Protein AF-0000000078520079 (afdb_homodimer)

Secondary structure (DSSP, 8-state):
----------EEEEEE--TTS-TTTTSHHHHHHHHHHHHHHHSGGGGGGGG-TTTS-TT--SPPPHHHHHHHHHHHHHT-TT--EEEEEE-GGGS-HHHHHHHHHHHHHHHHHHHHTT--EEEEEE-SS-TT---SSS----GGGSHHHHHHHHHHHHHH-----HHHHHHHHHHHHHHHTT-HHHHHHHHHHHHHHHHTT-S-HHHHHHHS-SSHHHHHHHHHHS--SSHHHHHHHHHHHHH-SSPPPHHHHHHHHHHHHHHTT-S-SSPP-HHHHT-SSS--HHHHHHHHHTTTSEEE-SSSS--EEESSHHHHHHHHTT-HHHHH-GGG-S-HHHHHHHHHHHHHHHHHT-HHHHHHHHTS-TT--HHHHHHHHHH-THHHHHHHHHHHHHHHHHTTS--HHHHHHS----/----------EEEEEE--TTS-TTTTSHHHHHHHHHHHHHHHSGGGGGGGG-TTTS-TT--SPPPHHHHHHHHHHHHHT-TT--EEEEEE-GGGS-HHHHHHHHHHHHHHHHHHHHTT--EEEEE--SS-TT---SSS----GGGSHHHHHHHHHHHHHH-----HHHHHHHHHHHHHHHTT-HHHHHHHHHHHHHHHHTT-S-HHHHHHHS-SSHHHHHHHHHHS--SSHHHHHHHHHHHHH-SSPPPHHHHHHHHHHHHHHTT-S-SSPP-HHHHT-SSS--HHHHHHHHHTTTSEEE-SSSS--EEESSHHHHHHHHTT-HHHHH-GGG-S-HHHHHHHHHHHHHHHHHT-HHHHHHHHTS-TT--HHHHHHHHHH-THHHHHHHHHHHHHHHHHTTS--HHHHHHS----

Sequence (828 aa):
MKGKARHKHAITASFFFNARGDGLEKSISGIYRSLLVQLLKGYTDLQVVLDDSDLLPRSQNDCPCLNVLKQLFANAVCSLGQRSFTYFIDALDECNKQQVVDMVQYFEDLAEQSTAKGVPFRTYFSSRHYPYIVIQRGIRLTLEDQSGHAEDLTTYVTSRLIIKEPTLIEELQPLILSKAAGVFMWVVLVVDILNKEYRRGRMALRMRLAEIPSDLSELFKDILRRDNKNTEALLLCILWILYAKDPLRPQEFYHTLWSGLSLKGLVDDRIPDVTVLGTGTGVNRFSTYIISSSKGLAETTKSSQPRVQFIHKSVRDFLIKDKGLYKLWPELGFDCESLGHKKLKQCCSLYMNNTLICTSVSRLPLESNSKCRKEISNEYPFLQYVSQNILYHTNAAAKAIPQEAFLSSFPIPNMKGKARHKHAITASFFFNARGDGLEKSISGIYRSLLVQLLKGYTDLQVVLDDSDLLPRSQNDCPCLNVLKQLFANAVCSLGQRSFTYFIDALDECNKQQVVDMVQYFEDLAEQSTAKGVPFRTYFSSRHYPYIVIQRGIRLTLEDQSGHAEDLTTYVTSRLIIKEPTLIEELQPLILSKAAGVFMWVVLVVDILNKEYRRGRMALRMRLAEIPSDLSELFKDILRRDNKNTEALLLCILWILYAKDPLRPQEFYHTLWSGLSLKGLVDDRIPDVTVLGTGTGVNRFSTYIISSSKGLAETTKSSQPRVQFIHKSVRDFLIKDKGLYKLWPELGFDCESLGHKKLKQCCSLYMNNTLICTSVSRLPLESNSKCRKEISNEYPFLQYVSQNILYHTNAAAKAIPQEAFLSSFPIPN

Organism: Penicillium expansum (NCBI:txid27334)

Solvent-accessible surface area (backbone atoms only — not comparable to full-atom values): 46332 Å² total; per-residue (Å²): 131,80,71,79,68,78,77,70,72,60,47,76,42,75,45,64,44,28,62,82,50,56,73,47,35,40,32,71,57,29,48,46,50,52,47,44,51,48,49,33,66,69,39,58,81,47,48,60,56,69,69,38,54,89,72,42,50,87,82,60,85,62,81,75,53,60,70,46,42,50,48,46,42,50,52,36,54,65,63,46,45,81,33,34,40,36,38,38,41,35,35,53,69,44,34,57,65,67,56,41,43,52,46,53,51,49,51,46,50,47,39,52,54,22,48,76,71,58,21,52,59,46,78,45,76,39,58,61,99,55,86,83,60,78,71,89,86,66,84,87,79,66,53,70,77,31,71,66,47,55,48,49,51,50,49,47,51,66,71,68,45,71,78,75,54,63,71,56,46,68,54,46,50,61,50,51,54,60,45,26,70,63,40,63,68,47,44,54,54,49,44,50,52,51,42,53,43,49,64,43,38,56,65,26,64,67,51,49,59,68,67,51,55,59,48,59,60,57,33,53,50,48,62,71,59,67,55,92,61,63,56,66,53,25,50,51,49,51,44,49,61,72,63,43,92,59,74,39,35,50,66,24,45,53,47,49,50,49,34,46,35,42,77,70,64,69,36,37,87,66,80,75,65,56,70,65,57,65,67,56,98,56,78,51,33,52,53,37,24,42,23,60,36,43,72,60,49,28,42,62,48,95,54,97,72,40,30,43,36,60,72,45,71,66,56,57,43,28,36,61,77,65,39,37,47,37,72,75,37,58,88,44,39,93,54,42,65,25,50,44,24,42,52,52,30,50,20,36,52,50,53,68,64,29,65,68,56,44,53,58,58,65,67,48,54,94,81,51,49,76,62,59,56,48,52,48,43,54,61,38,47,42,51,64,55,36,75,73,40,41,62,59,25,46,55,50,16,27,77,74,44,86,54,62,68,62,63,67,66,50,81,67,83,128,132,78,70,80,69,79,76,69,71,62,46,77,42,74,46,65,43,28,61,82,49,56,73,48,35,40,30,72,57,29,48,46,50,52,49,44,51,49,50,33,68,69,39,59,80,46,48,61,55,69,68,39,54,90,72,43,49,87,82,60,85,62,81,74,54,62,69,45,42,50,50,45,41,51,52,36,55,63,64,44,46,79,34,33,40,38,36,38,40,36,35,53,68,45,35,57,65,68,58,42,44,53,46,54,50,49,51,46,52,46,39,51,54,21,49,75,70,58,21,51,58,45,77,46,79,40,57,59,99,56,88,82,59,76,70,87,84,65,85,86,78,66,54,70,77,32,70,66,46,54,48,49,51,50,51,48,52,65,70,65,47,72,76,76,55,63,72,56,46,68,53,47,50,59,52,50,54,59,47,28,69,64,39,63,68,47,44,55,52,48,44,50,52,51,40,53,43,50,64,44,38,56,66,26,63,66,52,49,58,68,68,54,55,61,48,58,61,55,34,52,50,49,62,70,59,68,56,92,61,64,57,66,54,25,51,50,50,53,43,49,62,74,65,45,92,59,75,39,36,51,64,24,44,52,48,48,51,49,33,45,35,43,77,72,65,68,35,38,88,68,80,75,65,55,70,65,56,66,67,55,99,56,79,52,32,54,54,38,25,43,24,60,37,42,72,61,50,28,38,62,49,96,54,96,72,39,29,43,36,60,72,44,71,66,56,56,44,28,35,60,78,65,40,38,49,36,73,76,36,56,88,44,39,92,54,42,65,25,48,43,24,42,52,52,32,49,21,36,50,49,53,66,65,29,65,69,55,46,52,58,59,65,67,46,53,95,80,51,48,75,62,59,55,46,51,49,43,55,61,39,49,42,52,64,56,34,76,71,40,41,62,59,26,46,54,52,15,27,76,74,44,87,52,63,68,62,61,69,68,49,81,69,83,127

pLDDT: mean 82.63, std 15.24, range [24.11, 98.19]

Nearest PDB structures (foldseek):
  4ag5-assembly1_A  TM=3.571E-01  e=2.937E+00  Thermoanaerobacter pseudethanolicus
  4ag6-assembly1_A  TM=3.607E-01  e=4.711E+00  Thermoanaerobacter pseudethanolicus
  4ag5-assembly2_B  TM=3.288E-01  e=5.967E+00  Thermoanaerobacter pseudethanolicus
  4ag6-assembly2_B  TM=3.141E-01  e=5.691E+00  Thermoanaerobacter pseudethanolicus
  4ag5-assembly1_A  TM=3.732E-01  e=3.771E+00  Thermoanaerobacter pseudethanolicus

Structure (mmCIF, N/CA/C/O backbone):
data_AF-0000000078520079-model_v1
#
loop_
_entity.id
_entity.type
_entity.pdbx_description
1 polymer 'Nephrocystin 3-like N-terminal domain-containing protein'
#
loop_
_atom_site.group_PDB
_atom_site.id
_atom_site.type_symbol
_atom_site.label_atom_id
_atom_site.label_alt_id
_atom_site.label_comp_id
_atom_site.label_asym_id
_atom_site.label_entity_id
_atom_site.label_seq_id
_atom_site.pdbx_PDB_ins_code
_atom_site.Cartn_x
_atom_site.Cartn_y
_atom_site.Cartn_z
_atom_site.occupancy
_atom_site.B_iso_or_equiv
_atom_site.auth_seq_id
_atom_site.auth_comp_id
_atom_site.auth_asym_id
_atom_site.auth_atom_id
_atom_site.pdbx_PDB_model_num
ATOM 1 N N . MET A 1 1 ? 28.734 19.578 56.656 1 24.83 1 MET A N 1
ATOM 2 C CA . MET A 1 1 ? 27.672 20.516 56.969 1 24.83 1 MET A CA 1
ATOM 3 C C . MET A 1 1 ? 27.047 21.078 55.688 1 24.83 1 MET A C 1
ATOM 5 O O . MET A 1 1 ? 27.516 22.078 55.156 1 24.83 1 MET A O 1
ATOM 9 N N . LYS A 1 2 ? 26.953 20.312 54.719 1 27.86 2 LYS A N 1
ATOM 10 C CA . LYS A 1 2 ? 26.453 20.562 53.344 1 27.86 2 LYS A CA 1
ATOM 11 C C . LYS A 1 2 ? 25.047 21.141 53.375 1 27.86 2 LYS A C 1
ATOM 13 O O . LYS A 1 2 ? 24.125 20.484 53.875 1 27.86 2 LYS A O 1
ATOM 18 N N . GLY A 1 3 ? 24.953 22.453 53.781 1 26.02 3 GLY A N 1
ATOM 19 C CA . GLY A 1 3 ? 23.734 23.219 53.938 1 26.02 3 GLY A CA 1
ATOM 20 C C . GLY A 1 3 ? 22.688 22.922 52.875 1 26.02 3 GLY A C 1
ATOM 21 O O . GLY A 1 3 ? 23.016 22.719 51.719 1 26.02 3 GLY A O 1
ATOM 22 N N . LYS A 1 4 ? 21.672 22.188 53.219 1 35.78 4 LYS A N 1
ATOM 23 C CA . LYS A 1 4 ? 20.406 21.922 52.531 1 35.78 4 LYS A CA 1
ATOM 24 C C . LYS A 1 4 ? 19.859 23.156 51.844 1 35.78 4 LYS A C 1
ATOM 26 O O . LYS A 1 4 ? 19.297 24.047 52.5 1 35.78 4 LYS A O 1
ATOM 31 N N . ALA A 1 5 ? 20.781 23.797 51.031 1 35.09 5 ALA A N 1
ATOM 32 C CA . ALA A 1 5 ? 20.422 25 50.281 1 35.09 5 ALA A CA 1
ATOM 33 C C . ALA A 1 5 ? 18.953 24.938 49.844 1 35.09 5 ALA A C 1
ATOM 35 O O . ALA A 1 5 ? 18.516 23.953 49.25 1 35.09 5 ALA A O 1
ATOM 36 N N . ARG A 1 6 ? 18.047 25.516 50.531 1 36.94 6 ARG A N 1
ATOM 37 C CA . ARG A 1 6 ? 16.625 25.781 50.312 1 36.94 6 ARG A CA 1
ATOM 38 C C . ARG A 1 6 ? 16.328 26 48.844 1 36.94 6 ARG A C 1
ATOM 40 O O . ARG A 1 6 ? 16.75 27.016 48.281 1 36.94 6 ARG A O 1
ATOM 47 N N . HIS A 1 7 ? 16.547 25.141 47.906 1 42.06 7 HIS A N 1
ATOM 48 C CA . HIS A 1 7 ? 16.391 25 46.469 1 42.06 7 HIS A CA 1
ATOM 49 C C . HIS A 1 7 ? 15.18 25.781 45.969 1 42.06 7 HIS A C 1
ATOM 51 O O . HIS A 1 7 ? 14.039 25.438 46.281 1 42.06 7 HIS A O 1
ATOM 57 N N . LYS A 1 8 ? 15.125 27.188 46 1 48.69 8 LYS A N 1
ATOM 58 C CA . LYS A 1 8 ? 14.18 28.203 45.562 1 48.69 8 LYS A CA 1
ATOM 59 C C . LYS A 1 8 ? 13.383 27.734 44.344 1 48.69 8 LYS A C 1
ATOM 61 O O . LYS A 1 8 ? 13.945 27.172 43.438 1 48.69 8 LYS A O 1
ATOM 66 N N . HIS A 1 9 ? 12.008 27.359 44.438 1 63.72 9 HIS A N 1
ATOM 67 C CA . HIS A 1 9 ? 10.914 26.781 43.688 1 63.72 9 HIS A CA 1
ATOM 68 C C . HIS A 1 9 ? 10.859 27.391 42.281 1 63.72 9 HIS A C 1
ATOM 70 O O . HIS A 1 9 ? 10.391 28.516 42.094 1 63.72 9 HIS A O 1
ATOM 76 N N . ALA A 1 10 ? 11.633 27 41.438 1 80.12 10 ALA A N 1
ATOM 77 C CA . ALA A 1 10 ? 11.617 27.406 40.031 1 80.12 10 ALA A CA 1
ATOM 78 C C . ALA A 1 10 ? 10.484 26.719 39.281 1 80.12 10 ALA A C 1
ATOM 80 O O . ALA A 1 10 ? 10.258 25.516 39.438 1 80.12 10 ALA A O 1
ATOM 81 N N . ILE A 1 11 ? 9.594 27.516 38.719 1 87.12 11 ILE A N 1
ATOM 82 C CA . ILE A 1 11 ? 8.492 26.984 37.938 1 87.12 11 ILE A CA 1
ATOM 83 C C . ILE A 1 11 ? 8.805 27.172 36.438 1 87.12 11 ILE A C 1
ATOM 85 O O . ILE A 1 11 ? 9.352 28.203 36.062 1 87.12 11 ILE A O 1
ATOM 89 N N . THR A 1 12 ? 8.633 26.078 35.656 1 88.19 12 THR A N 1
ATOM 90 C CA . THR A 1 12 ? 8.75 26.141 34.219 1 88.19 12 THR A CA 1
ATOM 91 C C . THR A 1 12 ? 7.383 26 33.531 1 88.19 12 THR A C 1
ATOM 93 O O . THR A 1 12 ? 6.586 25.141 33.906 1 88.19 12 THR A O 1
ATOM 96 N N . ALA A 1 13 ? 7.047 27 32.781 1 88.19 13 ALA A N 1
ATOM 97 C CA . ALA A 1 13 ? 5.816 26.969 32 1 88.19 13 ALA A CA 1
ATOM 98 C C . ALA A 1 13 ? 6.117 26.859 30.5 1 88.19 13 ALA A C 1
ATOM 100 O O . ALA A 1 13 ? 7.227 27.188 30.062 1 88.19 13 ALA A O 1
ATOM 101 N N . SER A 1 14 ? 5.227 26.219 29.766 1 88 14 SER A N 1
ATOM 102 C CA . SER A 1 14 ? 5.449 26.078 28.328 1 88 14 SER A CA 1
ATOM 103 C C . SER A 1 14 ? 4.148 26.266 27.547 1 88 14 SER A C 1
ATOM 105 O O . SER A 1 14 ? 3.061 26.078 28.094 1 88 14 SER A O 1
ATOM 107 N N . PHE A 1 15 ? 4.285 26.906 26.406 1 85.5 15 PHE A N 1
ATOM 108 C CA . PHE A 1 15 ? 3.191 27.047 25.453 1 85.5 15 PHE A CA 1
ATOM 109 C C . PHE A 1 15 ? 3.65 26.672 24.047 1 85.5 15 PHE A C 1
ATOM 111 O O . PHE A 1 15 ? 4.773 27 23.656 1 85.5 15 PHE A O 1
ATOM 118 N N . PHE A 1 16 ? 2.867 25.953 23.359 1 77.62 16 PHE A N 1
ATOM 119 C CA . PHE A 1 16 ? 3.146 25.578 21.984 1 77.62 16 PHE A CA 1
ATOM 120 C C . PHE A 1 16 ? 2.09 26.141 21.047 1 77.62 16 PHE A C 1
ATOM 122 O O . PHE A 1 16 ? 0.901 25.844 21.188 1 77.62 16 PHE A O 1
ATOM 129 N N . PHE A 1 17 ? 2.625 27.156 20.188 1 75.44 17 PHE A N 1
ATOM 130 C CA . PHE A 1 17 ? 1.723 27.625 19.141 1 75.44 17 PHE A CA 1
ATOM 131 C C . PHE A 1 17 ? 1.352 26.484 18.188 1 75.44 17 PHE A C 1
ATOM 133 O O . PHE A 1 17 ? 2.219 25.734 17.75 1 75.44 17 PHE A O 1
ATOM 140 N N . ASN A 1 18 ? 0.157 26.328 18.094 1 64.75 18 ASN A N 1
ATOM 141 C CA . ASN A 1 18 ? -0.339 25.328 17.156 1 64.75 18 ASN A CA 1
ATOM 142 C C . ASN A 1 18 ? -1.229 25.953 16.094 1 64.75 18 ASN A C 1
ATOM 144 O O . ASN A 1 18 ? -2.396 26.25 16.344 1 64.75 18 ASN A O 1
ATOM 148 N N . ALA A 1 19 ? -0.58 26.234 14.953 1 60.62 19 ALA A N 1
ATOM 149 C CA . ALA A 1 19 ? -1.34 26.844 13.867 1 60.62 19 ALA A CA 1
ATOM 150 C C . ALA A 1 19 ? -2.568 26 13.516 1 60.62 19 ALA A C 1
ATOM 152 O O . ALA A 1 19 ? -3.549 26.531 12.984 1 60.62 19 ALA A O 1
ATOM 153 N N . ARG A 1 20 ? -2.5 24.828 13.836 1 56.5 20 ARG A N 1
ATOM 154 C CA . ARG A 1 20 ? -3.561 23.891 13.461 1 56.5 20 ARG A CA 1
ATOM 155 C C . ARG A 1 20 ? -4.59 23.766 14.578 1 56.5 20 ARG A C 1
ATOM 157 O O . ARG A 1 20 ? -5.582 23.047 14.438 1 56.5 20 ARG A O 1
ATOM 164 N N . GLY A 1 21 ? -4.395 24.469 15.727 1 59.22 21 GLY A N 1
ATOM 165 C CA . GLY A 1 21 ? -5.234 24.312 16.906 1 59.22 21 GLY A CA 1
ATOM 166 C C . GLY A 1 21 ? -6.375 25.312 16.969 1 59.22 21 GLY A C 1
ATOM 167 O O . GLY A 1 21 ? -6.695 25.953 15.969 1 59.22 21 GLY A O 1
ATOM 168 N N . ASP A 1 22 ? -7.062 25.281 18.094 1 62.19 22 ASP A N 1
ATOM 169 C CA . ASP A 1 22 ? -8.18 26.188 18.375 1 62.19 22 ASP A CA 1
ATOM 170 C C . ASP A 1 22 ? -7.715 27.641 18.422 1 62.19 22 ASP A C 1
ATOM 172 O O . ASP A 1 22 ? -6.516 27.906 18.484 1 62.19 22 ASP A O 1
ATOM 176 N N . GLY A 1 23 ? -8.641 28.5 18.266 1 65.69 23 GLY A N 1
ATOM 177 C CA . GLY A 1 23 ? -8.359 29.922 18.234 1 65.69 23 GLY A CA 1
ATOM 178 C C . GLY A 1 23 ? -7.391 30.359 19.312 1 65.69 23 GLY A C 1
ATOM 179 O O . GLY A 1 23 ? -6.516 31.203 19.078 1 65.69 23 GLY A O 1
ATOM 180 N N . LEU A 1 24 ? -7.43 29.734 20.422 1 68.62 24 LEU A N 1
ATOM 181 C CA . LEU A 1 24 ? -6.574 30.172 21.516 1 68.62 24 LEU A CA 1
ATOM 182 C C . LEU A 1 24 ? -5.16 29.625 21.344 1 68.62 24 LEU A C 1
ATOM 184 O O . LEU A 1 24 ? -4.188 30.25 21.766 1 68.62 24 LEU A O 1
ATOM 188 N N . GLU A 1 25 ? -5.066 28.562 20.562 1 69 25 GLU A N 1
ATOM 189 C CA . GLU A 1 25 ? -3.766 27.922 20.391 1 69 25 GLU A CA 1
ATOM 190 C C . GLU A 1 25 ? -2.93 28.641 19.344 1 69 25 GLU A C 1
ATOM 192 O O . GLU A 1 25 ? -1.707 28.484 19.297 1 69 25 GLU A O 1
ATOM 197 N N . LYS A 1 26 ? -3.713 29.453 18.656 1 71.38 26 LYS A N 1
ATOM 198 C CA . LYS A 1 26 ? -3.004 30.156 17.578 1 71.38 26 LYS A CA 1
ATOM 199 C C . LYS A 1 26 ? -2.893 31.641 17.891 1 71.38 26 LYS A C 1
ATOM 201 O O . LYS A 1 26 ? -2.33 32.406 17.094 1 71.38 26 LYS A O 1
ATOM 206 N N . SER A 1 27 ? -3.479 31.969 19.062 1 76.5 27 SER A N 1
ATOM 207 C CA . SER A 1 27 ? -3.561 33.406 19.312 1 76.5 27 SER A CA 1
ATOM 208 C C . SER A 1 27 ? -2.594 33.812 20.422 1 76.5 27 SER A C 1
ATOM 210 O O . SER A 1 27 ? -2.246 33 21.281 1 76.5 27 SER A O 1
ATOM 212 N N . ILE A 1 28 ? -2.217 35.031 20.328 1 83.56 28 ILE A N 1
ATOM 213 C CA . ILE A 1 28 ? -1.341 35.625 21.344 1 83.56 28 ILE A CA 1
ATOM 214 C C . ILE A 1 28 ? -2.064 35.688 22.688 1 83.56 28 ILE A C 1
ATOM 216 O O . ILE A 1 28 ? -1.459 35.438 23.734 1 83.56 28 ILE A O 1
ATOM 220 N N . SER A 1 29 ? -3.391 35.875 22.531 1 83 29 SER A N 1
ATOM 221 C CA . SER A 1 29 ? -4.172 35.906 23.766 1 83 29 SER A CA 1
ATOM 222 C C . SER A 1 29 ? -4.133 34.562 24.484 1 83 29 SER A C 1
ATOM 224 O O . SER A 1 29 ? -4.078 34.5 25.703 1 83 29 SER A O 1
ATOM 226 N N . GLY A 1 30 ? -4.066 33.562 23.672 1 84.19 30 GLY A N 1
ATOM 227 C CA . GLY A 1 30 ? -3.996 32.219 24.25 1 84.19 30 GLY A CA 1
ATOM 228 C C . GLY A 1 30 ? -2.711 31.984 25 1 84.19 30 GLY A C 1
ATOM 229 O O . GLY A 1 30 ? -2.723 31.328 26.047 1 84.19 30 GLY A O 1
ATOM 230 N N . ILE A 1 31 ? -1.681 32.5 24.547 1 85.38 31 ILE A N 1
ATOM 231 C CA . ILE A 1 31 ? -0.385 32.344 25.203 1 85.38 31 ILE A CA 1
ATOM 232 C C . ILE A 1 31 ? -0.435 33 26.578 1 85.38 31 ILE A C 1
ATOM 234 O O . ILE A 1 31 ? -0.084 32.375 27.578 1 85.38 31 ILE A O 1
ATOM 238 N N . TYR A 1 32 ? -0.907 34.219 26.641 1 88.19 32 TYR A N 1
ATOM 239 C CA . TYR A 1 32 ? -0.886 34.969 27.891 1 88.19 32 TYR A CA 1
ATOM 240 C C . TYR A 1 32 ? -1.844 34.344 28.906 1 88.19 32 TYR A C 1
ATOM 242 O O . TYR A 1 32 ? -1.552 34.312 30.094 1 88.19 32 TYR A O 1
ATOM 250 N N . ARG A 1 33 ? -2.883 33.812 28.375 1 86.94 33 ARG A N 1
ATOM 251 C CA . ARG A 1 33 ? -3.812 33.125 29.266 1 86.94 33 ARG A CA 1
ATOM 252 C C . ARG A 1 33 ? -3.182 31.875 29.875 1 86.94 33 ARG A C 1
ATOM 254 O O . ARG A 1 33 ? -3.244 31.656 31.078 1 86.94 33 ARG A O 1
ATOM 261 N N . SER A 1 34 ? -2.633 31.141 28.953 1 87.56 34 SER A N 1
ATOM 262 C CA . SER A 1 34 ? -1.969 29.922 29.391 1 87.56 34 SER A CA 1
ATOM 263 C C . SER A 1 34 ? -0.831 30.234 30.359 1 87.56 34 SER A C 1
ATOM 265 O O . SER A 1 34 ? -0.68 29.562 31.391 1 87.56 34 SER A O 1
ATOM 267 N N . LEU A 1 35 ? -0.109 31.266 30.047 1 88.06 35 LEU A N 1
ATOM 268 C CA . LEU A 1 35 ? 1.021 31.672 30.859 1 88.06 35 LEU A CA 1
ATOM 269 C C . LEU A 1 35 ? 0.559 32.094 32.25 1 88.06 35 LEU A C 1
ATOM 271 O O . LEU A 1 35 ? 1.153 31.688 33.25 1 88.06 35 LEU A O 1
ATOM 275 N N . LEU A 1 36 ? -0.453 32.812 32.281 1 89.25 36 LEU A N 1
ATOM 276 C CA . LEU A 1 36 ? -0.964 33.344 33.531 1 89.25 36 LEU A CA 1
ATOM 277 C C . LEU A 1 36 ? -1.475 32.219 34.438 1 89.25 36 LEU A C 1
ATOM 279 O O . LEU A 1 36 ? -1.187 32.156 35.625 1 89.25 36 LEU A O 1
ATOM 283 N N . VAL A 1 37 ? -2.117 31.297 33.812 1 90.12 37 VAL A N 1
ATOM 284 C CA . VAL A 1 37 ? -2.662 30.172 34.562 1 90.12 37 VAL A CA 1
ATOM 285 C C . VAL A 1 37 ? -1.521 29.344 35.125 1 90.12 37 VAL A C 1
ATOM 287 O O . VAL A 1 37 ? -1.543 28.984 36.312 1 90.12 37 VAL A O 1
ATOM 290 N N . GLN A 1 38 ? -0.513 29.109 34.312 1 90.62 38 GLN A N 1
ATOM 291 C CA . GLN A 1 38 ? 0.6 28.266 34.75 1 90.62 38 GLN A CA 1
ATOM 292 C C . GLN A 1 38 ? 1.411 28.953 35.844 1 90.62 38 GLN A C 1
ATOM 294 O O . GLN A 1 38 ? 1.821 28.312 36.812 1 90.62 38 GLN A O 1
ATOM 299 N N . LEU A 1 39 ? 1.584 30.219 35.719 1 91.31 39 LEU A N 1
ATOM 300 C CA . LEU A 1 39 ? 2.352 30.984 36.688 1 91.31 39 LEU A CA 1
ATOM 301 C C . LEU A 1 39 ? 1.615 31.062 38.031 1 91.31 39 LEU A C 1
ATOM 303 O O . LEU A 1 39 ? 2.199 30.797 39.062 1 91.31 39 LEU A O 1
ATOM 307 N N . LEU A 1 40 ? 0.321 31.281 37.969 1 90.88 40 LEU A N 1
ATOM 308 C CA . LEU A 1 40 ? -0.459 31.516 39.156 1 90.88 40 LEU A CA 1
ATOM 309 C C . LEU A 1 40 ? -0.783 30.203 39.875 1 90.88 40 LEU A C 1
ATOM 311 O O . LEU A 1 40 ? -0.989 30.172 41.094 1 90.88 40 LEU A O 1
ATOM 315 N N . LYS A 1 41 ? -0.84 29.219 39.125 1 90.62 41 LYS A N 1
ATOM 316 C CA . LYS A 1 41 ? -1.002 27.906 39.719 1 90.62 41 LYS A CA 1
ATOM 317 C C . LYS A 1 41 ? 0.289 27.453 40.406 1 90.62 41 LYS A C 1
ATOM 319 O O . LYS A 1 41 ? 0.253 26.75 41.406 1 90.62 41 LYS A O 1
ATOM 324 N N . GLY A 1 42 ? 1.316 27.797 39.781 1 87.06 42 GLY A N 1
ATOM 325 C CA . GLY A 1 42 ? 2.611 27.438 40.344 1 87.06 42 GLY A CA 1
ATOM 326 C C . GLY A 1 42 ? 2.957 28.234 41.594 1 87.06 42 GLY A C 1
ATOM 327 O O . GLY A 1 42 ? 3.465 27.688 42.562 1 87.06 42 GLY A O 1
ATOM 328 N N . TYR A 1 43 ? 2.723 29.5 41.469 1 91 43 TYR A N 1
ATOM 329 C CA . TYR A 1 43 ? 2.941 30.391 42.594 1 91 43 TYR A CA 1
ATOM 330 C C . TYR A 1 43 ? 1.625 31 43.062 1 91 43 TYR A C 1
ATOM 332 O O . TYR A 1 43 ? 1.239 32.094 42.625 1 91 43 TYR A O 1
ATOM 340 N N . THR A 1 44 ? 0.966 30.391 43.969 1 90.06 44 THR A N 1
ATOM 341 C CA . THR A 1 44 ? -0.407 30.703 44.375 1 90.06 44 THR A CA 1
ATOM 342 C C . THR A 1 44 ? -0.481 32.062 45.062 1 90.06 44 THR A C 1
ATOM 344 O O . THR A 1 44 ? -1.526 32.719 45.031 1 90.06 44 THR A O 1
ATOM 347 N N . ASP A 1 45 ? 0.608 32.406 45.656 1 90.75 45 ASP A N 1
ATOM 348 C CA . ASP A 1 45 ? 0.621 33.719 46.344 1 90.75 45 ASP A CA 1
ATOM 349 C C . ASP A 1 45 ? 0.507 34.844 45.344 1 90.75 45 ASP A C 1
ATOM 351 O O . ASP A 1 45 ? 0.095 35.969 45.719 1 90.75 45 ASP A O 1
ATOM 355 N N . LEU A 1 46 ? 0.844 34.594 44.062 1 90.44 46 LEU A N 1
ATOM 356 C CA . LEU A 1 46 ? 0.812 35.625 43.031 1 90.44 46 LEU A CA 1
ATOM 357 C C . LEU A 1 46 ? -0.615 35.844 42.562 1 90.44 46 LEU A C 1
ATOM 359 O O . LEU A 1 46 ? -0.868 36.812 41.812 1 90.44 46 LEU A O 1
ATOM 363 N N . GLN A 1 47 ? -1.581 35.094 42.969 1 91 47 GLN A N 1
ATOM 364 C CA . GLN A 1 47 ? -2.967 35.25 42.562 1 91 47 GLN A CA 1
ATOM 365 C C . GLN A 1 47 ? -3.537 36.594 43.031 1 91 47 GLN A C 1
ATOM 367 O O . GLN A 1 47 ? -4.574 37.031 42.531 1 91 47 GLN A O 1
ATOM 372 N N . VAL A 1 48 ? -2.854 37.188 43.844 1 88.56 48 VAL A N 1
ATOM 373 C CA . VAL A 1 48 ? -3.252 38.5 44.375 1 88.56 48 VAL A CA 1
ATOM 374 C C . VAL A 1 48 ? -3.311 39.5 43.219 1 88.56 48 VAL A C 1
ATOM 376 O O . VAL A 1 48 ? -4.07 40.469 43.281 1 88.56 48 VAL A O 1
ATOM 379 N N . VAL A 1 49 ? -2.572 39.25 42.094 1 87.56 49 VAL A N 1
ATOM 380 C CA . VAL A 1 49 ? -2.533 40.156 40.969 1 87.56 49 VAL A CA 1
ATOM 381 C C . VAL A 1 49 ? -3.914 40.25 40.312 1 87.56 49 VAL A C 1
ATOM 383 O O . VAL A 1 49 ? -4.246 41.25 39.688 1 87.56 49 VAL A O 1
ATOM 386 N N . LEU A 1 50 ? -4.793 39.25 40.531 1 87.12 50 LEU A N 1
ATOM 387 C CA . LEU A 1 50 ? -6.129 39.219 39.938 1 87.12 50 LEU A CA 1
ATOM 388 C C . LEU A 1 50 ? -7.09 40.094 40.719 1 87.12 50 LEU A C 1
ATOM 390 O O . LEU A 1 50 ? -8.188 40.406 40.25 1 87.12 50 LEU A O 1
ATOM 394 N N . ASP A 1 51 ? -6.695 40.562 41.844 1 84.06 51 ASP A N 1
ATOM 395 C CA . ASP A 1 51 ? -7.535 41.375 42.719 1 84.06 51 ASP A CA 1
ATOM 396 C C . ASP A 1 51 ? -7.41 42.875 42.312 1 84.06 51 ASP A C 1
ATOM 398 O O . ASP A 1 51 ? -8.086 43.719 42.906 1 84.06 51 ASP A O 1
ATOM 402 N N . ASP A 1 52 ? -6.586 43.062 41.344 1 80.81 52 ASP A N 1
ATOM 403 C CA . ASP A 1 52 ? -6.422 44.438 40.906 1 80.81 52 ASP A CA 1
ATOM 404 C C . ASP A 1 52 ? -7.68 44.938 40.188 1 80.81 52 ASP A C 1
ATOM 406 O O . ASP A 1 52 ? -7.922 44.594 39.031 1 80.81 52 ASP A O 1
ATOM 410 N N . SER A 1 53 ? -8.562 45.781 40.781 1 79.81 53 SER A N 1
ATOM 411 C CA . SER A 1 53 ? -9.844 46.25 40.281 1 79.81 53 SER A CA 1
ATOM 412 C C . SER A 1 53 ? -9.656 47.25 39.125 1 79.81 53 SER A C 1
ATOM 414 O O . SER A 1 53 ? -10.578 47.469 38.344 1 79.81 53 SER A O 1
ATOM 416 N N . ASP A 1 54 ? -8.461 47.812 39 1 78.19 54 ASP A N 1
ATOM 417 C CA . ASP A 1 54 ? -8.195 48.719 37.906 1 78.19 54 ASP A CA 1
ATOM 418 C C . ASP A 1 54 ? -8.062 47.969 36.594 1 78.19 54 ASP A C 1
ATOM 420 O O . ASP A 1 54 ? -8.469 48.469 35.531 1 78.19 54 ASP A O 1
ATOM 424 N N . LEU A 1 55 ? -7.469 46.781 36.75 1 79.94 55 LEU A N 1
ATOM 425 C CA . LEU A 1 55 ? -7.25 46 35.531 1 79.94 55 LEU A CA 1
ATOM 426 C C . LEU A 1 55 ? -8.438 45.062 35.281 1 79.94 55 LEU A C 1
ATOM 428 O O . LEU A 1 55 ? -8.812 44.844 34.125 1 79.94 55 LEU A O 1
ATOM 432 N N . LEU A 1 56 ? -8.961 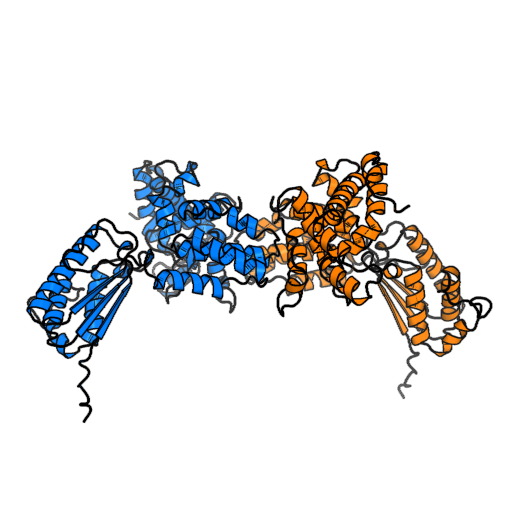44.531 36.312 1 80.81 56 LEU A N 1
ATOM 433 C CA . LEU A 1 56 ? -10.078 43.594 36.219 1 80.81 56 LEU A CA 1
ATOM 434 C C . LEU A 1 56 ? -11.305 44.125 36.938 1 80.81 56 LEU A C 1
ATOM 436 O O . LEU A 1 56 ? -11.484 43.875 38.125 1 80.81 56 LEU A O 1
ATOM 440 N N . PRO A 1 57 ? -12.078 44.875 36.188 1 72.94 57 PRO A N 1
ATOM 441 C CA . PRO A 1 57 ? -13.281 45.375 36.875 1 72.94 57 PRO A CA 1
ATOM 442 C C . PRO A 1 57 ? -14.18 44.219 37.344 1 72.94 57 PRO A C 1
ATOM 444 O O . PRO A 1 57 ? -14.234 43.156 36.719 1 72.94 57 PRO A O 1
ATOM 447 N N . ARG A 1 58 ? -14.617 44.156 38.5 1 64.88 58 ARG A N 1
ATOM 448 C CA . ARG A 1 58 ? -15.445 43.156 39.156 1 64.88 58 ARG A CA 1
ATOM 449 C C . ARG A 1 58 ? -16.625 42.75 38.281 1 64.88 58 ARG A C 1
ATOM 451 O O . ARG A 1 58 ? -17.125 41.625 38.375 1 64.88 58 ARG A O 1
ATOM 458 N N . SER A 1 59 ? -17.109 43.562 37.438 1 62.31 59 SER A N 1
ATOM 459 C CA . SER A 1 59 ? -18.281 43.25 36.625 1 62.31 59 SER A CA 1
ATOM 460 C C . SER A 1 59 ? -17.875 42.531 35.344 1 62.31 59 SER A C 1
ATOM 462 O O . SER A 1 59 ? -18.734 42.094 34.562 1 62.31 59 SER A O 1
ATOM 464 N N . GLN A 1 60 ? -16.625 42.375 35.094 1 57.62 60 GLN A N 1
ATOM 465 C CA . GLN A 1 60 ? -16.219 41.844 33.812 1 57.62 60 GLN A CA 1
ATOM 466 C C . GLN A 1 60 ? -16.297 40.344 33.75 1 57.62 60 GLN A C 1
ATOM 468 O O . GLN A 1 60 ? -15.617 39.656 34.531 1 57.62 60 GLN A O 1
ATOM 473 N N . ASN A 1 61 ? -17.281 39.844 33.188 1 61.69 61 ASN A N 1
ATOM 474 C CA . ASN A 1 61 ? -17.531 38.406 33.031 1 61.69 61 ASN A CA 1
ATOM 475 C C . ASN A 1 61 ? -16.797 37.844 31.828 1 61.69 61 ASN A C 1
ATOM 477 O O . ASN A 1 61 ? -16.766 36.625 31.625 1 61.69 61 ASN A O 1
ATOM 481 N N . ASP A 1 62 ? -16.219 38.781 31.062 1 64.75 62 ASP A N 1
ATOM 482 C CA . ASP A 1 62 ? -15.602 38.281 29.828 1 64.75 62 ASP A CA 1
ATOM 483 C C . ASP A 1 62 ? -14.094 38.094 30 1 64.75 62 ASP A C 1
ATOM 485 O O . ASP A 1 62 ? -13.508 38.625 30.938 1 64.75 62 ASP A O 1
ATOM 489 N N . CYS A 1 63 ? -13.484 37.375 29.188 1 72 63 CYS A N 1
ATOM 490 C CA . CYS A 1 63 ? -12.039 37.156 29.203 1 72 63 CYS A CA 1
ATOM 491 C C . CYS A 1 63 ? -11.297 38.5 29.016 1 72 63 CYS A C 1
ATOM 493 O O . CYS A 1 63 ? -11.672 39.281 28.156 1 72 63 CYS A O 1
ATOM 495 N N . PRO A 1 64 ? -10.438 38.812 29.953 1 80.19 64 PRO A N 1
ATOM 496 C CA . PRO A 1 64 ? -9.68 40.094 29.844 1 80.19 64 PRO A CA 1
ATOM 497 C C . PRO A 1 64 ? -9.031 40.25 28.469 1 80.19 64 PRO A C 1
ATOM 499 O O . PRO A 1 64 ? -8.727 39.281 27.781 1 80.19 64 PRO A O 1
ATOM 502 N N . CYS A 1 65 ? -9.062 41.5 27.984 1 81.88 65 CYS A N 1
ATOM 503 C CA . CYS A 1 65 ? -8.43 41.812 26.703 1 81.88 65 CYS A CA 1
ATOM 504 C C . CYS A 1 65 ? -6.93 41.562 26.766 1 81.88 65 CYS A C 1
ATOM 506 O O . CYS A 1 65 ? -6.367 41.438 27.859 1 81.88 65 CYS A O 1
ATOM 508 N N . LEU A 1 66 ? -6.25 41.594 25.688 1 87.94 66 LEU A N 1
ATOM 509 C CA . LEU A 1 66 ? -4.84 41.25 25.562 1 87.94 66 LEU A CA 1
ATOM 510 C C . LEU A 1 66 ? -3.977 42.188 26.406 1 87.94 66 LEU A C 1
ATOM 512 O O . LEU A 1 66 ? -3.053 41.75 27.094 1 87.94 66 LEU A O 1
ATOM 516 N N . ASN A 1 67 ? -4.305 43.469 26.469 1 86.94 67 ASN A N 1
ATOM 517 C CA . ASN A 1 67 ? -3.502 44.438 27.203 1 86.94 67 ASN A CA 1
ATOM 518 C C . ASN A 1 67 ? -3.561 44.188 28.703 1 86.94 67 ASN A C 1
ATOM 520 O O . ASN A 1 67 ? -2.553 44.344 29.391 1 86.94 67 ASN A O 1
ATOM 524 N N . VAL A 1 68 ? -4.742 43.781 29.109 1 88.94 68 VAL A N 1
ATOM 525 C CA . VAL A 1 68 ? -4.918 43.5 30.531 1 88.94 68 VAL A CA 1
ATOM 526 C C . VAL A 1 68 ? -4.145 42.219 30.891 1 88.94 68 VAL A C 1
ATOM 528 O O . VAL A 1 68 ? -3.486 42.188 31.938 1 88.94 68 VAL A O 1
ATOM 531 N N . LEU A 1 69 ? -4.219 41.25 30.016 1 90.06 69 LEU A N 1
ATOM 532 C CA . LEU A 1 69 ? -3.498 40.031 30.25 1 90.06 69 LEU A CA 1
ATOM 533 C C . LEU A 1 69 ? -1.996 40.25 30.344 1 90.06 69 LEU A C 1
ATOM 535 O O . LEU A 1 69 ? -1.328 39.719 31.234 1 90.06 69 LEU A O 1
ATOM 539 N N . LYS A 1 70 ? -1.519 41.094 29.516 1 91.25 70 LYS A N 1
ATOM 540 C CA . LYS A 1 70 ? -0.102 41.438 29.516 1 91.25 70 LYS A CA 1
ATOM 541 C C . LYS A 1 70 ? 0.304 42.125 30.828 1 91.25 70 LYS A C 1
ATOM 543 O O . LYS A 1 70 ? 1.322 41.75 31.422 1 91.25 70 LYS A O 1
ATOM 548 N N . GLN A 1 71 ? -0.519 43 31.25 1 90.44 71 GLN A N 1
ATOM 549 C CA . GLN A 1 71 ? -0.209 43.719 32.469 1 90.44 71 GLN A CA 1
ATOM 550 C C . GLN A 1 71 ? -0.273 42.844 33.688 1 90.44 71 GLN A C 1
ATOM 552 O O . GLN A 1 71 ? 0.571 42.938 34.594 1 90.44 71 GLN A O 1
ATOM 557 N N . LEU A 1 72 ? -1.285 42.031 33.656 1 90.62 72 LEU A N 1
ATOM 558 C CA . LEU A 1 72 ? -1.399 41.062 34.781 1 90.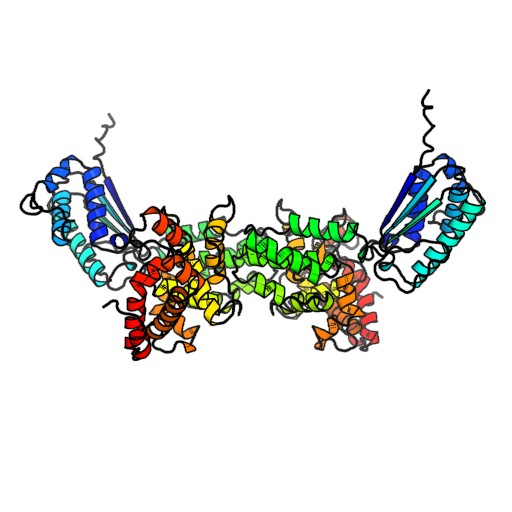62 72 LEU A CA 1
ATOM 559 C C . LEU A 1 72 ? -0.17 40.156 34.844 1 90.62 72 LEU A C 1
ATOM 561 O O . LEU A 1 72 ? 0.349 39.906 35.938 1 90.62 72 LEU A O 1
ATOM 565 N N . PHE A 1 73 ? 0.219 39.781 33.75 1 93.25 73 PHE A N 1
ATOM 566 C CA . PHE A 1 73 ? 1.384 38.906 33.688 1 93.25 73 PHE A CA 1
ATOM 567 C C . PHE A 1 73 ? 2.637 39.625 34.156 1 93.25 73 PHE A C 1
ATOM 569 O O . PHE A 1 73 ? 3.412 39.094 34.938 1 93.25 73 PHE A O 1
ATOM 576 N N . ALA A 1 74 ? 2.811 40.781 33.625 1 92.31 74 ALA A N 1
ATOM 577 C CA . ALA A 1 74 ? 3.973 41.562 34 1 92.31 74 ALA A CA 1
ATOM 578 C C . ALA A 1 74 ? 3.998 41.812 35.5 1 92.31 74 ALA A C 1
ATOM 580 O O . ALA A 1 74 ? 5.043 41.656 36.156 1 92.31 74 ALA A O 1
ATOM 581 N N . ASN A 1 75 ? 2.854 42.062 36.031 1 91.31 75 ASN A N 1
ATOM 582 C CA . ASN A 1 75 ? 2.75 42.281 37.469 1 91.31 75 ASN A CA 1
ATOM 583 C C . ASN A 1 75 ? 3.111 41.031 38.25 1 91.31 75 ASN A C 1
ATOM 585 O O . ASN A 1 75 ? 3.805 41.094 39.25 1 91.31 75 ASN A O 1
ATOM 589 N N . ALA A 1 76 ? 2.66 40 37.75 1 92.81 76 ALA A N 1
ATOM 590 C CA . ALA A 1 76 ? 2.941 38.719 38.406 1 92.81 76 ALA A CA 1
ATOM 591 C C . ALA A 1 76 ? 4.434 38.406 38.375 1 92.81 76 ALA A C 1
ATOM 593 O O . ALA A 1 76 ? 5.016 38 39.406 1 92.81 76 ALA A O 1
ATOM 594 N N . VAL A 1 77 ? 5.016 38.625 37.25 1 93.25 77 VAL A N 1
ATOM 595 C CA . VAL A 1 77 ? 6.434 38.312 37.094 1 93.25 77 VAL A CA 1
ATOM 596 C C . VAL A 1 77 ? 7.266 39.219 38 1 93.25 77 VAL A C 1
ATOM 598 O O . VAL A 1 77 ? 8.203 38.75 38.656 1 93.25 77 VAL A O 1
ATOM 601 N N . CYS A 1 78 ? 6.871 40.438 38.031 1 89.06 78 CYS A N 1
ATOM 602 C CA . CYS A 1 78 ? 7.629 41.406 38.844 1 89.06 78 CYS A CA 1
ATOM 603 C C . CYS A 1 78 ? 7.473 41.125 40.312 1 89.06 78 CYS A C 1
ATOM 605 O O . CYS A 1 78 ? 8.281 41.594 41.125 1 89.06 78 CYS A O 1
ATOM 607 N N . SER A 1 79 ? 6.484 40.312 40.656 1 89.31 79 SER A N 1
ATOM 608 C CA . SER A 1 79 ? 6.219 40 42.062 1 89.31 79 SER A CA 1
ATOM 609 C C . SER A 1 79 ? 6.812 38.656 42.469 1 89.31 79 SER A C 1
ATOM 611 O O . SER A 1 79 ? 6.551 38.156 43.562 1 89.31 79 SER A O 1
ATOM 613 N N . LEU A 1 80 ? 7.531 38.062 41.688 1 91 80 LEU A N 1
ATOM 614 C CA . LEU A 1 80 ? 8.094 36.719 41.906 1 91 80 LEU A CA 1
ATOM 615 C C . LEU A 1 80 ? 9.172 36.781 43 1 91 80 LEU A C 1
ATOM 617 O O . LEU A 1 80 ? 9.414 35.781 43.688 1 91 80 LEU A O 1
ATOM 621 N N . GLY A 1 81 ? 9.797 37.938 43.156 1 86.5 81 GLY A N 1
ATOM 622 C CA . GLY A 1 81 ? 10.898 38.062 44.094 1 86.5 81 GLY A CA 1
ATOM 623 C C . GLY A 1 81 ? 12.141 37.312 43.625 1 86.5 81 GLY A C 1
ATOM 624 O O . GLY A 1 81 ? 12.633 37.531 42.531 1 86.5 81 GLY A O 1
ATOM 625 N N . GLN A 1 82 ? 12.633 36.438 44.438 1 86.25 82 GLN A N 1
ATOM 626 C CA . GLN A 1 82 ? 13.844 35.688 44.125 1 86.25 82 GLN A CA 1
ATOM 627 C C . GLN A 1 82 ? 13.523 34.344 43.5 1 86.25 82 GLN A C 1
ATOM 629 O O . GLN A 1 82 ? 14.422 33.562 43.219 1 86.25 82 GLN A O 1
ATOM 634 N N . ARG A 1 83 ? 12.289 34.125 43.219 1 89.69 83 ARG A N 1
ATOM 635 C CA . ARG A 1 83 ? 11.867 32.875 42.625 1 89.69 83 ARG A CA 1
ATOM 636 C C . ARG A 1 83 ? 12.062 32.906 41.125 1 89.69 83 ARG A C 1
ATOM 638 O O . ARG A 1 83 ? 11.836 33.906 40.469 1 89.69 83 ARG A O 1
ATOM 645 N N . SER A 1 84 ? 12.492 31.766 40.656 1 89.25 84 SER A N 1
ATOM 646 C CA . SER A 1 84 ? 12.789 31.672 39.219 1 89.25 84 SER A CA 1
ATOM 647 C C . SER A 1 84 ? 11.586 31.172 38.438 1 89.25 84 SER A C 1
ATOM 649 O O . SER A 1 84 ? 10.859 30.281 38.906 1 89.25 84 SER A O 1
ATOM 651 N N . PHE A 1 85 ? 11.305 31.859 37.344 1 91.06 85 PHE A N 1
ATOM 652 C CA . PHE A 1 85 ? 10.258 31.438 36.406 1 91.06 85 PHE A CA 1
ATOM 653 C C . PHE A 1 85 ? 10.789 31.391 34.969 1 91.06 85 PHE A C 1
ATOM 655 O O . PHE A 1 85 ? 11.391 32.375 34.5 1 91.06 85 PHE A O 1
ATOM 662 N N . THR A 1 86 ? 10.695 30.188 34.375 1 91.06 86 THR A N 1
ATOM 663 C CA . THR A 1 86 ? 11.141 30 33 1 91.06 86 THR A CA 1
ATOM 664 C C . THR A 1 86 ? 9.969 29.641 32.094 1 91.06 86 THR A C 1
ATOM 666 O O . THR A 1 86 ? 9.125 28.828 32.438 1 91.06 86 THR A O 1
ATOM 669 N N . TYR A 1 87 ? 9.898 30.406 31.016 1 90 87 TYR A N 1
ATOM 670 C CA . TYR A 1 87 ? 8.805 30.156 30.094 1 90 87 TYR A CA 1
ATOM 671 C C . TYR A 1 87 ? 9.328 29.75 28.719 1 90 87 TYR A C 1
ATOM 673 O O . TYR A 1 87 ? 10.219 30.406 28.172 1 90 87 TYR A O 1
ATOM 681 N N . PHE A 1 88 ? 8.766 28.594 28.188 1 88.69 88 PHE A N 1
ATOM 682 C CA . PHE A 1 88 ? 9.102 28.125 26.859 1 88.69 88 PHE A CA 1
ATOM 683 C C . PHE A 1 88 ? 7.941 28.344 25.891 1 88.69 88 PHE A C 1
ATOM 685 O O . PHE A 1 88 ? 6.824 27.875 26.156 1 88.69 88 PHE A O 1
ATOM 692 N N . ILE A 1 89 ? 8.156 29.188 24.891 1 85.44 89 ILE A N 1
ATOM 693 C CA . ILE A 1 89 ? 7.168 29.375 23.828 1 85.44 89 ILE A CA 1
ATOM 694 C C . ILE A 1 89 ? 7.684 28.734 22.547 1 85.44 89 ILE A C 1
ATOM 696 O O . ILE A 1 89 ? 8.672 29.203 21.969 1 85.44 89 ILE A O 1
ATOM 700 N N . ASP A 1 90 ? 6.977 27.688 22.141 1 81.06 90 ASP A N 1
ATOM 701 C CA . ASP A 1 90 ? 7.426 26.938 20.969 1 81.06 90 ASP A CA 1
ATOM 702 C C . ASP A 1 90 ? 6.621 27.312 19.719 1 81.06 90 ASP A C 1
ATOM 704 O O . ASP A 1 90 ? 5.461 27.719 19.828 1 81.06 90 ASP A O 1
ATOM 708 N N . ALA A 1 91 ? 7.305 27.391 18.594 1 77 91 ALA A N 1
ATOM 709 C CA . ALA A 1 91 ? 6.691 27.484 17.266 1 77 91 ALA A CA 1
ATOM 710 C C . ALA A 1 91 ? 6.176 28.906 17 1 77 91 ALA A C 1
ATOM 712 O O . ALA A 1 91 ? 5.023 29.078 16.609 1 77 91 ALA A O 1
ATOM 713 N N . LEU A 1 92 ? 7.102 29.906 17.188 1 77.12 92 LEU A N 1
ATOM 714 C CA . LEU A 1 92 ? 6.727 31.297 16.938 1 77.12 92 LEU A CA 1
ATOM 715 C C . LEU A 1 92 ? 6.293 31.484 15.484 1 77.12 92 LEU A C 1
ATOM 717 O O . LEU A 1 92 ? 5.492 32.375 15.18 1 77.12 92 LEU A O 1
ATOM 721 N N . ASP A 1 93 ? 6.773 30.562 14.68 1 71.31 93 ASP A N 1
ATOM 722 C CA . ASP A 1 93 ? 6.52 30.688 13.25 1 71.31 93 ASP A CA 1
ATOM 723 C C . ASP A 1 93 ? 5.09 30.281 12.906 1 71.31 93 ASP A C 1
ATOM 725 O O . ASP A 1 93 ? 4.629 30.5 11.781 1 71.31 93 ASP A O 1
ATOM 729 N N . GLU A 1 94 ? 4.383 29.75 13.859 1 69.62 94 GLU A N 1
ATOM 730 C CA . GLU A 1 94 ? 3.01 29.312 13.641 1 69.62 94 GLU A CA 1
ATOM 731 C C . GLU A 1 94 ? 2.016 30.438 13.906 1 69.62 94 GLU A C 1
ATOM 733 O O . GLU A 1 94 ? 0.815 30.281 13.672 1 69.62 94 GLU A O 1
ATOM 738 N N . CYS A 1 95 ? 2.477 31.625 14.367 1 72.06 95 CYS A N 1
ATOM 739 C CA . CYS A 1 95 ? 1.64 32.781 14.719 1 72.06 95 CYS A CA 1
ATOM 740 C C . CYS A 1 95 ? 1.903 33.938 13.789 1 72.06 95 CYS A C 1
ATOM 742 O O . CYS A 1 95 ? 2.85 33.906 13 1 72.06 95 CYS A O 1
ATOM 744 N N . ASN A 1 96 ? 0.908 34.812 13.812 1 72.81 96 ASN A N 1
ATOM 745 C CA . ASN A 1 96 ? 1.066 36.031 13.016 1 72.81 96 ASN A CA 1
ATOM 746 C C . ASN A 1 96 ? 2.387 36.75 13.312 1 72.81 96 ASN A C 1
ATOM 748 O O . ASN A 1 96 ? 2.732 36.938 14.484 1 72.81 96 ASN A O 1
ATOM 752 N N . LYS A 1 97 ? 3.08 37.156 12.188 1 71.31 97 LYS A N 1
ATOM 753 C CA . LYS A 1 97 ? 4.43 37.688 12.289 1 71.31 97 LYS A CA 1
ATOM 754 C C . LYS A 1 97 ? 4.453 38.938 13.18 1 71.31 97 LYS A C 1
ATOM 756 O O . LYS A 1 97 ? 5.301 39.062 14.062 1 71.31 97 LYS A O 1
ATOM 761 N N . GLN A 1 98 ? 3.516 39.812 12.922 1 75.31 98 GLN A N 1
ATOM 762 C CA . GLN A 1 98 ? 3.533 41.062 13.656 1 75.31 98 GLN A CA 1
ATOM 763 C C . GLN A 1 98 ? 3.23 40.844 15.141 1 75.31 98 GLN A C 1
ATOM 765 O O . GLN A 1 98 ? 3.852 41.469 16 1 75.31 98 GLN A O 1
ATOM 770 N N . GLN A 1 99 ? 2.381 39.844 15.312 1 80.19 99 GLN A N 1
ATOM 771 C CA . GLN A 1 99 ? 2.02 39.562 16.703 1 80.19 99 GLN A CA 1
ATOM 772 C C . GLN A 1 99 ? 3.188 38.938 17.453 1 80.19 99 GLN A C 1
ATOM 774 O O . GLN A 1 99 ? 3.41 39.25 18.625 1 80.19 99 GLN A O 1
ATOM 779 N N . VAL A 1 100 ? 3.887 38.188 16.719 1 80.94 100 VAL A N 1
ATOM 780 C CA . VAL A 1 100 ? 5.035 37.531 17.328 1 80.94 100 VAL A CA 1
ATOM 781 C C . VAL A 1 100 ? 6.113 38.562 17.641 1 80.94 100 VAL A C 1
ATOM 783 O O . VAL A 1 100 ? 6.723 38.531 18.719 1 80.94 100 VAL A O 1
ATOM 786 N N . VAL A 1 101 ? 6.367 39.5 16.703 1 79.5 101 VAL A N 1
ATOM 787 C CA . VAL A 1 101 ? 7.379 40.531 16.906 1 79.5 101 VAL A CA 1
ATOM 788 C C . VAL A 1 101 ? 7.023 41.344 18.141 1 79.5 101 VAL A C 1
ATOM 790 O O . VAL A 1 101 ? 7.875 41.594 19 1 79.5 101 VAL A O 1
ATOM 793 N N . ASP A 1 102 ? 5.711 41.719 18.234 1 84.12 102 ASP A N 1
ATOM 794 C CA . ASP A 1 102 ? 5.242 42.531 19.359 1 84.12 102 ASP A CA 1
ATOM 795 C C . ASP A 1 102 ? 5.402 41.75 20.672 1 84.12 102 ASP A C 1
ATOM 797 O O . ASP A 1 102 ? 5.785 42.312 21.688 1 84.12 102 ASP A O 1
ATOM 801 N N . MET A 1 103 ? 5.121 40.469 20.547 1 87.38 103 MET A N 1
ATOM 802 C CA . MET A 1 103 ? 5.207 39.656 21.734 1 87.38 103 MET A CA 1
ATOM 803 C C . MET A 1 103 ? 6.652 39.5 22.203 1 87.38 103 MET A C 1
ATOM 805 O O . MET A 1 103 ? 6.949 39.656 23.375 1 87.38 103 MET A O 1
ATOM 809 N N . VAL A 1 104 ? 7.492 39.219 21.25 1 85.31 104 VAL A N 1
ATOM 810 C CA . VAL A 1 104 ? 8.906 39.031 21.578 1 85.31 104 VAL A CA 1
ATOM 811 C C . VAL A 1 104 ? 9.453 40.344 22.188 1 85.31 104 VAL A C 1
ATOM 813 O O . VAL A 1 104 ? 10.18 40.281 23.188 1 85.31 104 VAL A O 1
ATOM 816 N N . GLN A 1 105 ? 9.047 41.5 21.625 1 83.38 105 GLN A N 1
ATOM 817 C CA . GLN A 1 105 ? 9.469 42.781 22.172 1 83.38 105 GLN A CA 1
ATOM 818 C C . GLN A 1 105 ? 8.945 42.969 23.594 1 83.38 105 GLN A C 1
ATOM 820 O O . GLN A 1 105 ? 9.664 43.469 24.469 1 83.38 105 GLN A O 1
ATOM 825 N N . TYR A 1 106 ? 7.766 42.594 23.766 1 88.25 106 TYR A N 1
ATOM 826 C CA . TYR A 1 106 ? 7.164 42.719 25.078 1 88.25 106 TYR A CA 1
ATOM 827 C C . TYR A 1 106 ? 7.926 41.875 26.109 1 88.25 106 TYR A C 1
ATOM 829 O O . TYR A 1 106 ? 8.203 42.344 27.219 1 88.25 106 TYR A O 1
ATOM 837 N N . PHE A 1 107 ? 8.258 40.688 25.75 1 90.81 107 PHE A N 1
ATOM 838 C CA . PHE A 1 107 ? 8.969 39.781 26.672 1 90.81 107 PHE A CA 1
ATOM 839 C C . PHE A 1 107 ? 10.383 40.312 26.938 1 90.81 107 PHE A C 1
ATOM 841 O O . PHE A 1 107 ? 10.914 40.125 28.031 1 90.81 107 PHE A O 1
ATOM 848 N N . GLU A 1 108 ? 10.914 40.844 25.875 1 86 108 GLU A N 1
ATOM 849 C CA . GLU A 1 108 ? 12.234 41.469 26.078 1 86 108 GLU A CA 1
ATOM 850 C C . GLU A 1 108 ? 12.172 42.594 27.094 1 86 108 GLU A C 1
ATOM 852 O O . GLU A 1 108 ? 13.023 42.688 27.984 1 86 108 GLU A O 1
ATOM 857 N N . ASP A 1 109 ? 11.172 43.406 26.953 1 87.06 109 ASP A N 1
ATOM 858 C CA . ASP A 1 109 ? 10.961 44.5 27.891 1 87.06 109 ASP A CA 1
ATOM 859 C C . ASP A 1 109 ? 10.711 44 29.297 1 87.06 109 ASP A C 1
ATOM 861 O O . ASP A 1 109 ? 11.242 44.531 30.266 1 87.06 109 ASP A O 1
ATOM 865 N N . LEU A 1 110 ? 9.961 43 29.312 1 90.12 110 LEU A N 1
ATOM 866 C CA . LEU A 1 110 ? 9.641 42.375 30.609 1 90.12 110 LEU A CA 1
ATOM 867 C C . LEU A 1 110 ? 10.891 41.781 31.25 1 90.12 110 LEU A C 1
ATOM 869 O O . LEU A 1 110 ? 11.086 41.906 32.469 1 90.12 110 LEU A O 1
ATOM 873 N N . ALA A 1 111 ? 11.672 41.125 30.484 1 88 111 ALA A N 1
ATOM 874 C CA . ALA A 1 111 ? 12.914 40.562 30.969 1 88 111 ALA A CA 1
ATOM 875 C C . ALA A 1 111 ? 13.836 41.625 31.516 1 88 111 ALA A C 1
ATOM 877 O O . ALA A 1 111 ? 14.492 41.438 32.562 1 88 111 ALA A O 1
ATOM 878 N N . GLU A 1 112 ? 13.867 42.719 30.812 1 84.69 112 GLU A N 1
ATOM 879 C CA . GLU A 1 112 ? 14.664 43.844 31.281 1 84.69 112 GLU A CA 1
ATOM 880 C C . GLU A 1 112 ? 14.148 44.406 32.594 1 84.69 112 GLU A C 1
ATOM 882 O O . GLU A 1 112 ? 14.922 44.656 33.531 1 84.69 112 GLU A O 1
ATOM 887 N N . GLN A 1 113 ? 12.875 44.562 32.656 1 87.25 113 GLN A N 1
ATOM 888 C CA . GLN A 1 113 ? 12.242 45.062 33.844 1 87.25 113 GLN A CA 1
ATOM 889 C C . GLN A 1 113 ? 12.453 44.094 35.031 1 87.25 113 GLN A C 1
ATOM 891 O O . GLN A 1 113 ? 12.742 44.531 36.156 1 87.25 113 GLN A O 1
ATOM 896 N N . SER A 1 114 ? 12.344 42.844 34.75 1 89.75 114 SER A N 1
ATOM 897 C CA . SER A 1 114 ? 12.5 41.844 35.781 1 89.75 114 SER A CA 1
ATOM 898 C C . SER A 1 114 ? 13.945 41.781 36.25 1 89.75 114 SER A C 1
ATOM 900 O O . SER A 1 114 ? 14.195 41.594 37.469 1 89.75 114 SER A O 1
ATOM 902 N N . THR A 1 115 ? 14.789 41.844 35.312 1 86.81 115 THR A N 1
ATOM 903 C CA . THR A 1 115 ? 16.203 41.844 35.688 1 86.81 115 THR A CA 1
ATOM 904 C C . THR A 1 115 ? 16.547 43.031 36.562 1 86.81 115 THR A C 1
ATOM 906 O O . THR A 1 115 ? 17.312 42.875 37.531 1 86.81 115 THR A O 1
ATOM 909 N N . ALA A 1 116 ? 16.016 44.156 36.25 1 87.19 116 ALA A N 1
ATOM 910 C CA . ALA A 1 116 ? 16.234 45.375 37.031 1 87.19 116 ALA A CA 1
ATOM 911 C C . ALA A 1 116 ? 15.727 45.219 38.469 1 87.19 116 ALA A C 1
ATOM 913 O O . ALA A 1 116 ? 16.281 45.781 39.406 1 87.19 116 ALA A O 1
ATOM 914 N N . LYS A 1 117 ? 14.711 44.375 38.594 1 88.81 117 LYS A N 1
ATOM 915 C CA . LYS A 1 117 ? 14.117 44.125 39.906 1 88.81 117 LYS A CA 1
ATOM 916 C C . LYS A 1 117 ? 14.75 42.906 40.594 1 88.81 117 LYS A C 1
ATOM 918 O O . LYS A 1 117 ? 14.336 42.5 41.688 1 88.81 117 LYS A O 1
ATOM 923 N N . GLY A 1 118 ? 15.719 42.281 39.844 1 87.88 118 GLY A N 1
ATOM 924 C CA . GLY A 1 118 ? 16.422 41.125 40.406 1 87.88 118 GLY A CA 1
ATOM 925 C C . GLY A 1 118 ? 15.617 39.844 40.312 1 87.88 118 GLY A C 1
ATOM 926 O O . GLY A 1 118 ? 15.867 38.906 41.094 1 87.88 118 GLY A O 1
ATOM 927 N N . VAL A 1 119 ? 14.578 39.812 39.531 1 89.44 119 VAL A N 1
ATOM 928 C CA . VAL A 1 119 ? 13.75 38.625 39.375 1 89.44 119 VAL A CA 1
ATOM 929 C C . VAL A 1 119 ? 14.344 37.719 38.312 1 89.44 119 VAL A C 1
ATOM 931 O O . VAL A 1 119 ? 14.586 38.156 37.188 1 89.44 119 VAL A O 1
ATOM 934 N N . PRO A 1 120 ? 14.633 36.469 38.625 1 90.31 120 PRO A N 1
ATOM 935 C CA . PRO A 1 120 ? 15.164 35.531 37.594 1 90.31 120 PRO A CA 1
ATOM 936 C C . PRO A 1 120 ? 14.086 35.031 36.656 1 90.31 120 PRO A C 1
ATOM 938 O O . PRO A 1 120 ? 13.578 33.906 36.812 1 90.31 120 PRO A O 1
ATOM 941 N N . PHE A 1 121 ? 13.781 35.812 35.656 1 91.12 121 PHE A N 1
ATOM 942 C CA . PHE A 1 121 ? 12.797 35.5 34.625 1 91.12 121 PHE A CA 1
ATOM 943 C C . PHE A 1 121 ? 13.484 35.25 33.281 1 91.12 121 PHE A C 1
ATOM 945 O O . PHE A 1 121 ? 14.281 36.062 32.812 1 91.12 121 PHE A O 1
ATOM 952 N N . ARG A 1 122 ? 13.234 34 32.75 1 89.31 122 ARG A N 1
ATOM 953 C CA . ARG A 1 122 ? 13.82 33.594 31.469 1 89.31 122 ARG A CA 1
ATOM 954 C C . ARG A 1 122 ? 12.75 33.125 30.5 1 89.31 122 ARG A C 1
ATOM 956 O O . ARG A 1 122 ? 11.789 32.469 30.906 1 89.31 122 ARG A O 1
ATOM 963 N N . THR A 1 123 ? 12.891 33.625 29.312 1 89.81 123 THR A N 1
ATOM 964 C CA . THR A 1 123 ? 11.984 33.156 28.266 1 89.81 123 THR A CA 1
ATOM 965 C C . THR A 1 123 ? 12.773 32.531 27.109 1 89.81 123 THR A C 1
ATOM 967 O O . THR A 1 123 ? 13.812 33.062 26.703 1 89.81 123 THR A O 1
ATOM 970 N N . TYR A 1 124 ? 12.297 31.359 26.656 1 86.81 124 TYR A N 1
ATOM 971 C CA . TYR A 1 124 ? 12.891 30.672 25.516 1 86.81 124 TYR A CA 1
ATOM 972 C C . TYR A 1 124 ? 11.891 30.547 24.359 1 86.81 124 TYR A C 1
ATOM 974 O O . TYR A 1 124 ? 10.758 30.094 24.562 1 86.81 124 TYR A O 1
ATOM 982 N N . PHE A 1 125 ? 12.289 31.172 23.266 1 84.19 125 PHE A N 1
ATOM 983 C CA . PHE A 1 125 ? 11.469 31.062 22.062 1 84.19 125 PHE A CA 1
ATOM 984 C C . PHE A 1 125 ? 12.086 30.078 21.062 1 84.19 125 PHE A C 1
ATOM 986 O O . PHE A 1 125 ? 13.312 30.031 20.922 1 84.19 125 PHE A O 1
ATOM 993 N N . SER A 1 126 ? 11.281 29.203 20.562 1 80.31 126 SER A N 1
ATOM 994 C CA . SER A 1 126 ? 11.742 28.328 19.484 1 80.31 126 SER A CA 1
ATOM 995 C C . SER A 1 126 ? 10.938 28.578 18.203 1 80.31 126 SER A C 1
ATOM 997 O O . SER A 1 126 ? 9.734 28.812 18.266 1 80.31 126 SER A O 1
ATOM 999 N N . SER A 1 127 ? 11.617 28.859 17.156 1 73.06 127 SER A N 1
ATOM 1000 C CA . SER A 1 127 ? 10.984 29.078 15.867 1 73.06 127 SER A CA 1
ATOM 1001 C C . SER A 1 127 ? 11.805 28.453 14.742 1 73.06 127 SER A C 1
ATOM 1003 O O . SER A 1 127 ? 13.008 28.234 14.891 1 73.06 127 SER A O 1
ATOM 1005 N N . ARG A 1 128 ? 11.125 28.141 13.703 1 63.22 128 ARG A N 1
ATOM 1006 C CA . ARG A 1 128 ? 11.875 27.875 12.477 1 63.22 128 ARG A CA 1
ATOM 1007 C C . ARG A 1 128 ? 12.469 29.172 11.914 1 63.22 128 ARG A C 1
ATOM 1009 O O . ARG A 1 128 ? 12.281 30.234 12.492 1 63.22 128 ARG A O 1
ATOM 1016 N N . HIS A 1 129 ? 13.258 29.203 10.836 1 53.47 129 HIS A N 1
ATOM 1017 C CA . HIS A 1 129 ? 13.938 30.391 10.344 1 53.47 129 HIS A CA 1
ATOM 1018 C C . HIS A 1 129 ? 12.969 31.562 10.234 1 53.47 129 HIS A C 1
ATOM 1020 O O . HIS A 1 129 ? 11.977 31.5 9.508 1 53.47 129 HIS A O 1
ATOM 1026 N N . TYR A 1 130 ? 12.961 32.469 11.281 1 50.75 130 TYR A N 1
ATOM 1027 C CA . TYR A 1 130 ? 12.133 33.688 11.359 1 50.75 130 TYR A CA 1
ATOM 1028 C C . TYR A 1 130 ? 12.992 34.938 11.25 1 50.75 130 TYR A C 1
ATOM 1030 O O . TYR A 1 130 ? 13.406 35.5 12.266 1 50.75 130 TYR A O 1
ATOM 1038 N N . PRO A 1 131 ? 13.328 35.312 10.102 1 49.91 131 PRO A N 1
ATOM 1039 C CA . PRO A 1 131 ? 14.297 36.406 9.93 1 49.91 131 PRO A CA 1
ATOM 1040 C C . PRO A 1 131 ? 13.805 37.719 10.516 1 49.91 131 PRO A C 1
ATOM 1042 O O . PRO A 1 131 ? 14.617 38.625 10.805 1 49.91 131 PRO A O 1
ATOM 1045 N N . TYR A 1 132 ? 12.539 37.875 10.797 1 55.31 132 TYR A N 1
ATOM 1046 C CA . TYR A 1 132 ? 11.984 39.188 11.156 1 55.31 132 TYR A CA 1
ATOM 1047 C C . TYR A 1 132 ? 12.039 39.406 12.664 1 55.31 132 TYR A C 1
ATOM 1049 O O . TYR A 1 132 ? 11.68 40.469 13.156 1 55.31 132 TYR A O 1
ATOM 1057 N N . ILE A 1 133 ? 12.508 38.344 13.352 1 61.75 133 ILE A N 1
ATOM 1058 C CA . ILE A 1 133 ? 12.547 38.531 14.797 1 61.75 133 ILE A CA 1
ATOM 1059 C C . ILE A 1 133 ? 13.953 38.938 15.227 1 61.75 133 ILE A C 1
ATOM 1061 O O . ILE A 1 133 ? 14.922 38.219 14.977 1 61.75 133 ILE A O 1
ATOM 1065 N N . VAL A 1 134 ? 14.055 40.125 15.539 1 64.25 134 VAL A N 1
ATOM 1066 C CA . VAL A 1 134 ? 15.32 40.656 16.078 1 64.25 134 VAL A CA 1
ATOM 1067 C C . VAL A 1 134 ? 15.25 40.688 17.594 1 64.25 134 VAL A C 1
ATOM 1069 O O . VAL A 1 134 ? 14.328 41.281 18.172 1 64.25 134 VAL A O 1
ATOM 1072 N N . ILE A 1 135 ? 16.047 39.812 18.156 1 67.56 135 ILE A N 1
ATOM 1073 C CA . ILE A 1 135 ? 16.141 39.844 19.609 1 67.56 135 ILE A CA 1
ATOM 1074 C C . ILE A 1 135 ? 17.25 40.781 20.047 1 67.56 135 ILE A C 1
ATOM 1076 O O . ILE A 1 135 ? 18.391 40.688 19.562 1 67.56 135 ILE A O 1
ATOM 1080 N N . GLN A 1 136 ? 16.891 41.812 20.812 1 66.81 136 GLN A N 1
ATOM 1081 C CA . GLN A 1 136 ? 17.859 42.812 21.234 1 66.81 136 GLN A CA 1
ATOM 1082 C C . GLN A 1 136 ? 18.594 42.375 22.484 1 66.81 136 GLN A C 1
ATOM 1084 O O . GLN A 1 136 ? 19.812 42.594 22.625 1 66.81 136 GLN A O 1
ATOM 1089 N N . ARG A 1 137 ? 17.906 41.75 23.375 1 66.81 137 ARG A N 1
ATOM 1090 C CA . ARG A 1 137 ? 18.453 41.375 24.672 1 66.81 137 ARG A CA 1
ATOM 1091 C C . ARG A 1 137 ? 18.312 39.875 24.891 1 66.81 137 ARG A C 1
ATOM 1093 O O . ARG A 1 137 ? 17.656 39.438 25.844 1 66.81 137 ARG A O 1
ATOM 1100 N N . GLY A 1 138 ? 18.828 39.062 23.938 1 73.12 138 GLY A N 1
ATOM 1101 C CA . GLY A 1 138 ? 18.734 37.625 24.062 1 73.12 138 GLY A CA 1
ATOM 1102 C C . GLY A 1 138 ? 19.766 36.875 23.219 1 73.12 138 GLY A C 1
ATOM 1103 O O . GLY A 1 138 ? 20.609 37.5 22.562 1 73.12 138 GLY A O 1
ATOM 1104 N N . ILE A 1 139 ? 19.797 35.594 23.5 1 72.75 139 ILE A N 1
ATOM 1105 C CA . ILE A 1 139 ? 20.719 34.719 22.781 1 72.75 139 ILE A CA 1
ATOM 1106 C C . ILE A 1 139 ? 19.953 33.969 21.672 1 72.75 139 ILE A C 1
ATOM 1108 O O . ILE A 1 139 ? 18.844 33.5 21.891 1 72.75 139 ILE A O 1
ATOM 1112 N N . ARG A 1 140 ? 20.375 34.188 20.484 1 69.12 140 ARG A N 1
ATOM 1113 C CA . ARG A 1 140 ? 19.812 33.438 19.375 1 69.12 140 ARG A CA 1
ATOM 1114 C C . ARG A 1 140 ? 20.641 32.188 19.078 1 69.12 140 ARG A C 1
ATOM 1116 O O . ARG A 1 140 ? 21.859 32.281 18.906 1 69.12 140 ARG A O 1
ATOM 1123 N N . LEU A 1 141 ? 19.984 31 19.312 1 65.44 141 LEU A N 1
ATOM 1124 C CA . LEU A 1 141 ? 20.656 29.734 19.031 1 65.44 141 LEU A CA 1
ATOM 1125 C C . LEU A 1 141 ? 20.031 29.047 17.828 1 65.44 141 LEU A C 1
ATOM 1127 O O . LEU A 1 141 ? 18.812 28.969 17.703 1 65.44 141 LEU A O 1
ATOM 1131 N N . THR A 1 142 ? 20.734 28.859 16.812 1 59.16 142 THR A N 1
ATOM 1132 C CA . THR A 1 142 ? 20.281 28.047 15.68 1 59.16 142 THR A CA 1
ATOM 1133 C C . THR A 1 142 ? 20.641 26.578 15.898 1 59.16 142 THR A C 1
ATOM 1135 O O . THR A 1 142 ? 21.812 26.234 16.016 1 59.16 142 THR A O 1
ATOM 1138 N N . LEU A 1 143 ? 19.5 25.781 16.234 1 57.59 143 LEU A N 1
ATOM 1139 C CA . LEU A 1 143 ? 19.688 24.391 16.609 1 57.59 143 LEU A CA 1
ATOM 1140 C C . LEU A 1 143 ? 20.328 23.609 15.453 1 57.59 143 LEU A C 1
ATOM 1142 O O . LEU A 1 143 ? 21 22.609 15.68 1 57.59 143 LEU A O 1
ATOM 1146 N N . GLU A 1 144 ? 20 23.969 14.188 1 56.81 144 GLU A N 1
ATOM 1147 C CA . GLU A 1 144 ? 20.531 23.219 13.062 1 56.81 144 GLU A CA 1
ATOM 1148 C C . GLU A 1 144 ? 22.047 23 13.219 1 56.81 144 GLU A C 1
ATOM 1150 O O . GLU A 1 144 ? 22.562 21.969 12.812 1 56.81 144 GLU A O 1
ATOM 1155 N N . ASP A 1 145 ? 22.656 23.938 13.828 1 50.53 145 ASP A N 1
ATOM 1156 C CA . ASP A 1 145 ? 24.109 23.922 13.953 1 50.53 145 ASP A CA 1
ATOM 1157 C C . ASP A 1 145 ? 24.531 23.312 15.281 1 50.53 145 ASP A C 1
ATOM 1159 O O . ASP A 1 145 ? 25.734 23.188 15.555 1 50.53 145 ASP A O 1
ATOM 1163 N N . GLN A 1 146 ? 23.5 22.938 16.078 1 55.34 146 GLN A N 1
ATOM 1164 C CA . GLN A 1 146 ? 23.906 22.469 17.391 1 55.34 146 GLN A CA 1
ATOM 1165 C C . GLN A 1 146 ? 24.172 20.969 17.391 1 55.34 146 GLN A C 1
ATOM 1167 O O . GLN A 1 146 ? 23.469 20.203 16.719 1 55.34 146 GLN A O 1
ATOM 1172 N N . SER A 1 147 ? 25.25 20.453 17.875 1 61.22 147 SER A N 1
ATOM 1173 C CA . SER A 1 147 ? 25.672 19.062 18 1 61.22 147 SER A CA 1
ATOM 1174 C C . SER A 1 147 ? 24.531 18.188 18.469 1 61.22 147 SER A C 1
ATOM 1176 O O . SER A 1 147 ? 24.359 17.062 17.969 1 61.22 147 SER A O 1
ATOM 1178 N N . GLY A 1 148 ? 23.641 18.734 19.312 1 66.75 148 GLY A N 1
ATOM 1179 C CA . GLY A 1 148 ? 22.5 17.984 19.812 1 66.75 148 GLY A CA 1
ATOM 1180 C C . GLY A 1 148 ? 21.469 17.656 18.75 1 66.75 148 GLY A C 1
ATOM 1181 O O . GLY A 1 148 ? 20.922 16.562 18.719 1 66.75 148 GLY A O 1
ATOM 1182 N N . HIS A 1 149 ? 21.344 18.578 17.812 1 74.94 149 HIS A N 1
ATOM 1183 C CA . HIS A 1 149 ? 20.391 18.375 16.734 1 74.94 149 HIS A CA 1
ATOM 1184 C C . HIS A 1 149 ? 20.844 17.266 15.789 1 74.94 149 HIS A C 1
ATOM 1186 O O . HIS A 1 149 ? 20.062 16.391 15.414 1 74.94 149 HIS A O 1
ATOM 1192 N N . ALA A 1 150 ? 22.141 17.344 15.438 1 77.12 150 ALA A N 1
ATOM 1193 C CA . ALA A 1 150 ? 22.688 16.281 14.594 1 77.12 150 ALA A CA 1
ATOM 1194 C C . ALA A 1 150 ? 22.594 14.922 15.266 1 77.12 150 ALA A C 1
ATOM 1196 O O . ALA A 1 150 ? 22.328 13.914 14.609 1 77.12 150 ALA A O 1
ATOM 1197 N N . GLU A 1 151 ? 22.781 14.93 16.516 1 82.62 151 GLU A N 1
ATOM 1198 C CA . GLU A 1 151 ? 22.688 13.68 17.266 1 82.62 151 GLU A CA 1
ATOM 1199 C C . GLU A 1 151 ? 21.25 13.156 17.281 1 82.62 151 GLU A C 1
ATOM 1201 O O . GLU A 1 151 ? 21.031 11.945 17.219 1 82.62 151 GLU A O 1
ATOM 1206 N N . ASP A 1 152 ? 20.375 14.117 17.422 1 80.38 152 ASP A N 1
ATOM 1207 C CA . ASP A 1 152 ? 18.969 13.727 17.406 1 80.38 152 ASP A CA 1
ATOM 1208 C C . ASP A 1 152 ? 18.594 13.102 16.062 1 80.38 152 ASP A C 1
ATOM 1210 O O . ASP A 1 152 ? 17.859 12.102 16.016 1 80.38 152 ASP A O 1
ATOM 1214 N N . LEU A 1 153 ? 19.078 13.75 15 1 88.38 153 LEU A N 1
ATOM 1215 C CA . LEU A 1 153 ? 18.797 13.211 13.672 1 88.38 153 LEU A CA 1
ATOM 1216 C C . LEU A 1 153 ? 19.391 11.812 13.523 1 88.38 153 LEU A C 1
ATOM 1218 O O . LEU A 1 153 ? 18.719 10.898 13.031 1 88.38 153 LEU A O 1
ATOM 1222 N N . THR A 1 154 ? 20.594 11.672 13.977 1 89.56 154 THR A N 1
ATOM 1223 C CA . THR A 1 154 ? 21.266 10.383 13.898 1 89.56 154 THR A CA 1
ATOM 1224 C C . THR A 1 154 ? 20.516 9.328 14.703 1 89.56 154 THR A C 1
ATOM 1226 O O . THR A 1 154 ? 20.328 8.203 14.234 1 89.56 154 THR A O 1
ATOM 1229 N N . THR A 1 155 ? 20.141 9.688 15.852 1 82.19 155 THR A N 1
ATOM 1230 C CA . THR A 1 155 ? 19.406 8.766 16.719 1 82.19 155 THR A CA 1
ATOM 1231 C C . THR A 1 155 ? 18.078 8.352 16.062 1 82.19 155 THR A C 1
ATOM 1233 O O . THR A 1 155 ? 17.688 7.188 16.141 1 82.19 155 THR A O 1
ATOM 1236 N N . TYR A 1 156 ? 17.484 9.375 15.508 1 84.44 156 TYR A N 1
ATOM 1237 C CA . TYR A 1 156 ? 16.219 9.062 14.859 1 84.44 156 TYR A CA 1
ATOM 1238 C C . TYR A 1 156 ? 16.422 8.07 13.719 1 84.44 156 TYR A C 1
ATOM 1240 O O . TYR A 1 156 ? 15.703 7.066 13.633 1 84.44 156 TYR A O 1
ATOM 1248 N N . VAL A 1 157 ? 17.312 8.289 12.836 1 91.69 157 VAL A N 1
ATOM 1249 C CA . VAL A 1 157 ? 17.562 7.426 11.688 1 91.69 157 VAL A CA 1
ATOM 1250 C C . VAL A 1 157 ? 17.938 6.023 12.156 1 91.69 157 VAL A C 1
ATOM 1252 O O . VAL A 1 157 ? 17.391 5.031 11.656 1 91.69 157 VAL A O 1
ATOM 1255 N N . THR A 1 158 ? 18.734 5.934 13.164 1 85.56 158 THR A N 1
ATOM 1256 C CA . THR A 1 158 ? 19.203 4.648 13.664 1 85.56 158 THR A CA 1
ATOM 1257 C C . THR A 1 158 ? 18.047 3.869 14.312 1 85.56 158 THR A C 1
ATOM 1259 O O . THR A 1 158 ? 17.969 2.648 14.156 1 85.56 158 THR A O 1
ATOM 1262 N N . SER A 1 159 ? 17.188 4.527 14.922 1 79.31 159 SER A N 1
ATOM 1263 C CA . SER A 1 159 ? 16.109 3.865 15.672 1 79.31 159 SER A CA 1
ATOM 1264 C C . SER A 1 159 ? 14.938 3.527 14.758 1 79.31 159 SER A C 1
ATOM 1266 O O . SER A 1 159 ? 14.219 2.551 15 1 79.31 159 SER A O 1
ATOM 1268 N N . ARG A 1 160 ? 14.773 4.32 13.711 1 82.06 160 ARG A N 1
ATOM 1269 C CA . ARG A 1 160 ? 13.523 4.188 12.961 1 82.06 160 ARG A CA 1
ATOM 1270 C C . ARG A 1 160 ? 13.75 3.441 11.648 1 82.06 160 ARG A C 1
ATOM 1272 O O . ARG A 1 160 ? 12.805 2.893 11.07 1 82.06 160 ARG A O 1
ATOM 1279 N N . LEU A 1 161 ? 14.945 3.408 11.156 1 86.69 161 LEU A N 1
ATOM 1280 C CA . LEU A 1 161 ? 15.234 2.656 9.945 1 86.69 161 LEU A CA 1
ATOM 1281 C C . LEU A 1 161 ? 15.148 1.156 10.195 1 86.69 161 LEU A C 1
ATOM 1283 O O . LEU A 1 161 ? 15.797 0.636 11.109 1 86.69 161 LEU A O 1
ATOM 1287 N N . ILE A 1 162 ? 14.375 0.482 9.453 1 79.19 162 ILE A N 1
ATOM 1288 C CA . ILE A 1 162 ? 14.102 -0.923 9.742 1 79.19 162 ILE A CA 1
ATOM 1289 C C . ILE A 1 162 ? 15.023 -1.808 8.906 1 79.19 162 ILE A C 1
ATOM 1291 O O . ILE A 1 162 ? 14.969 -3.035 9 1 79.19 162 ILE A O 1
ATOM 1295 N N . ILE A 1 163 ? 15.852 -1.265 8.07 1 84 163 ILE A N 1
ATOM 1296 C CA . ILE A 1 163 ? 16.766 -2.012 7.223 1 84 163 ILE A CA 1
ATOM 1297 C C . ILE A 1 163 ? 17.703 -2.861 8.086 1 84 163 ILE A C 1
ATOM 1299 O O . ILE A 1 163 ? 18.25 -2.379 9.078 1 84 163 ILE A O 1
ATOM 1303 N N . LYS A 1 164 ? 17.922 -4.086 7.773 1 74.19 164 LYS A N 1
ATOM 1304 C CA . LYS A 1 164 ? 18.641 -5.027 8.625 1 74.19 164 LYS A CA 1
ATOM 1305 C C . LYS A 1 164 ? 20.047 -5.297 8.078 1 74.19 164 LYS A C 1
ATOM 1307 O O . LYS A 1 164 ? 20.922 -5.754 8.805 1 74.19 164 LYS A O 1
ATOM 1312 N N . GLU A 1 165 ? 20.281 -5.105 6.844 1 83.5 165 GLU A N 1
ATOM 1313 C CA . GLU A 1 165 ? 21.609 -5.332 6.25 1 83.5 165 GLU A CA 1
ATOM 1314 C C . GLU A 1 165 ? 22.625 -4.316 6.766 1 83.5 165 GLU A C 1
ATOM 1316 O O . GLU A 1 165 ? 22.516 -3.125 6.477 1 83.5 165 GLU A O 1
ATOM 1321 N N . PRO A 1 166 ? 23.562 -4.773 7.492 1 83.44 166 PRO A N 1
ATOM 1322 C CA . PRO A 1 166 ? 24.516 -3.848 8.125 1 83.44 166 PRO A CA 1
ATOM 1323 C C . PRO A 1 166 ? 25.281 -3.008 7.109 1 83.44 166 PRO A C 1
ATOM 1325 O O . PRO A 1 166 ? 25.5 -1.814 7.332 1 83.44 166 PRO A O 1
ATOM 1328 N N . THR A 1 167 ? 25.719 -3.604 6.039 1 86.62 167 THR A N 1
ATOM 1329 C CA . THR A 1 167 ? 26.469 -2.873 5.027 1 86.62 167 THR A CA 1
ATOM 1330 C C . THR A 1 167 ? 25.641 -1.754 4.426 1 86.62 167 THR A C 1
ATOM 1332 O O . THR A 1 167 ? 26.141 -0.664 4.152 1 86.62 167 THR A O 1
ATOM 1335 N N . LEU A 1 168 ? 24.422 -2.061 4.199 1 88.81 168 LEU A N 1
ATOM 1336 C CA . LEU A 1 168 ? 23.531 -1.071 3.623 1 88.81 168 LEU A CA 1
ATOM 1337 C C . LEU A 1 168 ? 23.266 0.071 4.602 1 88.81 168 LEU A C 1
ATOM 1339 O O . LEU A 1 168 ? 23.25 1.238 4.207 1 88.81 168 LEU A O 1
ATOM 1343 N N . ILE A 1 169 ? 23.125 -0.234 5.852 1 89.19 169 ILE A N 1
ATOM 1344 C CA . ILE A 1 169 ? 22.891 0.77 6.879 1 89.19 169 ILE A CA 1
ATOM 1345 C C . ILE A 1 169 ? 24.078 1.708 6.988 1 89.19 169 ILE A C 1
ATOM 1347 O O . ILE A 1 169 ? 23.922 2.926 7.09 1 89.19 169 ILE A O 1
ATOM 1351 N N . GLU A 1 170 ? 25.219 1.107 7 1 92.12 170 GLU A N 1
ATOM 1352 C CA . GLU A 1 170 ? 26.453 1.874 7.121 1 92.12 170 GLU A CA 1
ATOM 1353 C C . GLU A 1 170 ? 26.609 2.857 5.965 1 92.12 170 GLU A C 1
ATOM 1355 O O . GLU A 1 170 ? 27.203 3.93 6.129 1 92.12 170 GLU A O 1
ATOM 1360 N N . GLU A 1 171 ? 26.062 2.443 4.906 1 93.5 171 GLU A N 1
ATOM 1361 C CA . GLU A 1 171 ? 26.172 3.297 3.727 1 93.5 171 GLU A CA 1
ATOM 1362 C C . GLU A 1 171 ? 25.062 4.336 3.695 1 93.5 171 GLU A C 1
ATOM 1364 O O . GLU A 1 171 ? 25.297 5.512 3.416 1 93.5 171 GLU A O 1
ATOM 1369 N N . LEU A 1 172 ? 23.844 3.986 3.975 1 94.94 172 LEU A N 1
ATOM 1370 C CA . LEU A 1 172 ? 22.672 4.828 3.768 1 94.94 172 LEU A CA 1
ATOM 1371 C C . LEU A 1 172 ? 22.547 5.863 4.875 1 94.94 172 LEU A C 1
ATOM 1373 O O . LEU A 1 172 ? 22.125 7 4.625 1 94.94 172 LEU A O 1
ATOM 1377 N N . GLN A 1 173 ? 22.922 5.547 6.074 1 94.5 173 GLN A N 1
ATOM 1378 C CA . GLN A 1 173 ? 22.672 6.422 7.215 1 94.5 173 GLN A CA 1
ATOM 1379 C C . GLN A 1 173 ? 23.422 7.742 7.055 1 94.5 173 GLN A C 1
ATOM 1381 O O . GLN A 1 173 ? 22.828 8.82 7.156 1 94.5 173 GLN A O 1
ATOM 1386 N N . PRO A 1 174 ? 24.734 7.688 6.789 1 94.94 174 PRO A N 1
ATOM 1387 C CA . PRO A 1 174 ? 25.438 8.961 6.586 1 94.94 174 PRO A CA 1
ATOM 1388 C C . PRO A 1 174 ? 24.891 9.75 5.402 1 94.94 174 PRO A C 1
ATOM 1390 O O . PRO A 1 174 ? 24.875 10.984 5.43 1 94.94 174 PRO A O 1
ATOM 1393 N N . LEU A 1 175 ? 24.484 9.031 4.387 1 95.94 175 LEU A N 1
ATOM 1394 C CA . LEU A 1 175 ? 23.953 9.695 3.203 1 95.94 175 LEU A CA 1
ATOM 1395 C C . LEU A 1 175 ? 22.641 10.398 3.523 1 95.94 175 LEU A C 1
ATOM 1397 O O . LEU A 1 175 ? 22.375 11.5 3.039 1 95.94 175 LEU A O 1
ATOM 1401 N N . ILE A 1 176 ? 21.781 9.781 4.297 1 96.69 176 ILE A N 1
ATOM 1402 C CA . ILE A 1 176 ? 20.516 10.375 4.719 1 96.69 176 ILE A CA 1
ATOM 1403 C C . ILE A 1 176 ? 20.766 11.648 5.508 1 96.69 176 ILE A C 1
ATOM 1405 O O . ILE A 1 176 ? 20.156 12.688 5.25 1 96.69 176 ILE A O 1
ATOM 1409 N N . LEU A 1 177 ? 21.734 11.602 6.414 1 94.25 177 LEU A N 1
ATOM 1410 C CA . LEU A 1 177 ? 22.031 12.734 7.281 1 94.25 177 LEU A CA 1
ATOM 1411 C C . LEU A 1 177 ? 22.625 13.883 6.488 1 94.25 177 LEU A C 1
ATOM 1413 O O . LEU A 1 177 ? 22.297 15.047 6.73 1 94.25 177 LEU A O 1
ATOM 1417 N N . SER A 1 178 ? 23.438 13.508 5.551 1 94.75 178 SER A N 1
ATOM 1418 C CA . SER A 1 178 ? 24.078 14.523 4.719 1 94.75 178 SER A CA 1
ATOM 1419 C C . SER A 1 178 ? 23.047 15.227 3.83 1 94.75 178 SER A C 1
ATOM 1421 O O . SER A 1 178 ? 23.031 16.453 3.729 1 94.75 178 SER A O 1
ATOM 1423 N N . LYS A 1 179 ? 22.156 14.477 3.238 1 94.75 179 LYS A N 1
ATOM 1424 C CA . LYS A 1 179 ? 21.141 15.023 2.344 1 94.75 179 LYS A CA 1
ATOM 1425 C C . LYS A 1 179 ? 20.125 15.859 3.117 1 94.75 179 LYS A C 1
ATOM 1427 O O . LYS A 1 179 ? 19.578 16.828 2.588 1 94.75 179 LYS A O 1
ATOM 1432 N N . ALA A 1 180 ? 19.859 15.484 4.289 1 92.62 180 ALA A N 1
ATOM 1433 C CA . ALA A 1 180 ? 18.875 16.172 5.117 1 92.62 180 ALA A CA 1
ATOM 1434 C C . ALA A 1 180 ? 19.328 17.594 5.445 1 92.62 180 ALA A C 1
ATOM 1436 O O . ALA A 1 180 ? 18.516 18.484 5.676 1 92.62 180 ALA A O 1
ATOM 1437 N N . ALA A 1 181 ? 20.672 17.781 5.523 1 90.44 181 ALA A N 1
ATOM 1438 C CA . ALA A 1 181 ? 21.25 19.078 5.836 1 90.44 181 ALA A CA 1
ATOM 1439 C C . ALA A 1 181 ? 20.578 19.703 7.059 1 90.44 181 ALA A C 1
ATOM 1441 O O . ALA A 1 181 ? 20.219 20.891 7.043 1 90.44 181 ALA A O 1
ATOM 1442 N N . GLY A 1 182 ? 20.297 18.875 7.961 1 87.25 182 GLY A N 1
ATOM 1443 C CA . GLY A 1 182 ? 19.797 19.359 9.234 1 87.25 182 GLY A CA 1
ATOM 1444 C C . GLY A 1 182 ? 18.281 19.484 9.273 1 87.25 182 GLY A C 1
ATOM 1445 O O . GLY A 1 182 ? 17.703 19.844 10.297 1 87.25 182 GLY A O 1
ATOM 1446 N N . VAL A 1 183 ? 17.562 19.25 8.25 1 87.25 183 VAL A N 1
ATOM 1447 C CA . VAL A 1 183 ? 16.109 19.359 8.203 1 87.25 183 VAL A CA 1
ATOM 1448 C C . VAL A 1 183 ? 15.484 18.078 8.719 1 87.25 183 VAL A C 1
ATOM 1450 O O . VAL A 1 183 ? 15.516 17.047 8.039 1 87.25 183 VAL A O 1
ATOM 1453 N N . PHE A 1 184 ? 14.859 18.078 9.898 1 85.12 184 PHE A N 1
ATOM 1454 C CA . PHE A 1 184 ? 14.336 16.891 10.57 1 85.12 184 PHE A CA 1
ATOM 1455 C C . PHE A 1 184 ? 13.172 16.297 9.781 1 85.12 184 PHE A C 1
ATOM 1457 O O . PHE A 1 184 ? 13.078 15.07 9.633 1 85.12 184 PHE A O 1
ATOM 1464 N N . MET A 1 185 ? 12.258 17.141 9.273 1 89.06 185 MET A N 1
ATOM 1465 C CA . MET A 1 185 ? 11.109 16.641 8.516 1 89.06 185 MET A CA 1
ATOM 1466 C C . MET A 1 185 ? 11.555 15.867 7.285 1 89.06 185 MET A C 1
ATOM 1468 O O . MET A 1 185 ? 10.922 14.883 6.906 1 89.06 185 MET A O 1
ATOM 1472 N N . TRP A 1 186 ? 12.57 16.297 6.691 1 94.38 186 TRP A N 1
ATOM 1473 C CA . TRP A 1 186 ? 13.117 15.586 5.547 1 94.38 186 TRP A CA 1
ATOM 1474 C C . TRP A 1 186 ? 13.523 14.164 5.938 1 94.38 186 TRP A C 1
ATOM 1476 O O . TRP A 1 186 ? 13.18 13.203 5.25 1 94.38 186 TRP A O 1
ATOM 1486 N N . VAL A 1 187 ? 14.195 14.039 7.078 1 92.5 187 VAL A N 1
ATOM 1487 C CA . VAL A 1 187 ? 14.664 12.75 7.566 1 92.5 187 VAL A CA 1
ATOM 1488 C C . VAL A 1 187 ? 13.477 11.836 7.852 1 92.5 187 VAL A C 1
ATOM 1490 O O . VAL A 1 187 ? 13.484 10.656 7.484 1 92.5 187 VAL A O 1
ATOM 1493 N N . VAL A 1 188 ? 12.477 12.398 8.453 1 87 188 VAL A N 1
ATOM 1494 C CA . VAL A 1 188 ? 11.297 11.625 8.812 1 87 188 VAL A CA 1
ATOM 1495 C C . VAL A 1 188 ? 10.641 11.055 7.559 1 87 188 VAL A C 1
ATOM 1497 O O . VAL A 1 188 ? 10.328 9.867 7.496 1 87 188 VAL A O 1
ATOM 1500 N N . LEU A 1 189 ? 10.445 11.891 6.566 1 92.69 189 LEU A N 1
ATOM 1501 C CA . LEU A 1 189 ? 9.789 11.477 5.332 1 92.69 189 LEU A CA 1
ATOM 1502 C C . LEU A 1 189 ? 10.641 10.461 4.574 1 92.69 189 LEU A C 1
ATOM 1504 O O . LEU A 1 189 ? 10.117 9.453 4.082 1 92.69 189 LEU A O 1
ATOM 1508 N N . VAL A 1 190 ? 11.914 10.664 4.52 1 96 190 VAL A N 1
ATOM 1509 C CA . VAL A 1 190 ? 12.797 9.805 3.738 1 96 190 VAL A CA 1
ATOM 1510 C C . VAL A 1 190 ? 12.93 8.445 4.414 1 96 190 VAL A C 1
ATOM 1512 O O . VAL A 1 190 ? 12.93 7.41 3.742 1 96 190 VAL A O 1
ATOM 1515 N N . VAL A 1 191 ? 13.062 8.43 5.73 1 91.12 191 VAL A N 1
ATOM 1516 C CA . VAL A 1 191 ? 13.109 7.16 6.453 1 91.12 191 VAL A CA 1
ATOM 1517 C C . VAL A 1 191 ? 11.836 6.367 6.191 1 91.12 191 VAL A C 1
ATOM 1519 O O . VAL A 1 191 ? 11.891 5.156 5.961 1 91.12 191 VAL A O 1
ATOM 1522 N N . ASP A 1 192 ? 10.727 7.043 6.199 1 87.31 192 ASP A N 1
ATOM 1523 C CA . ASP A 1 192 ? 9.453 6.387 5.926 1 87.31 192 ASP A CA 1
ATOM 1524 C C . ASP A 1 192 ? 9.422 5.82 4.508 1 87.31 192 ASP A C 1
ATOM 1526 O O . ASP A 1 192 ? 8.945 4.707 4.285 1 87.31 192 ASP A O 1
ATOM 1530 N N . ILE A 1 193 ? 9.867 6.586 3.555 1 92.38 193 ILE A N 1
ATOM 1531 C CA . ILE A 1 193 ? 9.898 6.168 2.158 1 92.38 193 ILE A CA 1
ATOM 1532 C C . ILE A 1 193 ? 10.766 4.922 2.012 1 92.38 193 ILE A C 1
ATOM 1534 O O . ILE A 1 193 ? 10.352 3.934 1.399 1 92.38 193 ILE A O 1
ATOM 1538 N N . LEU A 1 194 ? 11.953 4.984 2.602 1 92.62 194 LEU A N 1
ATOM 1539 C CA . LEU A 1 194 ? 12.875 3.863 2.488 1 92.62 194 LEU A CA 1
ATOM 1540 C C . LEU A 1 194 ? 12.336 2.635 3.209 1 92.62 194 LEU A C 1
ATOM 1542 O O . LEU A 1 194 ? 12.461 1.512 2.715 1 92.62 194 LEU A O 1
ATOM 1546 N N . ASN A 1 195 ? 11.734 2.863 4.363 1 83.94 195 ASN A N 1
ATOM 1547 C CA . ASN A 1 195 ? 11.133 1.753 5.098 1 83.94 195 ASN A CA 1
ATOM 1548 C C . ASN A 1 195 ? 10.031 1.077 4.285 1 83.94 195 ASN A C 1
ATOM 1550 O O . ASN A 1 195 ? 9.922 -0.151 4.281 1 83.94 195 ASN A O 1
ATOM 1554 N N . LYS A 1 196 ? 9.219 1.879 3.637 1 82.69 196 LYS A N 1
ATOM 1555 C CA . LYS A 1 196 ? 8.148 1.333 2.803 1 82.69 196 LYS A CA 1
ATOM 1556 C C . LYS A 1 196 ? 8.719 0.506 1.654 1 82.69 196 LYS A C 1
ATOM 1558 O O . LYS A 1 196 ? 8.234 -0.593 1.375 1 82.69 196 LYS A O 1
ATOM 1563 N N . GLU A 1 197 ? 9.727 1.066 1.013 1 86.81 197 GLU A N 1
ATOM 1564 C CA . GLU A 1 197 ? 10.375 0.338 -0.074 1 86.81 197 GLU A CA 1
ATOM 1565 C C . GLU A 1 197 ? 11 -0.961 0.427 1 86.81 197 GLU A C 1
ATOM 1567 O O . GLU A 1 197 ? 10.922 -1.991 -0.246 1 86.81 197 GLU A O 1
ATOM 1572 N N . TYR A 1 198 ? 11.594 -0.875 1.587 1 86 198 TYR A N 1
ATOM 1573 C CA . TYR A 1 198 ? 12.242 -2.039 2.178 1 86 198 TYR A CA 1
ATOM 1574 C C . TYR A 1 198 ? 11.219 -3.117 2.52 1 86 198 TYR A C 1
ATOM 1576 O O . TYR A 1 198 ? 11.469 -4.305 2.305 1 86 198 TYR A O 1
ATOM 1584 N N . ARG A 1 199 ? 10.094 -2.703 3.039 1 74.25 199 ARG A N 1
ATOM 1585 C CA . ARG A 1 199 ? 9.031 -3.639 3.404 1 74.25 199 ARG A CA 1
ATOM 1586 C C . ARG A 1 199 ? 8.5 -4.371 2.178 1 74.25 199 ARG A C 1
ATOM 1588 O O . ARG A 1 199 ? 8.086 -5.527 2.27 1 74.25 199 ARG A O 1
ATOM 1595 N N . ARG A 1 200 ? 8.609 -3.738 1.06 1 78.25 200 ARG A N 1
ATOM 1596 C CA . ARG A 1 200 ? 8.094 -4.328 -0.173 1 78.25 200 ARG A CA 1
ATOM 1597 C C . ARG A 1 200 ? 9.148 -5.211 -0.834 1 78.25 200 ARG A C 1
ATOM 1599 O O . ARG A 1 200 ? 8.906 -5.781 -1.901 1 78.25 200 ARG A O 1
ATOM 1606 N N . GLY A 1 201 ? 10.336 -5.234 -0.248 1 80.5 201 GLY A N 1
ATOM 1607 C CA . GLY A 1 201 ? 11.398 -6.109 -0.723 1 80.5 201 GLY A CA 1
ATOM 1608 C C . GLY A 1 201 ? 12.164 -5.535 -1.9 1 80.5 201 GLY A C 1
ATOM 1609 O O . GLY A 1 201 ? 12.859 -6.262 -2.613 1 80.5 201 GLY A O 1
ATOM 1610 N N . ARG A 1 202 ? 12.062 -4.289 -2.102 1 83.25 202 ARG A N 1
ATOM 1611 C CA . ARG A 1 202 ? 12.703 -3.668 -3.258 1 83.25 202 ARG A CA 1
ATOM 1612 C C . ARG A 1 202 ? 14.219 -3.701 -3.131 1 83.25 202 ARG A C 1
ATOM 1614 O O . ARG A 1 202 ? 14.758 -3.672 -2.021 1 83.25 202 ARG A O 1
ATOM 1621 N N . MET A 1 203 ? 14.859 -3.758 -4.242 1 91.06 203 MET A N 1
ATOM 1622 C CA . MET A 1 203 ? 16.312 -3.918 -4.297 1 91.06 203 MET A CA 1
ATOM 1623 C C . MET A 1 203 ? 16.984 -2.656 -4.828 1 91.06 203 MET A C 1
ATOM 1625 O O . MET A 1 203 ? 18.016 -2.729 -5.477 1 91.06 203 MET A O 1
ATOM 1629 N N . ALA A 1 204 ? 16.344 -1.581 -4.613 1 92.38 204 ALA A N 1
ATOM 1630 C CA . ALA A 1 204 ? 16.859 -0.342 -5.195 1 92.38 204 ALA A CA 1
ATOM 1631 C C . ALA A 1 204 ? 16.906 0.773 -4.156 1 92.38 204 ALA A C 1
ATOM 1633 O O . ALA A 1 204 ? 16.625 1.934 -4.465 1 92.38 204 ALA A O 1
ATOM 1634 N N . LEU A 1 205 ? 17.281 0.468 -2.939 1 93 205 LEU A N 1
ATOM 1635 C CA . LEU A 1 205 ? 17.219 1.457 -1.868 1 93 205 LEU A CA 1
ATOM 1636 C C . LEU A 1 205 ? 18.266 2.547 -2.088 1 93 205 LEU A C 1
ATOM 1638 O O . LEU A 1 205 ? 18 3.729 -1.853 1 93 205 LEU A O 1
ATOM 1642 N N . ARG A 1 206 ? 19.484 2.154 -2.5 1 95.12 206 ARG A N 1
ATOM 1643 C CA . ARG A 1 206 ? 20.531 3.127 -2.785 1 95.12 206 ARG A CA 1
ATOM 1644 C C . ARG A 1 206 ? 20.125 4.07 -3.908 1 95.12 206 ARG A C 1
ATOM 1646 O O . ARG A 1 206 ? 20.281 5.289 -3.793 1 95.12 206 ARG A O 1
ATOM 1653 N N . MET A 1 207 ? 19.625 3.484 -4.891 1 94.69 207 MET A N 1
ATOM 1654 C CA . MET A 1 207 ? 19.172 4.266 -6.035 1 94.69 207 MET A CA 1
ATOM 1655 C C . MET A 1 207 ? 18.016 5.191 -5.633 1 94.69 207 MET A C 1
ATOM 1657 O O . MET A 1 207 ? 17.984 6.352 -6.047 1 94.69 207 MET A O 1
ATOM 1661 N N . ARG A 1 208 ? 17.094 4.664 -4.895 1 93.88 208 ARG A N 1
ATOM 1662 C CA . ARG A 1 208 ? 15.953 5.453 -4.453 1 93.88 208 ARG A CA 1
ATOM 1663 C C . ARG A 1 208 ? 16.406 6.664 -3.641 1 93.88 208 ARG A C 1
ATOM 1665 O O . ARG A 1 208 ? 15.906 7.773 -3.846 1 93.88 208 ARG A O 1
ATOM 1672 N N . LEU A 1 209 ? 17.312 6.43 -2.713 1 96.12 209 LEU A N 1
ATOM 1673 C CA . LEU A 1 209 ? 17.812 7.531 -1.899 1 96.12 209 LEU A CA 1
ATOM 1674 C C . LEU A 1 209 ? 18.5 8.578 -2.77 1 96.12 209 LEU A C 1
ATOM 1676 O O . LEU A 1 209 ? 18.359 9.781 -2.525 1 96.12 209 LEU A O 1
ATOM 1680 N N . ALA A 1 210 ? 19.203 8.102 -3.754 1 94.75 210 ALA A N 1
ATOM 1681 C CA . ALA A 1 210 ? 19.906 9.008 -4.656 1 94.75 210 ALA A CA 1
ATOM 1682 C C . ALA A 1 210 ? 18.922 9.867 -5.445 1 94.75 210 ALA A C 1
ATOM 1684 O O . ALA A 1 210 ? 19.203 11.031 -5.734 1 94.75 210 ALA A O 1
ATOM 1685 N N . GLU A 1 211 ? 17.797 9.336 -5.766 1 94.25 211 GLU A N 1
ATOM 1686 C CA . GLU A 1 211 ? 16.797 10.016 -6.582 1 94.25 211 GLU A CA 1
ATOM 1687 C C . GLU A 1 211 ? 16 11.031 -5.754 1 94.25 211 GLU A C 1
ATOM 1689 O O . GLU A 1 211 ? 15.438 11.977 -6.301 1 94.25 211 GLU A O 1
ATOM 1694 N N . ILE A 1 212 ? 15.898 10.82 -4.492 1 95.94 212 ILE A N 1
ATOM 1695 C CA . ILE A 1 212 ? 15.125 11.695 -3.619 1 95.94 212 ILE A CA 1
ATOM 1696 C C . ILE A 1 212 ? 15.781 13.07 -3.553 1 95.94 212 ILE A C 1
ATOM 1698 O O . ILE A 1 212 ? 16.984 13.172 -3.279 1 95.94 212 ILE A O 1
ATOM 1702 N N . PRO A 1 213 ? 15.078 14.117 -3.801 1 95.75 213 PRO A N 1
ATOM 1703 C CA . PRO A 1 213 ? 15.656 15.461 -3.719 1 95.75 213 PRO A CA 1
ATOM 1704 C C . PRO A 1 213 ? 16.031 15.859 -2.293 1 95.75 213 PRO A C 1
ATOM 1706 O O . PRO A 1 213 ? 15.344 15.484 -1.343 1 95.75 213 PRO A O 1
ATOM 1709 N N . SER A 1 214 ? 17.047 16.656 -2.17 1 94.62 214 SER A N 1
ATOM 1710 C CA . SER A 1 214 ? 17.516 17.094 -0.856 1 94.62 214 SER A CA 1
ATOM 1711 C C . SER A 1 214 ? 16.672 18.25 -0.323 1 94.62 214 SER A C 1
ATOM 1713 O O . SER A 1 214 ? 16.547 18.422 0.891 1 94.62 214 SER A O 1
ATOM 1715 N N . ASP A 1 215 ? 16.109 18.969 -1.26 1 95.75 215 ASP A N 1
ATOM 1716 C CA . ASP A 1 215 ? 15.258 20.094 -0.879 1 95.75 215 ASP A CA 1
ATOM 1717 C C . ASP A 1 215 ? 13.883 19.594 -0.426 1 95.75 215 ASP A C 1
ATOM 1719 O O . ASP A 1 215 ? 13.258 18.781 -1.101 1 95.75 215 ASP A O 1
ATOM 1723 N N . LEU A 1 216 ? 13.453 20.094 0.682 1 93.56 216 LEU A N 1
ATOM 1724 C CA . LEU A 1 216 ? 12.211 19.609 1.274 1 93.56 216 LEU A CA 1
ATOM 1725 C C . LEU A 1 216 ? 11.023 19.906 0.362 1 93.56 216 LEU A C 1
ATOM 1727 O O . LEU A 1 216 ? 10.141 19.062 0.192 1 93.56 216 LEU A O 1
ATOM 1731 N N . SER A 1 217 ? 10.961 21.078 -0.21 1 95.06 217 SER A N 1
ATOM 1732 C CA . SER A 1 217 ? 9.867 21.422 -1.11 1 95.06 217 SER A CA 1
ATOM 1733 C C . SER A 1 217 ? 9.828 20.5 -2.32 1 95.06 217 SER A C 1
ATOM 1735 O O . SER A 1 217 ? 8.758 20.047 -2.732 1 95.06 217 SER A O 1
ATOM 1737 N N . GLU A 1 218 ? 10.992 20.25 -2.826 1 96.38 218 GLU A N 1
ATOM 1738 C CA . GLU A 1 218 ? 11.07 19.328 -3.957 1 96.38 218 GLU A CA 1
ATOM 1739 C C . GLU A 1 218 ? 10.672 17.922 -3.551 1 96.38 218 GLU A C 1
ATOM 1741 O O . GLU A 1 218 ? 10.086 17.188 -4.348 1 96.38 218 GLU A O 1
ATOM 1746 N N . LEU A 1 219 ? 11.039 17.578 -2.352 1 96.75 219 LEU A N 1
ATOM 1747 C CA . LEU A 1 219 ? 10.633 16.266 -1.844 1 96.75 219 LEU A CA 1
ATOM 1748 C C . LEU A 1 219 ? 9.117 16.172 -1.736 1 96.75 219 LEU A C 1
ATOM 1750 O O . LEU A 1 219 ? 8.523 15.164 -2.121 1 96.75 219 LEU A O 1
ATOM 1754 N N . PHE A 1 220 ? 8.484 17.25 -1.185 1 96.69 220 PHE A N 1
ATOM 1755 C CA . PHE A 1 220 ? 7.027 17.281 -1.126 1 96.69 220 PHE A CA 1
ATOM 1756 C C . PHE A 1 220 ? 6.426 17.094 -2.514 1 96.69 220 PHE A C 1
ATOM 1758 O O . PHE A 1 220 ? 5.496 16.297 -2.691 1 96.69 220 PHE A O 1
ATOM 1765 N N . LYS A 1 221 ? 6.957 17.781 -3.432 1 95.62 221 LYS A N 1
ATOM 1766 C CA . LYS A 1 221 ? 6.484 17.672 -4.809 1 95.62 221 LYS A CA 1
ATOM 1767 C C . LYS A 1 221 ? 6.637 16.25 -5.336 1 95.62 221 LYS A C 1
ATOM 1769 O O . LYS A 1 221 ? 5.73 15.719 -5.98 1 95.62 221 LYS A O 1
ATOM 1774 N N . ASP A 1 222 ? 7.762 15.703 -5.066 1 94.12 222 ASP A N 1
ATOM 1775 C CA . ASP A 1 222 ? 8.039 14.336 -5.484 1 94.12 222 ASP A CA 1
ATOM 1776 C C . ASP A 1 222 ? 7.031 13.359 -4.883 1 94.12 222 ASP A C 1
ATOM 1778 O O . ASP A 1 222 ? 6.543 12.461 -5.566 1 94.12 222 ASP A O 1
ATOM 1782 N N . ILE A 1 223 ? 6.703 13.508 -3.631 1 93.56 223 ILE A N 1
ATOM 1783 C CA . ILE A 1 223 ? 5.77 12.641 -2.924 1 93.56 223 ILE A CA 1
ATOM 1784 C C . ILE A 1 223 ? 4.371 12.781 -3.523 1 93.56 223 ILE A C 1
ATOM 1786 O O . ILE A 1 223 ? 3.697 11.789 -3.789 1 93.56 223 ILE A O 1
ATOM 1790 N N . LEU A 1 224 ? 3.979 13.969 -3.824 1 94.56 224 LEU A N 1
ATOM 1791 C CA . LEU A 1 224 ? 2.611 14.234 -4.254 1 94.56 224 LEU A CA 1
ATOM 1792 C C . LEU A 1 224 ? 2.422 13.875 -5.723 1 94.56 224 LEU A C 1
ATOM 1794 O O . LEU A 1 224 ? 1.311 13.555 -6.148 1 94.56 224 LEU A O 1
ATOM 1798 N N . ARG A 1 225 ? 3.521 13.766 -6.5 1 91 225 ARG A N 1
ATOM 1799 C CA . ARG A 1 225 ? 3.436 13.477 -7.93 1 91 225 ARG A CA 1
ATOM 1800 C C . ARG A 1 225 ? 3.709 12 -8.203 1 91 225 ARG A C 1
ATOM 1802 O O . ARG A 1 225 ? 3.562 11.539 -9.336 1 91 225 ARG A O 1
ATOM 1809 N N . ARG A 1 226 ? 4.203 11.289 -7.285 1 80.31 226 ARG A N 1
ATOM 1810 C CA . ARG A 1 226 ? 4.723 9.938 -7.449 1 80.31 226 ARG A CA 1
ATOM 1811 C C . ARG A 1 226 ? 3.734 9.055 -8.211 1 80.31 226 ARG A C 1
ATOM 1813 O O . ARG A 1 226 ? 4.117 8.344 -9.141 1 80.31 226 ARG A O 1
ATOM 1820 N N . ASP A 1 227 ? 2.48 9.008 -7.75 1 76.38 227 ASP A N 1
ATOM 1821 C CA . ASP A 1 227 ? 1.536 8.156 -8.469 1 76.38 227 ASP A CA 1
ATOM 1822 C C . ASP A 1 227 ? 0.313 8.953 -8.922 1 76.38 227 ASP A C 1
ATOM 1824 O O . ASP A 1 227 ? -0.002 9.992 -8.344 1 76.38 227 ASP A O 1
ATOM 1828 N N . ASN A 1 228 ? 0.006 8.828 -10.109 1 76.31 228 ASN A N 1
ATOM 1829 C CA . ASN A 1 228 ? -1.171 9.516 -10.641 1 76.31 228 ASN A CA 1
ATOM 1830 C C . ASN A 1 228 ? -2.461 8.82 -10.203 1 76.31 228 ASN A C 1
ATOM 1832 O O . ASN A 1 228 ? -3.4 8.695 -10.984 1 76.31 228 ASN A O 1
ATOM 1836 N N . LYS A 1 229 ? -2.346 8.391 -8.906 1 78.81 229 LYS A N 1
ATOM 1837 C CA . LYS A 1 229 ? -3.545 7.734 -8.391 1 78.81 229 LYS A CA 1
ATOM 1838 C C . LYS A 1 229 ? -4.332 8.672 -7.477 1 78.81 229 LYS A C 1
ATOM 1840 O O . LYS A 1 229 ? -3.746 9.445 -6.715 1 78.81 229 LYS A O 1
ATOM 1845 N N . ASN A 1 230 ? -5.621 8.719 -7.535 1 85.88 230 ASN A N 1
ATOM 1846 C CA . ASN A 1 230 ? -6.527 9.438 -6.648 1 85.88 230 ASN A CA 1
ATOM 1847 C C . ASN A 1 230 ? -6.168 10.922 -6.566 1 85.88 230 ASN A C 1
ATOM 1849 O O . ASN A 1 230 ? -6.094 11.484 -5.477 1 85.88 230 ASN A O 1
ATOM 1853 N N . THR A 1 231 ? -5.855 11.516 -7.676 1 92.06 231 THR A N 1
ATOM 1854 C CA . THR A 1 231 ? -5.387 12.898 -7.746 1 92.06 231 THR A CA 1
ATOM 1855 C C . THR A 1 231 ? -6.473 13.867 -7.285 1 92.06 231 THR A C 1
ATOM 1857 O O . THR A 1 231 ? -6.18 14.875 -6.645 1 92.06 231 THR A O 1
ATOM 1860 N N . GLU A 1 232 ? -7.734 13.508 -7.637 1 95.06 232 GLU A N 1
ATOM 1861 C CA . GLU A 1 232 ? -8.828 14.391 -7.234 1 95.06 232 GLU A CA 1
ATOM 1862 C C . GLU A 1 232 ? -9.016 14.375 -5.719 1 95.06 232 GLU A C 1
ATOM 1864 O O . GLU A 1 232 ? -9.242 15.422 -5.109 1 95.06 232 GLU A O 1
ATOM 1869 N N . ALA A 1 233 ? -8.969 13.219 -5.145 1 96.06 233 ALA A N 1
ATOM 1870 C CA . ALA A 1 233 ? -9.07 13.109 -3.691 1 96.06 233 ALA A CA 1
ATOM 1871 C C . ALA A 1 233 ? -7.938 13.859 -3.002 1 96.06 233 ALA A C 1
ATOM 1873 O O . ALA A 1 233 ? -8.141 14.508 -1.973 1 96.06 233 ALA A O 1
ATOM 1874 N N . LEU A 1 234 ? -6.754 13.766 -3.557 1 96.69 234 LEU A N 1
ATOM 1875 C CA . LEU A 1 234 ? -5.59 14.461 -3.023 1 96.69 234 LEU A CA 1
ATOM 1876 C C . LEU A 1 234 ? -5.797 15.977 -3.047 1 96.69 234 LEU A C 1
ATOM 1878 O O . LEU A 1 234 ? -5.551 16.656 -2.049 1 96.69 234 LEU A O 1
ATOM 1882 N N . LEU A 1 235 ? -6.25 16.469 -4.164 1 97.44 235 LEU A N 1
ATOM 1883 C CA . LEU A 1 235 ? -6.48 17.906 -4.297 1 97.44 235 LEU A CA 1
ATOM 1884 C C . LEU A 1 235 ? -7.516 18.391 -3.285 1 97.44 235 LEU A C 1
ATOM 1886 O O . LEU A 1 235 ? -7.301 19.391 -2.607 1 97.44 235 LEU A O 1
ATOM 1890 N N . LEU A 1 236 ? -8.609 17.656 -3.221 1 97.88 236 LEU A N 1
ATOM 1891 C CA . LEU A 1 236 ? -9.664 18.031 -2.285 1 97.88 236 LEU A CA 1
ATOM 1892 C C . LEU A 1 236 ? -9.156 18 -0.849 1 97.88 236 LEU A C 1
ATOM 1894 O O . LEU A 1 236 ? -9.492 18.875 -0.046 1 97.88 236 LEU A O 1
ATOM 1898 N N . CYS A 1 237 ? -8.367 16.984 -0.548 1 97.62 237 CYS A N 1
ATOM 1899 C CA . CYS A 1 237 ? -7.758 16.875 0.773 1 97.62 237 CYS A CA 1
ATOM 1900 C C . CYS A 1 237 ? -6.934 18.109 1.108 1 97.62 237 CYS A C 1
ATOM 1902 O O . CYS A 1 237 ? -7.109 18.703 2.168 1 97.62 237 CYS A O 1
ATOM 1904 N N . ILE A 1 238 ? -6.164 18.516 0.203 1 98.06 238 ILE A N 1
ATOM 1905 C CA . ILE A 1 238 ? -5.27 19.656 0.396 1 98.06 238 ILE A CA 1
ATOM 1906 C C . ILE A 1 238 ? -6.09 20.938 0.524 1 98.06 238 ILE A C 1
ATOM 1908 O O . ILE A 1 238 ? -5.855 21.734 1.429 1 98.06 238 ILE A O 1
ATOM 1912 N N . LEU A 1 239 ? -7.066 21.125 -0.287 1 98.19 239 LEU A N 1
ATOM 1913 C CA . LEU A 1 239 ? -7.855 22.344 -0.308 1 98.19 239 LEU A CA 1
ATOM 1914 C C . LEU A 1 239 ? -8.656 22.5 0.983 1 98.19 239 LEU A C 1
ATOM 1916 O O . LEU A 1 239 ? -8.734 23.594 1.54 1 98.19 239 LEU A O 1
ATOM 1920 N N . TRP A 1 240 ? -9.18 21.438 1.434 1 98.19 240 TRP A N 1
ATOM 1921 C CA . TRP A 1 240 ? -9.984 21.516 2.648 1 98.19 240 TRP A CA 1
ATOM 1922 C C . TRP A 1 240 ? -9.117 21.828 3.859 1 98.19 240 TRP A C 1
ATOM 1924 O O . TRP A 1 240 ? -9.539 22.547 4.766 1 98.19 240 TRP A O 1
ATOM 1934 N N . ILE A 1 241 ? -7.953 21.281 3.914 1 97.31 241 ILE A N 1
ATOM 1935 C CA . ILE A 1 241 ? -7.07 21.562 5.039 1 97.31 241 ILE A CA 1
ATOM 1936 C C . ILE A 1 241 ? -6.586 23.016 4.957 1 97.31 241 ILE A C 1
ATOM 1938 O O . ILE A 1 241 ? -6.484 23.703 5.977 1 97.31 241 ILE A O 1
ATOM 1942 N N . LEU A 1 242 ? -6.363 23.547 3.801 1 96.81 242 LEU A N 1
ATOM 1943 C CA . LEU A 1 242 ? -5.812 24.875 3.604 1 96.81 242 LEU A CA 1
ATOM 1944 C C . LEU A 1 242 ? -6.863 25.938 3.865 1 96.81 242 LEU A C 1
ATOM 1946 O O . LEU A 1 242 ? -6.566 26.984 4.457 1 96.81 242 LEU A O 1
ATOM 1950 N N . TYR A 1 243 ? -8.133 25.625 3.381 1 96.69 243 TYR A N 1
ATOM 1951 C CA . TYR A 1 243 ? -9.016 26.781 3.223 1 96.69 243 TYR A CA 1
ATOM 1952 C C . TYR A 1 243 ? -10.273 26.609 4.062 1 96.69 243 TYR A C 1
ATOM 1954 O O . TYR A 1 243 ? -11.117 27.516 4.117 1 96.69 243 TYR A O 1
ATOM 1962 N N . ALA A 1 244 ? -10.453 25.484 4.715 1 96.5 244 ALA A N 1
ATOM 1963 C CA . ALA A 1 244 ? -11.602 25.391 5.609 1 96.5 244 ALA A CA 1
ATOM 1964 C C . ALA A 1 244 ? -11.578 26.484 6.664 1 96.5 244 ALA A C 1
ATOM 1966 O O . ALA A 1 244 ? -10.508 26.875 7.137 1 96.5 244 ALA A O 1
ATOM 1967 N N . LYS A 1 245 ? -12.75 27 7 1 92.94 245 LYS A N 1
ATOM 1968 C CA . LYS A 1 245 ? -12.812 28.047 8.008 1 92.94 245 LYS A CA 1
ATOM 1969 C C . LYS A 1 245 ? -12.273 27.562 9.352 1 92.94 245 LYS A C 1
ATOM 1971 O O . LYS A 1 245 ? -11.492 28.25 10 1 92.94 245 LYS A O 1
ATOM 1976 N N . ASP A 1 246 ? -12.734 26.406 9.734 1 90.31 246 ASP A N 1
ATOM 1977 C CA . ASP A 1 246 ? -12.25 25.703 10.922 1 90.31 246 ASP A CA 1
ATOM 1978 C C . ASP A 1 246 ? -11.75 24.297 10.57 1 90.31 246 ASP A C 1
ATOM 1980 O O . ASP A 1 246 ? -12.281 23.656 9.656 1 90.31 246 ASP A O 1
ATOM 1984 N N . PRO A 1 247 ? -10.711 23.906 11.297 1 90.38 247 PRO A N 1
ATOM 1985 C CA . PRO A 1 247 ? -10.273 22.547 11.039 1 90.38 247 PRO A CA 1
ATOM 1986 C C . PRO A 1 247 ? -11.406 21.516 11.195 1 90.38 247 PRO A C 1
ATOM 1988 O O . PRO A 1 247 ? -12.195 21.609 12.141 1 90.38 247 PRO A O 1
ATOM 1991 N N . LEU A 1 248 ? -11.438 20.625 10.32 1 96.06 248 LEU A N 1
ATOM 1992 C CA . LEU A 1 248 ? -12.555 19.688 10.273 1 96.06 248 LEU A CA 1
ATOM 1993 C C . LEU A 1 248 ? -12.266 18.453 11.133 1 96.06 248 LEU A C 1
ATOM 1995 O O . LEU A 1 248 ? -11.125 18.016 11.227 1 96.06 248 LEU A O 1
ATOM 1999 N N . ARG A 1 249 ? -13.312 17.938 11.766 1 93.12 249 ARG A N 1
ATOM 2000 C CA . ARG A 1 249 ? -13.227 16.625 12.398 1 93.12 249 ARG A CA 1
ATOM 2001 C C . ARG A 1 249 ? -13.109 15.523 11.352 1 93.12 249 ARG A C 1
ATOM 2003 O O . ARG A 1 249 ? -13.508 15.711 10.195 1 93.12 249 ARG A O 1
ATOM 2010 N N . PRO A 1 250 ? -12.531 14.359 11.734 1 91.75 250 PRO A N 1
ATOM 2011 C CA . PRO A 1 250 ? -12.328 13.281 10.758 1 91.75 250 PRO A CA 1
ATOM 2012 C C . PRO A 1 250 ? -13.617 12.867 10.055 1 91.75 250 PRO A C 1
ATOM 2014 O O . PRO A 1 250 ? -13.617 12.633 8.844 1 91.75 250 PRO A O 1
ATOM 2017 N N . GLN A 1 251 ? -14.742 12.836 10.758 1 92.56 251 GLN A N 1
ATOM 2018 C CA . GLN A 1 251 ? -16.016 12.438 10.156 1 92.56 251 GLN A CA 1
ATOM 2019 C C . GLN A 1 251 ? -16.516 13.484 9.18 1 92.56 251 GLN A C 1
ATOM 2021 O O . GLN A 1 251 ? -17.062 13.148 8.125 1 92.56 251 GLN A O 1
ATOM 2026 N N . GLU A 1 252 ? -16.359 14.766 9.555 1 95.56 252 GLU A N 1
ATOM 2027 C CA . GLU A 1 252 ? -16.703 15.852 8.648 1 95.56 252 GLU A CA 1
ATOM 2028 C C . GLU A 1 252 ? -15.867 15.781 7.367 1 95.56 252 GLU A C 1
ATOM 2030 O O . GLU A 1 252 ? -16.406 15.891 6.266 1 95.56 252 GLU A O 1
ATOM 2035 N N . PHE A 1 253 ? -14.578 15.562 7.656 1 96.75 253 PHE A N 1
ATOM 2036 C CA . PHE A 1 253 ? -13.625 15.523 6.559 1 96.75 253 PHE A CA 1
ATOM 2037 C C . PHE A 1 253 ? -13.977 14.414 5.57 1 96.75 253 PHE A C 1
ATOM 2039 O O . PHE A 1 253 ? -13.898 14.617 4.355 1 96.75 253 PHE A O 1
ATOM 2046 N N . TYR A 1 254 ? -14.336 13.312 6.066 1 95.81 254 TYR A N 1
ATOM 2047 C CA . TYR A 1 254 ? -14.734 12.172 5.254 1 95.81 254 TYR A CA 1
ATOM 2048 C C . TYR A 1 254 ? -15.898 12.523 4.34 1 95.81 254 TYR A C 1
ATOM 2050 O O . TYR A 1 254 ? -15.883 12.203 3.15 1 95.81 254 TYR A O 1
ATOM 2058 N N . HIS A 1 255 ? -16.875 13.203 4.809 1 96.81 255 HIS A N 1
ATOM 2059 C CA . HIS A 1 255 ? -18.047 13.578 4.027 1 96.81 255 HIS A CA 1
ATOM 2060 C C . HIS A 1 255 ? -17.719 14.703 3.047 1 96.81 255 HIS A C 1
ATOM 2062 O O . HIS A 1 255 ? -18.297 14.781 1.966 1 96.81 255 HIS A O 1
ATOM 2068 N N . THR A 1 256 ? -16.75 15.578 3.434 1 97.69 256 THR A N 1
ATOM 2069 C CA . THR A 1 256 ? -16.359 16.625 2.49 1 97.69 256 THR A CA 1
ATOM 2070 C C . THR A 1 256 ? -15.742 16 1.235 1 97.69 256 THR A C 1
ATOM 2072 O O . THR A 1 256 ? -16.031 16.438 0.118 1 97.69 256 THR A O 1
ATOM 2075 N N . LEU A 1 257 ? -14.906 15.008 1.463 1 97.5 257 LEU A N 1
ATOM 2076 C CA . LEU A 1 257 ? -14.258 14.352 0.335 1 97.5 257 LEU A CA 1
ATOM 2077 C C . LEU A 1 257 ? -15.281 13.602 -0.513 1 97.5 257 LEU A C 1
ATOM 2079 O O . LEU A 1 257 ? -15.211 13.633 -1.744 1 97.5 257 LEU A O 1
ATOM 2083 N N . TRP A 1 258 ? -16.219 12.969 0.226 1 97.31 258 TRP A N 1
ATOM 2084 C CA . TRP A 1 258 ? -17.266 12.289 -0.519 1 97.31 258 TRP A CA 1
ATOM 2085 C C . TRP A 1 258 ? -18.031 13.266 -1.409 1 97.31 258 TRP A C 1
ATOM 2087 O O . TRP A 1 258 ? -18.266 12.984 -2.586 1 97.31 258 TRP A O 1
ATOM 2097 N N . SER A 1 259 ? -18.359 14.367 -0.906 1 97.5 259 SER A N 1
ATOM 2098 C CA . SER A 1 259 ? -19.125 15.367 -1.633 1 97.5 259 SER A CA 1
ATOM 2099 C C . SER A 1 259 ? -18.375 15.867 -2.859 1 97.5 259 SER A C 1
ATOM 2101 O O . SER A 1 259 ? -18.953 15.977 -3.945 1 97.5 259 SER A O 1
ATOM 2103 N N . GLY A 1 260 ? -17.125 16.141 -2.662 1 97.44 260 GLY A N 1
ATOM 2104 C CA . GLY A 1 260 ? -16.312 16.609 -3.775 1 97.44 260 GLY A CA 1
ATOM 2105 C C . GLY A 1 260 ? -16.125 15.57 -4.863 1 97.44 260 GLY A C 1
ATOM 2106 O O . GLY A 1 260 ? -16.203 15.883 -6.051 1 97.44 260 GLY A O 1
ATOM 2107 N N . LEU A 1 261 ? -15.844 14.391 -4.465 1 97.44 261 LEU A N 1
ATOM 2108 C CA . LEU A 1 261 ? -15.594 13.32 -5.422 1 97.44 261 LEU A CA 1
ATOM 2109 C C . LEU A 1 261 ? -16.875 12.922 -6.141 1 97.44 261 LEU A C 1
ATOM 2111 O O . LEU A 1 261 ? -16.844 12.477 -7.289 1 97.44 261 LEU A O 1
ATOM 2115 N N . SER A 1 262 ? -18 13.102 -5.465 1 96.69 262 SER A N 1
ATOM 2116 C CA . SER A 1 262 ? -19.297 12.797 -6.062 1 96.69 262 SER A CA 1
ATOM 2117 C C . SER A 1 262 ? -19.594 13.727 -7.238 1 96.69 262 SER A C 1
ATOM 2119 O O . SER A 1 262 ? -20.266 13.328 -8.195 1 96.69 262 SER A O 1
ATOM 2121 N N . LEU A 1 263 ? -19.094 14.914 -7.152 1 95.5 263 LEU A N 1
ATOM 2122 C CA . LEU A 1 263 ? -19.281 15.883 -8.227 1 95.5 263 LEU A CA 1
ATOM 2123 C C . LEU A 1 263 ? -18.672 15.383 -9.531 1 95.5 263 LEU A C 1
ATOM 2125 O O . LEU A 1 263 ? -19.141 15.719 -10.617 1 95.5 263 LEU A O 1
ATOM 2129 N N . LYS A 1 264 ? -17.688 14.523 -9.414 1 95 264 LYS A N 1
ATOM 2130 C CA . LYS A 1 264 ? -16.984 14.016 -10.586 1 95 264 LYS A CA 1
ATOM 2131 C C . LYS A 1 264 ? -17.312 12.547 -10.844 1 95 264 LYS A C 1
ATOM 2133 O O . LYS A 1 264 ? -16.703 11.906 -11.703 1 95 264 LYS A O 1
ATOM 2138 N N . GLY A 1 265 ? -18.172 12.023 -10.047 1 94.19 265 GLY A N 1
ATOM 2139 C CA . GLY A 1 265 ? -18.578 10.641 -10.242 1 94.19 265 GLY A CA 1
ATOM 2140 C C . GLY A 1 265 ? -17.5 9.641 -9.875 1 94.19 265 GLY A C 1
ATOM 2141 O O . GLY A 1 265 ? -17.391 8.586 -10.508 1 94.19 265 GLY A O 1
ATOM 2142 N N . LEU A 1 266 ? -16.719 9.922 -8.867 1 95.19 266 LEU A N 1
ATOM 2143 C CA . LEU A 1 266 ? -15.57 9.086 -8.539 1 95.19 266 LEU A CA 1
ATOM 2144 C C . LEU A 1 266 ? -15.836 8.258 -7.285 1 95.19 266 LEU A C 1
ATOM 2146 O O . LEU A 1 266 ? -14.977 7.508 -6.832 1 95.19 266 LEU A O 1
ATOM 2150 N N . VAL A 1 267 ? -16.984 8.43 -6.668 1 95.44 267 VAL A N 1
ATOM 2151 C CA . VAL A 1 267 ? -17.375 7.672 -5.484 1 95.44 267 VAL A CA 1
ATOM 2152 C C . VAL A 1 267 ? -18.812 7.18 -5.645 1 95.44 267 VAL A C 1
ATOM 2154 O O . VAL A 1 267 ? -19.5 7.555 -6.598 1 95.44 267 VAL A O 1
ATOM 2157 N N . ASP A 1 268 ? -19.234 6.348 -4.719 1 93.88 268 ASP A N 1
ATOM 2158 C CA . ASP A 1 268 ? -20.609 5.867 -4.711 1 93.88 268 ASP A CA 1
ATOM 2159 C C . ASP A 1 268 ? -21.594 7.016 -4.48 1 93.88 268 ASP A C 1
ATOM 2161 O O . ASP A 1 268 ? -21.297 7.957 -3.74 1 93.88 268 ASP A O 1
ATOM 2165 N N . ASP A 1 269 ? -22.734 6.848 -5.012 1 90.94 269 ASP A N 1
ATOM 2166 C CA . ASP A 1 269 ? -23.75 7.891 -4.895 1 90.94 269 ASP A CA 1
ATOM 2167 C C . ASP A 1 269 ? -24.281 7.98 -3.467 1 90.94 269 ASP A C 1
ATOM 2169 O O . ASP A 1 269 ? -24.641 9.062 -2.998 1 90.94 269 ASP A O 1
ATOM 2173 N N . ARG A 1 270 ? -24.312 6.918 -2.84 1 89.62 270 ARG A N 1
ATOM 2174 C CA . ARG A 1 270 ? -24.828 6.898 -1.477 1 89.62 270 ARG A CA 1
ATOM 2175 C C . ARG A 1 270 ? -23.828 7.48 -0.496 1 89.62 270 ARG A C 1
ATOM 2177 O O . ARG A 1 270 ? -22.641 7.105 -0.51 1 89.62 270 ARG A O 1
ATOM 2184 N N . ILE A 1 271 ? -24.281 8.406 0.332 1 92 271 ILE A N 1
ATOM 2185 C CA . ILE A 1 271 ? -23.422 9.016 1.342 1 92 271 ILE A CA 1
ATOM 2186 C C . ILE A 1 271 ? -22.938 7.953 2.316 1 92 271 ILE A C 1
ATOM 2188 O O . ILE A 1 271 ? -23.719 7.133 2.799 1 92 271 ILE A O 1
ATOM 2192 N N . PRO A 1 272 ? -21.625 7.926 2.533 1 90.44 272 PRO A N 1
ATOM 2193 C CA . PRO A 1 272 ? -21.109 6.918 3.461 1 90.44 272 PRO A CA 1
ATOM 2194 C C . PRO A 1 272 ? -21.672 7.07 4.871 1 90.44 272 PRO A C 1
ATOM 2196 O O . PRO A 1 272 ? -21.859 8.195 5.352 1 90.44 272 PRO A O 1
ATOM 2199 N N . ASP A 1 273 ? -21.891 5.969 5.543 1 86.69 273 ASP A N 1
ATOM 2200 C CA . ASP A 1 273 ? -22.391 5.965 6.914 1 86.69 273 ASP A CA 1
ATOM 2201 C C . ASP A 1 273 ? -21.25 6.086 7.918 1 86.69 273 ASP A C 1
ATOM 2203 O O . ASP A 1 273 ? -20.578 5.098 8.227 1 86.69 273 ASP A O 1
ATOM 2207 N N . VAL A 1 274 ? -21.062 7.23 8.469 1 87.88 274 VAL A N 1
ATOM 2208 C CA . VAL A 1 274 ? -19.922 7.496 9.352 1 87.88 274 VAL A CA 1
ATOM 2209 C C . VAL A 1 274 ? -20.234 6.965 10.758 1 87.88 274 VAL A C 1
ATOM 2211 O O . VAL A 1 274 ? -19.328 6.848 11.586 1 87.88 274 VAL A O 1
ATOM 2214 N N . THR A 1 275 ? -21.422 6.641 11.062 1 81.31 275 THR A N 1
ATOM 2215 C CA . THR A 1 275 ? -21.812 6.16 12.383 1 81.31 275 THR A CA 1
ATOM 2216 C C . THR A 1 275 ? -21.328 4.73 12.602 1 81.31 275 THR A C 1
ATOM 2218 O O . THR A 1 275 ? -21.078 4.312 13.734 1 81.31 275 THR A O 1
ATOM 2221 N N . VAL A 1 276 ? -21.156 3.998 11.578 1 72.69 276 VAL A N 1
ATOM 2222 C CA . VAL A 1 276 ? -20.766 2.596 11.672 1 72.69 276 VAL A CA 1
ATOM 2223 C C . VAL A 1 276 ? -19.25 2.473 11.5 1 72.69 276 VAL A C 1
ATOM 2225 O O . VAL A 1 276 ? -18.625 1.562 12.047 1 72.69 276 VAL A O 1
ATOM 2228 N N . LEU A 1 277 ? -18.641 3.27 10.766 1 65.56 277 LEU A N 1
ATOM 2229 C CA . LEU A 1 277 ? -17.234 3.191 10.383 1 65.56 277 LEU A CA 1
ATOM 2230 C C . LEU A 1 277 ? -16.328 3.529 11.562 1 65.56 277 LEU A C 1
ATOM 2232 O O . LEU A 1 277 ? -15.195 3.057 11.633 1 65.56 277 LEU A O 1
ATOM 2236 N N . GLY A 1 278 ? -16.688 4.312 12.578 1 58.47 278 GLY A N 1
ATOM 2237 C CA . GLY A 1 278 ? -15.875 4.77 13.688 1 58.47 278 GLY A CA 1
ATOM 2238 C C . GLY A 1 278 ? -15.891 3.818 14.867 1 58.47 278 GLY A C 1
ATOM 2239 O O . GLY A 1 278 ? -15.117 3.98 15.812 1 58.47 278 GLY A O 1
ATOM 2240 N N . THR A 1 279 ? -16.781 2.953 15.062 1 49.66 279 THR A N 1
ATOM 2241 C CA . THR A 1 279 ? -17.031 2.223 16.297 1 49.66 279 THR A CA 1
ATOM 2242 C C . THR A 1 279 ? -16.156 0.983 16.391 1 49.66 279 THR A C 1
ATOM 2244 O O . THR A 1 279 ? -15.93 0.444 17.469 1 49.66 279 THR A O 1
ATOM 2247 N N . GLY A 1 280 ? -15.555 0.572 15.453 1 46.84 280 GLY A N 1
ATOM 2248 C CA . GLY A 1 280 ? -14.945 -0.736 15.656 1 46.84 280 GLY A CA 1
ATOM 2249 C C . GLY A 1 280 ? -13.516 -0.663 16.156 1 46.84 280 GLY A C 1
ATOM 2250 O O . GLY A 1 280 ? -12.898 0.403 16.125 1 46.84 280 GLY A O 1
ATOM 2251 N N . THR A 1 281 ? -13.148 -1.503 17.266 1 44.56 281 THR A N 1
ATOM 2252 C CA . THR A 1 281 ? -11.836 -1.726 17.875 1 44.56 281 THR A CA 1
ATOM 2253 C C . THR A 1 281 ? -10.734 -1.601 16.828 1 44.56 281 THR A C 1
ATOM 2255 O O . THR A 1 281 ? -9.547 -1.625 17.156 1 44.56 281 THR A O 1
ATOM 2258 N N . GLY A 1 282 ? -11.047 -1.422 15.625 1 46.53 282 GLY A N 1
ATOM 2259 C CA . GLY A 1 282 ? -10 -1.521 14.617 1 46.53 282 GLY A CA 1
ATOM 2260 C C . GLY A 1 282 ? -9.516 -0.171 14.125 1 46.53 282 GLY A C 1
ATOM 2261 O O . GLY A 1 282 ? -9.727 0.849 14.789 1 46.53 282 GLY A O 1
ATOM 2262 N N . VAL A 1 283 ? -8.812 -0.233 13.133 1 51.25 283 VAL A N 1
ATOM 2263 C CA . VAL A 1 283 ? -8.18 0.888 12.445 1 51.25 283 VAL A CA 1
ATOM 2264 C C . VAL A 1 283 ? -9.227 1.931 12.078 1 51.25 283 VAL A C 1
ATOM 2266 O O . VAL A 1 283 ? -10.25 1.602 11.469 1 51.25 283 VAL A O 1
ATOM 2269 N N . ASN A 1 284 ? -9.172 3.131 12.719 1 68 284 ASN A N 1
ATOM 2270 C CA . ASN A 1 284 ? -10.016 4.266 12.367 1 68 284 ASN A CA 1
ATOM 2271 C C . ASN A 1 284 ? -9.969 4.559 10.867 1 68 284 ASN A C 1
ATOM 2273 O O . ASN A 1 284 ? -8.945 5.004 10.352 1 68 284 ASN A O 1
ATOM 2277 N N . ARG A 1 285 ? -10.914 4.133 10.148 1 76.5 285 ARG A N 1
ATOM 2278 C CA . ARG A 1 285 ? -11.016 4.238 8.695 1 76.5 285 ARG A CA 1
ATOM 2279 C C . ARG A 1 285 ? -10.867 5.684 8.242 1 76.5 285 ARG A C 1
ATOM 2281 O O . ARG A 1 285 ? -10.336 5.949 7.156 1 76.5 285 ARG A O 1
ATOM 2288 N N . PHE A 1 286 ? -11.266 6.562 9.078 1 86.56 286 PHE A N 1
ATOM 2289 C CA . PHE A 1 286 ? -11.148 7.973 8.727 1 86.56 286 PHE A CA 1
ATOM 2290 C C . PHE A 1 286 ? -9.688 8.398 8.656 1 86.56 286 PHE A C 1
ATOM 2292 O O . PHE A 1 286 ? -9.273 9.047 7.699 1 86.56 286 PHE A O 1
ATOM 2299 N N . SER A 1 287 ? -9.023 7.918 9.68 1 81.75 287 SER A N 1
ATOM 2300 C CA . SER A 1 287 ? -7.609 8.273 9.734 1 81.75 287 SER A CA 1
ATOM 2301 C C . SER A 1 287 ? -6.84 7.66 8.57 1 81.75 287 SER A C 1
ATOM 2303 O O . SER A 1 287 ? -5.973 8.305 7.98 1 81.75 287 SER A O 1
ATOM 2305 N N . THR A 1 288 ? -7.191 6.473 8.211 1 81.12 288 THR A N 1
ATOM 2306 C CA . THR A 1 288 ? -6.512 5.785 7.117 1 81.12 288 THR A CA 1
ATOM 2307 C C . THR A 1 288 ? -6.805 6.469 5.785 1 81.12 288 THR A C 1
ATOM 2309 O O . THR A 1 288 ? -5.922 6.574 4.93 1 81.12 288 THR A O 1
ATOM 2312 N N . TYR A 1 289 ? -7.992 6.867 5.648 1 91.25 289 TYR A N 1
ATOM 2313 C CA . TYR A 1 289 ? -8.344 7.523 4.395 1 91.25 289 TYR A CA 1
ATOM 2314 C C . TYR A 1 289 ? -7.637 8.867 4.262 1 91.25 289 TYR A C 1
ATOM 2316 O O . TYR A 1 289 ? -7.238 9.258 3.162 1 91.25 289 TYR A O 1
ATOM 2324 N N . ILE A 1 290 ? -7.527 9.555 5.379 1 91.06 290 ILE A N 1
ATOM 2325 C CA . ILE A 1 290 ? -6.828 10.836 5.391 1 91.06 290 ILE A CA 1
ATOM 2326 C C . ILE A 1 290 ? -5.367 10.625 4.996 1 91.06 290 ILE A C 1
ATOM 2328 O O . ILE A 1 290 ? -4.832 11.359 4.156 1 91.06 290 ILE A O 1
ATOM 2332 N N . ILE A 1 291 ? -4.805 9.617 5.516 1 87 291 ILE A N 1
ATOM 2333 C CA . ILE A 1 291 ? -3.406 9.312 5.227 1 87 291 ILE A CA 1
ATOM 2334 C C . ILE A 1 291 ? -3.258 8.898 3.766 1 87 291 ILE A C 1
ATOM 2336 O O . ILE A 1 291 ? -2.387 9.406 3.055 1 87 291 ILE A O 1
ATOM 2340 N N . SER A 1 292 ? -4.164 8.086 3.285 1 85.81 292 SER A N 1
ATOM 2341 C CA . SER A 1 292 ? -4.078 7.578 1.92 1 85.81 292 SER A CA 1
ATOM 2342 C C . SER A 1 292 ? -4.355 8.68 0.9 1 85.81 292 SER A C 1
ATOM 2344 O O . SER A 1 292 ? -3.68 8.766 -0.128 1 85.81 292 SER A O 1
ATOM 2346 N N . SER A 1 293 ? -5.285 9.555 1.199 1 92.31 293 SER A N 1
ATOM 2347 C CA . SER A 1 293 ? -5.68 10.602 0.259 1 92.31 293 SER A CA 1
ATOM 2348 C C . SER A 1 293 ? -4.645 11.719 0.212 1 92.31 293 SER A C 1
ATOM 2350 O O . SER A 1 293 ? -4.531 12.43 -0.791 1 92.31 293 SER A O 1
ATOM 2352 N N . SER A 1 294 ? -3.863 11.844 1.285 1 93.81 294 SER A N 1
ATOM 2353 C CA . SER A 1 294 ? -2.873 12.914 1.35 1 93.81 294 SER A CA 1
ATOM 2354 C C . SER A 1 294 ? -1.477 12.398 1.021 1 93.81 294 SER A C 1
ATOM 2356 O O . SER A 1 294 ? -0.498 13.141 1.098 1 93.81 294 SER A O 1
ATOM 2358 N N . LYS A 1 295 ? -1.439 11.086 0.725 1 90.81 295 LYS A N 1
ATOM 2359 C CA . LYS A 1 295 ? -0.166 10.422 0.466 1 90.81 295 LYS A CA 1
ATOM 2360 C C . LYS A 1 295 ? 0.782 10.57 1.652 1 90.81 295 LYS A C 1
ATOM 2362 O O . LYS A 1 295 ? 1.982 10.781 1.473 1 90.81 295 LYS A O 1
ATOM 2367 N N . GLY A 1 296 ? 0.131 10.711 2.82 1 87.94 296 GLY A N 1
ATOM 2368 C CA . GLY A 1 296 ? 0.894 10.672 4.059 1 87.94 296 GLY A CA 1
ATOM 2369 C C . GLY A 1 296 ? 1.207 12.055 4.609 1 87.94 296 GLY A C 1
ATOM 2370 O O . GLY A 1 296 ? 1.867 12.18 5.641 1 87.94 296 GLY A O 1
ATOM 2371 N N . LEU A 1 297 ? 0.715 13.102 3.992 1 93.31 297 LEU A N 1
ATOM 2372 C CA . LEU A 1 297 ? 1.115 14.438 4.414 1 93.31 297 LEU A CA 1
ATOM 2373 C C . LEU A 1 297 ? 0.046 15.07 5.301 1 93.31 297 LEU A C 1
ATOM 2375 O O . LEU A 1 297 ? 0.156 16.234 5.676 1 93.31 297 LEU A O 1
ATOM 2379 N N . ALA A 1 298 ? -1.001 14.344 5.578 1 93 298 ALA A N 1
ATOM 2380 C CA . ALA A 1 298 ? -2.023 14.797 6.52 1 93 298 ALA A CA 1
ATOM 2381 C C . ALA A 1 298 ? -2.312 13.727 7.57 1 93 298 ALA A C 1
ATOM 2383 O O . ALA A 1 298 ? -2.031 12.547 7.359 1 93 298 ALA A O 1
ATOM 2384 N N . GLU A 1 299 ? -2.77 14.18 8.68 1 87.06 299 GLU A N 1
ATOM 2385 C CA . GLU A 1 299 ? -3.07 13.281 9.789 1 87.06 299 GLU A CA 1
ATOM 2386 C C . GLU A 1 299 ? -4.176 13.852 10.672 1 87.06 299 GLU A C 1
ATOM 2388 O O . GLU A 1 299 ? -4.613 14.992 10.477 1 87.06 299 GLU A O 1
ATOM 2393 N N . THR A 1 300 ? -4.664 13.016 11.562 1 84.5 300 THR A N 1
ATOM 2394 C CA . THR A 1 300 ? -5.617 13.445 12.578 1 84.5 300 THR A CA 1
ATOM 2395 C C . THR A 1 300 ? -4.906 13.742 13.898 1 84.5 300 THR A C 1
ATOM 2397 O O . THR A 1 300 ? -4.039 12.977 14.328 1 84.5 300 THR A O 1
ATOM 2400 N N . THR A 1 301 ? -5.195 14.859 14.477 1 78.38 301 THR A N 1
ATOM 2401 C CA . THR A 1 301 ? -4.574 15.234 15.742 1 78.38 301 THR A CA 1
ATOM 2402 C C . THR A 1 301 ? -4.945 14.25 16.844 1 78.38 301 THR A C 1
ATOM 2404 O O . THR A 1 301 ? -6.027 13.664 16.812 1 78.38 301 THR A O 1
ATOM 2407 N N . LYS A 1 302 ? -4.012 14 17.828 1 65.44 302 LYS A N 1
ATOM 2408 C CA . LYS A 1 302 ? -4.23 13.086 18.953 1 65.44 302 LYS A CA 1
ATOM 2409 C C . LYS A 1 302 ? -4.879 13.812 20.125 1 65.44 302 LYS A C 1
ATOM 2411 O O . LYS A 1 302 ? -4.207 14.156 21.094 1 65.44 302 LYS A O 1
ATOM 2416 N N . SER A 1 303 ? -5.848 14.562 19.953 1 62.91 303 SER A N 1
ATOM 2417 C CA . SER A 1 303 ? -6.531 15.297 21 1 62.91 303 SER A CA 1
ATOM 2418 C C . SER A 1 303 ? -7.918 14.727 21.281 1 62.91 303 SER A C 1
ATOM 2420 O O . SER A 1 303 ? -8.336 13.766 20.625 1 62.91 303 SER A O 1
ATOM 2422 N N . SER A 1 304 ? -8.578 15.164 22.266 1 69.44 304 SER A N 1
ATOM 2423 C CA . SER A 1 304 ? -9.938 14.758 22.594 1 69.44 304 SER A CA 1
ATOM 2424 C C . SER A 1 304 ? -10.914 15.102 21.484 1 69.44 304 SER A C 1
ATOM 2426 O O . SER A 1 304 ? -11.93 14.43 21.312 1 69.44 304 SER A O 1
ATOM 2428 N N . GLN A 1 305 ? -10.547 16.141 20.781 1 80.12 305 GLN A N 1
ATOM 2429 C CA . GLN A 1 305 ? -11.312 16.516 19.609 1 80.12 305 GLN A CA 1
ATOM 2430 C C . GLN A 1 305 ? -10.438 16.5 18.359 1 80.12 305 GLN A C 1
ATOM 2432 O O . GLN A 1 305 ? -9.969 17.547 17.906 1 80.12 305 GLN A O 1
ATOM 2437 N N . PRO A 1 306 ? -10.289 15.359 17.797 1 82.06 306 PRO A N 1
ATOM 2438 C CA . PRO A 1 306 ? -9.375 15.203 16.656 1 82.06 306 PRO A CA 1
ATOM 2439 C C . PRO A 1 306 ? -9.766 16.078 15.469 1 82.06 306 PRO A C 1
ATOM 2441 O O . PRO A 1 306 ? -10.953 16.25 15.188 1 82.06 306 PRO A O 1
ATOM 2444 N N . ARG A 1 307 ? -8.805 16.719 14.906 1 89.06 307 ARG A N 1
ATOM 2445 C CA . ARG A 1 307 ? -8.953 17.531 13.703 1 89.06 307 ARG A CA 1
ATOM 2446 C C . ARG A 1 307 ? -7.973 17.094 12.617 1 89.06 307 ARG A C 1
ATOM 2448 O O . ARG A 1 307 ? -6.918 16.531 12.922 1 89.06 307 ARG A O 1
ATOM 2455 N N . VAL A 1 308 ? -8.367 17.266 11.43 1 92.88 308 VAL A N 1
ATOM 2456 C CA . VAL A 1 308 ? -7.504 16.906 10.305 1 92.88 308 VAL A CA 1
ATOM 2457 C C . VAL A 1 308 ? -6.547 18.062 10 1 92.88 308 VAL A C 1
ATOM 2459 O O . VAL A 1 308 ? -6.961 19.219 9.922 1 92.88 308 VAL A O 1
ATOM 2462 N N . GLN A 1 309 ? -5.266 17.781 9.93 1 91 309 GLN A N 1
ATOM 2463 C CA . GLN A 1 309 ? -4.246 18.781 9.672 1 91 309 GLN A CA 1
ATOM 2464 C C . GLN A 1 309 ? -3.061 18.188 8.914 1 91 309 GLN A C 1
ATOM 2466 O O . GLN A 1 309 ? -2.951 16.969 8.781 1 91 309 GLN A O 1
ATOM 2471 N N . PHE A 1 310 ? -2.258 19.062 8.344 1 92.81 310 PHE A N 1
ATOM 2472 C CA . PHE A 1 310 ? -1.011 18.594 7.754 1 92.81 310 PHE A CA 1
ATOM 2473 C C . PHE A 1 310 ? -0.089 18.016 8.828 1 92.81 310 PHE A C 1
ATOM 2475 O O . PHE A 1 310 ? -0.167 18.422 9.992 1 92.81 310 PHE A O 1
ATOM 2482 N N . ILE A 1 311 ? 0.784 17.156 8.484 1 85.31 311 ILE A N 1
ATOM 2483 C CA . ILE A 1 311 ? 1.672 16.484 9.43 1 85.31 311 ILE A CA 1
ATOM 2484 C C . ILE A 1 311 ? 2.672 17.484 10 1 85.31 311 ILE A C 1
ATOM 2486 O O . ILE A 1 311 ? 3.256 17.25 11.062 1 85.31 311 ILE A O 1
ATOM 2490 N N . HIS A 1 312 ? 2.918 18.562 9.234 1 85.62 312 HIS A N 1
ATOM 2491 C CA . HIS A 1 312 ? 3.879 19.594 9.609 1 85.62 312 HIS A CA 1
ATOM 2492 C C . HIS A 1 312 ? 3.578 20.906 8.906 1 85.62 312 HIS A C 1
ATOM 2494 O O . HIS A 1 312 ? 3.061 20.906 7.789 1 85.62 312 HIS A O 1
ATOM 2500 N N . LYS A 1 313 ? 3.949 21.969 9.484 1 82.81 313 LYS A N 1
ATOM 2501 C CA . LYS A 1 313 ? 3.691 23.312 8.953 1 82.81 313 LYS A CA 1
ATOM 2502 C C . LYS A 1 313 ? 4.383 23.5 7.602 1 82.81 313 LYS A C 1
ATOM 2504 O O . LYS A 1 313 ? 3.885 24.234 6.746 1 82.81 313 LYS A O 1
ATOM 2509 N N . SER A 1 314 ? 5.516 22.766 7.402 1 86.88 314 SER A N 1
ATOM 2510 C CA . SER A 1 314 ? 6.297 22.922 6.18 1 86.88 314 SER A CA 1
ATOM 2511 C C . SER A 1 314 ? 5.496 22.484 4.957 1 86.88 314 SER A C 1
ATOM 2513 O O . SER A 1 314 ? 5.785 22.906 3.836 1 86.88 314 SER A O 1
ATOM 2515 N N . VAL A 1 315 ? 4.484 21.703 5.18 1 93.19 315 VAL A N 1
ATOM 2516 C CA . VAL A 1 315 ? 3.645 21.297 4.059 1 93.19 315 VAL A CA 1
ATOM 2517 C C . VAL A 1 315 ? 2.818 22.469 3.564 1 93.19 315 VAL A C 1
ATOM 2519 O O . VAL A 1 315 ? 2.76 22.734 2.361 1 93.19 315 VAL A O 1
ATOM 2522 N N . ARG A 1 316 ? 2.271 23.172 4.488 1 92.06 316 ARG A N 1
ATOM 2523 C CA . ARG A 1 316 ? 1.502 24.359 4.145 1 92.06 316 ARG A CA 1
ATOM 2524 C C . ARG A 1 316 ? 2.385 25.406 3.465 1 92.06 316 ARG A C 1
ATOM 2526 O O . ARG A 1 316 ? 1.983 26.016 2.473 1 92.06 316 ARG A O 1
ATOM 2533 N N . ASP A 1 317 ? 3.57 25.594 4.02 1 89.88 317 ASP A N 1
ATOM 2534 C CA . ASP A 1 317 ? 4.512 26.562 3.457 1 89.88 317 ASP A CA 1
ATOM 2535 C C . ASP A 1 317 ? 4.871 26.203 2.016 1 89.88 317 ASP A C 1
ATOM 2537 O O . ASP A 1 317 ? 4.922 27.078 1.147 1 89.88 317 ASP A O 1
ATOM 2541 N N . PHE A 1 318 ? 5.07 24.984 1.8 1 95.31 318 PHE A N 1
ATOM 2542 C CA . PHE A 1 318 ? 5.379 24.531 0.452 1 95.31 318 PHE A CA 1
ATOM 2543 C C . PHE A 1 318 ? 4.219 24.812 -0.495 1 95.31 318 PHE A C 1
ATOM 2545 O O . PHE A 1 318 ? 4.422 25.297 -1.606 1 95.31 318 PHE A O 1
ATOM 2552 N N . LEU A 1 319 ? 3.018 24.578 -0.061 1 96.88 319 LEU A N 1
ATOM 2553 C CA . LEU A 1 319 ? 1.846 24.672 -0.924 1 96.88 319 LEU A CA 1
ATOM 2554 C C . LEU A 1 319 ? 1.511 26.125 -1.23 1 96.88 319 LEU A C 1
ATOM 2556 O O . LEU A 1 319 ? 1.119 26.453 -2.354 1 96.88 319 LEU A O 1
ATOM 2560 N N . ILE A 1 320 ? 1.707 26.984 -0.254 1 94.31 320 ILE A N 1
ATOM 2561 C CA . ILE A 1 320 ? 1.246 28.359 -0.403 1 94.31 320 ILE A CA 1
ATOM 2562 C C . ILE A 1 320 ? 2.43 29.266 -0.726 1 94.31 320 ILE A C 1
ATOM 2564 O O . ILE A 1 320 ? 2.477 29.891 -1.794 1 94.31 320 ILE A O 1
ATOM 2568 N N . LYS A 1 321 ? 3.461 29.234 0.125 1 90.75 321 LYS A N 1
ATOM 2569 C CA . LYS A 1 321 ? 4.582 30.156 -0.016 1 90.75 321 LYS A CA 1
ATOM 2570 C C . LYS A 1 321 ? 5.445 29.797 -1.22 1 90.75 321 LYS A C 1
ATOM 2572 O O . LYS A 1 321 ? 5.863 30.672 -1.979 1 90.75 321 LYS A O 1
ATOM 2577 N N . ASP A 1 322 ? 5.695 28.484 -1.36 1 93.75 322 ASP A N 1
ATOM 2578 C CA . ASP A 1 322 ? 6.543 28.031 -2.463 1 93.75 322 ASP A CA 1
ATOM 2579 C C . ASP A 1 322 ? 5.719 27.781 -3.723 1 93.75 322 ASP A C 1
ATOM 2581 O O . ASP A 1 322 ? 6.23 27.25 -4.707 1 93.75 322 ASP A O 1
ATOM 2585 N N . LYS A 1 323 ? 4.441 28.094 -3.678 1 94.81 323 LYS A N 1
ATOM 2586 C CA . LYS A 1 323 ? 3.525 27.969 -4.805 1 94.81 323 LYS A CA 1
ATOM 2587 C C . LYS A 1 323 ? 3.432 26.531 -5.277 1 94.81 323 LYS A C 1
ATOM 2589 O O . LYS A 1 323 ? 3.348 26.266 -6.48 1 94.81 323 LYS A O 1
ATOM 2594 N N . GLY A 1 324 ? 3.598 25.672 -4.324 1 96 324 GLY A N 1
ATOM 2595 C CA . GLY A 1 324 ? 3.512 24.266 -4.645 1 96 324 GLY A CA 1
ATOM 2596 C C . GLY A 1 324 ? 2.158 23.859 -5.195 1 96 324 GLY A C 1
ATOM 2597 O O . GLY A 1 324 ? 2.072 22.984 -6.07 1 96 324 GLY A O 1
ATOM 2598 N N . LEU A 1 325 ? 1.104 24.5 -4.652 1 96.06 325 LEU A N 1
ATOM 2599 C CA . LEU A 1 325 ? -0.247 24.188 -5.105 1 96.06 325 LEU A CA 1
ATOM 2600 C C . LEU A 1 325 ? -0.41 24.484 -6.59 1 96.06 325 LEU A C 1
ATOM 2602 O O . LEU A 1 325 ? -0.956 23.672 -7.34 1 96.06 325 LEU A O 1
ATOM 2606 N N . TYR A 1 326 ? 0.119 25.562 -7.004 1 95.12 326 TYR A N 1
ATOM 2607 C CA . TYR A 1 326 ? 0.052 25.969 -8.406 1 95.12 326 TYR A CA 1
ATOM 2608 C C . TYR A 1 326 ? 0.905 25.062 -9.281 1 95.12 326 TYR A C 1
ATOM 2610 O O . TYR A 1 326 ? 0.51 24.703 -10.398 1 95.12 326 TYR A O 1
ATOM 2618 N N . LYS A 1 327 ? 2.057 24.703 -8.805 1 94.44 327 LYS A N 1
ATOM 2619 C CA . LYS A 1 327 ? 2.965 23.844 -9.562 1 94.44 327 LYS A CA 1
ATOM 2620 C C . LYS A 1 327 ? 2.359 22.453 -9.773 1 94.44 327 LYS A C 1
ATOM 2622 O O . LYS A 1 327 ? 2.531 21.859 -10.836 1 94.44 327 LYS A O 1
ATOM 2627 N N . LEU A 1 328 ? 1.639 21.969 -8.781 1 94.62 328 LEU A N 1
ATOM 2628 C CA . LEU A 1 328 ? 1.066 20.641 -8.844 1 94.62 328 LEU A CA 1
ATOM 2629 C C . LEU A 1 328 ? -0.233 20.641 -9.641 1 94.62 328 LEU A C 1
ATOM 2631 O O . LEU A 1 328 ? -0.525 19.672 -10.359 1 94.62 328 LEU A O 1
ATOM 2635 N N . TRP A 1 329 ? -1.002 21.703 -9.516 1 94.94 329 TRP A N 1
ATOM 2636 C CA . TRP A 1 329 ? -2.268 21.875 -10.219 1 94.94 329 TRP A CA 1
ATOM 2637 C C . TRP A 1 329 ? -2.328 23.219 -10.93 1 94.94 329 TRP A C 1
ATOM 2639 O O . TRP A 1 329 ? -3.041 24.125 -10.484 1 94.94 329 TRP A O 1
ATOM 2649 N N . PRO A 1 330 ? -1.796 23.25 -12.07 1 92.81 330 PRO A N 1
ATOM 2650 C CA . PRO A 1 330 ? -1.764 24.516 -12.789 1 92.81 330 PRO A CA 1
ATOM 2651 C C . PRO A 1 330 ? -3.152 25 -13.203 1 92.81 330 PRO A C 1
ATOM 2653 O O . PRO A 1 330 ? -3.357 26.203 -13.414 1 92.81 330 PRO A O 1
ATOM 2656 N N . GLU A 1 331 ? -4.082 24.078 -13.242 1 90.62 331 GLU A N 1
ATOM 2657 C CA . GLU A 1 331 ? -5.445 24.422 -13.648 1 90.62 331 GLU A CA 1
ATOM 2658 C C . GLU A 1 331 ? -6.105 25.344 -12.625 1 90.62 331 GLU A C 1
ATOM 2660 O O . GLU A 1 331 ? -7.102 26 -12.922 1 90.62 331 GLU A O 1
ATOM 2665 N N . LEU A 1 332 ? -5.578 25.344 -11.406 1 90.44 332 LEU A N 1
ATOM 2666 C CA . LEU A 1 332 ? -6.105 26.234 -10.383 1 90.44 332 LEU A CA 1
ATOM 2667 C C . LEU A 1 332 ? -5.684 27.672 -10.656 1 90.44 332 LEU A C 1
ATOM 2669 O O . LEU A 1 332 ? -6.246 28.609 -10.086 1 90.44 332 LEU A O 1
ATOM 2673 N N . GLY A 1 333 ? -4.719 27.859 -11.555 1 85.75 333 GLY A N 1
ATOM 2674 C CA . GLY A 1 333 ? -4.301 29.203 -11.93 1 85.75 333 GLY A CA 1
ATOM 2675 C C . GLY A 1 333 ? -3.461 29.875 -10.859 1 85.75 333 GLY A C 1
ATOM 2676 O O . GLY A 1 333 ? -3.104 29.266 -9.859 1 85.75 333 GLY A O 1
ATOM 2677 N N . PHE A 1 334 ? -3.246 31.234 -11.047 1 83.69 334 PHE A N 1
ATOM 2678 C CA . PHE A 1 334 ? -2.395 32 -10.156 1 83.69 334 PHE A CA 1
ATOM 2679 C C . PHE A 1 334 ? -3.119 32.312 -8.852 1 83.69 334 PHE A C 1
ATOM 2681 O O . PHE A 1 334 ? -2.492 32.406 -7.793 1 83.69 334 PHE A O 1
ATOM 2688 N N . ASP A 1 335 ? -4.438 32.375 -9 1 89.19 335 ASP A N 1
ATOM 2689 C CA . ASP A 1 335 ? -5.23 32.594 -7.797 1 89.19 335 ASP A CA 1
ATOM 2690 C C . ASP A 1 335 ? -5.809 31.281 -7.285 1 89.19 335 ASP A C 1
ATOM 2692 O O . ASP A 1 335 ? -7.023 31.078 -7.309 1 89.19 335 ASP A O 1
ATOM 2696 N N . CYS A 1 336 ? -5 30.484 -6.699 1 91 336 CYS A N 1
ATOM 2697 C CA . CYS A 1 336 ? -5.363 29.156 -6.215 1 91 336 CYS A CA 1
ATOM 2698 C C . CYS A 1 336 ? -6.41 29.25 -5.113 1 91 336 CYS A C 1
ATOM 2700 O O . CYS A 1 336 ? -7.27 28.375 -4.992 1 91 336 CYS A O 1
ATOM 2702 N N . GLU A 1 337 ? -6.359 30.359 -4.391 1 94.19 337 GLU A N 1
ATOM 2703 C CA . GLU A 1 337 ? -7.262 30.5 -3.254 1 94.19 337 GLU A CA 1
ATOM 2704 C C . GLU A 1 337 ? -8.711 30.641 -3.713 1 94.19 337 GLU A C 1
ATOM 2706 O O . GLU A 1 337 ? -9.602 29.953 -3.199 1 94.19 337 GLU A O 1
ATOM 2711 N N . SER A 1 338 ? -8.984 31.516 -4.711 1 93.56 338 SER A N 1
ATOM 2712 C CA . SER A 1 338 ? -10.336 31.75 -5.199 1 93.56 338 SER A CA 1
ATOM 2713 C C . SER A 1 338 ? -10.922 30.484 -5.832 1 93.56 338 SER A C 1
ATOM 2715 O O . SER A 1 338 ? -12.062 30.109 -5.547 1 93.56 338 SER A O 1
ATOM 2717 N N . LEU A 1 339 ? -10.141 29.859 -6.625 1 93.94 339 LEU A N 1
ATOM 2718 C CA . LEU A 1 339 ? -10.617 28.656 -7.297 1 93.94 339 LEU A CA 1
ATOM 2719 C C . LEU A 1 339 ? -10.75 27.5 -6.312 1 93.94 339 LEU A C 1
ATOM 2721 O O . LEU A 1 339 ? -11.609 26.641 -6.473 1 93.94 339 LEU A O 1
ATOM 2725 N N . GLY A 1 340 ? -9.867 27.469 -5.352 1 96.06 340 GLY A N 1
ATOM 2726 C CA . GLY A 1 340 ? -10.016 26.5 -4.281 1 96.06 340 GLY A CA 1
ATOM 2727 C C . GLY A 1 340 ? -11.32 26.641 -3.523 1 96.06 340 GLY A C 1
ATOM 2728 O O . GLY A 1 340 ? -12.031 25.656 -3.314 1 96.06 340 GLY A O 1
ATOM 2729 N N . HIS A 1 341 ? -11.625 27.906 -3.176 1 96.06 341 HIS A N 1
ATOM 2730 C CA . HIS A 1 341 ? -12.875 28.172 -2.471 1 96.06 341 HIS A CA 1
ATOM 2731 C C . HIS A 1 341 ? -14.086 27.859 -3.354 1 96.06 341 HIS A C 1
ATOM 2733 O O . HIS A 1 341 ? -15.125 27.438 -2.857 1 96.06 341 HIS A O 1
ATOM 2739 N N . LYS A 1 342 ? -13.914 28.062 -4.641 1 95.31 342 LYS A N 1
ATOM 2740 C CA . LYS A 1 342 ? -14.992 27.703 -5.559 1 95.31 342 LYS A CA 1
ATOM 2741 C C . LYS A 1 342 ? -15.289 26.203 -5.496 1 95.31 342 LYS A C 1
ATOM 2743 O O . LYS A 1 342 ? -16.453 25.797 -5.453 1 95.31 342 LYS A O 1
ATOM 2748 N N . LYS A 1 343 ? -14.266 25.422 -5.5 1 96.38 343 LYS A N 1
ATOM 2749 C CA . LYS A 1 343 ? -14.43 23.969 -5.402 1 96.38 343 LYS A CA 1
ATOM 2750 C C . LYS A 1 343 ? -15.062 23.578 -4.07 1 96.38 343 LYS A C 1
ATOM 2752 O O . LYS A 1 343 ? -15.93 22.703 -4.023 1 96.38 343 LYS A O 1
ATOM 2757 N N . LEU A 1 344 ? -14.617 24.188 -3 1 97.69 344 LEU A N 1
ATOM 2758 C CA . LEU A 1 344 ? -15.164 23.891 -1.68 1 97.69 344 LEU A CA 1
ATOM 2759 C C . LEU A 1 344 ? -16.625 24.297 -1.589 1 97.69 344 LEU A C 1
ATOM 2761 O O . LEU A 1 344 ? -17.438 23.609 -0.967 1 97.69 344 LEU A O 1
ATOM 2765 N N . LYS A 1 345 ? -16.938 25.453 -2.217 1 96.31 345 LYS A N 1
ATOM 2766 C CA . LYS A 1 345 ? -18.328 25.891 -2.291 1 96.31 345 LYS A CA 1
ATOM 2767 C C . LYS A 1 345 ? -19.203 24.859 -2.994 1 96.31 345 LYS A C 1
ATOM 2769 O O . LYS A 1 345 ? -20.312 24.578 -2.559 1 96.31 345 LYS A O 1
ATOM 2774 N N . GLN A 1 346 ? -18.656 24.344 -4.043 1 97 346 GLN A N 1
ATOM 2775 C CA . GLN A 1 346 ? -19.391 23.328 -4.789 1 97 346 GLN A CA 1
ATOM 2776 C C . GLN A 1 346 ? -19.625 22.078 -3.939 1 97 346 GLN A C 1
ATOM 2778 O O . GLN A 1 346 ? -20.688 21.469 -4.012 1 97 346 GLN A O 1
ATOM 2783 N N . CYS A 1 347 ? -18.656 21.688 -3.191 1 97.38 347 CYS A N 1
ATOM 2784 C CA . CYS A 1 347 ? -18.797 20.562 -2.279 1 97.38 347 CYS A CA 1
ATOM 2785 C C . CYS A 1 347 ? -19.922 20.812 -1.276 1 97.38 347 CYS A C 1
ATOM 2787 O O . CYS A 1 347 ? -20.75 19.938 -1.04 1 97.38 347 CYS A O 1
ATOM 2789 N N . CYS A 1 348 ? -19.906 22.016 -0.722 1 96.56 348 CYS A N 1
ATOM 2790 C CA . CYS A 1 348 ? -20.922 22.375 0.252 1 96.56 348 CYS A CA 1
ATOM 2791 C C . CYS A 1 348 ? -22.297 22.375 -0.383 1 96.56 348 CYS A C 1
ATOM 2793 O O . CYS A 1 348 ? -23.266 21.875 0.208 1 96.56 348 CYS A O 1
ATOM 2795 N N . SER A 1 349 ? -22.391 22.922 -1.592 1 95.31 349 SER A N 1
ATOM 2796 C CA . SER A 1 349 ? -23.656 23.016 -2.295 1 95.31 349 SER A CA 1
ATOM 2797 C C . SER A 1 349 ? -24.234 21.625 -2.578 1 95.31 349 SER A C 1
ATOM 2799 O O . SER A 1 349 ? -25.438 21.406 -2.42 1 95.31 349 SER A O 1
ATOM 2801 N N . LEU A 1 350 ? -23.375 20.766 -3.006 1 96.31 350 LEU A N 1
ATOM 2802 C CA . LEU A 1 350 ? -23.828 19.406 -3.277 1 96.31 350 LEU A CA 1
ATOM 2803 C C . LEU A 1 350 ? -24.359 18.75 -2.006 1 96.31 350 LEU A C 1
ATOM 2805 O O . LEU A 1 350 ? -25.406 18.094 -2.027 1 96.31 350 LEU A O 1
ATOM 2809 N N . TYR A 1 351 ? -23.656 18.906 -0.944 1 95.31 351 TYR A N 1
ATOM 2810 C CA . TYR A 1 351 ? -24.031 18.312 0.329 1 95.31 351 TYR A CA 1
ATOM 2811 C C . TYR A 1 351 ? -25.359 18.859 0.818 1 95.31 351 TYR A C 1
ATOM 2813 O O . TYR A 1 351 ? -26.219 18.094 1.266 1 95.31 351 TYR A O 1
ATOM 2821 N N . MET A 1 352 ? -25.562 20.109 0.715 1 92.25 352 MET A N 1
ATOM 2822 C CA . MET A 1 352 ? -26.766 20.797 1.192 1 92.25 352 MET A CA 1
ATOM 2823 C C . MET A 1 352 ? -27.969 20.422 0.354 1 92.25 352 MET A C 1
ATOM 2825 O O . MET A 1 352 ? -29.094 20.359 0.866 1 92.25 352 MET A O 1
ATOM 2829 N N . ASN A 1 353 ? -27.75 20.062 -0.883 1 91.75 353 ASN A N 1
ATOM 2830 C CA . ASN A 1 353 ? -28.859 19.797 -1.801 1 91.75 353 ASN A CA 1
ATOM 2831 C C . ASN A 1 353 ? -29.078 18.297 -1.986 1 91.75 353 ASN A C 1
ATOM 2833 O O . ASN A 1 353 ? -29.859 17.875 -2.842 1 91.75 353 ASN A O 1
ATOM 2837 N N . ASN A 1 354 ? -28.328 17.578 -1.288 1 92.69 354 ASN A N 1
ATOM 2838 C CA . ASN A 1 354 ? -28.531 16.141 -1.364 1 92.69 354 ASN A CA 1
ATOM 2839 C C . ASN A 1 354 ? -29.922 15.742 -0.893 1 92.69 354 ASN A C 1
ATOM 2841 O O . ASN A 1 354 ? -30.391 16.188 0.163 1 92.69 354 ASN A O 1
ATOM 2845 N N . THR A 1 355 ? -30.594 14.938 -1.597 1 90.94 355 THR A N 1
ATOM 2846 C CA . THR A 1 355 ? -32 14.602 -1.372 1 90.94 355 THR A CA 1
ATOM 2847 C C . THR A 1 355 ? -32.188 13.883 -0.037 1 90.94 355 THR A C 1
ATOM 2849 O O . THR A 1 355 ? -33.125 14.141 0.69 1 90.94 355 THR A O 1
ATOM 2852 N N . LEU A 1 356 ? -31.328 12.992 0.296 1 88.88 356 LEU A N 1
ATOM 2853 C CA . LEU A 1 356 ? -31.438 12.234 1.538 1 88.88 356 LEU A CA 1
ATOM 2854 C C . LEU A 1 356 ? -31.266 13.148 2.748 1 88.88 356 LEU A C 1
ATOM 2856 O O . LEU A 1 356 ? -31.969 13.008 3.746 1 88.88 356 LEU A O 1
ATOM 2860 N N . ILE A 1 357 ? -30.328 14.047 2.633 1 89.81 357 ILE A N 1
ATOM 2861 C CA . ILE A 1 357 ? -30.062 14.977 3.727 1 89.81 357 ILE A CA 1
ATOM 2862 C C . ILE A 1 357 ? -31.234 15.922 3.896 1 89.81 357 ILE A C 1
ATOM 2864 O O . ILE A 1 357 ? -31.719 16.141 5.012 1 89.81 357 ILE A O 1
ATOM 2868 N N . CYS A 1 358 ? -31.734 16.375 2.795 1 89.06 358 CYS A N 1
ATOM 2869 C CA . CYS A 1 358 ? -32.875 17.281 2.824 1 89.06 358 CYS A CA 1
ATOM 2870 C C . CYS A 1 358 ? -34.094 16.609 3.434 1 89.06 358 CYS A C 1
ATOM 2872 O O . CYS A 1 358 ? -34.812 17.219 4.23 1 89.06 358 CYS A O 1
ATOM 2874 N N . THR A 1 359 ? -34.281 15.383 3.061 1 87.5 359 THR A N 1
ATOM 2875 C CA . THR A 1 359 ? -35.406 14.625 3.59 1 87.5 359 THR A CA 1
ATOM 2876 C C . THR A 1 359 ? -35.25 14.406 5.094 1 87.5 359 THR A C 1
ATOM 2878 O O . THR A 1 359 ? -36.25 14.492 5.84 1 87.5 359 THR A O 1
ATOM 2881 N N . SER A 1 360 ? -34.125 14.148 5.543 1 85.81 360 SER A N 1
ATOM 2882 C CA . SER A 1 360 ? -33.875 13.922 6.961 1 85.81 360 SER A CA 1
ATOM 2883 C C . SER A 1 360 ? -34.062 15.203 7.766 1 85.81 360 SER A C 1
ATOM 2885 O O . SER A 1 360 ? -34.594 15.164 8.883 1 85.81 360 SER A O 1
ATOM 2887 N N . VAL A 1 361 ? -33.656 16.328 7.223 1 83.88 361 VAL A N 1
ATOM 2888 C CA . VAL A 1 361 ? -33.781 17.609 7.898 1 83.88 361 VAL A CA 1
ATOM 2889 C C . VAL A 1 361 ? -35.25 18.062 7.926 1 83.88 361 VAL A C 1
ATOM 2891 O O . VAL A 1 361 ? -35.688 18.641 8.914 1 83.88 361 VAL A O 1
ATOM 2894 N N . SER A 1 362 ? -35.969 17.734 6.855 1 82.06 362 SER A N 1
ATOM 2895 C CA . SER A 1 362 ? -37.344 18.141 6.762 1 82.06 362 SER A CA 1
ATOM 2896 C C . SER A 1 362 ? -38.219 17.375 7.75 1 82.06 362 SER A C 1
ATOM 2898 O O . SER A 1 362 ? -39.281 17.844 8.156 1 82.06 362 SER A O 1
ATOM 2900 N N . ARG A 1 363 ? -37.812 16.188 8.047 1 78.81 363 ARG A N 1
ATOM 2901 C CA . ARG A 1 363 ? -38.594 15.367 8.977 1 78.81 363 ARG A CA 1
ATOM 2902 C C . ARG A 1 363 ? -38.406 15.852 10.406 1 78.81 363 ARG A C 1
ATOM 2904 O O . ARG A 1 363 ? -39.156 15.414 11.305 1 78.81 363 ARG A O 1
ATOM 2911 N N . LEU A 1 364 ? -37.469 16.719 10.586 1 75.44 364 LEU A N 1
ATOM 2912 C CA . LEU A 1 364 ? -37.25 17.25 11.93 1 75.44 364 LEU A CA 1
ATOM 2913 C C . LEU A 1 364 ? -38.406 18.172 12.328 1 75.44 364 LEU A C 1
ATOM 2915 O O . LEU A 1 364 ? -38.75 19.078 11.57 1 75.44 364 LEU A O 1
ATOM 2919 N N . PRO A 1 365 ? -39.156 17.766 13.398 1 66.12 365 PRO A N 1
ATOM 2920 C CA . PRO A 1 365 ? -40.219 18.672 13.852 1 66.12 365 PRO A CA 1
ATOM 2921 C C . PRO A 1 365 ? -39.688 20.047 14.258 1 66.12 365 PRO A C 1
ATOM 2923 O O . PRO A 1 365 ? -38.5 20.188 14.609 1 66.12 365 PRO A O 1
ATOM 2926 N N . LEU A 1 366 ? -40.406 21.156 13.852 1 58.56 366 LEU A N 1
ATOM 2927 C CA . LEU A 1 366 ? -40.094 22.531 14.195 1 58.56 366 LEU A CA 1
ATOM 2928 C C . LEU A 1 366 ? -39.594 22.641 15.641 1 58.56 366 LEU A C 1
ATOM 2930 O O . LEU A 1 366 ? -38.719 23.406 15.953 1 58.56 366 LEU A O 1
ATOM 2934 N N . GLU A 1 367 ? -40.312 22 16.562 1 58.28 367 GLU A N 1
ATOM 2935 C CA . GLU A 1 367 ? -39.906 21.953 17.969 1 58.28 367 GLU A CA 1
ATOM 2936 C C . GLU A 1 367 ? -38.938 20.812 18.234 1 58.28 367 GLU A C 1
ATOM 2938 O O . GLU A 1 367 ? -38.938 20.219 19.312 1 58.28 367 GLU A O 1
ATOM 2943 N N . SER A 1 368 ? -38.281 20.469 17.266 1 60.16 368 SER A N 1
ATOM 2944 C CA . SER A 1 368 ? -37.469 19.25 17.344 1 60.16 368 SER A CA 1
ATOM 2945 C C . SER A 1 368 ? -36.469 19.328 18.5 1 60.16 368 SER A C 1
ATOM 2947 O O . SER A 1 368 ? -35.906 20.391 18.75 1 60.16 368 SER A O 1
ATOM 2949 N N . ASN A 1 369 ? -36.625 18.469 19.438 1 65.62 369 ASN A N 1
ATOM 2950 C CA . ASN A 1 369 ? -35.781 18.25 20.625 1 65.62 369 ASN A CA 1
ATOM 2951 C C . ASN A 1 369 ? -34.312 18.109 20.266 1 65.62 369 ASN A C 1
ATOM 2953 O O . ASN A 1 369 ? -34 17.781 19.109 1 65.62 369 ASN A O 1
ATOM 2957 N N . SER A 1 370 ? -33.5 18.703 21.062 1 72 370 SER A N 1
ATOM 2958 C CA . SER A 1 370 ? -32.031 18.672 21.047 1 72 370 SER A CA 1
ATOM 2959 C C . SER A 1 370 ? -31.516 17.297 20.656 1 72 370 SER A C 1
ATOM 2961 O O . SER A 1 370 ? -30.5 17.172 19.969 1 72 370 SER A O 1
ATOM 2963 N N . LYS A 1 371 ? -32.406 16.281 20.844 1 77.44 371 LYS A N 1
ATOM 2964 C CA . LYS A 1 371 ? -31.969 14.922 20.594 1 77.44 371 LYS A CA 1
ATOM 2965 C C . LYS A 1 371 ? -32 14.594 19.109 1 77.44 371 LYS A C 1
ATOM 2967 O O . LYS A 1 371 ? -31.062 13.984 18.578 1 77.44 371 LYS A O 1
ATOM 2972 N N . CYS A 1 372 ? -33.031 14.992 18.422 1 76.56 372 CYS A N 1
ATOM 2973 C CA . CYS A 1 372 ? -33.188 14.703 17 1 76.56 372 CYS A CA 1
ATOM 2974 C C . CYS A 1 372 ? -32.125 15.438 16.188 1 76.56 372 CYS A C 1
ATOM 2976 O O . CYS A 1 372 ? -31.578 14.875 15.234 1 76.56 372 CYS A O 1
ATOM 2978 N N . ARG A 1 373 ? -31.891 16.609 16.594 1 79.25 373 ARG A N 1
ATOM 2979 C CA . ARG A 1 373 ? -30.859 17.391 15.914 1 79.25 373 ARG A CA 1
ATOM 2980 C C . ARG A 1 373 ? -29.484 16.75 16.062 1 79.25 373 ARG A C 1
ATOM 2982 O O . ARG A 1 373 ? -28.703 16.734 15.117 1 79.25 373 ARG A O 1
ATOM 2989 N N . LYS A 1 374 ? -29.344 16.234 17.203 1 82.5 374 LYS A N 1
ATOM 2990 C CA . LYS A 1 374 ? -28.062 15.562 17.453 1 82.5 374 LYS A CA 1
ATOM 2991 C C . LYS A 1 374 ? -27.922 14.305 16.609 1 82.5 374 LYS A C 1
ATOM 2993 O O . LYS A 1 374 ? -26.828 14 16.125 1 82.5 374 LYS A O 1
ATOM 2998 N N . GLU A 1 375 ? -28.969 13.648 16.438 1 84.69 375 GLU A N 1
ATOM 2999 C CA . GLU A 1 375 ? -28.938 12.43 15.625 1 84.69 375 GLU A CA 1
ATOM 3000 C C . GLU A 1 375 ? -28.625 12.734 14.164 1 84.69 375 GLU A C 1
ATOM 3002 O O . GLU A 1 375 ? -27.844 12.023 13.531 1 84.69 375 GLU A O 1
ATOM 3007 N N . ILE A 1 376 ? -29.188 13.758 13.672 1 86.25 376 ILE A N 1
ATOM 3008 C CA . ILE A 1 376 ? -28.938 14.148 12.289 1 86.25 376 ILE A CA 1
ATOM 3009 C C . ILE A 1 376 ? -27.5 14.625 12.141 1 86.25 376 ILE A C 1
ATOM 3011 O O . ILE A 1 376 ? -26.844 14.328 11.141 1 86.25 376 ILE A O 1
ATOM 3015 N N . SER A 1 377 ? -27.047 15.352 13.141 1 87.62 377 SER A N 1
ATOM 3016 C CA . SER A 1 377 ? -25.672 15.844 13.117 1 87.62 377 SER A CA 1
ATOM 3017 C C . SER A 1 377 ? -24.672 14.695 13.164 1 87.62 377 SER A C 1
ATOM 3019 O O . SER A 1 377 ? -23.578 14.797 12.602 1 87.62 377 SER A O 1
ATOM 3021 N N . ASN A 1 378 ? -25.078 13.641 13.773 1 87.5 378 ASN A N 1
ATOM 3022 C CA . ASN A 1 378 ? -24.219 12.469 13.836 1 87.5 378 ASN A CA 1
ATOM 3023 C C . ASN A 1 378 ? -24.219 11.711 12.508 1 87.5 378 ASN A C 1
ATOM 3025 O O . ASN A 1 378 ? -23.188 11.164 12.102 1 87.5 378 ASN A O 1
ATOM 3029 N N . GLU A 1 379 ? -25.344 11.688 11.922 1 90 379 GLU A N 1
ATOM 3030 C CA . GLU A 1 379 ? -25.484 10.992 10.648 1 90 379 GLU A CA 1
ATOM 3031 C C . GLU A 1 379 ? -24.859 11.789 9.516 1 90 379 GLU A C 1
ATOM 3033 O O . GLU A 1 379 ? -24.312 11.211 8.57 1 90 379 GLU A O 1
ATOM 3038 N N . TYR A 1 380 ? -24.969 13.094 9.617 1 93.94 380 TYR A N 1
ATOM 3039 C CA . TYR A 1 380 ? -24.438 14 8.602 1 93.94 380 TYR A CA 1
ATOM 3040 C C . TYR A 1 380 ? -23.547 15.062 9.234 1 93.94 380 TYR A C 1
ATOM 3042 O O . TYR A 1 380 ? -23.906 16.234 9.266 1 93.94 380 TYR A O 1
ATOM 3050 N N . PRO A 1 381 ? -22.328 14.641 9.508 1 93.81 381 PRO A N 1
ATOM 3051 C CA . PRO A 1 381 ? -21.453 15.508 10.305 1 93.81 381 PRO A CA 1
ATOM 3052 C C . PRO A 1 381 ? -21.031 16.75 9.547 1 93.81 381 PRO A C 1
ATOM 3054 O O . PRO A 1 381 ? -20.672 17.766 10.164 1 93.81 381 PRO A O 1
ATOM 3057 N N . PHE A 1 382 ? -21.078 16.766 8.242 1 96.19 382 PHE A N 1
ATOM 3058 C CA . PHE A 1 382 ? -20.625 17.875 7.43 1 96.19 382 PHE A CA 1
ATOM 3059 C C . PHE A 1 382 ? -21.703 18.953 7.344 1 96.19 382 PHE A C 1
ATOM 3061 O O . PHE A 1 382 ? -21.422 20.094 6.926 1 96.19 382 PHE A O 1
ATOM 3068 N N . LEU A 1 383 ? -22.953 18.672 7.816 1 94.06 383 LEU A N 1
ATOM 3069 C CA . LEU A 1 383 ? -24.094 19.562 7.633 1 94.06 383 LEU A CA 1
ATOM 3070 C C . LEU A 1 383 ? -23.938 20.844 8.438 1 94.06 383 LEU A C 1
ATOM 3072 O O . LEU A 1 383 ? -24.25 21.922 7.953 1 94.06 383 LEU A O 1
ATOM 3076 N N . GLN A 1 384 ? -23.469 20.719 9.641 1 91.31 384 GLN A N 1
ATOM 3077 C CA . GLN A 1 384 ? -23.281 21.906 10.477 1 91.31 384 GLN A CA 1
ATOM 3078 C C . GLN A 1 384 ? -22.25 22.859 9.859 1 91.31 384 GLN A C 1
ATOM 3080 O O . GLN A 1 384 ? -22.469 24.062 9.828 1 91.31 384 GLN A O 1
ATOM 3085 N N . TYR A 1 385 ? -21.172 22.312 9.406 1 94.31 385 TYR A N 1
ATOM 3086 C CA . TYR A 1 385 ? -20.156 23.141 8.766 1 94.31 385 TYR A CA 1
ATOM 3087 C C . TYR A 1 385 ? -20.719 23.859 7.547 1 94.31 385 TYR A C 1
ATOM 3089 O O . TYR A 1 385 ? -20.453 25.047 7.348 1 94.31 385 TYR A O 1
ATOM 3097 N N . VAL A 1 386 ? -21.453 23.141 6.73 1 95.06 386 VAL A N 1
ATOM 3098 C CA . VAL A 1 386 ? -22 23.688 5.5 1 95.06 386 VAL A CA 1
ATOM 3099 C C . VAL A 1 386 ? -22.953 24.828 5.828 1 95.06 386 VAL A C 1
ATOM 3101 O O . VAL A 1 386 ? -22.891 25.906 5.215 1 95.06 386 VAL A O 1
ATOM 3104 N N . SER A 1 387 ? -23.812 24.594 6.766 1 90.06 387 SER A N 1
ATOM 3105 C CA . SER A 1 387 ? -24.812 25.594 7.133 1 90.06 387 SER A CA 1
ATOM 3106 C C . SER A 1 387 ? -24.156 26.875 7.656 1 90.06 387 SER A C 1
ATOM 3108 O O . SER A 1 387 ? -24.656 27.969 7.402 1 90.06 387 SER A O 1
ATOM 3110 N N . GLN A 1 388 ? -23.016 26.75 8.25 1 91.94 388 GLN A N 1
ATOM 3111 C CA . GLN A 1 388 ? -22.391 27.891 8.906 1 91.94 388 GLN A CA 1
ATOM 3112 C C . GLN A 1 388 ? -21.406 28.594 7.973 1 91.94 388 GLN A C 1
ATOM 3114 O O . GLN A 1 388 ? -21.172 29.797 8.109 1 91.94 388 GLN A O 1
ATOM 3119 N N . ASN A 1 389 ? -20.859 27.781 7.02 1 93.56 389 ASN A N 1
ATOM 3120 C CA . ASN A 1 389 ? -19.672 28.344 6.379 1 93.56 389 ASN A CA 1
ATOM 3121 C C . ASN A 1 389 ? -19.812 28.359 4.859 1 93.56 389 ASN A C 1
ATOM 3123 O O . ASN A 1 389 ? -18.875 28.703 4.148 1 93.56 389 ASN A O 1
ATOM 3127 N N . ILE A 1 390 ? -20.984 28.062 4.285 1 92.62 390 ILE A N 1
ATOM 3128 C CA . ILE A 1 390 ? -21.125 28.062 2.832 1 92.62 390 ILE A CA 1
ATOM 3129 C C . ILE A 1 390 ? -20.938 29.469 2.293 1 92.62 390 ILE A C 1
ATOM 3131 O O . ILE A 1 390 ? -20.344 29.672 1.224 1 92.62 390 ILE A O 1
ATOM 3135 N N . LEU A 1 391 ? -21.391 30.484 3.041 1 91.75 391 LEU A N 1
ATOM 3136 C CA . LEU A 1 391 ? -21.25 31.859 2.6 1 91.75 391 LEU A CA 1
ATOM 3137 C C . LEU A 1 391 ? -19.797 32.312 2.674 1 91.75 391 LEU A C 1
ATOM 3139 O O . LEU A 1 391 ? -19.359 33.125 1.856 1 91.75 391 LEU A O 1
ATOM 3143 N N . TYR A 1 392 ? -19.141 31.812 3.656 1 93.5 392 TYR A N 1
ATOM 3144 C CA . TYR A 1 392 ? -17.703 32.094 3.762 1 93.5 392 TYR A CA 1
ATOM 3145 C C . TYR A 1 392 ? -16.984 31.672 2.486 1 93.5 392 TYR A C 1
ATOM 3147 O O . TYR A 1 392 ? -16.188 32.469 1.941 1 93.5 392 TYR A O 1
ATOM 3155 N N . HIS A 1 393 ? -17.219 30.531 1.948 1 95.69 393 HIS A N 1
ATOM 3156 C CA . HIS A 1 393 ? -16.578 30.031 0.734 1 95.69 393 HIS A CA 1
ATOM 3157 C C . HIS A 1 393 ? -17.078 30.781 -0.497 1 95.69 393 HIS A C 1
ATOM 3159 O O . HIS A 1 393 ? -16.297 31.047 -1.418 1 95.69 393 HIS A O 1
ATOM 3165 N N . THR A 1 394 ? -18.344 31.141 -0.503 1 93.12 394 THR A N 1
ATOM 3166 C CA . THR A 1 394 ? -18.922 31.875 -1.622 1 93.12 394 THR A CA 1
ATOM 3167 C C . THR A 1 394 ? -18.266 33.25 -1.758 1 93.12 394 THR A C 1
ATOM 3169 O O . THR A 1 394 ? -17.906 33.656 -2.861 1 93.12 394 THR A O 1
ATOM 3172 N N . ASN A 1 395 ? -18.109 33.875 -0.628 1 92.75 395 ASN A N 1
ATOM 3173 C CA . ASN A 1 395 ? -17.5 35.219 -0.625 1 92.75 395 ASN A CA 1
ATOM 3174 C C . ASN A 1 395 ? -16.031 35.156 -1.036 1 92.75 395 ASN A C 1
ATOM 3176 O O . ASN A 1 395 ? -15.57 36.031 -1.785 1 92.75 395 ASN A O 1
ATOM 3180 N N . ALA A 1 396 ? -15.375 34.188 -0.597 1 92.88 396 ALA A N 1
ATOM 3181 C CA . ALA A 1 396 ? -13.953 34.062 -0.905 1 92.88 396 ALA A CA 1
ATOM 3182 C C . ALA A 1 396 ? -13.734 33.688 -2.373 1 92.88 396 ALA A C 1
ATOM 3184 O O . ALA A 1 396 ? -12.742 34.094 -2.979 1 92.88 396 ALA A O 1
ATOM 3185 N N . ALA A 1 397 ? -14.648 33 -2.961 1 91.06 397 ALA A N 1
ATOM 3186 C CA . ALA A 1 397 ? -14.562 32.594 -4.367 1 91.06 397 ALA A CA 1
ATOM 3187 C C . ALA A 1 397 ? -14.844 33.812 -5.281 1 91.06 397 ALA A C 1
ATOM 3189 O O . ALA A 1 397 ? -14.336 33.844 -6.406 1 91.06 397 ALA A O 1
ATOM 3190 N N . ALA A 1 398 ? -15.828 34.656 -4.879 1 82.62 398 ALA A N 1
ATOM 3191 C CA . ALA A 1 398 ? -16.266 35.812 -5.672 1 82.62 398 ALA A CA 1
ATOM 3192 C C . ALA A 1 398 ? -15.164 36.844 -5.789 1 82.62 398 ALA A C 1
ATOM 3194 O O . ALA A 1 398 ? -15.156 37.656 -6.727 1 82.62 398 ALA A O 1
ATOM 3195 N N . LYS A 1 399 ? -14.469 36.906 -4.789 1 66.5 399 LYS A N 1
ATOM 3196 C CA . LYS A 1 399 ? -13.398 37.875 -4.949 1 66.5 399 LYS A CA 1
ATOM 3197 C C . LYS A 1 399 ? -12.734 37.75 -6.32 1 66.5 399 LYS A C 1
ATOM 3199 O O . LYS A 1 399 ? -12.336 38.75 -6.918 1 66.5 399 LYS A O 1
ATOM 3204 N N . ALA A 1 400 ? -12.805 36.5 -6.844 1 54.09 400 ALA A N 1
ATOM 3205 C CA . ALA A 1 400 ? -12.195 36.344 -8.164 1 54.09 400 ALA A CA 1
ATOM 3206 C C . ALA A 1 400 ? -13.258 36.219 -9.25 1 54.09 400 ALA A C 1
ATOM 3208 O O . ALA A 1 400 ? -13.055 36.656 -10.383 1 54.09 400 ALA A O 1
ATOM 3209 N N . ILE A 1 401 ? -14.531 35.438 -8.945 1 52.94 401 ILE A N 1
ATOM 3210 C CA . ILE A 1 401 ? -15.57 35.188 -9.93 1 52.94 401 ILE A CA 1
ATOM 3211 C C . ILE A 1 401 ? -16.922 35.688 -9.391 1 52.94 401 ILE A C 1
ATOM 3213 O O . ILE A 1 401 ? -17.344 35.25 -8.32 1 52.94 401 ILE A O 1
ATOM 3217 N N . PRO A 1 402 ? -17.516 36.75 -10.008 1 47.81 402 PRO A N 1
ATOM 3218 C CA . PRO A 1 402 ? -18.828 37.219 -9.547 1 47.81 402 PRO A CA 1
ATOM 3219 C C . PRO A 1 402 ? -19.828 36.094 -9.344 1 47.81 402 PRO A C 1
ATOM 3221 O O . PRO A 1 402 ? -19.953 35.219 -10.219 1 47.81 402 PRO A O 1
ATOM 3224 N N . GLN A 1 403 ? -20.078 35.625 -8.125 1 48.41 403 GLN A N 1
ATOM 3225 C CA . GLN A 1 403 ? -20.938 34.5 -7.793 1 48.41 403 GLN A CA 1
ATOM 3226 C C . GLN A 1 403 ? -22.406 34.906 -7.758 1 48.41 403 GLN A C 1
ATOM 3228 O O . GLN A 1 403 ? -23.156 34.469 -6.879 1 48.41 403 GLN A O 1
ATOM 3233 N N . GLU A 1 404 ? -22.953 35.656 -8.555 1 45.38 404 GLU A N 1
ATOM 3234 C CA . GLU A 1 404 ? -24.344 36.125 -8.547 1 45.38 404 GLU A CA 1
ATOM 3235 C C . GLU A 1 404 ? -25.312 34.969 -8.609 1 45.38 404 GLU A C 1
ATOM 3237 O O . GLU A 1 404 ? -26.344 34.969 -7.926 1 45.38 404 GLU A O 1
ATOM 3242 N N . ALA A 1 405 ? -25 34.094 -9.305 1 44.97 405 ALA A N 1
ATOM 3243 C CA . ALA A 1 405 ? -26 33.062 -9.586 1 44.97 405 ALA A CA 1
ATOM 3244 C C . ALA A 1 405 ? -26.234 32.188 -8.359 1 44.97 405 ALA A C 1
ATOM 3246 O O . ALA A 1 405 ? -27.375 31.797 -8.078 1 44.97 405 ALA A O 1
ATOM 3247 N N . PHE A 1 406 ? -25.25 31.859 -7.641 1 44.47 406 PHE A N 1
ATOM 3248 C CA . PHE A 1 406 ? -25.406 30.953 -6.508 1 44.47 406 PHE A CA 1
ATOM 3249 C C . PHE A 1 406 ? -26.188 31.625 -5.383 1 44.47 406 PHE A C 1
ATOM 3251 O O . PHE A 1 406 ? -27.062 31.016 -4.773 1 44.47 406 PHE A O 1
ATOM 3258 N N . LEU A 1 407 ? -25.906 32.844 -5.129 1 47.31 407 LEU A N 1
ATOM 3259 C CA . LEU A 1 407 ? -26.562 33.562 -4.059 1 47.31 407 LEU A CA 1
ATOM 3260 C C . LEU A 1 407 ? -28.062 33.719 -4.344 1 47.31 407 LEU A C 1
ATOM 3262 O O . LEU A 1 407 ? -28.875 33.75 -3.414 1 47.31 407 LEU A O 1
ATOM 3266 N N . SER A 1 408 ? -28.344 33.75 -5.578 1 44.94 408 SER A N 1
ATOM 3267 C CA . SER A 1 408 ? -29.75 33.969 -5.902 1 44.94 408 SER A CA 1
ATOM 3268 C C . SER A 1 408 ? -30.562 32.688 -5.613 1 44.94 408 SER A C 1
ATOM 3270 O O . SER A 1 408 ? -31.781 32.781 -5.422 1 44.94 408 SER A O 1
ATOM 3272 N N . SER A 1 409 ? -29.906 31.625 -5.645 1 41.5 409 SER A N 1
ATOM 3273 C CA . SER A 1 409 ? -30.672 30.406 -5.469 1 41.5 409 SER A CA 1
ATOM 3274 C C . SER A 1 409 ? -30.766 30.016 -3.996 1 41.5 409 SER A C 1
ATOM 3276 O O . SER A 1 409 ? -31.422 29.031 -3.646 1 41.5 409 SER A O 1
ATOM 3278 N N . PHE A 1 410 ? -29.984 30.609 -3.158 1 43.22 410 PHE A N 1
ATOM 3279 C CA . PHE A 1 410 ? -30.031 30.297 -1.735 1 43.22 410 PHE A CA 1
ATOM 3280 C C . PHE A 1 410 ? -31.312 30.828 -1.111 1 43.22 410 PHE A C 1
ATOM 3282 O O . PHE A 1 410 ? -31.625 32 -1.213 1 43.22 410 PHE A O 1
ATOM 3289 N N . PRO A 1 411 ? -32.281 30.062 -0.795 1 40.72 411 PRO A N 1
ATOM 3290 C CA . PRO A 1 411 ? -33.469 30.609 -0.139 1 40.72 411 PRO A CA 1
ATOM 3291 C C . PRO A 1 411 ? -33.156 31.375 1.139 1 40.72 411 PRO A C 1
ATOM 3293 O O . PRO A 1 411 ? -32.531 30.828 2.049 1 40.72 411 PRO A O 1
ATOM 3296 N N . ILE A 1 412 ? -32.844 32.688 1.037 1 36.34 412 ILE A N 1
ATOM 3297 C CA . ILE A 1 412 ? -32.781 33.531 2.24 1 36.34 412 ILE A CA 1
ATOM 3298 C C . ILE A 1 412 ? -34.125 33.438 2.965 1 36.34 412 ILE A C 1
ATOM 3300 O O . ILE A 1 412 ? -35.188 33.688 2.359 1 36.34 412 ILE A O 1
ATOM 3304 N N . PRO A 1 413 ? -34.188 32.719 4.055 1 34.25 413 PRO A N 1
ATOM 3305 C CA . PRO A 1 413 ? -35.469 32.906 4.734 1 34.25 413 PRO A CA 1
ATOM 3306 C C . PRO A 1 413 ? -35.844 34.375 4.852 1 34.25 413 PRO A C 1
ATOM 3308 O O . PRO A 1 413 ? -35 35.219 5.098 1 34.25 413 PRO A O 1
ATOM 3311 N N . ASN A 1 414 ? -37 34.812 4.125 1 30.3 414 ASN A N 1
ATOM 3312 C CA . ASN A 1 414 ? -37.656 36.031 4.578 1 30.3 414 ASN A CA 1
ATOM 3313 C C . ASN A 1 414 ? -37.969 35.969 6.074 1 30.3 414 ASN A C 1
ATOM 3315 O O . ASN A 1 414 ? -38.469 34.969 6.574 1 30.3 414 ASN A O 1
ATOM 3319 N N . MET B 1 1 ? -29.984 -56.5 19.781 1 24.11 1 MET B N 1
ATOM 3320 C CA . MET B 1 1 ? -28.938 -57.375 19.234 1 24.11 1 MET B CA 1
ATOM 3321 C C . MET B 1 1 ? -28.297 -56.719 18 1 24.11 1 MET B C 1
ATOM 3323 O O . MET B 1 1 ? -28.734 -56.969 16.875 1 24.11 1 MET B O 1
ATOM 3327 N N . LYS B 1 2 ? -28.266 -55.469 17.922 1 27.66 2 LYS B N 1
ATOM 3328 C CA . LYS B 1 2 ? -27.703 -54.656 16.844 1 27.66 2 LYS B CA 1
ATOM 3329 C C . LYS B 1 2 ? -26.266 -55.062 16.531 1 27.66 2 LYS B C 1
ATOM 3331 O O . LYS B 1 2 ? -25.406 -55 17.406 1 27.66 2 LYS B O 1
ATOM 3336 N N . GLY B 1 3 ? -26.156 -56.219 15.836 1 25.92 3 GLY B N 1
ATOM 3337 C CA . GLY B 1 3 ? -24.891 -56.812 15.43 1 25.92 3 GLY B CA 1
ATOM 3338 C C . GLY B 1 3 ? -23.859 -55.781 15.016 1 25.92 3 GLY B C 1
ATOM 3339 O O . GLY B 1 3 ? -24.203 -54.75 14.453 1 25.92 3 GLY B O 1
ATOM 3340 N N . LYS B 1 4 ? -22.859 -55.562 15.828 1 36.28 4 LYS B N 1
ATOM 3341 C CA . LYS B 1 4 ? -21.594 -54.875 15.602 1 36.28 4 LYS B CA 1
ATOM 3342 C C . LYS B 1 4 ? -21.047 -55.156 14.203 1 36.28 4 LYS B C 1
ATOM 3344 O O . LYS B 1 4 ? -20.484 -56.219 13.961 1 36.28 4 LYS B O 1
ATOM 3349 N N . ALA B 1 5 ? -21.969 -54.938 13.164 1 35.41 5 ALA B N 1
ATOM 3350 C CA . ALA B 1 5 ? -21.562 -55.156 11.773 1 35.41 5 ALA B CA 1
ATOM 3351 C C . ALA B 1 5 ? -20.094 -54.781 11.578 1 35.41 5 ALA B C 1
ATOM 3353 O O . ALA B 1 5 ? -19.656 -53.688 11.961 1 35.41 5 ALA B O 1
ATOM 3354 N N . ARG B 1 6 ? -19.203 -55.656 11.625 1 37.75 6 ARG B N 1
ATOM 3355 C CA . ARG B 1 6 ? -17.766 -55.656 11.336 1 37.75 6 ARG B CA 1
ATOM 3356 C C . ARG B 1 6 ? -17.453 -54.688 10.211 1 37.75 6 ARG B C 1
ATOM 3358 O O . ARG B 1 6 ? -17.812 -54.906 9.055 1 37.75 6 ARG B O 1
ATOM 3365 N N . HIS B 1 7 ? -17.672 -53.406 10.234 1 42.31 7 HIS B N 1
ATOM 3366 C CA . HIS B 1 7 ? -17.469 -52.219 9.398 1 42.31 7 HIS B CA 1
ATOM 3367 C C . HIS B 1 7 ? -16.203 -52.375 8.562 1 42.31 7 HIS B C 1
ATOM 3369 O O . HIS B 1 7 ? -15.094 -52.438 9.109 1 42.31 7 HIS B O 1
ATOM 3375 N N . LYS B 1 8 ? -16.109 -53.312 7.516 1 49.12 8 LYS B N 1
ATOM 3376 C CA . LYS B 1 8 ? -15.102 -53.625 6.508 1 49.12 8 LYS B CA 1
ATOM 3377 C C . LYS B 1 8 ? -14.281 -52.406 6.133 1 49.12 8 LYS B C 1
ATOM 3379 O O . LYS B 1 8 ? -14.836 -51.312 5.953 1 49.12 8 LYS B O 1
ATOM 3384 N N . HIS B 1 9 ? -12.938 -52.219 6.559 1 64.69 9 HIS B N 1
ATOM 3385 C CA . HIS B 1 9 ? -11.844 -51.25 6.559 1 64.69 9 HIS B CA 1
ATOM 3386 C C . HIS B 1 9 ? -11.711 -50.594 5.203 1 64.69 9 HIS B C 1
ATOM 3388 O O . HIS B 1 9 ? -11.211 -51.188 4.246 1 64.69 9 HIS B O 1
ATOM 3394 N N . ALA B 1 10 ? -12.477 -49.656 4.918 1 80.19 10 ALA B N 1
ATOM 3395 C CA . ALA B 1 10 ? -12.398 -48.844 3.717 1 80.19 10 ALA B CA 1
ATOM 3396 C C . ALA B 1 10 ? -11.25 -47.844 3.811 1 80.19 10 ALA B C 1
ATOM 3398 O O . ALA B 1 10 ? -11.055 -47.188 4.848 1 80.19 10 ALA B O 1
ATOM 3399 N N . ILE B 1 11 ? -10.312 -47.938 2.898 1 87.06 11 ILE B N 1
ATOM 3400 C CA . ILE B 1 11 ? -9.188 -47 2.832 1 87.06 11 ILE B CA 1
ATOM 3401 C C . ILE B 1 11 ? -9.422 -46 1.723 1 87.06 11 ILE B C 1
ATOM 3403 O O . ILE B 1 11 ? -9.938 -46.344 0.654 1 87.06 11 ILE B O 1
ATOM 3407 N N . THR B 1 12 ? -9.234 -44.688 2.07 1 87.94 12 THR B N 1
ATOM 3408 C CA . THR B 1 12 ? -9.289 -43.594 1.09 1 87.94 12 THR B CA 1
ATOM 3409 C C . THR B 1 12 ? -7.898 -43.031 0.829 1 87.94 12 THR B C 1
ATOM 3411 O O . THR B 1 12 ? -7.141 -42.781 1.768 1 87.94 12 THR B O 1
ATOM 3414 N N . ALA B 1 13 ? -7.512 -43.094 -0.408 1 88.12 13 ALA B N 1
ATOM 3415 C CA . ALA B 1 13 ? -6.246 -42.5 -0.831 1 88.12 13 ALA B CA 1
ATOM 3416 C C . ALA B 1 13 ? -6.488 -41.281 -1.716 1 88.12 13 ALA B C 1
ATOM 3418 O O . ALA B 1 13 ? -7.57 -41.125 -2.285 1 88.12 13 ALA B O 1
ATOM 3419 N N . SER B 1 14 ? -5.582 -40.312 -1.649 1 87.94 14 SER B N 1
ATOM 3420 C CA . SER B 1 14 ? -5.746 -39.125 -2.469 1 87.94 14 SER B CA 1
ATOM 3421 C C . SER B 1 14 ? -4.414 -38.656 -3.057 1 87.94 14 SER B C 1
ATOM 3423 O O . SER B 1 14 ? -3.35 -39 -2.523 1 87.94 14 SER B O 1
ATOM 3425 N N . PHE B 1 15 ? -4.492 -38.188 -4.281 1 85.69 15 PHE B N 1
ATOM 3426 C CA . PHE B 1 15 ? -3.359 -37.562 -4.957 1 85.69 15 PHE B CA 1
ATOM 3427 C C . PHE B 1 15 ? -3.766 -36.219 -5.59 1 85.69 15 PHE B C 1
ATOM 3429 O O . PHE B 1 15 ? -4.871 -36.094 -6.125 1 85.69 15 PHE B O 1
ATOM 3436 N N . PHE B 1 16 ? -2.967 -35.25 -5.441 1 77.81 16 PHE B N 1
ATOM 3437 C CA . PHE B 1 16 ? -3.193 -33.969 -6.051 1 77.81 16 PHE B CA 1
ATOM 3438 C C . PHE B 1 16 ? -2.084 -33.625 -7.039 1 77.81 16 PHE B C 1
ATOM 3440 O O . PHE B 1 16 ? -0.909 -33.562 -6.668 1 77.81 16 PHE B O 1
ATOM 3447 N N . PHE B 1 17 ? -2.574 -33.594 -8.398 1 75.38 17 PHE B N 1
ATOM 3448 C CA . PHE B 1 17 ? -1.619 -33.094 -9.383 1 75.38 17 PHE B CA 1
ATOM 3449 C C . PHE B 1 17 ? -1.226 -31.656 -9.094 1 75.38 17 PHE B C 1
ATOM 3451 O O . PHE B 1 17 ? -2.088 -30.812 -8.844 1 75.38 17 PHE B O 1
ATOM 3458 N N . ASN B 1 18 ? -0.035 -31.531 -8.961 1 64.62 18 ASN B N 1
ATOM 3459 C CA . ASN B 1 18 ? 0.488 -30.172 -8.758 1 64.62 18 ASN B CA 1
ATOM 3460 C C . ASN B 1 18 ? 1.437 -29.781 -9.891 1 64.62 18 ASN B C 1
ATOM 3462 O O . ASN B 1 18 ? 2.596 -30.188 -9.906 1 64.62 18 ASN B O 1
ATOM 3466 N N . ALA B 1 19 ? 0.834 -29.078 -10.867 1 60.56 19 ALA B N 1
ATOM 3467 C CA . ALA B 1 19 ? 1.65 -28.641 -11.992 1 60.56 19 ALA B CA 1
ATOM 3468 C C . ALA B 1 19 ? 2.881 -27.875 -11.523 1 60.56 19 ALA B C 1
ATOM 3470 O O . ALA B 1 19 ? 3.896 -27.812 -12.219 1 60.56 19 ALA B O 1
ATOM 3471 N N . ARG B 1 20 ? 2.775 -27.344 -10.414 1 56.09 20 ARG B N 1
ATOM 3472 C CA . ARG B 1 20 ? 3.838 -26.5 -9.891 1 56.09 20 ARG B CA 1
ATOM 3473 C C . ARG B 1 20 ? 4.816 -27.297 -9.039 1 56.09 20 ARG B C 1
ATOM 3475 O O . ARG B 1 20 ? 5.797 -26.75 -8.531 1 56.09 20 ARG B O 1
ATOM 3482 N N . GLY B 1 21 ? 4.586 -28.625 -8.859 1 59.09 21 GLY B N 1
ATOM 3483 C CA . GLY B 1 21 ? 5.371 -29.453 -7.953 1 59.09 21 GLY B CA 1
ATOM 3484 C C . GLY B 1 21 ? 6.527 -30.156 -8.641 1 59.09 21 GLY B C 1
ATOM 3485 O O . GLY B 1 21 ? 6.898 -29.812 -9.758 1 59.09 21 GLY B O 1
ATOM 3486 N N . ASP B 1 22 ? 7.164 -31.031 -7.863 1 62.03 22 ASP B N 1
ATOM 3487 C CA . ASP B 1 22 ? 8.289 -31.844 -8.344 1 62.03 22 ASP B CA 1
ATOM 3488 C C . ASP B 1 22 ? 7.844 -32.781 -9.453 1 62.03 22 ASP B C 1
ATOM 3490 O O . ASP B 1 22 ? 6.648 -33 -9.664 1 62.03 22 ASP B O 1
ATOM 3494 N N . GLY B 1 23 ? 8.789 -33.219 -10.18 1 65.75 23 GLY B N 1
ATOM 3495 C CA . GLY B 1 23 ? 8.531 -34.094 -11.312 1 65.75 23 GLY B CA 1
ATOM 3496 C C . GLY B 1 23 ? 7.527 -35.188 -10.992 1 65.75 23 GLY B C 1
ATOM 3497 O O . GLY B 1 23 ? 6.676 -35.531 -11.828 1 65.75 23 GLY B O 1
ATOM 3498 N N . LEU B 1 24 ? 7.504 -35.656 -9.805 1 69 24 LEU B N 1
ATOM 3499 C CA . LEU B 1 24 ? 6.609 -36.75 -9.469 1 69 24 LEU B CA 1
ATOM 3500 C C . LEU B 1 24 ? 5.195 -36.25 -9.211 1 69 24 LEU B C 1
ATOM 3502 O O . LEU B 1 24 ? 4.219 -36.938 -9.469 1 69 24 LEU B O 1
ATOM 3506 N N . GLU B 1 25 ? 5.117 -34.969 -8.891 1 69.06 25 GLU B N 1
ATOM 3507 C CA . GLU B 1 25 ? 3.812 -34.406 -8.555 1 69.06 25 GLU B CA 1
ATOM 3508 C C . GLU B 1 25 ? 3.029 -34.031 -9.805 1 69.06 25 GLU B C 1
ATOM 3510 O O . GLU B 1 25 ? 1.808 -33.875 -9.758 1 69.06 25 GLU B O 1
ATOM 3515 N N . LYS B 1 26 ? 3.852 -34.031 -10.844 1 71.44 26 LYS B N 1
ATOM 3516 C CA . LYS B 1 26 ? 3.197 -33.656 -12.086 1 71.44 26 LYS B CA 1
ATOM 3517 C C . LYS B 1 26 ? 3.1 -34.812 -13.055 1 71.44 26 LYS B C 1
ATOM 3519 O O . LYS B 1 26 ? 2.592 -34.688 -14.164 1 71.44 26 LYS B O 1
ATOM 3524 N N . SER B 1 27 ? 3.639 -35.938 -12.531 1 76.44 27 SER B N 1
ATOM 3525 C CA . SER B 1 27 ? 3.738 -37.031 -13.477 1 76.44 27 SER B CA 1
ATOM 3526 C C . SER B 1 27 ? 2.74 -38.156 -13.133 1 76.44 27 SER B C 1
ATOM 3528 O O . SER B 1 27 ? 2.346 -38.281 -11.977 1 76.44 27 SER B O 1
ATOM 3530 N N . ILE B 1 28 ? 2.396 -38.844 -14.148 1 83.56 28 ILE B N 1
ATOM 3531 C CA . ILE B 1 28 ? 1.496 -40 -14 1 83.56 28 ILE B CA 1
ATOM 3532 C C . ILE B 1 28 ? 2.164 -41.062 -13.156 1 83.56 28 ILE B C 1
ATOM 3534 O O . ILE B 1 28 ? 1.512 -41.719 -12.336 1 83.56 28 ILE B O 1
ATOM 3538 N N . SER B 1 29 ? 3.496 -41.094 -13.328 1 83.06 29 SER B N 1
ATOM 3539 C CA . SER B 1 29 ? 4.23 -42.062 -12.539 1 83.06 29 SER B CA 1
ATOM 3540 C C . SER B 1 29 ? 4.137 -41.75 -11.047 1 83.06 29 SER B C 1
ATOM 3542 O O . SER B 1 29 ? 4.031 -42.688 -10.227 1 83.06 29 SER B O 1
ATOM 3544 N N . GLY B 1 30 ? 4.078 -40.531 -10.812 1 84.31 30 GLY B N 1
ATOM 3545 C CA . GLY B 1 30 ? 3.959 -40.094 -9.422 1 84.31 30 GLY B CA 1
ATOM 3546 C C . GLY B 1 30 ? 2.639 -40.5 -8.797 1 84.31 30 GLY B C 1
ATOM 3547 O O . GLY B 1 30 ? 2.596 -40.906 -7.625 1 84.31 30 GLY B O 1
ATOM 3548 N N . ILE B 1 31 ? 1.637 -40.438 -9.523 1 85.56 31 ILE B N 1
ATOM 3549 C CA . ILE B 1 31 ? 0.313 -40.844 -9.055 1 85.56 31 ILE B CA 1
ATOM 3550 C C . ILE B 1 31 ? 0.316 -42.312 -8.664 1 85.56 31 ILE B C 1
ATOM 3552 O O . ILE B 1 31 ? -0.088 -42.656 -7.555 1 85.56 31 ILE B O 1
ATOM 3556 N N . TYR B 1 32 ? 0.815 -43.156 -9.57 1 88.19 32 TYR B N 1
ATOM 3557 C CA . TYR B 1 32 ? 0.754 -44.594 -9.336 1 88.19 32 TYR B CA 1
ATOM 3558 C C . TYR B 1 32 ? 1.656 -45 -8.172 1 88.19 32 TYR B C 1
ATOM 3560 O O . TYR B 1 32 ? 1.314 -45.875 -7.391 1 88.19 32 TYR B O 1
ATOM 3568 N N . ARG B 1 33 ? 2.707 -44.25 -8.039 1 87 33 ARG B N 1
ATOM 3569 C CA . ARG B 1 33 ? 3.586 -44.531 -6.91 1 87 33 ARG B CA 1
ATOM 3570 C C . ARG B 1 33 ? 2.91 -44.188 -5.59 1 87 33 ARG B C 1
ATOM 3572 O O . ARG B 1 33 ? 2.92 -44.969 -4.652 1 87 33 ARG B O 1
ATOM 3579 N N . SER B 1 34 ? 2.391 -43 -5.645 1 87.56 34 SER B N 1
ATOM 3580 C CA . SER B 1 34 ? 1.688 -42.531 -4.445 1 87.56 34 SER B CA 1
ATOM 3581 C C . SER B 1 34 ? 0.516 -43.469 -4.117 1 87.56 34 SER B C 1
ATOM 3583 O O . SER B 1 34 ? 0.312 -43.812 -2.955 1 87.56 34 SER B O 1
ATOM 3585 N N . LEU B 1 35 ? -0.167 -43.844 -5.137 1 88 35 LEU B N 1
ATOM 3586 C CA . LEU B 1 35 ? -1.326 -44.719 -4.98 1 88 35 LEU B CA 1
ATOM 3587 C C . LEU B 1 35 ? -0.917 -46.062 -4.398 1 88 35 LEU B C 1
ATOM 3589 O O . LEU B 1 35 ? -1.562 -46.562 -3.473 1 88 35 LEU B O 1
ATOM 3593 N N . LEU B 1 36 ? 0.107 -46.594 -4.906 1 89.25 36 LEU B N 1
ATOM 3594 C CA . LEU B 1 36 ? 0.572 -47.906 -4.477 1 89.25 36 LEU B CA 1
ATOM 3595 C C . LEU B 1 36 ? 1.023 -47.875 -3.021 1 89.25 36 LEU B C 1
ATOM 3597 O O . LEU B 1 36 ? 0.686 -48.75 -2.24 1 89.25 36 LEU B O 1
ATOM 3601 N N . VAL B 1 37 ? 1.677 -46.812 -2.691 1 90.06 37 VAL B N 1
ATOM 3602 C CA . VAL B 1 37 ? 2.168 -46.688 -1.322 1 90.06 37 VAL B CA 1
ATOM 3603 C C . VAL B 1 37 ? 0.988 -46.562 -0.359 1 90.06 37 VAL B C 1
ATOM 3605 O O . VAL B 1 37 ? 0.952 -47.25 0.67 1 90.06 37 VAL B O 1
ATOM 3608 N N . GLN B 1 38 ? 0.016 -45.781 -0.757 1 90.69 38 GLN B N 1
ATOM 3609 C CA . GLN B 1 38 ? -1.131 -45.531 0.117 1 90.69 38 GLN B CA 1
ATOM 3610 C C . GLN B 1 38 ? -1.976 -46.812 0.249 1 90.69 38 GLN B C 1
ATOM 3612 O O . GLN B 1 38 ? -2.439 -47.156 1.343 1 90.69 38 GLN B O 1
ATOM 3617 N N . LEU B 1 39 ? -2.117 -47.531 -0.791 1 91.25 39 LEU B N 1
ATOM 3618 C CA . LEU B 1 39 ? -2.91 -48.75 -0.795 1 91.25 39 LEU B CA 1
ATOM 3619 C C . LEU B 1 39 ? -2.232 -49.844 0.026 1 91.25 39 LEU B C 1
ATOM 3621 O O . LEU B 1 39 ? -2.865 -50.469 0.879 1 91.25 39 LEU B O 1
ATOM 3625 N N . LEU B 1 40 ? -0.927 -49.969 -0.14 1 90.81 40 LEU B N 1
ATOM 3626 C CA . LEU B 1 40 ? -0.195 -51.062 0.483 1 90.81 40 LEU B CA 1
ATOM 3627 C C . LEU B 1 40 ? 0.074 -50.781 1.955 1 90.81 40 LEU B C 1
ATOM 3629 O O . LEU B 1 40 ? 0.227 -51.688 2.758 1 90.81 40 LEU B O 1
ATOM 3633 N N . LYS B 1 41 ? 0.141 -49.562 2.246 1 90.38 41 LYS B N 1
ATOM 3634 C CA . LYS B 1 41 ? 0.253 -49.188 3.656 1 90.38 41 LYS B CA 1
ATOM 3635 C C . LYS B 1 41 ? -1.073 -49.406 4.383 1 90.38 41 LYS B C 1
ATOM 3637 O O . LYS B 1 41 ? -1.092 -49.719 5.57 1 90.38 41 LYS B O 1
ATOM 3642 N N . GLY B 1 42 ? -2.07 -49.125 3.678 1 87 42 GLY B N 1
ATOM 3643 C CA . GLY B 1 42 ? -3.395 -49.312 4.25 1 87 42 GLY B CA 1
ATOM 3644 C C . GLY B 1 42 ? -3.777 -50.75 4.414 1 87 42 GLY B C 1
ATOM 3645 O O . GLY B 1 42 ? -4.336 -51.156 5.441 1 87 42 GLY B O 1
ATOM 3646 N N . TYR B 1 43 ? -3.506 -51.469 3.379 1 90.81 43 TYR B N 1
ATOM 3647 C CA . TYR B 1 43 ? -3.754 -52.906 3.391 1 90.81 43 TYR B CA 1
ATOM 3648 C C . TYR B 1 43 ? -2.449 -53.688 3.281 1 90.81 43 TYR B C 1
ATOM 3650 O O . TYR B 1 43 ? -2.021 -54.062 2.182 1 90.81 43 TYR B O 1
ATOM 3658 N N . THR B 1 44 ? -1.834 -54 4.355 1 89.94 44 THR B N 1
ATOM 3659 C CA . THR B 1 44 ? -0.474 -54.531 4.422 1 89.94 44 THR B CA 1
ATOM 3660 C C . THR B 1 44 ? -0.405 -55.938 3.816 1 89.94 44 THR B C 1
ATOM 3662 O O . THR B 1 44 ? 0.651 -56.375 3.344 1 89.94 44 THR B O 1
ATOM 3665 N N . ASP B 1 45 ? -1.513 -56.625 3.889 1 90.75 45 ASP B N 1
ATOM 3666 C CA . ASP B 1 45 ? -1.531 -57.969 3.326 1 90.75 45 ASP B CA 1
ATOM 3667 C C . ASP B 1 45 ? -1.353 -57.938 1.811 1 90.75 45 ASP B C 1
ATOM 3669 O O . ASP B 1 45 ? -0.929 -58.906 1.207 1 90.75 45 ASP B O 1
ATOM 3673 N N . LEU B 1 46 ? -1.653 -56.781 1.189 1 90.25 46 LEU B N 1
ATOM 3674 C CA . LEU B 1 46 ? -1.559 -56.625 -0.26 1 90.25 46 LEU B CA 1
ATOM 3675 C C . LEU B 1 46 ? -0.109 -56.438 -0.695 1 90.25 46 LEU B C 1
ATOM 3677 O O . LEU B 1 46 ? 0.193 -56.469 -1.89 1 90.25 46 LEU B O 1
ATOM 3681 N N . GLN B 1 47 ? 0.83 -56.312 0.194 1 90.88 47 GLN B N 1
ATOM 3682 C CA . GLN B 1 47 ? 2.236 -56.094 -0.141 1 90.88 47 GLN B CA 1
ATOM 3683 C C . GLN B 1 47 ? 2.811 -57.312 -0.854 1 90.88 47 GLN B C 1
ATOM 3685 O O . GLN B 1 47 ? 3.873 -57.25 -1.474 1 90.88 47 GLN B O 1
ATOM 3690 N N . VAL B 1 48 ? 2.09 -58.344 -0.816 1 88.44 48 VAL B N 1
ATOM 3691 C CA . VAL B 1 48 ? 2.49 -59.594 -1.481 1 88.44 48 VAL B CA 1
ATOM 3692 C C . VAL B 1 48 ? 2.617 -59.344 -2.984 1 88.44 48 VAL B C 1
ATOM 3694 O O . VAL B 1 48 ? 3.393 -60.031 -3.664 1 88.44 48 VAL B O 1
ATOM 3697 N N . VAL B 1 49 ? 1.922 -58.281 -3.523 1 87.19 49 VAL B N 1
ATOM 3698 C CA . VAL B 1 49 ? 1.949 -58 -4.953 1 87.19 49 VAL B CA 1
ATOM 3699 C C . VAL B 1 49 ? 3.359 -57.594 -5.371 1 87.19 49 VAL B C 1
ATOM 3701 O O . VAL B 1 49 ? 3.736 -57.75 -6.535 1 87.19 49 VAL B O 1
ATOM 3704 N N . LEU B 1 50 ? 4.215 -57.125 -4.441 1 86.94 50 LEU B N 1
ATOM 3705 C CA . LEU B 1 50 ? 5.574 -56.688 -4.715 1 86.94 50 LEU B CA 1
ATOM 3706 C C . LEU B 1 50 ? 6.52 -57.875 -4.871 1 86.94 50 LEU B C 1
ATOM 3708 O O . LEU B 1 50 ? 7.641 -57.719 -5.355 1 86.94 50 LEU B O 1
ATOM 3712 N N . ASP B 1 51 ? 6.086 -59.031 -4.508 1 83.94 51 ASP B N 1
ATOM 3713 C CA . ASP B 1 51 ? 6.902 -60.25 -4.574 1 83.94 51 ASP B CA 1
ATOM 3714 C C . ASP B 1 51 ? 6.82 -60.875 -5.957 1 83.94 51 ASP B C 1
ATOM 3716 O O . ASP B 1 51 ? 7.48 -61.906 -6.223 1 83.94 51 ASP B O 1
ATOM 3720 N N . ASP B 1 52 ? 6.031 -60.25 -6.762 1 80.62 52 ASP B N 1
ATOM 3721 C CA . ASP B 1 52 ? 5.906 -60.781 -8.117 1 80.62 52 ASP B CA 1
ATOM 3722 C C . ASP B 1 52 ? 7.199 -60.562 -8.906 1 80.62 52 ASP B C 1
ATOM 3724 O O . ASP B 1 52 ? 7.48 -59.469 -9.375 1 80.62 52 ASP B O 1
ATOM 3728 N N . SER B 1 53 ? 8.07 -61.562 -9.148 1 79.44 53 SER B N 1
ATOM 3729 C CA . SER B 1 53 ? 9.383 -61.5 -9.781 1 79.44 53 SER B CA 1
ATOM 3730 C C . SER B 1 53 ? 9.258 -61.25 -11.281 1 79.44 53 SER B C 1
ATOM 3732 O O . SER B 1 53 ? 10.211 -60.812 -11.922 1 79.44 53 SER B O 1
ATOM 3734 N N . ASP B 1 54 ? 8.078 -61.5 -11.836 1 77.94 54 ASP B N 1
ATOM 3735 C CA . ASP B 1 54 ? 7.875 -61.219 -13.258 1 77.94 54 ASP B CA 1
ATOM 3736 C C . ASP B 1 54 ? 7.785 -59.719 -13.523 1 77.94 54 ASP B C 1
ATOM 3738 O O . ASP B 1 54 ? 8.242 -59.25 -14.562 1 77.94 54 ASP B O 1
ATOM 3742 N N . LEU B 1 55 ? 7.16 -59.094 -12.539 1 79.62 55 LEU B N 1
ATOM 3743 C CA . LEU B 1 55 ? 6.977 -57.656 -12.695 1 79.62 55 LEU B CA 1
ATOM 3744 C C . LEU B 1 55 ? 8.156 -56.875 -12.117 1 79.62 55 LEU B C 1
ATOM 3746 O O . LEU B 1 55 ? 8.578 -55.875 -12.664 1 79.62 55 LEU B O 1
ATOM 3750 N N . LEU B 1 56 ? 8.633 -57.375 -11.008 1 80.75 56 LEU B N 1
ATOM 3751 C CA . LEU B 1 56 ? 9.742 -56.688 -10.328 1 80.75 56 LEU B CA 1
ATOM 3752 C C . LEU B 1 56 ? 10.945 -57.625 -10.211 1 80.75 56 LEU B C 1
ATOM 3754 O O . LEU B 1 56 ? 11.055 -58.375 -9.242 1 80.75 56 LEU B O 1
ATOM 3758 N N . PRO B 1 57 ? 11.766 -57.531 -11.234 1 72.56 57 PRO B N 1
ATOM 3759 C CA . PRO B 1 57 ? 12.945 -58.406 -11.125 1 72.56 57 PRO B CA 1
ATOM 3760 C C . PRO B 1 57 ? 13.805 -58.062 -9.898 1 72.56 57 PRO B C 1
ATOM 3762 O O . PRO B 1 57 ? 13.867 -56.906 -9.477 1 72.56 57 PRO B O 1
ATOM 3765 N N . ARG B 1 58 ? 14.195 -58.906 -9.102 1 65.12 58 ARG B N 1
ATOM 3766 C CA . ARG B 1 58 ? 14.977 -58.812 -7.871 1 65.12 58 ARG B CA 1
ATOM 3767 C C . ARG B 1 58 ? 16.188 -57.906 -8.07 1 65.12 58 ARG B C 1
ATOM 3769 O O . ARG B 1 58 ? 16.656 -57.25 -7.117 1 65.12 58 ARG B O 1
ATOM 3776 N N . SER B 1 59 ? 16.719 -57.781 -9.188 1 62.31 59 SER B N 1
ATOM 3777 C CA . SER B 1 59 ? 17.922 -56.969 -9.43 1 62.31 59 SER B CA 1
ATOM 3778 C C . SER B 1 59 ? 17.562 -55.531 -9.719 1 62.31 59 SER B C 1
ATOM 3780 O O . SER B 1 59 ? 18.438 -54.656 -9.828 1 62.31 59 SER B O 1
ATOM 3782 N N . GLN B 1 60 ? 16.312 -55.188 -9.797 1 57.81 60 GLN B N 1
ATOM 3783 C CA . GLN B 1 60 ? 15.953 -53.844 -10.25 1 57.81 60 GLN B CA 1
ATOM 3784 C C . GLN B 1 60 ? 15.992 -52.875 -9.094 1 57.81 60 GLN B C 1
ATOM 3786 O O . GLN B 1 60 ? 15.266 -53 -8.109 1 57.81 60 GLN B O 1
ATOM 3791 N N . ASN B 1 61 ? 16.984 -52.156 -9.023 1 61.81 61 ASN B N 1
ATOM 3792 C CA . ASN B 1 61 ? 17.203 -51.125 -8 1 61.81 61 ASN B CA 1
ATOM 3793 C C . ASN B 1 61 ? 16.5 -49.812 -8.367 1 61.81 61 ASN B C 1
ATOM 3795 O O . ASN B 1 61 ? 16.453 -48.875 -7.559 1 61.81 61 ASN B O 1
ATOM 3799 N N . ASP B 1 62 ? 15.992 -49.812 -9.609 1 65.12 62 ASP B N 1
ATOM 3800 C CA . ASP B 1 62 ? 15.43 -48.531 -10.023 1 65.12 62 ASP B CA 1
ATOM 3801 C C . ASP B 1 62 ? 13.914 -48.5 -9.852 1 65.12 62 ASP B C 1
ATOM 3803 O O . ASP B 1 62 ? 13.289 -49.562 -9.688 1 65.12 62 ASP B O 1
ATOM 3807 N N . CYS B 1 63 ? 13.305 -47.406 -9.828 1 72.56 63 CYS B N 1
ATOM 3808 C CA . CYS B 1 63 ? 11.859 -47.25 -9.727 1 72.56 63 CYS B CA 1
ATOM 3809 C C . CYS B 1 63 ? 11.156 -47.938 -10.898 1 72.56 63 CYS B C 1
ATOM 3811 O O . CYS B 1 63 ? 11.586 -47.812 -12.047 1 72.56 63 CYS B O 1
ATOM 3813 N N . PRO B 1 64 ? 10.258 -48.844 -10.602 1 80.44 64 PRO B N 1
ATOM 3814 C CA . PRO B 1 64 ? 9.531 -49.531 -11.672 1 80.44 64 PRO B CA 1
ATOM 3815 C C . PRO B 1 64 ? 8.953 -48.594 -12.711 1 80.44 64 PRO B C 1
ATOM 3817 O O . PRO B 1 64 ? 8.664 -47.438 -12.398 1 80.44 64 PRO B O 1
ATOM 3820 N N . CYS B 1 65 ? 9.039 -49.031 -13.984 1 81.88 65 CYS B N 1
ATOM 3821 C CA . CYS B 1 65 ? 8.469 -48.219 -15.055 1 81.88 65 CYS B CA 1
ATOM 3822 C C . CYS B 1 65 ? 6.957 -48.062 -14.891 1 81.88 65 CYS B C 1
ATOM 3824 O O . CYS B 1 65 ? 6.344 -48.812 -14.117 1 81.88 65 CYS B O 1
ATOM 3826 N N . LEU B 1 66 ? 6.328 -47.25 -15.633 1 87.94 66 LEU B N 1
ATOM 3827 C CA . LEU B 1 66 ? 4.914 -46.906 -15.516 1 87.94 66 LEU B CA 1
ATOM 3828 C C . LEU B 1 66 ? 4.031 -48.125 -15.727 1 87.94 66 LEU B C 1
ATOM 3830 O O . LEU B 1 66 ? 3.072 -48.344 -14.977 1 87.94 66 LEU B O 1
ATOM 3834 N N . ASN B 1 67 ? 4.387 -49 -16.656 1 86.81 67 ASN B N 1
ATOM 3835 C CA . ASN B 1 67 ? 3.568 -50.156 -16.969 1 86.81 67 ASN B CA 1
ATOM 3836 C C . ASN B 1 67 ? 3.557 -51.156 -15.812 1 86.81 67 ASN B C 1
ATOM 3838 O O . ASN B 1 67 ? 2.523 -51.781 -15.523 1 86.81 67 ASN B O 1
ATOM 3842 N N . VAL B 1 68 ? 4.715 -51.219 -15.188 1 88.81 68 VAL B N 1
ATOM 3843 C CA . VAL B 1 68 ? 4.824 -52.156 -14.047 1 88.81 68 VAL B CA 1
ATOM 3844 C C . VAL B 1 68 ? 4.016 -51.594 -12.875 1 88.81 68 VAL B C 1
ATOM 3846 O O . VAL B 1 68 ? 3.307 -52.375 -12.203 1 88.81 68 VAL B O 1
ATOM 3849 N N . LEU B 1 69 ? 4.105 -50.312 -12.695 1 89.94 69 LEU B N 1
ATOM 3850 C CA . LEU B 1 69 ? 3.354 -49.688 -11.609 1 89.94 69 LEU B CA 1
ATOM 3851 C C . LEU B 1 69 ? 1.854 -49.906 -11.805 1 89.94 69 LEU B C 1
ATOM 3853 O O . LEU B 1 69 ? 1.139 -50.219 -10.852 1 89.94 69 LEU B O 1
ATOM 3857 N N . LYS B 1 70 ? 1.438 -49.75 -13 1 91 70 LYS B N 1
ATOM 3858 C CA . LYS B 1 70 ? 0.03 -49.969 -13.336 1 91 70 LYS B CA 1
ATOM 3859 C C . LYS B 1 70 ? -0.42 -51.375 -13.016 1 91 70 LYS B C 1
ATOM 3861 O O . LYS B 1 70 ? -1.469 -51.594 -12.398 1 91 70 LYS B O 1
ATOM 3866 N N . GLN B 1 71 ? 0.397 -52.281 -13.391 1 90.31 71 GLN B N 1
ATOM 3867 C CA . GLN B 1 71 ? 0.049 -53.688 -13.195 1 90.31 71 GLN B CA 1
ATOM 3868 C C . GLN B 1 71 ? 0.045 -54.062 -11.719 1 90.31 71 GLN B C 1
ATOM 3870 O O . GLN B 1 71 ? -0.835 -54.781 -11.258 1 90.31 71 GLN B O 1
ATOM 3875 N N . LEU B 1 72 ? 1.043 -53.531 -11.062 1 90.5 72 LEU B N 1
ATOM 3876 C CA . LEU B 1 72 ? 1.092 -53.781 -9.625 1 90.5 72 LEU B CA 1
ATOM 3877 C C . LEU B 1 72 ? -0.156 -53.25 -8.938 1 90.5 72 LEU B C 1
ATOM 3879 O O . LEU B 1 72 ? -0.725 -53.906 -8.062 1 90.5 72 LEU B O 1
ATOM 3883 N N . PHE B 1 73 ? -0.504 -52.156 -9.352 1 93.06 73 PHE B N 1
ATOM 3884 C CA . PHE B 1 73 ? -1.682 -51.531 -8.766 1 93.06 73 PHE B CA 1
ATOM 3885 C C . PHE B 1 73 ? -2.939 -52.312 -9.078 1 93.06 73 PHE B C 1
ATOM 3887 O O . PHE B 1 73 ? -3.758 -52.562 -8.195 1 93.06 73 PHE B O 1
ATOM 3894 N N . ALA B 1 74 ? -3.07 -52.625 -10.312 1 92.25 74 ALA B N 1
ATOM 3895 C CA . ALA B 1 74 ? -4.234 -53.406 -10.727 1 92.25 74 ALA B CA 1
ATOM 3896 C C . ALA B 1 74 ? -4.316 -54.719 -9.938 1 92.25 74 ALA B C 1
ATOM 3898 O O . ALA B 1 74 ? -5.391 -55.094 -9.469 1 92.25 74 ALA B O 1
ATOM 3899 N N . ASN B 1 75 ? -3.18 -55.281 -9.773 1 91.19 75 ASN B N 1
ATOM 3900 C CA . ASN B 1 75 ? -3.135 -56.531 -9.023 1 91.19 75 ASN B CA 1
ATOM 3901 C C . ASN B 1 75 ? -3.551 -56.344 -7.57 1 91.19 75 ASN B C 1
ATOM 3903 O O . ASN B 1 75 ? -4.285 -57.156 -7.012 1 91.19 75 ASN B O 1
ATOM 3907 N N . ALA B 1 76 ? -3.1 -55.312 -7.066 1 92.69 76 ALA B N 1
ATOM 3908 C CA . ALA B 1 76 ? -3.43 -55 -5.676 1 92.69 76 ALA B CA 1
ATOM 3909 C C . ALA B 1 76 ? -4.922 -54.75 -5.512 1 92.69 76 ALA B C 1
ATOM 3911 O O . ALA B 1 76 ? -5.555 -55.25 -4.586 1 92.69 76 ALA B O 1
ATOM 3912 N N . VAL B 1 77 ? -5.453 -54 -6.422 1 93.19 77 VAL B N 1
ATOM 3913 C CA . VAL B 1 77 ? -6.867 -53.625 -6.352 1 93.19 77 VAL B CA 1
ATOM 3914 C C . VAL B 1 77 ? -7.727 -54.906 -6.508 1 93.19 77 VAL B C 1
ATOM 3916 O O . VAL B 1 77 ? -8.695 -55.094 -5.77 1 93.19 77 VAL B O 1
ATOM 3919 N N . CYS B 1 78 ? -7.312 -55.719 -7.391 1 89.06 78 CYS B N 1
ATOM 3920 C CA . CYS B 1 78 ? -8.094 -56.938 -7.664 1 89.06 78 CYS B CA 1
ATOM 3921 C C . CYS B 1 78 ? -8 -57.906 -6.5 1 89.06 78 CYS B C 1
ATOM 3923 O O . CYS B 1 78 ? -8.836 -58.812 -6.371 1 89.06 78 CYS B O 1
ATOM 3925 N N . SER B 1 79 ? -7.043 -57.656 -5.633 1 89.38 79 SER B N 1
ATOM 3926 C CA . SER B 1 79 ? -6.84 -58.562 -4.5 1 89.38 79 SER B CA 1
ATOM 3927 C C . SER B 1 79 ? -7.473 -58 -3.23 1 89.38 79 SER B C 1
ATOM 3929 O O . SER B 1 79 ? -7.266 -58.531 -2.141 1 89.38 79 SER B O 1
ATOM 3931 N N . LEU B 1 80 ? -8.164 -57 -3.281 1 91 80 LEU B N 1
ATOM 3932 C CA . LEU B 1 80 ? -8.758 -56.344 -2.133 1 91 80 LEU B CA 1
ATOM 3933 C C . LEU B 1 80 ? -9.875 -57.156 -1.528 1 91 80 LEU B C 1
ATOM 3935 O O . LEU B 1 80 ? -10.164 -57.062 -0.333 1 91 80 LEU B O 1
ATOM 3939 N N . GLY B 1 81 ? -10.484 -58.031 -2.357 1 86.56 81 GLY B N 1
ATOM 3940 C CA . GLY B 1 81 ? -11.625 -58.781 -1.88 1 86.56 81 GLY B CA 1
ATOM 3941 C C . GLY B 1 81 ? -12.859 -57.938 -1.649 1 86.56 81 GLY B C 1
ATOM 3942 O O . GLY B 1 81 ? -13.305 -57.219 -2.551 1 86.56 81 GLY B O 1
ATOM 3943 N N . GLN B 1 82 ? -13.383 -58 -0.483 1 86.19 82 GLN B N 1
ATOM 3944 C CA . GLN B 1 82 ? -14.602 -57.25 -0.154 1 86.19 82 GLN B CA 1
ATOM 3945 C C . GLN B 1 82 ? -14.273 -55.938 0.501 1 86.19 82 GLN B C 1
ATOM 3947 O O . GLN B 1 82 ? -15.172 -55.188 0.886 1 86.19 82 GLN B O 1
ATOM 3952 N N . ARG B 1 83 ? -13.023 -55.594 0.536 1 89.62 83 ARG B N 1
ATOM 3953 C CA . ARG B 1 83 ? -12.602 -54.344 1.139 1 89.62 83 ARG B CA 1
ATOM 3954 C C . ARG B 1 83 ? -12.727 -53.188 0.149 1 89.62 83 ARG B C 1
ATOM 3956 O O . ARG B 1 83 ? -12.469 -53.344 -1.044 1 89.62 83 ARG B O 1
ATOM 3963 N N . SER B 1 84 ? -13.18 -52.094 0.707 1 89.25 84 SER B N 1
ATOM 3964 C CA . SER B 1 84 ? -13.422 -50.906 -0.141 1 89.25 84 SER B CA 1
ATOM 3965 C C . SER B 1 84 ? -12.188 -50.031 -0.207 1 89.25 84 SER B C 1
ATOM 3967 O O . SER B 1 84 ? -11.5 -49.812 0.798 1 89.25 84 SER B O 1
ATOM 3969 N N . PHE B 1 85 ? -11.844 -49.625 -1.42 1 91.06 85 PHE B N 1
ATOM 3970 C CA . PHE B 1 85 ? -10.773 -48.656 -1.649 1 91.06 85 PHE B CA 1
ATOM 3971 C C . PHE B 1 85 ? -11.25 -47.531 -2.543 1 91.06 85 PHE B C 1
ATOM 3973 O O . PHE B 1 85 ? -11.812 -47.781 -3.615 1 91.06 85 PHE B O 1
ATOM 3980 N N . THR B 1 86 ? -11.156 -46.281 -2.012 1 91.19 86 THR B N 1
ATOM 3981 C CA . THR B 1 86 ? -11.547 -45.094 -2.758 1 91.19 86 THR B CA 1
ATOM 3982 C C . THR B 1 86 ? -10.336 -44.188 -3.014 1 91.19 86 THR B C 1
ATOM 3984 O O . THR B 1 86 ? -9.523 -43.969 -2.115 1 91.19 86 THR B O 1
ATOM 3987 N N . TYR B 1 87 ? -10.211 -43.844 -4.27 1 90 87 TYR B N 1
ATOM 3988 C CA . TYR B 1 87 ? -9.078 -43 -4.629 1 90 87 TYR B CA 1
ATOM 3989 C C . TYR B 1 87 ? -9.555 -41.688 -5.211 1 90 87 TYR B C 1
ATOM 3991 O O . TYR B 1 87 ? -10.406 -41.656 -6.102 1 90 87 TYR B O 1
ATOM 3999 N N . PHE B 1 88 ? -9.016 -40.531 -4.629 1 88.75 88 PHE B N 1
ATOM 4000 C CA . PHE B 1 88 ? -9.305 -39.219 -5.129 1 88.75 88 PHE B CA 1
ATOM 4001 C C . PHE B 1 88 ? -8.094 -38.625 -5.859 1 88.75 88 PHE B C 1
ATOM 4003 O O . PHE B 1 88 ? -7 -38.562 -5.293 1 88.75 88 PHE B O 1
ATOM 4010 N N . ILE B 1 89 ? -8.25 -38.406 -7.164 1 85.5 89 ILE B N 1
ATOM 4011 C CA . ILE B 1 89 ? -7.219 -37.719 -7.934 1 85.5 89 ILE B CA 1
ATOM 4012 C C . ILE B 1 89 ? -7.695 -36.312 -8.297 1 85.5 89 ILE B C 1
ATOM 4014 O O . ILE B 1 89 ? -8.648 -36.156 -9.055 1 85.5 89 ILE B O 1
ATOM 4018 N N . ASP B 1 90 ? -6.984 -35.344 -7.707 1 81 90 ASP B N 1
ATOM 4019 C CA . ASP B 1 90 ? -7.398 -33.938 -7.891 1 81 90 ASP B CA 1
ATOM 4020 C C . ASP B 1 90 ? -6.539 -33.25 -8.938 1 81 90 ASP B C 1
ATOM 4022 O O . ASP B 1 90 ? -5.375 -33.625 -9.133 1 81 90 ASP B O 1
ATOM 4026 N N . ALA B 1 91 ? -7.184 -32.438 -9.75 1 76.81 91 ALA B N 1
ATOM 4027 C CA . ALA B 1 91 ? -6.516 -31.484 -10.648 1 76.81 91 ALA B CA 1
ATOM 4028 C C . ALA B 1 91 ? -5.961 -32.188 -11.883 1 76.81 91 ALA B C 1
ATOM 4030 O O . ALA B 1 91 ? -4.789 -32.031 -12.227 1 76.81 91 ALA B O 1
ATOM 4031 N N . LEU B 1 92 ? -6.871 -32.969 -12.586 1 77.25 92 LEU B N 1
ATOM 4032 C CA . LEU B 1 92 ? -6.461 -33.656 -13.805 1 77.25 92 LEU B CA 1
ATOM 4033 C C . LEU B 1 92 ? -5.961 -32.656 -14.844 1 77.25 92 LEU B C 1
ATOM 4035 O O . LEU B 1 92 ? -5.133 -33 -15.695 1 77.25 92 LEU B O 1
ATOM 4039 N N . ASP B 1 93 ? -6.422 -31.453 -14.672 1 71.44 93 ASP B N 1
ATOM 4040 C CA . ASP B 1 93 ? -6.109 -30.422 -15.664 1 71.44 93 ASP B CA 1
ATOM 4041 C C . ASP B 1 93 ? -4.668 -29.938 -15.516 1 71.44 93 ASP B C 1
ATOM 4043 O O . ASP B 1 93 ? -4.16 -29.219 -16.375 1 71.44 93 ASP B O 1
ATOM 4047 N N . GLU B 1 94 ? -4.008 -30.359 -14.469 1 69.62 94 GLU B N 1
ATOM 4048 C CA . GLU B 1 94 ? -2.635 -29.938 -14.211 1 69.62 94 GLU B CA 1
ATOM 4049 C C . GLU B 1 94 ? -1.634 -30.891 -14.859 1 69.62 94 GLU B C 1
ATOM 4051 O O . GLU B 1 94 ? -0.426 -30.641 -14.828 1 69.62 94 GLU B O 1
ATOM 4056 N N . CYS B 1 95 ? -2.104 -31.984 -15.5 1 72.06 95 CYS B N 1
ATOM 4057 C CA . CYS B 1 95 ? -1.264 -33 -16.125 1 72.06 95 CYS B CA 1
ATOM 4058 C C . CYS B 1 95 ? -1.467 -33.031 -17.641 1 72.06 95 CYS B C 1
ATOM 4060 O O . CYS B 1 95 ? -2.383 -32.406 -18.156 1 72.06 95 CYS B O 1
ATOM 4062 N N . ASN B 1 96 ? -0.443 -33.625 -18.266 1 72.44 96 ASN B N 1
ATOM 4063 C CA . ASN B 1 96 ? -0.542 -33.781 -19.703 1 72.44 96 ASN B CA 1
ATOM 4064 C C . ASN B 1 96 ? -1.859 -34.438 -20.109 1 72.44 96 ASN B C 1
ATOM 4066 O O . ASN B 1 96 ? -2.25 -35.469 -19.547 1 72.44 96 ASN B O 1
ATOM 4070 N N . LYS B 1 97 ? -2.51 -33.812 -21.172 1 71.12 97 LYS B N 1
ATOM 4071 C CA . LYS B 1 97 ? -3.85 -34.219 -21.578 1 71.12 97 LYS B CA 1
ATOM 4072 C C . LYS B 1 97 ? -3.889 -35.688 -21.969 1 71.12 97 LYS B C 1
ATOM 4074 O O . LYS B 1 97 ? -4.77 -36.438 -21.531 1 71.12 97 LYS B O 1
ATOM 4079 N N . GLN B 1 98 ? -2.922 -36.062 -22.781 1 75.06 98 GLN B N 1
ATOM 4080 C CA . GLN B 1 98 ? -2.945 -37.438 -23.281 1 75.06 98 GLN B CA 1
ATOM 4081 C C . GLN B 1 98 ? -2.709 -38.438 -22.141 1 75.06 98 GLN B C 1
ATOM 4083 O O . GLN B 1 98 ? -3.355 -39.469 -22.094 1 75.06 98 GLN B O 1
ATOM 4088 N N . GLN B 1 99 ? -1.892 -37.938 -21.219 1 80.12 99 GLN B N 1
ATOM 4089 C CA . GLN B 1 99 ? -1.592 -38.844 -20.109 1 80.12 99 GLN B CA 1
ATOM 4090 C C . GLN B 1 99 ? -2.799 -39 -19.188 1 80.12 99 GLN B C 1
ATOM 4092 O O . GLN B 1 99 ? -3.066 -40.094 -18.703 1 80.12 99 GLN B O 1
ATOM 4097 N N . VAL B 1 100 ? -3.473 -37.938 -19.125 1 80.56 100 VAL B N 1
ATOM 4098 C CA . VAL B 1 100 ? -4.656 -37.969 -18.281 1 80.56 100 VAL B CA 1
ATOM 4099 C C . VAL B 1 100 ? -5.73 -38.844 -18.922 1 80.56 100 VAL B C 1
ATOM 4101 O O . VAL B 1 100 ? -6.383 -39.625 -18.234 1 80.56 100 VAL B O 1
ATOM 4104 N N . VAL B 1 101 ? -5.926 -38.719 -20.234 1 79.25 101 VAL B N 1
ATOM 4105 C CA . VAL B 1 101 ? -6.926 -39.5 -20.938 1 79.25 101 VAL B CA 1
ATOM 4106 C C . VAL B 1 101 ? -6.605 -41 -20.797 1 79.25 101 VAL B C 1
ATOM 4108 O O . VAL B 1 101 ? -7.484 -41.812 -20.469 1 79.25 101 VAL B O 1
ATOM 4111 N N . ASP B 1 102 ? -5.297 -41.312 -20.969 1 84 102 ASP B N 1
ATOM 4112 C CA . ASP B 1 102 ? -4.863 -42.719 -20.828 1 84 102 ASP B CA 1
ATOM 4113 C C . ASP B 1 102 ? -5.086 -43.219 -19.406 1 84 102 ASP B C 1
ATOM 4115 O O . ASP B 1 102 ? -5.504 -44.375 -19.219 1 84 102 ASP B O 1
ATOM 4119 N N . MET B 1 103 ? -4.828 -42.312 -18.5 1 87.31 103 MET B N 1
ATOM 4120 C CA . MET B 1 103 ? -4.98 -42.688 -17.109 1 87.31 103 MET B CA 1
ATOM 4121 C C . MET B 1 103 ? -6.449 -42.938 -16.766 1 87.31 103 MET B C 1
ATOM 4123 O O . MET B 1 103 ? -6.789 -43.938 -16.141 1 87.31 103 MET B O 1
ATOM 4127 N N . VAL B 1 104 ? -7.246 -42 -17.188 1 85.19 104 VAL B N 1
ATOM 4128 C CA . VAL B 1 104 ? -8.672 -42.125 -16.906 1 85.19 104 VAL B CA 1
ATOM 4129 C C . VAL B 1 104 ? -9.219 -43.406 -17.531 1 85.19 104 VAL B C 1
ATOM 4131 O O . VAL B 1 104 ? -9.984 -44.125 -16.891 1 85.19 104 VAL B O 1
ATOM 4134 N N . GLN B 1 105 ? -8.773 -43.75 -18.75 1 83.12 105 GLN B N 1
ATOM 4135 C CA . GLN B 1 105 ? -9.188 -44.969 -19.406 1 83.12 105 GLN B CA 1
ATOM 4136 C C . GLN B 1 105 ? -8.719 -46.188 -18.641 1 83.12 105 GLN B C 1
ATOM 4138 O O . GLN B 1 105 ? -9.461 -47.156 -18.5 1 83.12 105 GLN B O 1
ATOM 4143 N N . TYR B 1 106 ? -7.551 -46.094 -18.188 1 88.19 106 TYR B N 1
ATOM 4144 C CA . TYR B 1 106 ? -7.004 -47.219 -17.406 1 88.19 106 TYR B CA 1
ATOM 4145 C C . TYR B 1 106 ? -7.824 -47.438 -16.156 1 88.19 106 TYR B C 1
ATOM 4147 O O . TYR B 1 106 ? -8.141 -48.594 -15.82 1 88.19 106 TYR B O 1
ATOM 4155 N N . PHE B 1 107 ? -8.164 -46.406 -15.469 1 90.81 107 PHE B N 1
ATOM 4156 C CA . PHE B 1 107 ? -8.922 -46.531 -14.227 1 90.81 107 PHE B CA 1
ATOM 4157 C C . PHE B 1 107 ? -10.336 -47 -14.516 1 90.81 107 PHE B C 1
ATOM 4159 O O . PHE B 1 107 ? -10.914 -47.75 -13.711 1 90.81 107 PHE B O 1
ATOM 4166 N N . GLU B 1 108 ? -10.82 -46.562 -15.633 1 86 108 GLU B N 1
ATOM 4167 C CA . GLU B 1 108 ? -12.133 -47.062 -16.031 1 86 108 GLU B CA 1
ATOM 4168 C C . GLU B 1 108 ? -12.094 -48.562 -16.25 1 86 108 GLU B C 1
ATOM 4170 O O . GLU B 1 108 ? -12.977 -49.312 -15.805 1 86 108 GLU B O 1
ATOM 4175 N N . ASP B 1 109 ? -11.062 -49.031 -16.938 1 87.06 109 ASP B N 1
ATOM 4176 C CA . ASP B 1 109 ? -10.867 -50.438 -17.172 1 87.06 109 ASP B CA 1
ATOM 4177 C C . ASP B 1 109 ? -10.688 -51.188 -15.859 1 87.06 109 ASP B C 1
ATOM 4179 O O . ASP B 1 109 ? -11.25 -52.281 -15.688 1 87.06 109 ASP B O 1
ATOM 4183 N N . LEU B 1 110 ? -9.961 -50.562 -15.047 1 90.12 110 LEU B N 1
ATOM 4184 C CA . LEU B 1 110 ? -9.711 -51.188 -13.75 1 90.12 110 LEU B CA 1
ATOM 4185 C C . LEU B 1 110 ? -11 -51.281 -12.938 1 90.12 110 LEU B C 1
ATOM 4187 O O . LEU B 1 110 ? -11.242 -52.281 -12.258 1 90.12 110 LEU B O 1
ATOM 4191 N N . ALA B 1 111 ? -11.758 -50.25 -12.945 1 88 111 ALA B N 1
ATOM 4192 C CA . ALA B 1 111 ? -13.039 -50.25 -12.242 1 88 111 ALA B CA 1
ATOM 4193 C C . ALA B 1 111 ? -13.961 -51.344 -12.766 1 88 111 ALA B C 1
ATOM 4195 O O . ALA B 1 111 ? -14.664 -52 -11.992 1 88 111 ALA B O 1
ATOM 4196 N N . GLU B 1 112 ? -13.93 -51.5 -14.047 1 84.69 112 GLU B N 1
ATOM 4197 C CA . GLU B 1 112 ? -14.727 -52.562 -14.664 1 84.69 112 GLU B CA 1
ATOM 4198 C C . GLU B 1 112 ? -14.25 -53.938 -14.219 1 84.69 112 GLU B C 1
ATOM 4200 O O . GLU B 1 112 ? -15.062 -54.781 -13.852 1 84.69 112 GLU B O 1
ATOM 4205 N N . GLN B 1 113 ? -12.977 -54.094 -14.234 1 87.44 113 GLN B N 1
ATOM 4206 C CA . GLN B 1 113 ? -12.383 -55.344 -13.828 1 87.44 113 GLN B CA 1
ATOM 4207 C C . GLN B 1 113 ? -12.664 -55.656 -12.359 1 87.44 113 GLN B C 1
ATOM 4209 O O . GLN B 1 113 ? -12.992 -56.781 -12 1 87.44 113 GLN B O 1
ATOM 4214 N N . SER B 1 114 ? -12.562 -54.625 -11.578 1 89.69 114 SER B N 1
ATOM 4215 C CA . SER B 1 114 ? -12.781 -54.781 -10.148 1 89.69 114 SER B CA 1
ATOM 4216 C C . SER B 1 114 ? -14.25 -55.062 -9.844 1 89.69 114 SER B C 1
ATOM 4218 O O . SER B 1 114 ? -14.555 -55.875 -8.969 1 89.69 114 SER B O 1
ATOM 4220 N N . THR B 1 115 ? -15.062 -54.375 -10.539 1 87 115 THR B N 1
ATOM 4221 C CA . THR B 1 115 ? -16.5 -54.625 -10.359 1 87 115 THR B CA 1
ATOM 4222 C C . THR B 1 115 ? -16.844 -56.062 -10.734 1 87 115 THR B C 1
ATOM 4224 O O . THR B 1 115 ? -17.656 -56.688 -10.055 1 87 115 THR B O 1
ATOM 4227 N N . ALA B 1 116 ? -16.281 -56.562 -11.797 1 87.31 116 ALA B N 1
ATOM 4228 C CA . ALA B 1 116 ? -16.5 -57.938 -12.234 1 87.31 116 ALA B CA 1
ATOM 4229 C C . ALA B 1 116 ? -16.062 -58.938 -11.172 1 87.31 116 ALA B C 1
ATOM 4231 O O . ALA B 1 116 ? -16.641 -60 -11.031 1 87.31 116 ALA B O 1
ATOM 4232 N N . LYS B 1 117 ? -15.078 -58.5 -10.383 1 89 117 LYS B N 1
ATOM 4233 C CA . LYS B 1 117 ? -14.547 -59.375 -9.328 1 89 117 LYS B CA 1
ATOM 4234 C C . LYS B 1 117 ? -15.227 -59.094 -7.992 1 89 117 LYS B C 1
ATOM 4236 O O . LYS B 1 117 ? -14.867 -59.688 -6.973 1 89 117 LYS B O 1
ATOM 4241 N N . GLY B 1 118 ? -16.156 -58.094 -8.016 1 87.75 118 GLY B N 1
ATOM 4242 C CA . GLY B 1 118 ? -16.906 -57.781 -6.816 1 87.75 118 GLY B CA 1
ATOM 4243 C C . GLY B 1 118 ? -16.125 -56.906 -5.84 1 87.75 118 GLY B C 1
ATOM 4244 O O . GLY B 1 118 ? -16.422 -56.906 -4.645 1 87.75 118 GLY B O 1
ATOM 4245 N N . VAL B 1 119 ? -15.062 -56.312 -6.273 1 89.44 119 VAL B N 1
ATOM 4246 C CA . VAL B 1 119 ? -14.242 -55.469 -5.43 1 89.44 119 VAL B CA 1
ATOM 4247 C C . VAL B 1 119 ? -14.805 -54.031 -5.445 1 89.44 119 VAL B C 1
ATOM 4249 O O . VAL B 1 119 ? -14.992 -53.438 -6.516 1 89.44 119 VAL B O 1
ATOM 4252 N N . PRO B 1 120 ? -15.133 -53.469 -4.281 1 90.38 120 PRO B N 1
ATOM 4253 C CA . PRO B 1 120 ? -15.641 -52.094 -4.242 1 90.38 120 PRO B CA 1
ATOM 4254 C C . PRO B 1 120 ? -14.531 -51.062 -4.414 1 90.38 120 PRO B C 1
ATOM 4256 O O . PRO B 1 120 ? -14.047 -50.5 -3.426 1 90.38 120 PRO B O 1
ATOM 4259 N N . PHE B 1 121 ? -14.172 -50.812 -5.645 1 91.12 121 PHE B N 1
ATOM 4260 C CA . PHE B 1 121 ? -13.148 -49.844 -6.02 1 91.12 121 PHE B CA 1
ATOM 4261 C C . PHE B 1 121 ? -13.789 -48.625 -6.688 1 91.12 121 PHE B C 1
ATOM 4263 O O . PHE B 1 121 ? -14.547 -48.75 -7.645 1 91.12 121 PHE B O 1
ATOM 4270 N N . ARG B 1 122 ? -13.539 -47.406 -6.07 1 89.31 122 ARG B N 1
ATOM 4271 C CA . ARG B 1 122 ? -14.078 -46.156 -6.609 1 89.31 122 ARG B CA 1
ATOM 4272 C C . ARG B 1 122 ? -12.977 -45.125 -6.809 1 89.31 122 ARG B C 1
ATOM 4274 O O . ARG B 1 122 ? -12.039 -45.031 -6.008 1 89.31 122 ARG B O 1
ATOM 4281 N N . THR B 1 123 ? -13.055 -44.531 -7.945 1 89.88 123 THR B N 1
ATOM 4282 C CA . THR B 1 123 ? -12.125 -43.438 -8.219 1 89.88 123 THR B CA 1
ATOM 4283 C C . THR B 1 123 ? -12.867 -42.156 -8.508 1 89.88 123 THR B C 1
ATOM 4285 O O . THR B 1 123 ? -13.891 -42.156 -9.203 1 89.88 123 THR B O 1
ATOM 4288 N N . TYR B 1 124 ? -12.406 -41.062 -7.883 1 86.81 124 TYR B N 1
ATOM 4289 C CA . TYR B 1 124 ? -12.961 -39.719 -8.102 1 86.81 124 TYR B CA 1
ATOM 4290 C C . TYR B 1 124 ? -11.922 -38.781 -8.695 1 86.81 124 TYR B C 1
ATOM 4292 O O . TYR B 1 124 ? -10.812 -38.656 -8.172 1 86.81 124 TYR B O 1
ATOM 4300 N N . PHE B 1 125 ? -12.266 -38.312 -9.906 1 84.06 125 PHE B N 1
ATOM 4301 C CA . PHE B 1 125 ? -11.406 -37.344 -10.555 1 84.06 125 PHE B CA 1
ATOM 4302 C C . PHE B 1 125 ? -12 -35.938 -10.461 1 84.06 125 PHE B C 1
ATOM 4304 O O . PHE B 1 125 ? -13.219 -35.781 -10.57 1 84.06 125 PHE B O 1
ATOM 4311 N N . SER B 1 126 ? -11.18 -35 -10.055 1 80 126 SER B N 1
ATOM 4312 C CA . SER B 1 126 ? -11.609 -33.625 -10.102 1 80 126 SER B CA 1
ATOM 4313 C C . SER B 1 126 ? -10.758 -32.812 -11.062 1 80 126 SER B C 1
ATOM 4315 O O . SER B 1 126 ? -9.547 -33.031 -11.172 1 80 126 SER B O 1
ATOM 4317 N N . SER B 1 127 ? -11.383 -32.188 -11.984 1 72.69 127 SER B N 1
ATOM 4318 C CA . SER B 1 127 ? -10.695 -31.328 -12.953 1 72.69 127 SER B CA 1
ATOM 4319 C C . SER B 1 127 ? -11.477 -30.047 -13.219 1 72.69 127 SER B C 1
ATOM 4321 O O . SER B 1 127 ? -12.688 -30 -12.992 1 72.69 127 SER B O 1
ATOM 4323 N N . ARG B 1 128 ? -10.766 -29.062 -13.609 1 62.78 128 ARG B N 1
ATOM 4324 C CA . ARG B 1 128 ? -11.469 -27.938 -14.211 1 62.78 128 ARG B CA 1
ATOM 4325 C C . ARG B 1 128 ? -12.008 -28.297 -15.586 1 62.78 128 ARG B C 1
ATOM 4327 O O . ARG B 1 128 ? -11.828 -29.422 -16.062 1 62.78 128 ARG B O 1
ATOM 4334 N N . HIS B 1 129 ? -12.742 -27.453 -16.344 1 53.25 129 HIS B N 1
ATOM 4335 C CA . HIS B 1 129 ? -13.383 -27.812 -17.594 1 53.25 129 HIS B CA 1
ATOM 4336 C C . HIS B 1 129 ? -12.406 -28.531 -18.531 1 53.25 129 HIS B C 1
ATOM 4338 O O . HIS B 1 129 ? -11.383 -27.953 -18.906 1 53.25 129 HIS B O 1
ATOM 4344 N N . TYR B 1 130 ? -12.43 -29.922 -18.531 1 50.19 130 TYR B N 1
ATOM 4345 C CA . TYR B 1 130 ? -11.602 -30.781 -19.391 1 50.19 130 TYR B CA 1
ATOM 4346 C C . TYR B 1 130 ? -12.453 -31.484 -20.453 1 50.19 130 TYR B C 1
ATOM 4348 O O . TYR B 1 130 ? -12.898 -32.594 -20.25 1 50.19 130 TYR B O 1
ATOM 4356 N N . PRO B 1 131 ? -12.734 -30.828 -21.484 1 50 131 PRO B N 1
ATOM 4357 C CA . PRO B 1 131 ? -13.68 -31.375 -22.469 1 50 131 PRO B CA 1
ATOM 4358 C C . PRO B 1 131 ? -13.195 -32.688 -23.094 1 50 131 PRO B C 1
ATOM 4360 O O . PRO B 1 131 ? -14.008 -33.469 -23.609 1 50 131 PRO B O 1
ATOM 4363 N N . TYR B 1 132 ? -11.93 -33.031 -23 1 54.88 132 TYR B N 1
ATOM 4364 C CA . TYR B 1 132 ? -11.375 -34.125 -23.766 1 54.88 132 TYR B CA 1
ATOM 4365 C C . TYR B 1 132 ? -11.469 -35.438 -22.969 1 54.88 132 TYR B C 1
ATOM 4367 O O . TYR B 1 132 ? -11.094 -36.5 -23.469 1 54.88 132 TYR B O 1
ATOM 4375 N N . ILE B 1 133 ? -11.992 -35.281 -21.734 1 61.31 133 ILE B N 1
ATOM 4376 C CA . ILE B 1 133 ? -12.07 -36.531 -20.969 1 61.31 133 ILE B CA 1
ATOM 4377 C C . ILE B 1 133 ? -13.477 -37.094 -21.062 1 61.31 133 ILE B C 1
ATOM 4379 O O . ILE B 1 133 ? -14.453 -36.438 -20.703 1 61.31 133 ILE B O 1
ATOM 4383 N N . VAL B 1 134 ? -13.555 -38.125 -21.797 1 64 134 VAL B N 1
ATOM 4384 C CA . VAL B 1 134 ? -14.82 -38.844 -21.891 1 64 134 VAL B CA 1
ATOM 4385 C C . VAL B 1 134 ? -14.805 -40.031 -20.953 1 64 134 VAL B C 1
ATOM 4387 O O . VAL B 1 134 ? -13.883 -40.844 -20.984 1 64 134 VAL B O 1
ATOM 4390 N N . ILE B 1 135 ? -15.648 -39.875 -19.953 1 67.88 135 ILE B N 1
ATOM 4391 C CA . ILE B 1 135 ? -15.805 -41 -19.031 1 67.88 135 ILE B CA 1
ATOM 4392 C C . ILE B 1 135 ? -16.922 -41.938 -19.531 1 67.88 135 ILE B C 1
ATOM 4394 O O . ILE B 1 135 ? -18.047 -41.469 -19.781 1 67.88 135 ILE B O 1
ATOM 4398 N N . GLN B 1 136 ? -16.578 -43.188 -19.844 1 66.75 136 GLN B N 1
ATOM 4399 C CA . GLN B 1 136 ? -17.547 -44.125 -20.375 1 66.75 136 GLN B CA 1
ATOM 4400 C C . GLN B 1 136 ? -18.344 -44.781 -19.25 1 66.75 136 GLN B C 1
ATOM 4402 O O . GLN B 1 136 ? -19.562 -45 -19.391 1 66.75 136 GLN B O 1
ATOM 4407 N N . ARG B 1 137 ? -17.688 -45.094 -18.188 1 67.12 137 ARG B N 1
ATOM 4408 C CA . ARG B 1 137 ? -18.297 -45.844 -17.078 1 67.12 137 ARG B CA 1
ATOM 4409 C C . ARG B 1 137 ? -18.203 -45.062 -15.773 1 67.12 137 ARG B C 1
ATOM 4411 O O . ARG B 1 137 ? -17.609 -45.531 -14.812 1 67.12 137 ARG B O 1
ATOM 4418 N N . GLY B 1 138 ? -18.672 -43.781 -15.805 1 73.06 138 GLY B N 1
ATOM 4419 C CA . GLY B 1 138 ? -18.609 -42.969 -14.602 1 73.06 138 GLY B CA 1
ATOM 4420 C C . GLY B 1 138 ? -19.625 -41.812 -14.617 1 73.06 138 GLY B C 1
ATOM 4421 O O . GLY B 1 138 ? -20.406 -41.688 -15.555 1 73.06 138 GLY B O 1
ATOM 4422 N N . ILE B 1 139 ? -19.703 -41.219 -13.43 1 72.44 139 ILE B N 1
ATOM 4423 C CA . ILE B 1 139 ? -20.609 -40.094 -13.258 1 72.44 139 ILE B CA 1
ATOM 4424 C C . ILE B 1 139 ? -19.812 -38.781 -13.359 1 72.44 139 ILE B C 1
ATOM 4426 O O . ILE B 1 139 ? -18.719 -38.656 -12.805 1 72.44 139 ILE B O 1
ATOM 4430 N N . ARG B 1 140 ? -20.172 -38 -14.305 1 68.81 140 ARG B N 1
ATOM 4431 C CA . ARG B 1 140 ? -19.594 -36.656 -14.414 1 68.81 140 ARG B CA 1
ATOM 4432 C C . ARG B 1 140 ? -20.438 -35.625 -13.672 1 68.81 140 ARG B C 1
ATOM 4434 O O . ARG B 1 140 ? -21.641 -35.531 -13.898 1 68.81 140 ARG B O 1
ATOM 4441 N N . LEU B 1 141 ? -19.781 -35.062 -12.578 1 64.94 141 LEU B N 1
ATOM 4442 C CA . LEU B 1 141 ? -20.469 -34.031 -11.805 1 64.94 141 LEU B CA 1
ATOM 4443 C C . LEU B 1 141 ? -19.828 -32.688 -12.016 1 64.94 141 LEU B C 1
ATOM 4445 O O . LEU B 1 141 ? -18.594 -32.562 -11.977 1 64.94 141 LEU B O 1
ATOM 4449 N N . THR B 1 142 ? -20.469 -31.766 -12.562 1 58.88 142 THR B N 1
ATOM 4450 C CA . THR B 1 142 ? -20 -30.391 -12.633 1 58.88 142 THR B CA 1
ATOM 4451 C C . THR B 1 142 ? -20.391 -29.625 -11.375 1 58.88 142 THR B C 1
ATOM 4453 O O . THR B 1 142 ? -21.578 -29.484 -11.078 1 58.88 142 THR B O 1
ATOM 4456 N N . LEU B 1 143 ? -19.281 -29.375 -10.508 1 57.22 143 LEU B N 1
ATOM 4457 C CA . LEU B 1 143 ? -19.516 -28.766 -9.203 1 57.22 143 LEU B CA 1
ATOM 4458 C C . LEU B 1 143 ? -20.109 -27.375 -9.359 1 57.22 143 LEU B C 1
ATOM 4460 O O . LEU B 1 143 ? -20.812 -26.891 -8.469 1 57.22 143 LEU B O 1
ATOM 4464 N N . GLU B 1 144 ? -19.75 -26.656 -10.43 1 56.41 144 GLU B N 1
ATOM 4465 C CA . GLU B 1 144 ? -20.266 -25.297 -10.586 1 56.41 144 GLU B CA 1
ATOM 4466 C C . GLU B 1 144 ? -21.766 -25.25 -10.367 1 56.41 144 GLU B C 1
ATOM 4468 O O . GLU B 1 144 ? -22.297 -24.266 -9.836 1 56.41 144 GLU B O 1
ATOM 4473 N N . ASP B 1 145 ? -22.406 -26.297 -10.727 1 50.44 145 ASP B N 1
ATOM 4474 C CA . ASP B 1 145 ? -23.859 -26.344 -10.672 1 50.44 145 ASP B CA 1
ATOM 4475 C C . ASP B 1 145 ? -24.344 -26.969 -9.367 1 50.44 145 ASP B C 1
ATOM 4477 O O . ASP B 1 145 ? -25.547 -27.109 -9.141 1 50.44 145 ASP B O 1
ATOM 4481 N N . GLN B 1 146 ? -23.328 -27.375 -8.531 1 55.06 146 GLN B N 1
ATOM 4482 C CA . GLN B 1 146 ? -23.781 -28.094 -7.348 1 55.06 146 GLN B CA 1
ATOM 4483 C C . GLN B 1 146 ? -24.078 -27.125 -6.199 1 55.06 146 GLN B C 1
ATOM 4485 O O . GLN B 1 146 ? -23.359 -26.125 -6.023 1 55.06 146 GLN B O 1
ATOM 4490 N N . SER B 1 147 ? -25.188 -27.156 -5.531 1 60.81 147 SER B N 1
ATOM 4491 C CA . SER B 1 147 ? -25.641 -26.359 -4.395 1 60.81 147 SER B CA 1
ATOM 4492 C C . SER B 1 147 ? -24.516 -26.156 -3.377 1 60.81 147 SER B C 1
ATOM 4494 O O . SER B 1 147 ? -24.375 -25.062 -2.82 1 60.81 147 SER B O 1
ATOM 4496 N N . GLY B 1 148 ? -23.641 -27.172 -3.244 1 66.5 148 GLY B N 1
ATOM 4497 C CA . GLY B 1 148 ? -22.531 -27.094 -2.301 1 66.5 148 GLY B CA 1
ATOM 4498 C C . GLY B 1 148 ? -21.484 -26.062 -2.699 1 66.5 148 GLY B C 1
ATOM 4499 O O . GLY B 1 148 ? -20.953 -25.344 -1.849 1 66.5 148 GLY B O 1
ATOM 4500 N N . HIS B 1 149 ? -21.297 -25.953 -3.986 1 74.75 149 HIS B N 1
ATOM 4501 C CA . HIS B 1 149 ? -20.312 -25 -4.492 1 74.75 149 HIS B CA 1
ATOM 4502 C C . HIS B 1 149 ? -20.766 -23.562 -4.254 1 74.75 149 HIS B C 1
ATOM 4504 O O . HIS B 1 149 ? -19.969 -22.734 -3.797 1 74.75 149 HIS B O 1
ATOM 4510 N N . ALA B 1 150 ? -22.031 -23.312 -4.594 1 77.06 150 ALA B N 1
ATOM 4511 C CA . ALA B 1 150 ? -22.578 -21.984 -4.352 1 77.06 150 ALA B CA 1
ATOM 4512 C C . ALA B 1 150 ? -22.531 -21.641 -2.865 1 77.06 150 ALA B C 1
ATOM 4514 O O . ALA B 1 150 ? -22.266 -20.484 -2.498 1 77.06 150 ALA B O 1
ATOM 4515 N N . GLU B 1 151 ? -22.75 -22.609 -2.084 1 82.5 151 GLU B N 1
ATOM 4516 C CA . GLU B 1 151 ? -22.703 -22.391 -0.642 1 82.5 151 GLU B CA 1
ATOM 4517 C C . GLU B 1 151 ? -21.281 -22.078 -0.179 1 82.5 151 GLU B C 1
ATOM 4519 O O . GLU B 1 151 ? -21.078 -21.25 0.719 1 82.5 151 GLU B O 1
ATOM 4524 N N . ASP B 1 152 ? -20.406 -22.812 -0.781 1 80.12 152 ASP B N 1
ATOM 4525 C CA . ASP B 1 152 ? -19 -22.578 -0.441 1 80.12 152 ASP B CA 1
ATOM 4526 C C . ASP B 1 152 ? -18.594 -21.156 -0.803 1 80.12 152 ASP B C 1
ATOM 4528 O O . ASP B 1 152 ? -17.875 -20.5 -0.039 1 80.12 152 ASP B O 1
ATOM 4532 N N . LEU B 1 153 ? -19.016 -20.75 -2.008 1 88.25 153 LEU B N 1
ATOM 4533 C CA . LEU B 1 153 ? -18.719 -19.391 -2.434 1 88.25 153 LEU B CA 1
ATOM 4534 C C . LEU B 1 153 ? -19.328 -18.359 -1.479 1 88.25 153 LEU B C 1
ATOM 4536 O O . LEU B 1 153 ? -18.656 -17.406 -1.067 1 88.25 153 LEU B O 1
ATOM 4540 N N . THR B 1 154 ? -20.547 -18.594 -1.124 1 89.44 154 THR B N 1
ATOM 4541 C CA . THR B 1 154 ? -21.234 -17.703 -0.211 1 89.44 154 THR B CA 1
ATOM 4542 C C . THR B 1 154 ? -20.547 -17.656 1.144 1 89.44 154 THR B C 1
ATOM 4544 O O . THR B 1 154 ? -20.359 -16.578 1.716 1 89.44 154 THR B O 1
ATOM 4547 N N . THR B 1 155 ? -20.188 -18.766 1.612 1 82.12 155 THR B N 1
ATOM 4548 C CA . THR B 1 155 ? -19.516 -18.859 2.896 1 82.12 155 THR B CA 1
ATOM 4549 C C . THR B 1 155 ? -18.172 -18.125 2.848 1 82.12 155 THR B C 1
ATOM 4551 O O . THR B 1 155 ? -17.797 -17.438 3.805 1 82.12 155 THR B O 1
ATOM 4554 N N . TYR B 1 156 ? -17.516 -18.359 1.738 1 84.12 156 TYR B N 1
ATOM 4555 C CA . TYR B 1 156 ? -16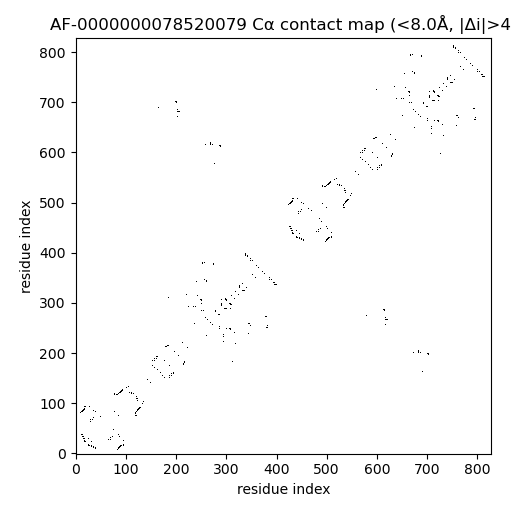.234 -17.672 1.6 1 84.12 156 TYR B CA 1
ATOM 4556 C C . TYR B 1 156 ? -16.422 -16.156 1.63 1 84.12 156 TYR B C 1
ATOM 4558 O O . TYR B 1 156 ? -15.719 -15.461 2.369 1 84.12 156 TYR B O 1
ATOM 4566 N N . VAL B 1 157 ? -17.281 -15.609 0.853 1 91.69 157 VAL B N 1
ATOM 4567 C CA . VAL B 1 157 ? -17.516 -14.172 0.77 1 91.69 157 VAL B CA 1
ATOM 4568 C C . VAL B 1 157 ? -17.922 -13.633 2.139 1 91.69 157 VAL B C 1
ATOM 4570 O O . VAL B 1 157 ? -17.375 -12.625 2.6 1 91.69 157 VAL B O 1
ATOM 4573 N N . THR B 1 158 ? -18.75 -14.336 2.824 1 85.69 158 THR B N 1
ATOM 4574 C CA . THR B 1 158 ? -19.25 -13.891 4.121 1 85.69 158 THR B CA 1
ATOM 4575 C C . THR B 1 158 ? -18.141 -13.906 5.168 1 85.69 158 THR B C 1
ATOM 4577 O O . THR B 1 158 ? -18.062 -13.008 6.012 1 85.69 158 THR B O 1
ATOM 4580 N N . SER B 1 159 ? -17.281 -14.82 5.086 1 79.19 159 SER B N 1
ATOM 4581 C CA . SER B 1 159 ? -16.25 -14.984 6.109 1 79.19 159 SER B CA 1
ATOM 4582 C C . SER B 1 159 ? -15.047 -14.094 5.828 1 79.19 159 SER B C 1
ATOM 4584 O O . SER B 1 159 ? -14.352 -13.672 6.758 1 79.19 159 SER B O 1
ATOM 4586 N N . ARG B 1 160 ? -14.836 -13.781 4.555 1 81.94 160 ARG B N 1
ATOM 4587 C CA . ARG B 1 160 ? -13.57 -13.141 4.219 1 81.94 160 ARG B CA 1
ATOM 4588 C C . ARG B 1 160 ? -13.758 -11.656 3.943 1 81.94 160 ARG B C 1
ATOM 4590 O O . ARG B 1 160 ? -12.805 -10.875 4.031 1 81.94 160 ARG B O 1
ATOM 4597 N N . LEU B 1 161 ? -14.945 -11.234 3.619 1 86.69 161 LEU B N 1
ATOM 4598 C CA . LEU B 1 161 ? -15.203 -9.812 3.408 1 86.69 161 LEU B CA 1
ATOM 4599 C C . LEU B 1 161 ? -15.148 -9.047 4.727 1 86.69 161 LEU B C 1
ATOM 4601 O O . LEU B 1 161 ? -15.844 -9.406 5.684 1 86.69 161 LEU B O 1
ATOM 4605 N N . ILE B 1 162 ? -14.344 -8.062 4.809 1 79.06 162 ILE B N 1
ATOM 4606 C CA . ILE B 1 162 ? -14.109 -7.391 6.086 1 79.06 162 ILE B CA 1
ATOM 4607 C C . ILE B 1 162 ? -15.008 -6.16 6.195 1 79.06 162 ILE B C 1
ATOM 4609 O O . ILE B 1 162 ? -14.969 -5.441 7.195 1 79.06 162 ILE B O 1
ATOM 4613 N N . ILE B 1 163 ? -15.812 -5.863 5.211 1 84.06 163 ILE B N 1
ATOM 4614 C CA . ILE B 1 163 ? -16.719 -4.719 5.207 1 84.06 163 ILE B CA 1
ATOM 4615 C C . ILE B 1 163 ? -17.688 -4.82 6.387 1 84.06 163 ILE B C 1
ATOM 4617 O O . ILE B 1 163 ? -18.266 -5.879 6.633 1 84.06 163 ILE B O 1
ATOM 4621 N N . LYS B 1 164 ? -17.906 -3.791 7.129 1 74.12 164 LYS B N 1
ATOM 4622 C CA . LYS B 1 164 ? -18.672 -3.826 8.367 1 74.12 164 LYS B CA 1
ATOM 4623 C C . LYS B 1 164 ? -20.047 -3.211 8.172 1 74.12 164 LYS B C 1
ATOM 4625 O O . LYS B 1 164 ? -20.969 -3.459 8.969 1 74.12 164 LYS B O 1
ATOM 4630 N N . GLU B 1 165 ? -20.25 -2.383 7.219 1 83.56 165 GLU B N 1
ATOM 4631 C CA . GLU B 1 165 ? -21.547 -1.764 6.965 1 83.56 165 GLU B CA 1
ATOM 4632 C C . GLU B 1 165 ? -22.562 -2.793 6.473 1 83.56 165 GLU B C 1
ATOM 4634 O O . GLU B 1 165 ? -22.422 -3.334 5.375 1 83.56 165 GLU B O 1
ATOM 4639 N N . PRO B 1 166 ? -23.547 -3.053 7.262 1 83.38 166 PRO B N 1
ATOM 4640 C CA . PRO B 1 166 ? -24.484 -4.113 6.914 1 83.38 166 PRO B CA 1
ATOM 4641 C C . PRO B 1 166 ? -25.203 -3.859 5.594 1 83.38 166 PRO B C 1
ATOM 4643 O O . PRO B 1 166 ? -25.422 -4.789 4.809 1 83.38 166 PRO B O 1
ATOM 4646 N N . THR B 1 167 ? -25.625 -2.643 5.359 1 86.5 167 THR B N 1
ATOM 4647 C CA . THR B 1 167 ? -26.328 -2.32 4.125 1 86.5 167 THR B CA 1
ATOM 4648 C C . THR B 1 167 ? -25.453 -2.586 2.908 1 86.5 167 THR B C 1
ATOM 4650 O O . THR B 1 167 ? -25.922 -3.064 1.878 1 86.5 167 THR B O 1
ATOM 4653 N N . LEU B 1 168 ? -24.25 -2.238 3.035 1 88.81 168 LEU B N 1
ATOM 4654 C CA . LEU B 1 168 ? -23.297 -2.445 1.942 1 88.81 168 LEU B CA 1
ATOM 4655 C C . LEU B 1 168 ? -23.062 -3.932 1.699 1 88.81 168 LEU B C 1
ATOM 4657 O O . LEU B 1 168 ? -23 -4.375 0.55 1 88.81 168 LEU B O 1
ATOM 4661 N N . ILE B 1 169 ? -22.969 -4.691 2.734 1 89.19 169 ILE B N 1
ATOM 4662 C CA . ILE B 1 169 ? -22.75 -6.129 2.629 1 89.19 169 ILE B CA 1
ATOM 4663 C C . ILE B 1 169 ? -23.938 -6.789 1.935 1 89.19 169 ILE B C 1
ATOM 4665 O O . ILE B 1 169 ? -23.75 -7.652 1.068 1 89.19 169 ILE B O 1
ATOM 4669 N N . GLU B 1 170 ? -25.094 -6.402 2.363 1 92.12 170 GLU B N 1
ATOM 4670 C CA . GLU B 1 170 ? -26.312 -6.965 1.808 1 92.12 170 GLU B CA 1
ATOM 4671 C C . GLU B 1 170 ? -26.422 -6.703 0.308 1 92.12 170 GLU B C 1
ATOM 4673 O O . GLU B 1 170 ? -26.984 -7.504 -0.433 1 92.12 170 GLU B O 1
ATOM 4678 N N . GLU B 1 171 ? -25.844 -5.617 -0.026 1 93.44 171 GLU B N 1
ATOM 4679 C CA . GLU B 1 171 ? -25.891 -5.254 -1.439 1 93.44 171 GLU B CA 1
ATOM 4680 C C . GLU B 1 171 ? -24.766 -5.914 -2.223 1 93.44 171 GLU B C 1
ATOM 4682 O O . GLU B 1 171 ? -24.984 -6.445 -3.314 1 93.44 171 GLU B O 1
ATOM 4687 N N . LEU B 1 172 ? -23.562 -5.934 -1.732 1 95 172 LEU B N 1
ATOM 4688 C CA . LEU B 1 172 ? -22.359 -6.332 -2.471 1 95 172 LEU B CA 1
ATOM 4689 C C . LEU B 1 172 ? -22.266 -7.852 -2.559 1 95 172 LEU B C 1
ATOM 4691 O O . LEU B 1 172 ? -21.828 -8.391 -3.576 1 95 172 LEU B O 1
ATOM 4695 N N . GLN B 1 173 ? -22.688 -8.555 -1.563 1 94.44 173 GLN B N 1
ATOM 4696 C CA . GLN B 1 173 ? -22.469 -10 -1.499 1 94.44 173 GLN B CA 1
ATOM 4697 C C . GLN B 1 173 ? -23.188 -10.711 -2.641 1 94.44 173 GLN B C 1
ATOM 4699 O O . GLN B 1 173 ? -22.578 -11.492 -3.377 1 94.44 173 GLN B O 1
ATOM 4704 N N . PRO B 1 174 ? -24.5 -10.461 -2.803 1 94.94 174 PRO B N 1
ATOM 4705 C CA . PRO B 1 174 ? -25.156 -11.109 -3.934 1 94.94 174 PRO B CA 1
ATOM 4706 C C . PRO B 1 174 ? -24.562 -10.719 -5.277 1 94.94 174 PRO B C 1
ATOM 4708 O O . PRO B 1 174 ? -24.516 -11.523 -6.207 1 94.94 174 PRO B O 1
ATOM 4711 N N . LEU B 1 175 ? -24.141 -9.484 -5.371 1 96 175 LEU B N 1
ATOM 4712 C CA . LEU B 1 175 ? -23.547 -9.008 -6.617 1 96 175 LEU B CA 1
ATOM 4713 C C . LEU B 1 175 ? -22.234 -9.719 -6.902 1 96 175 LEU B C 1
ATOM 4715 O O . LEU B 1 175 ? -21.938 -10.062 -8.055 1 96 175 LEU B O 1
ATOM 4719 N N . ILE B 1 176 ? -21.422 -9.93 -5.906 1 96.69 176 ILE B N 1
ATOM 4720 C CA . ILE B 1 176 ? -20.156 -10.648 -6.047 1 96.69 176 ILE B CA 1
ATOM 4721 C C . ILE B 1 176 ? -20.422 -12.07 -6.535 1 96.69 176 ILE B C 1
ATOM 4723 O O . ILE B 1 176 ? -19.781 -12.539 -7.473 1 96.69 176 ILE B O 1
ATOM 4727 N N . LEU B 1 177 ? -21.406 -12.711 -5.945 1 94.25 177 LEU B N 1
ATOM 4728 C CA . LEU B 1 177 ? -21.719 -14.102 -6.27 1 94.25 177 LEU B CA 1
ATOM 4729 C C . LEU B 1 177 ? -22.266 -14.219 -7.684 1 94.25 177 LEU B C 1
ATOM 4731 O O . LEU B 1 177 ? -21.938 -15.156 -8.414 1 94.25 177 LEU B O 1
ATOM 4735 N N . SER B 1 178 ? -23.062 -13.25 -8.016 1 94.81 178 SER B N 1
ATOM 4736 C CA . SER B 1 178 ? -23.641 -13.258 -9.359 1 94.81 178 SER B CA 1
ATOM 4737 C C . SER B 1 178 ? -22.562 -13.039 -10.422 1 94.81 178 SER B C 1
ATOM 4739 O O . SER B 1 178 ? -22.531 -13.75 -11.43 1 94.81 178 SER B O 1
ATOM 4741 N N . LYS B 1 179 ? -21.688 -12.117 -10.195 1 94.88 179 LYS B N 1
ATOM 4742 C CA . LYS B 1 179 ? -20.641 -11.805 -11.156 1 94.88 179 LYS B CA 1
ATOM 4743 C C . LYS B 1 179 ? -19.625 -12.945 -11.266 1 94.88 179 LYS B C 1
ATOM 4745 O O . LYS B 1 179 ? -19.047 -13.172 -12.328 1 94.88 179 LYS B O 1
ATOM 4750 N N . ALA B 1 180 ? -19.391 -13.594 -10.211 1 92.56 180 ALA B N 1
ATOM 4751 C CA . ALA B 1 180 ? -18.422 -14.688 -10.18 1 92.56 180 ALA B CA 1
ATOM 4752 C C . ALA B 1 180 ? -18.875 -15.844 -11.078 1 92.56 180 ALA B C 1
ATOM 4754 O O . ALA B 1 180 ? -18.031 -16.609 -11.578 1 92.56 180 ALA B O 1
ATOM 4755 N N . ALA B 1 181 ? -20.203 -16.016 -11.219 1 90.56 181 ALA B N 1
ATOM 4756 C CA . ALA B 1 181 ? -20.766 -17.078 -12.039 1 90.56 181 ALA B CA 1
ATOM 4757 C C . ALA B 1 181 ? -20.141 -18.422 -11.711 1 90.56 181 ALA B C 1
ATOM 4759 O O . ALA B 1 181 ? -19.75 -19.172 -12.617 1 90.56 181 ALA B O 1
ATOM 4760 N N . GLY B 1 182 ? -19.906 -18.594 -10.5 1 87.31 182 GLY B N 1
ATOM 4761 C CA . GLY B 1 182 ? -19.438 -19.891 -10.031 1 87.31 182 GLY B CA 1
ATOM 4762 C C . GLY B 1 182 ? -17.922 -20.016 -10.047 1 87.31 182 GLY B C 1
ATOM 4763 O O . GLY B 1 182 ? -17.375 -21.047 -9.648 1 87.31 182 GLY B O 1
ATOM 4764 N N . VAL B 1 183 ? -17.188 -19.094 -10.5 1 87.25 183 VAL B N 1
ATOM 4765 C CA . VAL B 1 183 ? -15.727 -19.141 -10.555 1 87.25 183 VAL B CA 1
ATOM 4766 C C . VAL B 1 183 ? -15.133 -18.734 -9.211 1 87.25 183 VAL B C 1
ATOM 4768 O O . VAL B 1 183 ? -15.164 -17.547 -8.859 1 87.25 183 VAL B O 1
ATOM 4771 N N . PHE B 1 184 ? -14.555 -19.641 -8.438 1 84.94 184 PHE B N 1
ATOM 4772 C CA . PHE B 1 184 ? -14.07 -19.406 -7.082 1 84.94 184 PHE B CA 1
ATOM 4773 C C . PHE B 1 184 ? -12.891 -18.453 -7.082 1 84.94 184 PHE B C 1
ATOM 4775 O O . PHE B 1 184 ? -12.812 -17.547 -6.238 1 84.94 184 PHE B O 1
ATOM 4782 N N . MET B 1 185 ? -11.938 -18.609 -8.031 1 88.94 185 MET B N 1
ATOM 4783 C CA . MET B 1 185 ? -10.773 -17.734 -8.094 1 88.94 185 MET B CA 1
ATOM 4784 C C . MET B 1 185 ? -11.188 -16.281 -8.305 1 88.94 185 MET B C 1
ATOM 4786 O O . MET B 1 185 ? -10.555 -15.367 -7.77 1 88.94 185 MET B O 1
ATOM 4790 N N . TRP B 1 186 ? -12.172 -16.094 -9.047 1 94.38 186 TRP B N 1
ATOM 4791 C CA . TRP B 1 186 ? -12.688 -14.742 -9.25 1 94.38 186 TRP B CA 1
ATOM 4792 C C . TRP B 1 186 ? -13.141 -14.133 -7.926 1 94.38 186 TRP B C 1
ATOM 4794 O O . TRP B 1 186 ? -12.789 -12.992 -7.609 1 94.38 186 TRP B O 1
ATOM 4804 N N . VAL B 1 187 ? -13.852 -14.914 -7.117 1 92.44 187 VAL B N 1
ATOM 4805 C CA . VAL B 1 187 ? -14.359 -14.453 -5.828 1 92.44 187 VAL B CA 1
ATOM 4806 C C . VAL B 1 187 ? -13.195 -14.109 -4.906 1 92.44 187 VAL B C 1
ATOM 4808 O O . VAL B 1 187 ? -13.211 -13.07 -4.234 1 92.44 187 VAL B O 1
ATOM 4811 N N . VAL B 1 188 ? -12.211 -14.945 -4.918 1 86.88 188 VAL B N 1
ATOM 4812 C CA . VAL B 1 188 ? -11.055 -14.75 -4.051 1 86.88 188 VAL B CA 1
ATOM 4813 C C . VAL B 1 188 ? -10.367 -13.43 -4.395 1 86.88 188 VAL B C 1
ATOM 4815 O O . VAL B 1 188 ? -10.078 -12.633 -3.506 1 86.88 188 VAL B O 1
ATOM 4818 N N . LEU B 1 189 ? -10.133 -13.211 -5.668 1 92.5 189 LEU B N 1
ATOM 4819 C CA . LEU B 1 189 ? -9.438 -12.008 -6.113 1 92.5 189 LEU B CA 1
ATOM 4820 C C . LEU B 1 189 ? -10.273 -10.766 -5.844 1 92.5 189 LEU B C 1
ATOM 4822 O O . LEU B 1 189 ? -9.758 -9.75 -5.371 1 92.5 189 LEU B O 1
ATOM 4826 N N . VAL B 1 190 ? -11.547 -10.828 -6.078 1 95.94 190 VAL B N 1
ATOM 4827 C CA . VAL B 1 190 ? -12.414 -9.672 -5.953 1 95.94 190 VAL B CA 1
ATOM 4828 C C . VAL B 1 190 ? -12.594 -9.312 -4.48 1 95.94 190 VAL B C 1
ATOM 4830 O O . VAL B 1 190 ? -12.586 -8.133 -4.113 1 95.94 190 VAL B O 1
ATOM 4833 N N . VAL B 1 191 ? -12.766 -10.312 -3.631 1 90.94 191 VAL B N 1
ATOM 4834 C CA . VAL B 1 191 ? -12.867 -10.062 -2.195 1 90.94 191 VAL B CA 1
ATOM 4835 C C . VAL B 1 191 ? -11.594 -9.375 -1.705 1 90.94 191 VAL B C 1
ATOM 4837 O O . VAL B 1 191 ? -11.656 -8.422 -0.924 1 90.94 191 VAL B O 1
ATOM 4840 N N . ASP B 1 192 ? -10.469 -9.828 -2.184 1 87.12 192 ASP B N 1
ATOM 4841 C CA . ASP B 1 192 ? -9.195 -9.219 -1.808 1 87.12 192 ASP B CA 1
ATOM 4842 C C . ASP B 1 192 ? -9.125 -7.773 -2.279 1 87.12 192 ASP B C 1
ATOM 4844 O O . ASP B 1 192 ? -8.656 -6.898 -1.544 1 87.12 192 ASP B O 1
ATOM 4848 N N . ILE B 1 193 ? -9.531 -7.523 -3.496 1 92.25 193 ILE B N 1
ATOM 4849 C CA . ILE B 1 193 ? -9.516 -6.184 -4.066 1 92.25 193 ILE B CA 1
ATOM 4850 C C . ILE B 1 193 ? -10.398 -5.258 -3.234 1 92.25 193 ILE B C 1
ATOM 4852 O O . ILE B 1 193 ? -9.984 -4.164 -2.852 1 92.25 193 ILE B O 1
ATOM 4856 N N . LEU B 1 194 ? -11.602 -5.727 -2.947 1 92.56 194 LEU B N 1
ATOM 4857 C CA . LEU B 1 194 ? -12.539 -4.906 -2.191 1 92.56 194 LEU B CA 1
ATOM 4858 C C . LEU B 1 194 ? -12.047 -4.684 -0.768 1 92.56 194 LEU B C 1
ATOM 4860 O O . LEU B 1 194 ? -12.172 -3.582 -0.225 1 92.56 194 LEU B O 1
ATOM 4864 N N . ASN B 1 195 ? -11.484 -5.719 -0.185 1 83.81 195 ASN B N 1
ATOM 4865 C CA . ASN B 1 195 ? -10.93 -5.582 1.158 1 83.81 195 ASN B CA 1
ATOM 4866 C C . ASN B 1 195 ? -9.812 -4.547 1.199 1 83.81 195 ASN B C 1
ATOM 4868 O O . ASN B 1 195 ? -9.719 -3.762 2.145 1 83.81 195 ASN B O 1
ATOM 4872 N N . LYS B 1 196 ? -8.953 -4.582 0.199 1 82.69 196 LYS B N 1
ATOM 4873 C CA . LYS B 1 196 ? -7.867 -3.611 0.122 1 82.69 196 LYS B CA 1
ATOM 4874 C C . LYS B 1 196 ? -8.406 -2.189 0.002 1 82.69 196 LYS B C 1
ATOM 4876 O O . LYS B 1 196 ? -7.93 -1.28 0.685 1 82.69 196 LYS B O 1
ATOM 4881 N N . GLU B 1 197 ? -9.383 -2.029 -0.873 1 86.88 197 GLU B N 1
ATOM 4882 C CA . GLU B 1 197 ? -10.008 -0.72 -1.032 1 86.88 197 GLU B CA 1
ATOM 4883 C C . GLU B 1 197 ? -10.672 -0.263 0.263 1 86.88 197 GLU B C 1
ATOM 4885 O O . GLU B 1 197 ? -10.594 0.913 0.625 1 86.88 197 GLU B O 1
ATOM 4890 N N . TYR B 1 198 ? -11.297 -1.199 0.919 1 86.06 198 TYR B N 1
ATOM 4891 C CA . TYR B 1 198 ? -11.992 -0.898 2.168 1 86.06 198 TYR B CA 1
ATOM 4892 C C . TYR B 1 198 ? -11 -0.49 3.254 1 86.06 198 TYR B C 1
ATOM 4894 O O . TYR B 1 198 ? -11.258 0.443 4.02 1 86.06 198 TYR B O 1
ATOM 4902 N N . ARG B 1 199 ? -9.883 -1.177 3.307 1 74.25 199 ARG B N 1
ATOM 4903 C CA . ARG B 1 199 ? -8.852 -0.878 4.297 1 74.25 199 ARG B CA 1
ATOM 4904 C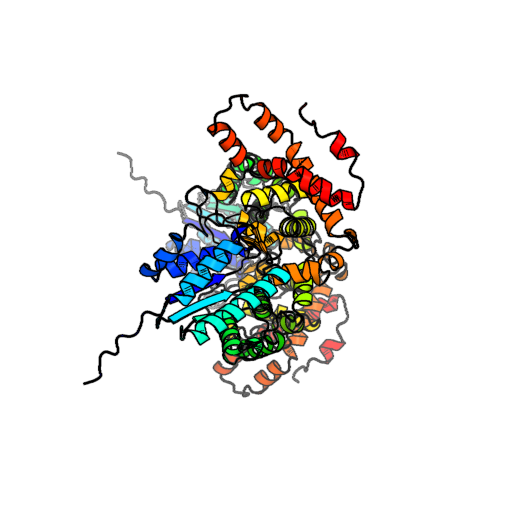 C . ARG B 1 199 ? -8.289 0.525 4.098 1 74.25 199 ARG B C 1
ATOM 4906 O O . ARG B 1 199 ? -7.891 1.185 5.059 1 74.25 199 ARG B O 1
ATOM 4913 N N . ARG B 1 200 ? -8.352 0.987 2.893 1 78.31 200 ARG B N 1
ATOM 4914 C CA . ARG B 1 200 ? -7.809 2.303 2.576 1 78.31 200 ARG B CA 1
ATOM 4915 C C . ARG B 1 200 ? -8.852 3.395 2.793 1 78.31 200 ARG B C 1
ATOM 4917 O O . ARG B 1 200 ? -8.586 4.574 2.555 1 78.31 200 ARG B O 1
ATOM 4924 N N . GLY B 1 201 ? -10.055 2.977 3.154 1 80.5 201 GLY B N 1
ATOM 4925 C CA . GLY B 1 201 ? -11.109 3.918 3.484 1 80.5 201 GLY B CA 1
ATOM 4926 C C . GLY B 1 201 ? -11.828 4.469 2.262 1 80.5 201 GLY B C 1
ATOM 4927 O O . GLY B 1 201 ? -12.508 5.488 2.344 1 80.5 201 GLY B O 1
ATOM 4928 N N . ARG B 1 202 ? -11.695 3.828 1.165 1 83.56 202 ARG B N 1
ATOM 4929 C CA . ARG B 1 202 ? -12.281 4.328 -0.076 1 83.56 202 ARG B CA 1
ATOM 4930 C C . ARG B 1 202 ? -13.805 4.281 -0.022 1 83.56 202 ARG B C 1
ATOM 4932 O O . ARG B 1 202 ? -14.383 3.418 0.645 1 83.56 202 ARG B O 1
ATOM 4939 N N . MET B 1 203 ? -14.398 5.184 -0.714 1 91.06 203 MET B N 1
ATOM 4940 C CA . MET B 1 203 ? -15.852 5.352 -0.676 1 91.06 203 MET B CA 1
ATOM 4941 C C . MET B 1 203 ? -16.484 4.961 -2.01 1 91.06 203 MET B C 1
ATOM 4943 O O . MET B 1 203 ? -17.5 5.531 -2.41 1 91.06 203 MET B O 1
ATOM 4947 N N . ALA B 1 204 ? -15.852 4.09 -2.672 1 92.5 204 ALA B N 1
ATOM 4948 C CA . ALA B 1 204 ? -16.328 3.752 -4.012 1 92.5 204 ALA B CA 1
ATOM 4949 C C . ALA B 1 204 ? -16.391 2.24 -4.211 1 92.5 204 ALA B C 1
ATOM 4951 O O . ALA B 1 204 ? -16.062 1.734 -5.289 1 92.5 204 ALA B O 1
ATOM 4952 N N . LEU B 1 205 ? -16.797 1.504 -3.207 1 93.12 205 LEU B N 1
ATOM 4953 C CA . LEU B 1 205 ? -16.766 0.047 -3.285 1 93.12 205 LEU B CA 1
ATOM 4954 C C . LEU B 1 205 ? -17.781 -0.464 -4.301 1 93.12 205 LEU B C 1
ATOM 4956 O O . LEU B 1 205 ? -17.5 -1.404 -5.047 1 93.12 205 LEU B O 1
ATOM 4960 N N . ARG B 1 206 ? -19.016 0.12 -4.305 1 95.19 206 ARG B N 1
ATOM 4961 C CA . ARG B 1 206 ? -20.031 -0.267 -5.273 1 95.19 206 ARG B CA 1
ATOM 4962 C C . ARG B 1 206 ? -19.562 -0.013 -6.699 1 95.19 206 ARG B C 1
ATOM 4964 O O . ARG B 1 206 ? -19.703 -0.875 -7.57 1 95.19 206 ARG B O 1
ATOM 4971 N N . MET B 1 207 ? -19.047 1.123 -6.855 1 94.75 207 MET B N 1
ATOM 4972 C CA . MET B 1 207 ? -18.516 1.495 -8.172 1 94.75 207 MET B CA 1
ATOM 4973 C C . MET B 1 207 ? -17.375 0.577 -8.586 1 94.75 207 MET B C 1
ATOM 4975 O O . MET B 1 207 ? -17.297 0.153 -9.734 1 94.75 207 MET B O 1
ATOM 4979 N N . ARG B 1 208 ? -16.484 0.317 -7.672 1 93.94 208 ARG B N 1
ATOM 4980 C CA . ARG B 1 208 ? -15.344 -0.547 -7.957 1 93.94 208 ARG B CA 1
ATOM 4981 C C . ARG B 1 208 ? -15.797 -1.937 -8.383 1 93.94 208 ARG B C 1
ATOM 4983 O O . ARG B 1 208 ? -15.273 -2.498 -9.352 1 93.94 208 ARG B O 1
ATOM 4990 N N . LEU B 1 209 ? -16.75 -2.479 -7.645 1 96.19 209 LEU B N 1
ATOM 4991 C CA . LEU B 1 209 ? -17.266 -3.799 -7.992 1 96.19 209 LEU B CA 1
ATOM 4992 C C . LEU B 1 209 ? -17.891 -3.789 -9.383 1 96.19 209 LEU B C 1
ATOM 4994 O O . LEU B 1 209 ? -17.734 -4.742 -10.148 1 96.19 209 LEU B O 1
ATOM 4998 N N . ALA B 1 210 ? -18.578 -2.719 -9.664 1 94.88 210 ALA B N 1
ATOM 4999 C CA . ALA B 1 210 ? -19.234 -2.594 -10.969 1 94.88 210 ALA B CA 1
ATOM 5000 C C . ALA B 1 210 ? -18.203 -2.549 -12.094 1 94.88 210 ALA B C 1
ATOM 5002 O O . ALA B 1 210 ? -18.438 -3.064 -13.188 1 94.88 210 ALA B O 1
ATOM 5003 N N . GLU B 1 211 ? -17.062 -1.983 -11.852 1 94.38 211 GLU B N 1
ATOM 5004 C CA . GLU B 1 211 ? -16.016 -1.805 -12.859 1 94.38 211 GLU B CA 1
ATOM 5005 C C . GLU B 1 211 ? -15.242 -3.1 -13.078 1 94.38 211 GLU B C 1
ATOM 5007 O O . GLU B 1 211 ? -14.648 -3.295 -14.141 1 94.38 211 GLU B O 1
ATOM 5012 N N . ILE B 1 212 ? -15.188 -3.939 -12.109 1 95.94 212 ILE B N 1
ATOM 5013 C CA . ILE B 1 212 ? -14.43 -5.184 -12.203 1 95.94 212 ILE B CA 1
ATOM 5014 C C . ILE B 1 212 ? -15.07 -6.102 -13.242 1 95.94 212 ILE B C 1
ATOM 5016 O O . ILE B 1 212 ? -16.281 -6.359 -13.195 1 95.94 212 ILE B O 1
ATOM 5020 N N . PRO B 1 213 ? -14.344 -6.582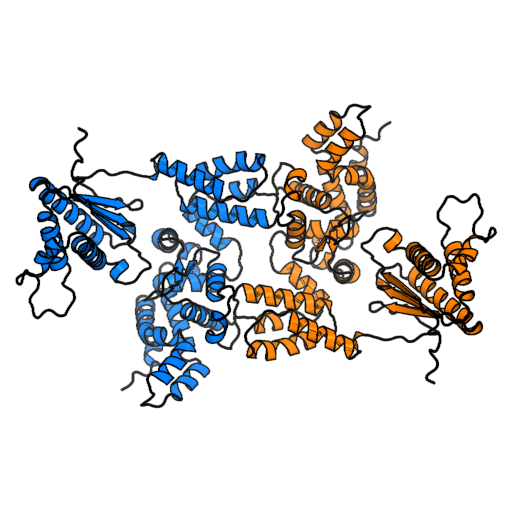 -14.18 1 95.75 213 PRO B N 1
ATOM 5021 C CA . PRO B 1 213 ? -14.898 -7.492 -15.18 1 95.75 213 PRO B CA 1
ATOM 5022 C C . PRO B 1 213 ? -15.32 -8.836 -14.586 1 95.75 213 PRO B C 1
ATOM 5024 O O . PRO B 1 213 ? -14.672 -9.336 -13.672 1 95.75 213 PRO B O 1
ATOM 5027 N N . SER B 1 214 ? -16.328 -9.438 -15.164 1 94.56 214 SER B N 1
ATOM 5028 C CA . SER B 1 214 ? -16.828 -10.719 -14.68 1 94.56 214 SER B CA 1
ATOM 5029 C C . SER B 1 214 ? -15.984 -11.883 -15.195 1 94.56 214 SER B C 1
ATOM 5031 O O . SER B 1 214 ? -15.891 -12.922 -14.547 1 94.56 214 SER B O 1
ATOM 5033 N N . ASP B 1 215 ? -15.375 -11.633 -16.328 1 95.75 215 ASP B N 1
ATOM 5034 C CA . ASP B 1 215 ? -14.508 -12.656 -16.906 1 95.75 215 ASP B CA 1
ATOM 5035 C C . ASP B 1 215 ? -13.164 -12.711 -16.188 1 95.75 215 ASP B C 1
ATOM 5037 O O . ASP B 1 215 ? -12.531 -11.68 -15.969 1 95.75 215 ASP B O 1
ATOM 5041 N N . LEU B 1 216 ? -12.773 -13.891 -15.844 1 93.56 216 LEU B N 1
ATOM 5042 C CA . LEU B 1 216 ? -11.562 -14.062 -15.047 1 93.56 216 LEU B CA 1
ATOM 5043 C C . LEU B 1 216 ? -10.336 -13.57 -15.812 1 93.56 216 LEU B C 1
ATOM 5045 O O . LEU B 1 216 ? -9.469 -12.914 -15.242 1 93.56 216 LEU B O 1
ATOM 5049 N N . SER B 1 217 ? -10.234 -13.883 -17.078 1 95 217 SER B N 1
ATOM 5050 C CA . SER B 1 217 ? -9.102 -13.438 -17.875 1 95 217 SER B CA 1
ATOM 5051 C C . SER B 1 217 ? -9.039 -11.914 -17.938 1 95 217 SER B C 1
ATOM 5053 O O . SER B 1 217 ? -7.957 -11.328 -17.828 1 95 217 SER B O 1
ATOM 5055 N N . GLU B 1 218 ? -10.188 -11.352 -18.125 1 96.31 218 GLU B N 1
ATOM 5056 C CA . GLU B 1 218 ? -10.242 -9.891 -18.141 1 96.31 218 GLU B CA 1
ATOM 5057 C C . GLU B 1 218 ? -9.883 -9.305 -16.781 1 96.31 218 GLU B C 1
ATOM 5059 O O . GLU B 1 218 ? -9.281 -8.227 -16.703 1 96.31 218 GLU B O 1
ATOM 5064 N N . LEU B 1 219 ? -10.289 -10 -15.758 1 96.69 219 LEU B N 1
ATOM 5065 C CA . LEU B 1 219 ? -9.93 -9.555 -14.422 1 96.69 219 LEU B CA 1
ATOM 5066 C C . LEU B 1 219 ? -8.422 -9.609 -14.219 1 96.69 219 LEU B C 1
ATOM 5068 O O . LEU B 1 219 ? -7.832 -8.672 -13.664 1 96.69 219 LEU B O 1
ATOM 5072 N N . PHE B 1 220 ? -7.785 -10.734 -14.672 1 96.69 220 PHE B N 1
ATOM 5073 C CA . PHE B 1 220 ? -6.332 -10.82 -14.602 1 96.69 220 PHE B CA 1
ATOM 5074 C C . PHE B 1 220 ? -5.68 -9.648 -15.32 1 96.69 220 PHE B C 1
ATOM 5076 O O . PHE B 1 220 ? -4.758 -9.016 -14.797 1 96.69 220 PHE B O 1
ATOM 5083 N N . LYS B 1 221 ? -6.164 -9.367 -16.453 1 95.62 221 LYS B N 1
ATOM 5084 C CA . LYS B 1 221 ? -5.645 -8.258 -17.25 1 95.62 221 LYS B CA 1
ATOM 5085 C C . LYS B 1 221 ? -5.797 -6.934 -16.5 1 95.62 221 LYS B C 1
ATOM 5087 O O . LYS B 1 221 ? -4.875 -6.117 -16.469 1 95.62 221 LYS B O 1
ATOM 5092 N N . ASP B 1 222 ? -6.945 -6.77 -15.945 1 94.12 222 ASP B N 1
ATOM 5093 C CA . ASP B 1 222 ? -7.23 -5.562 -15.172 1 94.12 222 ASP B CA 1
ATOM 5094 C C . ASP B 1 222 ? -6.262 -5.422 -14 1 94.12 222 ASP B C 1
ATOM 5096 O O . ASP B 1 222 ? -5.758 -4.328 -13.734 1 94.12 222 ASP B O 1
ATOM 5100 N N . ILE B 1 223 ? -5.977 -6.484 -13.305 1 93.5 223 ILE B N 1
ATOM 5101 C CA . ILE B 1 223 ? -5.086 -6.484 -12.148 1 93.5 223 ILE B CA 1
ATOM 5102 C C . ILE B 1 223 ? -3.664 -6.145 -12.586 1 93.5 223 ILE B C 1
ATOM 5104 O O . ILE B 1 223 ? -2.998 -5.312 -11.969 1 93.5 223 ILE B O 1
ATOM 5108 N N . LEU B 1 224 ? -3.238 -6.676 -13.672 1 94.44 224 LEU B N 1
ATOM 5109 C CA . LEU B 1 224 ? -1.851 -6.543 -14.102 1 94.44 224 LEU B CA 1
ATOM 5110 C C . LEU B 1 224 ? -1.609 -5.188 -14.758 1 94.44 224 LEU B C 1
ATOM 5112 O O . LEU B 1 224 ? -0.487 -4.676 -14.742 1 94.44 224 LEU B O 1
ATOM 5116 N N . ARG B 1 225 ? -2.689 -4.5 -15.211 1 90.94 225 ARG B N 1
ATOM 5117 C CA . ARG B 1 225 ? -2.555 -3.221 -15.891 1 90.94 225 ARG B CA 1
ATOM 5118 C C . ARG B 1 225 ? -2.836 -2.061 -14.945 1 90.94 225 ARG B C 1
ATOM 5120 O O . ARG B 1 225 ? -2.654 -0.896 -15.312 1 90.94 225 ARG B O 1
ATOM 5127 N N . ARG B 1 226 ? -3.375 -2.295 -13.828 1 80.25 226 ARG B N 1
ATOM 5128 C CA . ARG B 1 226 ? -3.912 -1.293 -12.906 1 80.25 226 ARG B CA 1
ATOM 5129 C C . ARG B 1 226 ? -2.912 -0.164 -12.688 1 80.25 226 ARG B C 1
ATOM 5131 O O . ARG B 1 226 ? -3.271 1.013 -12.75 1 80.25 226 ARG B O 1
ATOM 5138 N N . ASP B 1 227 ? -1.673 -0.51 -12.297 1 76.25 227 ASP B N 1
ATOM 5139 C CA . ASP B 1 227 ? -0.717 0.567 -12.062 1 76.25 227 ASP B CA 1
ATOM 5140 C C . ASP B 1 227 ? 0.536 0.387 -12.914 1 76.25 227 ASP B C 1
ATOM 5142 O O . ASP B 1 227 ? 0.86 -0.73 -13.32 1 76.25 227 ASP B O 1
ATOM 5146 N N . ASN B 1 228 ? 0.851 1.35 -13.609 1 76 228 ASN B N 1
ATOM 5147 C CA . ASN B 1 228 ? 2.059 1.302 -14.422 1 76 228 ASN B CA 1
ATOM 5148 C C . ASN B 1 228 ? 3.318 1.393 -13.57 1 76 228 ASN B C 1
ATOM 5150 O O . ASN B 1 228 ? 4.277 2.07 -13.938 1 76 228 ASN B O 1
ATOM 5154 N N . LYS B 1 229 ? 3.162 0.684 -12.398 1 78.75 229 LYS B N 1
ATOM 5155 C CA . LYS B 1 229 ? 4.328 0.688 -11.523 1 78.75 229 LYS B CA 1
ATOM 5156 C C . LYS B 1 229 ? 5.102 -0.625 -11.633 1 78.75 229 LYS B C 1
ATOM 5158 O O . LYS B 1 229 ? 4.5 -1.695 -11.75 1 78.75 229 LYS B O 1
ATOM 5163 N N . ASN B 1 230 ? 6.379 -0.63 -11.648 1 85.56 230 ASN B N 1
ATOM 5164 C CA . ASN B 1 230 ? 7.262 -1.789 -11.602 1 85.56 230 ASN B CA 1
ATOM 5165 C C . ASN B 1 230 ? 6.93 -2.795 -12.703 1 85.56 230 ASN B C 1
ATOM 5167 O O . ASN B 1 230 ? 6.828 -3.994 -12.445 1 85.56 230 ASN B O 1
ATOM 5171 N N . THR B 1 231 ? 6.68 -2.322 -13.883 1 91.94 231 THR B N 1
ATOM 5172 C CA . THR B 1 231 ? 6.238 -3.143 -15.008 1 91.94 231 THR B CA 1
ATOM 5173 C C . THR B 1 231 ? 7.328 -4.133 -15.406 1 91.94 231 THR B C 1
ATOM 5175 O O . THR B 1 231 ? 7.031 -5.27 -15.781 1 91.94 231 THR B O 1
ATOM 5178 N N . GLU B 1 232 ? 8.594 -3.66 -15.305 1 94.94 232 GLU B N 1
ATOM 5179 C CA . GLU B 1 232 ? 9.688 -4.555 -15.68 1 94.94 232 GLU B CA 1
ATOM 5180 C C . GLU B 1 232 ? 9.812 -5.711 -14.695 1 94.94 232 GLU B C 1
ATOM 5182 O O . GLU B 1 232 ? 10.031 -6.855 -15.102 1 94.94 232 GLU B O 1
ATOM 5187 N N . ALA B 1 233 ? 9.727 -5.422 -13.445 1 96.06 233 ALA B N 1
ATOM 5188 C CA . ALA B 1 233 ? 9.766 -6.469 -12.43 1 96.06 233 ALA B CA 1
ATOM 5189 C C . ALA B 1 233 ? 8.617 -7.457 -12.609 1 96.06 233 ALA B C 1
ATOM 5191 O O . ALA B 1 233 ? 8.797 -8.664 -12.445 1 96.06 233 ALA B O 1
ATOM 5192 N N . LEU B 1 234 ? 7.461 -6.949 -12.938 1 96.69 234 LEU B N 1
ATOM 5193 C CA . LEU B 1 234 ? 6.289 -7.781 -13.172 1 96.69 234 LEU B CA 1
ATOM 5194 C C . LEU B 1 234 ? 6.527 -8.734 -14.344 1 96.69 234 LEU B C 1
ATOM 5196 O O . LEU B 1 234 ? 6.258 -9.93 -14.234 1 96.69 234 LEU B O 1
ATOM 5200 N N . LEU B 1 235 ? 7.027 -8.203 -15.414 1 97.44 235 LEU B N 1
ATOM 5201 C CA . LEU B 1 235 ? 7.289 -9.023 -16.594 1 97.44 235 LEU B CA 1
ATOM 5202 C C . LEU B 1 235 ? 8.289 -10.125 -16.281 1 97.44 235 LEU B C 1
ATOM 5204 O O . LEU B 1 235 ? 8.07 -11.289 -16.625 1 97.44 235 LEU B O 1
ATOM 5208 N N . LEU B 1 236 ? 9.375 -9.727 -15.633 1 97.81 236 LEU B N 1
ATOM 5209 C CA . LEU B 1 236 ? 10.398 -10.703 -15.289 1 97.81 236 LEU B CA 1
ATOM 5210 C C . LEU B 1 236 ? 9.836 -11.773 -14.367 1 97.81 236 LEU B C 1
ATOM 5212 O O . LEU B 1 236 ? 10.156 -12.961 -14.516 1 97.81 236 LEU B O 1
ATOM 5216 N N . CYS B 1 237 ? 9.016 -11.352 -13.422 1 97.62 237 CYS B N 1
ATOM 5217 C CA . CYS B 1 237 ? 8.359 -12.281 -12.508 1 97.62 237 CYS B CA 1
ATOM 5218 C C . CYS B 1 237 ? 7.547 -13.312 -13.273 1 97.62 237 CYS B C 1
ATOM 5220 O O . CYS B 1 237 ? 7.695 -14.516 -13.055 1 97.62 237 CYS B O 1
ATOM 5222 N N . ILE B 1 238 ? 6.812 -12.867 -14.195 1 98.06 238 ILE B N 1
ATOM 5223 C CA . ILE B 1 238 ? 5.934 -13.727 -14.984 1 98.06 238 ILE B CA 1
ATOM 5224 C C . ILE B 1 238 ? 6.77 -14.664 -15.852 1 98.06 238 ILE B C 1
ATOM 5226 O O . ILE B 1 238 ? 6.52 -15.867 -15.898 1 98.06 238 ILE B O 1
ATOM 5230 N N . LEU B 1 239 ? 7.781 -14.172 -16.484 1 98.19 239 LEU B N 1
ATOM 5231 C CA . LEU B 1 239 ? 8.594 -14.953 -17.406 1 98.19 239 LEU B CA 1
ATOM 5232 C C . LEU B 1 239 ? 9.344 -16.062 -16.672 1 98.19 239 LEU B C 1
ATOM 5234 O O . LEU B 1 239 ? 9.422 -17.188 -17.156 1 98.19 239 LEU B O 1
ATOM 5238 N N . TRP B 1 240 ? 9.836 -15.734 -15.555 1 98.19 240 TRP B N 1
ATOM 5239 C CA . TRP B 1 240 ? 10.594 -16.734 -14.805 1 98.19 240 TRP B CA 1
ATOM 5240 C C . TRP B 1 240 ? 9.68 -17.844 -14.297 1 98.19 240 TRP B C 1
ATOM 5242 O O . TRP B 1 240 ? 10.078 -19.016 -14.258 1 98.19 240 TRP B O 1
ATOM 5252 N N . ILE B 1 241 ? 8.516 -17.516 -13.891 1 97.25 241 ILE B N 1
ATOM 5253 C CA . ILE B 1 241 ? 7.59 -18.547 -13.422 1 97.25 241 ILE B CA 1
ATOM 5254 C C . ILE B 1 241 ? 7.133 -19.406 -14.602 1 97.25 241 ILE B C 1
ATOM 5256 O O . ILE B 1 241 ? 7.008 -20.625 -14.477 1 97.25 241 ILE B O 1
ATOM 5260 N N . LEU B 1 242 ? 6.973 -18.844 -15.758 1 96.81 242 LEU B N 1
ATOM 5261 C CA . LEU B 1 242 ? 6.449 -19.547 -16.922 1 96.81 242 LEU B CA 1
ATOM 5262 C C . LEU B 1 242 ? 7.516 -20.453 -17.547 1 96.81 242 LEU B C 1
ATOM 5264 O O . LEU B 1 242 ? 7.211 -21.562 -17.969 1 96.81 242 LEU B O 1
ATOM 5268 N N . TYR B 1 243 ? 8.797 -19.906 -17.562 1 96.62 243 TYR B N 1
ATOM 5269 C CA . TYR B 1 243 ? 9.703 -20.531 -18.516 1 96.62 243 TYR B CA 1
ATOM 5270 C C . TYR B 1 243 ? 10.93 -21.094 -17.797 1 96.62 243 TYR B C 1
ATOM 5272 O O . TYR B 1 243 ? 11.789 -21.719 -18.422 1 96.62 243 TYR B O 1
ATOM 5280 N N . ALA B 1 244 ? 11.062 -20.891 -16.516 1 96.44 244 ALA B N 1
ATOM 5281 C CA . ALA B 1 244 ? 12.18 -21.531 -15.82 1 96.44 244 ALA B CA 1
ATOM 5282 C C . ALA B 1 244 ? 12.133 -23.047 -16 1 96.44 244 ALA B C 1
ATOM 5284 O O . ALA B 1 244 ? 11.047 -23.641 -16.031 1 96.44 244 ALA B O 1
ATOM 5285 N N . LYS B 1 245 ? 13.289 -23.641 -16.125 1 92.94 245 LYS B N 1
ATOM 5286 C CA . LYS B 1 245 ? 13.344 -25.094 -16.281 1 92.94 245 LYS B CA 1
ATOM 5287 C C . LYS B 1 245 ? 12.75 -25.797 -15.07 1 92.94 245 LYS B C 1
ATOM 5289 O O . LYS B 1 245 ? 11.969 -26.734 -15.219 1 92.94 245 LYS B O 1
ATOM 5294 N N . ASP B 1 246 ? 13.172 -25.328 -13.922 1 90.19 246 ASP B N 1
ATOM 5295 C CA . ASP B 1 246 ? 12.633 -25.797 -12.641 1 90.19 246 ASP B CA 1
ATOM 5296 C C . ASP B 1 246 ? 12.125 -24.625 -11.805 1 90.19 246 ASP B C 1
ATOM 5298 O O . ASP B 1 246 ? 12.672 -23.516 -11.875 1 90.19 246 ASP B O 1
ATOM 5302 N N . PRO B 1 247 ? 11.047 -24.922 -11.086 1 90.31 247 PRO B N 1
ATOM 5303 C CA . PRO B 1 247 ? 10.594 -23.844 -10.211 1 90.31 247 PRO B CA 1
ATOM 5304 C C . PRO B 1 247 ? 11.703 -23.328 -9.289 1 90.31 247 PRO B C 1
ATOM 5306 O O . PRO B 1 247 ? 12.453 -24.125 -8.727 1 90.31 247 PRO B O 1
ATOM 5309 N N . LEU B 1 248 ? 11.758 -22.078 -9.156 1 96.06 248 LEU B N 1
ATOM 5310 C CA . LEU B 1 248 ? 12.852 -21.453 -8.422 1 96.06 248 LEU B CA 1
ATOM 5311 C C . LEU B 1 248 ? 12.516 -21.328 -6.941 1 96.06 248 LEU B C 1
ATOM 5313 O O . LEU B 1 248 ? 11.359 -21.109 -6.582 1 96.06 248 LEU B O 1
ATOM 5317 N N . ARG B 1 249 ? 13.523 -21.5 -6.098 1 93.06 249 ARG B N 1
ATOM 5318 C CA . ARG B 1 249 ? 13.391 -21.141 -4.691 1 93.06 249 ARG B CA 1
ATOM 5319 C C . ARG B 1 249 ? 13.281 -19.625 -4.52 1 93.06 249 ARG B C 1
ATOM 5321 O O . ARG B 1 249 ? 13.734 -18.875 -5.383 1 93.06 249 ARG B O 1
ATOM 5328 N N . PRO B 1 250 ? 12.672 -19.172 -3.408 1 91.69 250 PRO B N 1
ATOM 5329 C CA . PRO B 1 250 ? 12.484 -17.734 -3.213 1 91.69 250 PRO B CA 1
ATOM 5330 C C . PRO B 1 250 ? 13.789 -16.938 -3.295 1 91.69 250 PRO B C 1
ATOM 5332 O O . PRO B 1 250 ? 13.828 -15.859 -3.891 1 91.69 250 PRO B O 1
ATOM 5335 N N . GLN B 1 251 ? 14.898 -17.469 -2.779 1 92.56 251 GLN B N 1
ATOM 5336 C CA . GLN B 1 251 ? 16.172 -16.781 -2.801 1 92.56 251 GLN B CA 1
ATOM 5337 C C . GLN B 1 251 ? 16.734 -16.703 -4.219 1 92.56 251 GLN B C 1
ATOM 5339 O O . GLN B 1 251 ? 17.312 -15.695 -4.613 1 92.56 251 GLN B O 1
ATOM 5344 N N . GLU B 1 252 ? 16.578 -17.828 -4.961 1 95.5 252 GLU B N 1
ATOM 5345 C CA . GLU B 1 252 ? 16.969 -17.828 -6.363 1 95.5 252 GLU B CA 1
ATOM 5346 C C . GLU B 1 252 ? 16.188 -16.781 -7.164 1 95.5 252 GLU B C 1
ATOM 5348 O O . GLU B 1 252 ? 16.766 -16.016 -7.93 1 95.5 252 GLU B O 1
ATOM 5353 N N . PHE B 1 253 ? 14.891 -16.844 -6.859 1 96.75 253 PHE B N 1
ATOM 5354 C CA . PHE B 1 253 ? 13.977 -15.961 -7.566 1 96.75 253 PHE B CA 1
ATOM 5355 C C . PHE B 1 253 ? 14.344 -14.5 -7.336 1 96.75 253 PHE B C 1
ATOM 5357 O O . PHE B 1 253 ? 14.328 -13.695 -8.273 1 96.75 253 PHE B O 1
ATOM 5364 N N . TYR B 1 254 ? 14.672 -14.18 -6.164 1 95.81 254 TYR B N 1
ATOM 5365 C CA . TYR B 1 254 ? 15.078 -12.828 -5.789 1 95.81 254 TYR B CA 1
ATOM 5366 C C . TYR B 1 254 ? 16.281 -12.375 -6.598 1 95.81 254 TYR B C 1
ATOM 5368 O O . TYR B 1 254 ? 16.312 -11.258 -7.121 1 95.81 254 TYR B O 1
ATOM 5376 N N . HIS B 1 255 ? 17.25 -13.18 -6.781 1 96.75 255 HIS B N 1
ATOM 5377 C CA . HIS B 1 255 ? 18.453 -12.844 -7.527 1 96.75 255 HIS B CA 1
ATOM 5378 C C . HIS B 1 255 ? 18.188 -12.805 -9.031 1 96.75 255 HIS B C 1
ATOM 5380 O O . HIS B 1 255 ? 18.812 -12.039 -9.758 1 96.75 255 HIS B O 1
ATOM 5386 N N . THR B 1 256 ? 17.219 -13.648 -9.492 1 97.69 256 THR B N 1
ATOM 5387 C CA . THR B 1 256 ? 16.891 -13.578 -10.906 1 97.69 256 THR B CA 1
ATOM 5388 C C . THR B 1 256 ? 16.312 -12.211 -11.258 1 97.69 256 THR B C 1
ATOM 5390 O O . THR B 1 256 ? 16.641 -11.633 -12.297 1 97.69 256 THR B O 1
ATOM 5393 N N . LEU B 1 257 ? 15.438 -11.75 -10.383 1 97.5 257 LEU B N 1
ATOM 5394 C CA . LEU B 1 257 ? 14.82 -10.445 -10.617 1 97.5 257 LEU B CA 1
ATOM 5395 C C . LEU B 1 257 ? 15.867 -9.336 -10.555 1 97.5 257 LEU B C 1
ATOM 5397 O O . LEU B 1 257 ? 15.844 -8.406 -11.367 1 97.5 257 LEU B O 1
ATOM 5401 N N . TRP B 1 258 ? 16.766 -9.5 -9.562 1 97.25 258 TRP B N 1
ATOM 5402 C CA . TRP B 1 258 ? 17.828 -8.508 -9.477 1 97.25 258 TRP B CA 1
ATOM 5403 C C . TRP B 1 258 ? 18.641 -8.469 -10.773 1 97.25 258 TRP B C 1
ATOM 5405 O O . TRP B 1 258 ? 18.922 -7.387 -11.305 1 97.25 258 TRP B O 1
ATOM 5415 N N . SER B 1 259 ? 18.969 -9.562 -11.281 1 97.5 259 SER B N 1
ATOM 5416 C CA . SER B 1 259 ? 19.797 -9.664 -12.484 1 97.5 259 SER B CA 1
ATOM 5417 C C . SER B 1 259 ? 19.094 -9.031 -13.68 1 97.5 259 SER B C 1
ATOM 5419 O O . SER B 1 259 ? 19.703 -8.273 -14.438 1 97.5 259 SER B O 1
ATOM 5421 N N . GLY B 1 260 ? 17.828 -9.328 -13.797 1 97.38 260 GLY B N 1
ATOM 5422 C CA . GLY B 1 260 ? 17.062 -8.758 -14.906 1 97.38 260 GLY B CA 1
ATOM 5423 C C . GLY B 1 260 ? 16.906 -7.258 -14.805 1 97.38 260 GLY B C 1
ATOM 5424 O O . GLY B 1 260 ? 17.031 -6.547 -15.805 1 97.38 260 GLY B O 1
ATOM 5425 N N . LEU B 1 261 ? 16.578 -6.805 -13.664 1 97.44 261 LEU B N 1
ATOM 5426 C CA . LEU B 1 261 ? 16.344 -5.383 -13.461 1 97.44 261 LEU B CA 1
ATOM 5427 C C . LEU B 1 261 ? 17.656 -4.594 -13.562 1 97.44 261 LEU B C 1
ATOM 5429 O O . LEU B 1 261 ? 17.641 -3.428 -13.961 1 97.44 261 LEU B O 1
ATOM 5433 N N . SER B 1 262 ? 18.75 -5.238 -13.234 1 96.62 262 SER B N 1
ATOM 5434 C CA . SER B 1 262 ? 20.062 -4.605 -13.336 1 96.62 262 SER B CA 1
ATOM 5435 C C . SER B 1 262 ? 20.422 -4.297 -14.781 1 96.62 262 SER B C 1
ATOM 5437 O O . SER B 1 262 ? 21.125 -3.318 -15.062 1 96.62 262 SER B O 1
ATOM 5439 N N . LEU B 1 263 ? 19.938 -5.121 -15.664 1 95.56 263 LEU B N 1
ATOM 5440 C CA . LEU B 1 263 ? 20.188 -4.918 -17.094 1 95.56 263 LEU B CA 1
ATOM 5441 C C . LEU B 1 263 ? 19.594 -3.592 -17.562 1 95.56 263 LEU B C 1
ATOM 5443 O O . LEU B 1 263 ? 20.109 -2.982 -18.5 1 95.56 263 LEU B O 1
ATOM 5447 N N . LYS B 1 264 ? 18.594 -3.117 -16.859 1 95 264 LYS B N 1
ATOM 5448 C CA . LYS B 1 264 ? 17.922 -1.882 -17.234 1 95 264 LYS B CA 1
ATOM 5449 C C . LYS B 1 264 ? 18.25 -0.75 -16.266 1 95 264 LYS B C 1
ATOM 5451 O O . LYS B 1 264 ? 17.656 0.329 -16.344 1 95 264 LYS B O 1
ATOM 5456 N N . GLY B 1 265 ? 19.062 -1.033 -15.336 1 94.12 265 GLY B N 1
ATOM 5457 C CA . GLY B 1 265 ? 19.469 -0.009 -14.383 1 94.12 265 GLY B CA 1
ATOM 5458 C C . GLY B 1 265 ? 18.359 0.372 -13.414 1 94.12 265 GLY B C 1
ATOM 5459 O O . GLY B 1 265 ? 18.25 1.532 -13.016 1 94.12 265 GLY B O 1
ATOM 5460 N N . LEU B 1 266 ? 17.547 -0.568 -13.016 1 95.12 266 LEU B N 1
ATOM 5461 C CA . LEU B 1 266 ? 16.375 -0.268 -12.203 1 95.12 266 LEU B CA 1
ATOM 5462 C C . LEU B 1 266 ? 16.578 -0.705 -10.758 1 95.12 266 LEU B C 1
ATOM 5464 O O . LEU B 1 266 ? 15.695 -0.544 -9.922 1 95.12 266 LEU B O 1
ATOM 5468 N N . VAL B 1 267 ? 17.703 -1.305 -10.453 1 95.44 267 VAL B N 1
ATOM 5469 C CA . VAL B 1 267 ? 18.047 -1.737 -9.102 1 95.44 267 VAL B CA 1
ATOM 5470 C C . VAL B 1 267 ? 19.469 -1.323 -8.766 1 95.44 267 VAL B C 1
ATOM 5472 O O . VAL B 1 267 ? 20.203 -0.845 -9.633 1 95.44 267 VAL B O 1
ATOM 5475 N N . ASP B 1 268 ? 19.844 -1.51 -7.52 1 94 268 ASP B N 1
ATOM 5476 C CA . ASP B 1 268 ? 21.219 -1.233 -7.094 1 94 268 ASP B CA 1
ATOM 5477 C C . ASP B 1 268 ? 22.203 -2.168 -7.789 1 94 268 ASP B C 1
ATOM 5479 O O . ASP B 1 268 ? 21.891 -3.334 -8.039 1 94 268 ASP B O 1
ATOM 5483 N N . ASP B 1 269 ? 23.359 -1.667 -7.957 1 90.94 269 ASP B N 1
ATOM 5484 C CA . ASP B 1 269 ? 24.391 -2.447 -8.648 1 90.94 269 ASP B CA 1
ATOM 5485 C C . ASP B 1 269 ? 24.875 -3.607 -7.777 1 90.94 269 ASP B C 1
ATOM 5487 O O . ASP B 1 269 ? 25.219 -4.672 -8.289 1 90.94 269 ASP B O 1
ATOM 5491 N N . ARG B 1 270 ? 24.859 -3.412 -6.57 1 89.75 270 ARG B N 1
ATOM 5492 C CA . ARG B 1 270 ? 25.328 -4.457 -5.664 1 89.75 270 ARG B CA 1
ATOM 5493 C C . ARG B 1 270 ? 24.297 -5.562 -5.52 1 89.75 270 ARG B C 1
ATOM 5495 O O . ARG B 1 270 ? 23.109 -5.293 -5.285 1 89.75 270 ARG B O 1
ATOM 5502 N N . ILE B 1 271 ? 24.734 -6.797 -5.672 1 92 271 ILE B N 1
ATOM 5503 C CA . ILE B 1 271 ? 23.844 -7.953 -5.531 1 92 271 ILE B CA 1
ATOM 5504 C C . ILE B 1 271 ? 23.297 -8.008 -4.105 1 92 271 ILE B C 1
ATOM 5506 O O . ILE B 1 271 ? 24.062 -7.871 -3.139 1 92 271 ILE B O 1
ATOM 5510 N N . PRO B 1 272 ? 22 -8.141 -4.004 1 90.56 272 PRO B N 1
ATOM 5511 C CA . PRO B 1 272 ? 21.422 -8.195 -2.656 1 90.56 272 PRO B CA 1
ATOM 5512 C C . PRO B 1 272 ? 21.938 -9.391 -1.849 1 90.56 272 PRO B C 1
ATOM 5514 O O . PRO B 1 272 ? 22.109 -10.477 -2.396 1 90.56 272 PRO B O 1
ATOM 5517 N N . ASP B 1 273 ? 22.109 -9.195 -0.564 1 86.88 273 ASP B N 1
ATOM 5518 C CA . ASP B 1 273 ? 22.562 -10.258 0.334 1 86.88 273 ASP B CA 1
ATOM 5519 C C . ASP B 1 273 ? 21.375 -11.086 0.839 1 86.88 273 ASP B C 1
ATOM 5521 O O . ASP B 1 273 ? 20.688 -10.68 1.775 1 86.88 273 ASP B O 1
ATOM 5525 N N . VAL B 1 274 ? 21.188 -12.242 0.293 1 88 274 VAL B N 1
ATOM 5526 C CA . VAL B 1 274 ? 20.031 -13.07 0.606 1 88 274 VAL B CA 1
ATOM 5527 C C . VAL B 1 274 ? 20.266 -13.805 1.924 1 88 274 VAL B C 1
ATOM 5529 O O . VAL B 1 274 ? 19.328 -14.352 2.51 1 88 274 VAL B O 1
ATOM 5532 N N . THR B 1 275 ? 21.438 -13.852 2.42 1 81.38 275 THR B N 1
ATOM 5533 C CA . THR B 1 275 ? 21.766 -14.57 3.652 1 81.38 275 THR B CA 1
ATOM 5534 C C . THR B 1 275 ? 21.25 -13.805 4.867 1 81.38 275 THR B C 1
ATOM 5536 O O . THR B 1 275 ? 20.953 -14.406 5.902 1 81.38 275 THR B O 1
ATOM 5539 N N . VAL B 1 276 ? 21.125 -12.547 4.777 1 73 276 VAL B N 1
ATOM 5540 C CA . VAL B 1 276 ? 20.688 -11.711 5.898 1 73 276 VAL B CA 1
ATOM 5541 C C . VAL B 1 276 ? 19.188 -11.469 5.816 1 73 276 VAL B C 1
ATOM 5543 O O . VAL B 1 276 ? 18.531 -11.305 6.84 1 73 276 VAL B O 1
ATOM 5546 N N . LEU B 1 277 ? 18.641 -11.406 4.703 1 65.88 277 LEU B N 1
ATOM 5547 C CA . LEU B 1 277 ? 17.25 -11.039 4.457 1 65.88 277 LEU B CA 1
ATOM 5548 C C . LEU B 1 277 ? 16.312 -12.141 4.914 1 65.88 277 LEU B C 1
ATOM 5550 O O . LEU B 1 277 ? 15.156 -11.875 5.273 1 65.88 277 LEU B O 1
ATOM 5554 N N . GLY B 1 278 ? 16.641 -13.422 4.973 1 58.72 278 GLY B N 1
ATOM 5555 C CA . GLY B 1 278 ? 15.789 -14.555 5.297 1 58.72 278 GLY B CA 1
ATOM 5556 C C . GLY B 1 278 ? 15.742 -14.859 6.785 1 58.72 278 GLY B C 1
ATOM 5557 O O . GLY B 1 278 ? 14.93 -15.68 7.23 1 58.72 278 GLY B O 1
ATOM 5558 N N . THR B 1 279 ? 16.594 -14.477 7.609 1 49.78 279 THR B N 1
ATOM 5559 C CA . THR B 1 279 ? 16.797 -14.969 8.969 1 49.78 279 THR B CA 1
ATOM 5560 C C . THR B 1 279 ? 15.883 -14.227 9.945 1 49.78 279 THR B C 1
ATOM 5562 O O . THR B 1 279 ? 15.617 -14.711 11.047 1 49.78 279 THR B O 1
ATOM 5565 N N . GLY B 1 280 ? 15.305 -13.234 9.648 1 46.88 280 GLY B N 1
ATOM 5566 C CA . GLY B 1 280 ? 14.672 -12.547 10.758 1 46.88 280 GLY B CA 1
ATOM 5567 C C . GLY B 1 280 ? 13.227 -12.945 10.969 1 46.88 280 GLY B C 1
ATOM 5568 O O . GLY B 1 280 ? 12.625 -13.586 10.109 1 46.88 280 GLY B O 1
ATOM 5569 N N . THR B 1 281 ? 12.805 -13.258 12.32 1 44.59 281 THR B N 1
ATOM 5570 C CA . THR B 1 281 ? 11.477 -13.547 12.836 1 44.59 281 THR B CA 1
ATOM 5571 C C . THR B 1 281 ? 10.414 -12.797 12.031 1 44.59 281 THR B C 1
ATOM 5573 O O . THR B 1 281 ? 9.211 -13.016 12.219 1 44.59 281 THR B O 1
ATOM 5576 N N . GLY B 1 282 ? 10.789 -11.992 11.133 1 46.59 282 GLY B N 1
ATOM 5577 C CA . GLY B 1 282 ? 9.781 -11.133 10.531 1 46.59 282 GLY B CA 1
ATOM 5578 C C . GLY B 1 282 ? 9.336 -11.609 9.164 1 46.59 282 GLY B C 1
ATOM 5579 O O . GLY B 1 282 ? 9.539 -12.773 8.805 1 46.59 282 GLY B O 1
ATOM 5580 N N . VAL B 1 283 ? 8.672 -10.789 8.547 1 51.47 283 VAL B N 1
ATOM 5581 C CA . VAL B 1 283 ? 8.078 -10.969 7.227 1 51.47 283 VAL B CA 1
ATOM 5582 C C . VAL B 1 283 ? 9.156 -11.375 6.223 1 51.47 283 VAL B C 1
ATOM 5584 O O . VAL B 1 283 ? 10.195 -10.727 6.121 1 51.47 283 VAL B O 1
ATOM 5587 N N . ASN B 1 284 ? 9.094 -12.648 5.723 1 68.12 284 ASN B N 1
ATOM 5588 C CA . ASN B 1 284 ? 9.961 -13.125 4.652 1 68.12 284 ASN B CA 1
ATOM 5589 C C . ASN B 1 284 ? 9.977 -12.164 3.467 1 68.12 284 ASN B C 1
ATOM 5591 O O . ASN B 1 284 ? 8.977 -12.039 2.754 1 68.12 284 ASN B O 1
ATOM 5595 N N . ARG B 1 285 ? 10.938 -11.352 3.367 1 76.56 285 ARG B N 1
ATOM 5596 C CA . ARG B 1 285 ? 11.094 -10.305 2.359 1 76.56 285 ARG B CA 1
ATOM 5597 C C . ARG B 1 285 ? 10.984 -10.883 0.952 1 76.56 285 ARG B C 1
ATOM 5599 O O . ARG B 1 285 ? 10.5 -10.211 0.037 1 76.56 285 ARG B O 1
ATOM 5606 N N . PHE B 1 286 ? 11.359 -12.102 0.841 1 86.44 286 PHE B N 1
ATOM 5607 C CA . PHE B 1 286 ? 11.281 -12.727 -0.471 1 86.44 286 PHE B CA 1
ATOM 5608 C C . PHE B 1 286 ? 9.828 -12.922 -0.894 1 86.44 286 PHE B C 1
ATOM 5610 O O . PHE B 1 286 ? 9.453 -12.602 -2.023 1 86.44 286 PHE B O 1
ATOM 5617 N N . SER B 1 287 ? 9.133 -13.398 0.093 1 81.75 287 SER B N 1
ATOM 5618 C CA . SER B 1 287 ? 7.723 -13.641 -0.2 1 81.75 287 SER B CA 1
ATOM 5619 C C . SER B 1 287 ? 6.984 -12.344 -0.498 1 81.75 287 SER B C 1
ATOM 5621 O O . SER B 1 287 ? 6.145 -12.289 -1.4 1 81.75 287 SER B O 1
ATOM 5623 N N . THR B 1 288 ? 7.328 -11.312 0.202 1 81.12 288 THR B N 1
ATOM 5624 C CA . THR B 1 288 ? 6.68 -10.016 0.005 1 81.12 288 THR B CA 1
ATOM 5625 C C . THR B 1 288 ? 7.035 -9.438 -1.363 1 81.12 288 THR B C 1
ATOM 5627 O O . THR B 1 288 ? 6.188 -8.836 -2.025 1 81.12 288 THR B O 1
ATOM 5630 N N . TYR B 1 289 ? 8.234 -9.602 -1.722 1 90.75 289 TYR B N 1
ATOM 5631 C CA . TYR B 1 289 ? 8.648 -9.07 -3.014 1 90.75 289 TYR B CA 1
ATOM 5632 C C . TYR B 1 289 ? 7.965 -9.812 -4.156 1 90.75 289 TYR B C 1
ATOM 5634 O O . TYR B 1 289 ? 7.625 -9.211 -5.18 1 90.75 289 TYR B O 1
ATOM 5642 N N . ILE B 1 290 ? 7.824 -11.109 -3.965 1 91 290 ILE B N 1
ATOM 5643 C CA . ILE B 1 290 ? 7.145 -11.93 -4.965 1 91 290 ILE B CA 1
ATOM 5644 C C . ILE B 1 290 ? 5.699 -11.461 -5.117 1 91 290 ILE B C 1
ATOM 5646 O O . ILE B 1 290 ? 5.211 -11.273 -6.234 1 91 290 ILE B O 1
ATOM 5650 N N . ILE B 1 291 ? 5.09 -11.211 -4.031 1 86.94 291 ILE B N 1
ATOM 5651 C CA . ILE B 1 291 ? 3.699 -10.766 -4.035 1 86.94 291 ILE B CA 1
ATOM 5652 C C . ILE B 1 291 ? 3.604 -9.383 -4.66 1 86.94 291 ILE B C 1
ATOM 5654 O O . ILE B 1 291 ? 2.771 -9.141 -5.539 1 86.94 291 ILE B O 1
ATOM 5658 N N . SER B 1 292 ? 4.508 -8.508 -4.305 1 85.75 292 SER B N 1
ATOM 5659 C CA . SER B 1 292 ? 4.465 -7.129 -4.789 1 85.75 292 SER B CA 1
ATOM 5660 C C . SER B 1 292 ? 4.801 -7.059 -6.273 1 85.75 292 SER B C 1
ATOM 5662 O O . SER B 1 292 ? 4.172 -6.309 -7.023 1 85.75 292 SER B O 1
ATOM 5664 N N . SER B 1 293 ? 5.727 -7.871 -6.727 1 92.31 293 SER B N 1
ATOM 5665 C CA . SER B 1 293 ? 6.172 -7.824 -8.117 1 92.31 293 SER B CA 1
ATOM 5666 C C . SER B 1 293 ? 5.164 -8.492 -9.039 1 92.31 293 SER B C 1
ATOM 5668 O O . SER B 1 293 ? 5.102 -8.172 -10.234 1 92.31 293 SER B O 1
ATOM 5670 N N . SER B 1 294 ? 4.344 -9.375 -8.477 1 93.81 294 SER B N 1
ATOM 5671 C CA . SER B 1 294 ? 3.373 -10.094 -9.297 1 93.81 294 SER B CA 1
ATOM 5672 C C . SER B 1 294 ? 1.979 -9.484 -9.156 1 93.81 294 SER B C 1
ATOM 5674 O O . SER B 1 294 ? 1.013 -10.008 -9.719 1 93.81 294 SER B O 1
ATOM 5676 N N . LYS B 1 295 ? 1.934 -8.438 -8.344 1 90.81 295 LYS B N 1
ATOM 5677 C CA . LYS B 1 295 ? 0.658 -7.789 -8.047 1 90.81 295 LYS B CA 1
ATOM 5678 C C . LYS B 1 295 ? -0.329 -8.773 -7.438 1 90.81 295 LYS B C 1
ATOM 5680 O O . LYS B 1 295 ? -1.519 -8.758 -7.758 1 90.81 295 LYS B O 1
ATOM 5685 N N . GLY B 1 296 ? 0.282 -9.781 -6.773 1 87.81 296 GLY B N 1
ATOM 5686 C CA . GLY B 1 296 ? -0.523 -10.695 -5.98 1 87.81 296 GLY B CA 1
ATOM 5687 C C . GLY B 1 296 ? -0.833 -11.992 -6.703 1 87.81 296 GLY B C 1
ATOM 5688 O O . GLY B 1 296 ? -1.524 -12.859 -6.16 1 87.81 296 GLY B O 1
ATOM 5689 N N . LEU B 1 297 ? -0.302 -12.195 -7.879 1 93.31 297 LEU B N 1
ATOM 5690 C CA . LEU B 1 297 ? -0.693 -13.367 -8.648 1 93.31 297 LEU B CA 1
ATOM 5691 C C . LEU B 1 297 ? 0.354 -14.469 -8.531 1 93.31 297 LEU B C 1
ATOM 5693 O O . LEU B 1 297 ? 0.258 -15.5 -9.203 1 93.31 297 LEU B O 1
ATOM 5697 N N . ALA B 1 298 ? 1.376 -14.234 -7.758 1 92.94 298 ALA B N 1
ATOM 5698 C CA . ALA B 1 298 ? 2.369 -15.266 -7.465 1 92.94 298 ALA B CA 1
ATOM 5699 C C . ALA B 1 298 ? 2.604 -15.391 -5.965 1 92.94 298 ALA B C 1
ATOM 5701 O O . ALA B 1 298 ? 2.307 -14.469 -5.203 1 92.94 298 ALA B O 1
ATOM 5702 N N . GLU B 1 299 ? 3.029 -16.547 -5.574 1 87.12 299 GLU B N 1
ATOM 5703 C CA . GLU B 1 299 ? 3.275 -16.828 -4.164 1 87.12 299 GLU B CA 1
ATOM 5704 C C . GLU B 1 299 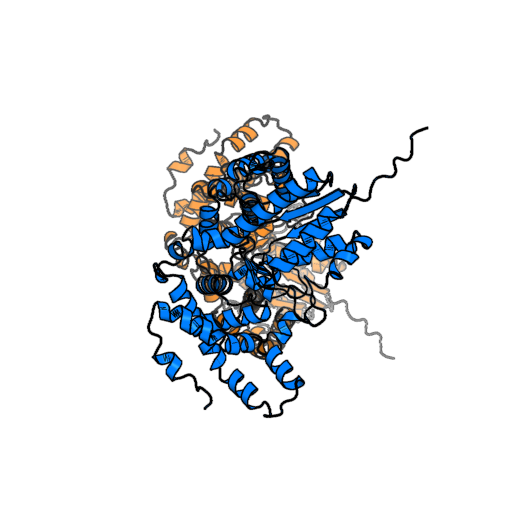? 4.355 -17.891 -3.998 1 87.12 299 GLU B C 1
ATOM 5706 O O . GLU B 1 299 ? 4.82 -18.469 -4.984 1 87.12 299 GLU B O 1
ATOM 5711 N N . THR B 1 300 ? 4.789 -18.047 -2.773 1 84.5 300 THR B N 1
ATOM 5712 C CA . THR B 1 300 ? 5.711 -19.125 -2.422 1 84.5 300 THR B CA 1
ATOM 5713 C C . THR B 1 300 ? 4.957 -20.312 -1.834 1 84.5 300 THR B C 1
ATOM 5715 O O . THR B 1 300 ? 4.062 -20.141 -1.004 1 84.5 300 THR B O 1
ATOM 5718 N N . THR B 1 301 ? 5.234 -21.484 -2.307 1 78.25 301 THR B N 1
ATOM 5719 C CA . THR B 1 301 ? 4.574 -22.688 -1.815 1 78.25 301 THR B CA 1
ATOM 5720 C C . THR B 1 301 ? 4.883 -22.906 -0.339 1 78.25 301 THR B C 1
ATOM 5722 O O . THR B 1 301 ? 5.957 -22.531 0.138 1 78.25 301 THR B O 1
ATOM 5725 N N . LYS B 1 302 ? 3.902 -23.484 0.437 1 65.44 302 LYS B N 1
ATOM 5726 C CA . LYS B 1 302 ? 4.062 -23.766 1.859 1 65.44 302 LYS B CA 1
ATOM 5727 C C . LYS B 1 302 ? 4.672 -25.156 2.074 1 65.44 302 LYS B C 1
ATOM 5729 O O . LYS B 1 302 ? 3.959 -26.109 2.373 1 65.44 302 LYS B O 1
ATOM 5734 N N . SER B 1 303 ? 5.715 -25.484 1.479 1 62.81 303 SER B N 1
ATOM 5735 C CA . SER B 1 303 ? 6.371 -26.781 1.61 1 62.81 303 SER B CA 1
ATOM 5736 C C . SER B 1 303 ? 7.738 -26.641 2.273 1 62.81 303 SER B C 1
ATOM 5738 O O . SER B 1 303 ? 8.164 -25.531 2.605 1 62.81 303 SER B O 1
ATOM 5740 N N . SER B 1 304 ? 8.359 -27.688 2.566 1 69.5 304 SER B N 1
ATOM 5741 C CA . SER B 1 304 ? 9.703 -27.719 3.148 1 69.5 304 SER B CA 1
ATOM 5742 C C . SER B 1 304 ? 10.719 -27.094 2.201 1 69.5 304 SER B C 1
ATOM 5744 O O . SER B 1 304 ? 11.734 -26.531 2.645 1 69.5 304 SER B O 1
ATOM 5746 N N . GLN B 1 305 ? 10.391 -27.219 0.946 1 80.12 305 GLN B N 1
ATOM 5747 C CA . GLN B 1 305 ? 11.203 -26.562 -0.07 1 80.12 305 GLN B CA 1
ATOM 5748 C C . GLN B 1 305 ? 10.375 -25.578 -0.887 1 80.12 305 GLN B C 1
ATOM 5750 O O . GLN B 1 305 ? 9.938 -25.891 -1.994 1 80.12 305 GLN B O 1
ATOM 5755 N N . PRO B 1 306 ? 10.227 -24.422 -0.37 1 81.88 306 PRO B N 1
ATOM 5756 C CA . PRO B 1 306 ? 9.359 -23.422 -1.014 1 81.88 306 PRO B CA 1
ATOM 5757 C C . PRO B 1 306 ? 9.805 -23.078 -2.432 1 81.88 306 PRO B C 1
ATOM 5759 O O . PRO B 1 306 ? 11.008 -23 -2.703 1 81.88 306 PRO B O 1
ATOM 5762 N N . ARG B 1 307 ? 8.875 -23.047 -3.326 1 89 307 ARG B N 1
ATOM 5763 C CA . ARG B 1 307 ? 9.086 -22.641 -4.715 1 89 307 ARG B CA 1
ATOM 5764 C C . ARG B 1 307 ? 8.141 -21.516 -5.105 1 89 307 ARG B C 1
ATOM 5766 O O . ARG B 1 307 ? 7.062 -21.375 -4.52 1 89 307 ARG B O 1
ATOM 5773 N N . VAL B 1 308 ? 8.57 -20.719 -5.988 1 92.88 308 VAL B N 1
ATOM 5774 C CA . VAL B 1 308 ? 7.746 -19.625 -6.465 1 92.88 308 VAL B CA 1
ATOM 5775 C C . VAL B 1 308 ? 6.82 -20.109 -7.578 1 92.88 308 VAL B C 1
ATOM 5777 O O . VAL B 1 308 ? 7.258 -20.797 -8.5 1 92.88 308 VAL B O 1
ATOM 5780 N N . GLN B 1 309 ? 5.535 -19.844 -7.449 1 90.88 309 GLN B N 1
ATOM 5781 C CA . GLN B 1 309 ? 4.547 -20.281 -8.43 1 90.88 309 GLN B CA 1
ATOM 5782 C C . GLN B 1 309 ? 3.379 -19.297 -8.5 1 90.88 309 GLN B C 1
ATOM 5784 O O . GLN B 1 309 ? 3.256 -18.406 -7.656 1 90.88 309 GLN B O 1
ATOM 5789 N N . PHE B 1 310 ? 2.605 -19.406 -9.57 1 92.81 310 PHE B N 1
ATOM 5790 C CA . PHE B 1 310 ? 1.375 -18.625 -9.625 1 92.81 310 PHE B CA 1
ATOM 5791 C C . PHE B 1 310 ? 0.403 -19.078 -8.539 1 92.81 310 PHE B C 1
ATOM 5793 O O . PHE B 1 310 ? 0.444 -20.219 -8.094 1 92.81 310 PHE B O 1
ATOM 5800 N N . ILE B 1 311 ? -0.467 -18.219 -8.117 1 85.19 311 ILE B N 1
ATOM 5801 C CA . ILE B 1 311 ? -1.4 -18.516 -7.035 1 85.19 311 ILE B CA 1
ATOM 5802 C C . ILE B 1 311 ? -2.4 -19.578 -7.48 1 85.19 311 ILE B C 1
ATOM 5804 O O . ILE B 1 311 ? -3.025 -20.234 -6.648 1 85.19 311 ILE B O 1
ATOM 5808 N N . HIS B 1 312 ? -2.594 -19.656 -8.805 1 85.56 312 HIS B N 1
ATOM 5809 C CA . HIS B 1 312 ? -3.549 -20.594 -9.391 1 85.56 312 HIS B CA 1
ATOM 5810 C C . HIS B 1 312 ? -3.197 -20.906 -10.844 1 85.56 312 HIS B C 1
ATOM 5812 O O . HIS B 1 312 ? -2.637 -20.062 -11.547 1 85.56 312 HIS B O 1
ATOM 5818 N N . LYS B 1 313 ? -3.58 -22.016 -11.312 1 82.75 313 LYS B N 1
ATOM 5819 C CA . LYS B 1 313 ? -3.277 -22.469 -12.664 1 82.75 313 LYS B CA 1
ATOM 5820 C C . LYS B 1 313 ? -3.912 -21.547 -13.703 1 82.75 313 LYS B C 1
ATOM 5822 O O . LYS B 1 313 ? -3.371 -21.359 -14.797 1 82.75 313 LYS B O 1
ATOM 5827 N N . SER B 1 314 ? -5.047 -20.906 -13.32 1 86.81 314 SER B N 1
ATOM 5828 C CA . SER B 1 314 ? -5.781 -20.047 -14.242 1 86.81 314 SER B CA 1
ATOM 5829 C C . SER B 1 314 ? -4.941 -18.844 -14.656 1 86.81 314 SER B C 1
ATOM 5831 O O . SER B 1 314 ? -5.18 -18.234 -15.711 1 86.81 314 SER B O 1
ATOM 5833 N N . VAL B 1 315 ? -3.951 -18.531 -13.875 1 93.19 315 VAL B N 1
ATOM 5834 C CA . VAL B 1 315 ? -3.078 -17.422 -14.242 1 93.19 315 VAL B CA 1
ATOM 5835 C C . VAL B 1 315 ? -2.213 -17.812 -15.438 1 93.19 315 VAL B C 1
ATOM 5837 O O . VAL B 1 315 ? -2.102 -17.062 -16.406 1 93.19 315 VAL B O 1
ATOM 5840 N N . ARG B 1 316 ? -1.689 -18.984 -15.367 1 92.12 316 ARG B N 1
ATOM 5841 C CA . ARG B 1 316 ? -0.887 -19.5 -16.469 1 92.12 316 ARG B CA 1
ATOM 5842 C C . ARG B 1 316 ? -1.726 -19.625 -17.734 1 92.12 316 ARG B C 1
ATOM 5844 O O . ARG B 1 316 ? -1.276 -19.266 -18.828 1 92.12 316 ARG B O 1
ATOM 5851 N N . ASP B 1 317 ? -2.924 -20.156 -17.578 1 90 317 ASP B N 1
ATOM 5852 C CA . ASP B 1 317 ? -3.828 -20.312 -18.703 1 90 317 ASP B CA 1
ATOM 5853 C C . ASP B 1 317 ? -4.137 -18.969 -19.359 1 90 317 ASP B C 1
ATOM 5855 O O . ASP B 1 317 ? -4.141 -18.859 -20.594 1 90 317 ASP B O 1
ATOM 5859 N N . PHE B 1 318 ? -4.355 -18.031 -18.578 1 95.38 318 PHE B N 1
ATOM 5860 C CA . PHE B 1 318 ? -4.617 -16.703 -19.094 1 95.38 318 PHE B CA 1
ATOM 5861 C C . PHE B 1 318 ? -3.416 -16.172 -19.875 1 95.38 318 PHE B C 1
ATOM 5863 O O . PHE B 1 318 ? -3.57 -15.633 -20.969 1 95.38 318 PHE B O 1
ATOM 5870 N N . LEU B 1 319 ? -2.238 -16.375 -19.375 1 96.81 319 LEU B N 1
ATOM 5871 C CA . LEU B 1 319 ? -1.033 -15.797 -19.953 1 96.81 319 LEU B CA 1
ATOM 5872 C C . LEU B 1 319 ? -0.665 -16.5 -21.266 1 96.81 319 LEU B C 1
ATOM 5874 O O . LEU B 1 319 ? -0.224 -15.852 -22.219 1 96.81 319 LEU B O 1
ATOM 5878 N N . ILE B 1 320 ? -0.889 -17.797 -21.297 1 94.38 320 ILE B N 1
ATOM 5879 C CA . ILE B 1 320 ? -0.4 -18.578 -22.438 1 94.38 320 ILE B CA 1
ATOM 5880 C C . ILE B 1 320 ? -1.556 -18.891 -23.375 1 94.38 320 ILE B C 1
ATOM 5882 O O . ILE B 1 320 ? -1.556 -18.453 -24.531 1 94.38 320 ILE B O 1
ATOM 5886 N N . LYS B 1 321 ? -2.607 -19.5 -22.844 1 90.69 321 LYS B N 1
ATOM 5887 C CA . LYS B 1 321 ? -3.705 -19.969 -23.688 1 90.69 321 LYS B CA 1
ATOM 5888 C C . LYS B 1 321 ? -4.531 -18.797 -24.203 1 90.69 321 LYS B C 1
ATOM 5890 O O . LYS B 1 321 ? -4.902 -18.766 -25.391 1 90.69 321 LYS B O 1
ATOM 5895 N N . ASP B 1 322 ? -4.801 -17.828 -23.297 1 93.75 322 ASP B N 1
ATOM 5896 C CA . ASP B 1 322 ? -5.613 -16.688 -23.688 1 93.75 322 ASP B CA 1
ATOM 5897 C C . ASP B 1 322 ? -4.75 -15.578 -24.266 1 93.75 322 ASP B C 1
ATOM 5899 O O . ASP B 1 322 ? -5.23 -14.461 -24.5 1 93.75 322 ASP B O 1
ATOM 5903 N N . LYS B 1 323 ? -3.467 -15.836 -24.438 1 94.81 323 LYS B N 1
ATOM 5904 C CA . LYS B 1 323 ? -2.512 -14.898 -25.031 1 94.81 323 LYS B CA 1
ATOM 5905 C C . LYS B 1 323 ? -2.424 -13.617 -24.219 1 94.81 323 LYS B C 1
ATOM 5907 O O . LYS B 1 323 ? -2.297 -12.523 -24.781 1 94.81 323 LYS B O 1
ATOM 5912 N N . GLY B 1 324 ? -2.643 -13.797 -22.953 1 96 324 GLY B N 1
ATOM 5913 C CA . GLY B 1 324 ? -2.566 -12.648 -22.062 1 96 324 GLY B CA 1
ATOM 5914 C C . GLY B 1 324 ? -1.199 -11.992 -22.062 1 96 324 GLY B C 1
ATOM 5915 O O . GLY B 1 324 ? -1.094 -10.766 -21.953 1 96 324 GLY B O 1
ATOM 5916 N N . LEU B 1 325 ? -0.149 -12.836 -22.172 1 96.06 325 LEU B N 1
ATOM 5917 C CA . LEU B 1 325 ? 1.214 -12.32 -22.172 1 96.06 325 LEU B CA 1
ATOM 5918 C C . LEU B 1 325 ? 1.44 -11.383 -23.359 1 96.06 325 LEU B C 1
ATOM 5920 O O . LEU B 1 325 ? 2.002 -10.297 -23.188 1 96.06 325 LEU B O 1
ATOM 5924 N N . TYR B 1 326 ? 0.938 -11.727 -24.453 1 95.12 326 TYR B N 1
ATOM 5925 C CA . TYR B 1 326 ? 1.067 -10.914 -25.656 1 95.12 326 TYR B CA 1
ATOM 5926 C C . TYR B 1 326 ? 0.232 -9.648 -25.547 1 95.12 326 TYR B C 1
ATOM 5928 O O . TYR B 1 326 ? 0.665 -8.57 -25.984 1 95.12 326 TYR B O 1
ATOM 5936 N N . LYS B 1 327 ? -0.944 -9.758 -25.031 1 94.44 327 LYS B N 1
ATOM 5937 C CA . LYS B 1 327 ? -1.839 -8.609 -24.891 1 94.44 327 LYS B CA 1
ATOM 5938 C C . LYS B 1 327 ? -1.253 -7.57 -23.938 1 94.44 327 LYS B C 1
ATOM 5940 O O . LYS B 1 327 ? -1.399 -6.367 -24.156 1 94.44 327 LYS B O 1
ATOM 5945 N N . LEU B 1 328 ? -0.576 -8.039 -22.906 1 94.5 328 LEU B N 1
ATOM 5946 C CA . LEU B 1 328 ? -0.027 -7.145 -21.891 1 94.5 328 LEU B CA 1
ATOM 5947 C C . LEU B 1 328 ? 1.303 -6.555 -22.359 1 94.5 328 LEU B C 1
ATOM 5949 O O . LEU B 1 328 ? 1.605 -5.395 -22.062 1 94.5 328 LEU B O 1
ATOM 5953 N N . TRP B 1 329 ? 2.084 -7.359 -23.062 1 94.94 329 TRP B N 1
ATOM 5954 C CA . TRP B 1 329 ? 3.381 -6.941 -23.594 1 94.94 329 TRP B CA 1
ATOM 5955 C C . TRP B 1 329 ? 3.494 -7.266 -25.078 1 94.94 329 TRP B C 1
ATOM 5957 O O . TRP B 1 329 ? 4.211 -8.195 -25.469 1 94.94 329 TRP B O 1
ATOM 5967 N N . PRO B 1 330 ? 2.996 -6.395 -25.844 1 92.88 330 PRO B N 1
ATOM 5968 C CA . PRO B 1 330 ? 3.016 -6.656 -27.281 1 92.88 330 PRO B CA 1
ATOM 5969 C C . PRO B 1 330 ? 4.43 -6.672 -27.859 1 92.88 330 PRO B C 1
ATOM 5971 O O . PRO B 1 330 ? 4.664 -7.277 -28.906 1 92.88 330 PRO B O 1
ATOM 5974 N N . GLU B 1 331 ? 5.348 -6.062 -27.141 1 90.56 331 GLU B N 1
ATOM 5975 C CA . GLU B 1 331 ? 6.727 -6 -27.609 1 90.56 331 GLU B CA 1
ATOM 5976 C C . GLU B 1 331 ? 7.367 -7.383 -27.641 1 90.56 331 GLU B C 1
ATOM 5978 O O . GLU B 1 331 ? 8.383 -7.59 -28.297 1 90.56 331 GLU B O 1
ATOM 5983 N N . LEU B 1 332 ? 6.789 -8.312 -26.891 1 90.5 332 LEU B N 1
ATOM 5984 C CA . LEU B 1 332 ? 7.293 -9.68 -26.891 1 90.5 332 LEU B CA 1
ATOM 5985 C C . LEU B 1 332 ? 6.914 -10.383 -28.188 1 90.5 332 LEU B C 1
ATOM 5987 O O . LEU B 1 332 ? 7.473 -11.43 -28.516 1 90.5 332 LEU B O 1
ATOM 5991 N N . GLY B 1 333 ? 5.984 -9.797 -28.953 1 85.69 333 GLY B N 1
ATOM 5992 C CA . GLY B 1 333 ? 5.609 -10.367 -30.234 1 85.69 333 GLY B CA 1
ATOM 5993 C C . GLY B 1 333 ? 4.742 -11.609 -30.109 1 85.69 333 GLY B C 1
ATOM 5994 O O . GLY B 1 333 ? 4.348 -11.984 -29 1 85.69 333 GLY B O 1
ATOM 5995 N N . PHE B 1 334 ? 4.543 -12.32 -31.266 1 83.62 334 PHE B N 1
ATOM 5996 C CA . PHE B 1 334 ? 3.67 -13.492 -31.312 1 83.62 334 PHE B CA 1
ATOM 5997 C C . PHE B 1 334 ? 4.348 -14.703 -30.688 1 83.62 334 PHE B C 1
ATOM 5999 O O . PHE B 1 334 ? 3.682 -15.562 -30.109 1 83.62 334 PHE B O 1
ATOM 6006 N N . ASP B 1 335 ? 5.68 -14.656 -30.797 1 89.25 335 ASP B N 1
ATOM 6007 C CA . ASP B 1 335 ? 6.43 -15.734 -30.156 1 89.25 335 ASP B CA 1
ATOM 6008 C C . ASP B 1 335 ? 6.965 -15.289 -28.797 1 89.25 335 ASP B C 1
ATOM 6010 O O . ASP B 1 335 ? 8.18 -15.156 -28.609 1 89.25 335 ASP B O 1
ATOM 6014 N N . CYS B 1 336 ? 6.117 -15.219 -27.859 1 90.88 336 CYS B N 1
ATOM 6015 C CA . CYS B 1 336 ? 6.445 -14.742 -26.516 1 90.88 336 CYS B CA 1
ATOM 6016 C C . CYS B 1 336 ? 7.453 -15.664 -25.844 1 90.88 336 CYS B C 1
ATOM 6018 O O . CYS B 1 336 ? 8.289 -15.211 -25.062 1 90.88 336 CYS B O 1
ATOM 6020 N N . GLU B 1 337 ? 7.391 -16.922 -26.234 1 94.12 337 GLU B N 1
ATOM 6021 C CA . GLU B 1 337 ? 8.258 -17.906 -25.578 1 94.12 337 GLU B CA 1
ATOM 6022 C C . GLU B 1 337 ? 9.719 -17.672 -25.922 1 94.12 337 GLU B C 1
ATOM 6024 O O . GLU B 1 337 ? 10.578 -17.641 -25.047 1 94.12 337 GLU B O 1
ATOM 6029 N N . SER B 1 338 ? 10.047 -17.469 -27.234 1 93.5 338 SER B N 1
ATOM 6030 C CA . SER B 1 338 ? 11.422 -17.266 -27.672 1 93.5 338 SER B CA 1
ATOM 6031 C C . SER B 1 338 ? 12.008 -15.984 -27.078 1 93.5 338 SER B C 1
ATOM 6033 O O . SER B 1 338 ? 13.125 -15.984 -26.562 1 93.5 338 SER B O 1
ATOM 6035 N N . LEU B 1 339 ? 11.242 -14.961 -27.141 1 93.88 339 LEU B N 1
ATOM 6036 C CA . LEU B 1 339 ? 11.727 -13.68 -26.625 1 93.88 339 LEU B CA 1
ATOM 6037 C C . LEU B 1 339 ? 11.797 -13.703 -25.109 1 93.88 339 LEU B C 1
ATOM 6039 O O . LEU B 1 339 ? 12.648 -13.039 -24.516 1 93.88 339 LEU B O 1
ATOM 6043 N N . GLY B 1 340 ? 10.891 -14.406 -24.5 1 96.06 340 GLY B N 1
ATOM 6044 C CA . GLY B 1 340 ? 10.977 -14.602 -23.062 1 96.06 340 GLY B CA 1
ATOM 6045 C C . GLY B 1 340 ? 12.25 -15.297 -22.641 1 96.06 340 GLY B C 1
ATOM 6046 O O . GLY B 1 340 ? 12.938 -14.844 -21.719 1 96.06 340 GLY B O 1
ATOM 6047 N N . HIS B 1 341 ? 12.57 -16.375 -23.375 1 96.06 341 HIS B N 1
ATOM 6048 C CA . HIS B 1 341 ? 13.797 -17.109 -23.078 1 96.06 341 HIS B CA 1
ATOM 6049 C C . HIS B 1 341 ? 15.031 -16.25 -23.359 1 96.06 341 HIS B C 1
ATOM 6051 O O . HIS B 1 341 ? 16.047 -16.375 -22.672 1 96.06 341 HIS B O 1
ATOM 6057 N N . LYS B 1 342 ? 14.914 -15.398 -24.328 1 95.31 342 LYS B N 1
ATOM 6058 C CA . LYS B 1 342 ? 16.016 -14.484 -24.609 1 95.31 342 LYS B CA 1
ATOM 6059 C C . LYS B 1 342 ? 16.281 -13.578 -23.406 1 95.31 342 LYS B C 1
ATOM 6061 O O . LYS B 1 342 ? 17.438 -13.375 -23.016 1 95.31 342 LYS B O 1
ATOM 6066 N N . LYS B 1 343 ? 15.25 -13.055 -22.844 1 96.31 343 LYS B N 1
ATOM 6067 C CA . LYS B 1 343 ? 15.383 -12.203 -21.656 1 96.31 343 LYS B CA 1
ATOM 6068 C C . LYS B 1 343 ? 15.961 -12.992 -20.484 1 96.31 343 LYS B C 1
ATOM 6070 O O . LYS B 1 343 ? 16.812 -12.484 -19.75 1 96.31 343 LYS B O 1
ATOM 6075 N N . LEU B 1 344 ? 15.484 -14.203 -20.297 1 97.69 344 LEU B N 1
ATOM 6076 C CA . LEU B 1 344 ? 15.977 -15.031 -19.203 1 97.69 344 LEU B CA 1
ATOM 6077 C C . LEU B 1 344 ? 17.438 -15.391 -19.406 1 97.69 344 LEU B C 1
ATOM 6079 O O . LEU B 1 344 ? 18.219 -15.438 -18.438 1 97.69 344 LEU B O 1
ATOM 6083 N N . LYS B 1 345 ? 17.797 -15.633 -20.672 1 96.31 345 LYS B N 1
ATOM 6084 C CA . LYS B 1 345 ? 19.188 -15.891 -21 1 96.31 345 LYS B CA 1
ATOM 6085 C C . LYS B 1 345 ? 20.078 -14.703 -20.625 1 96.31 345 LYS B C 1
ATOM 6087 O O . LYS B 1 345 ? 21.172 -14.883 -20.094 1 96.31 345 LYS B O 1
ATOM 6092 N N . GLN B 1 346 ? 19.562 -13.562 -20.922 1 97 346 GLN B N 1
ATOM 6093 C CA . GLN B 1 346 ? 20.312 -12.352 -20.594 1 97 346 GLN B CA 1
ATOM 6094 C C . GLN B 1 346 ? 20.484 -12.211 -19.078 1 97 346 GLN B C 1
ATOM 6096 O O . GLN B 1 346 ? 21.547 -11.781 -18.609 1 97 346 GLN B O 1
ATOM 6101 N N . CYS B 1 347 ? 19.484 -12.516 -18.344 1 97.31 347 CYS B N 1
ATOM 6102 C CA . CYS B 1 347 ? 19.562 -12.5 -16.891 1 97.31 347 CYS B CA 1
ATOM 6103 C C . CYS B 1 347 ? 20.656 -13.445 -16.391 1 97.31 347 CYS B C 1
ATOM 6105 O O . CYS B 1 347 ? 21.469 -13.086 -15.539 1 97.31 347 CYS B O 1
ATOM 6107 N N . CYS B 1 348 ? 20.641 -14.633 -16.953 1 96.5 348 CYS B N 1
ATOM 6108 C CA . CYS B 1 348 ? 21.625 -15.641 -16.578 1 96.5 348 CYS B CA 1
ATOM 6109 C C . CYS B 1 348 ? 23.031 -15.18 -16.938 1 96.5 348 CYS B C 1
ATOM 6111 O O . CYS B 1 348 ? 23.953 -15.328 -16.141 1 96.5 348 CYS B O 1
ATOM 6113 N N . SER B 1 349 ? 23.156 -14.602 -18.125 1 95.31 349 SER B N 1
ATOM 6114 C CA . SER B 1 349 ? 24.469 -14.148 -18.594 1 95.31 349 SER B CA 1
ATOM 6115 C C . SER B 1 349 ? 25.031 -13.055 -17.688 1 95.31 349 SER B C 1
ATOM 6117 O O . SER B 1 349 ? 26.219 -13.055 -17.375 1 95.31 349 SER B O 1
ATOM 6119 N N . LEU B 1 350 ? 24.172 -12.148 -17.344 1 96.25 350 LEU B N 1
ATOM 6120 C CA . LEU B 1 350 ? 24.609 -11.078 -16.453 1 96.25 350 LEU B CA 1
ATOM 6121 C C . LEU B 1 350 ? 25.078 -11.641 -15.109 1 96.25 350 LEU B C 1
ATOM 6123 O O . LEU B 1 350 ? 26.109 -11.227 -14.586 1 96.25 350 LEU B O 1
ATOM 6127 N N . TYR B 1 351 ? 24.328 -12.555 -14.586 1 95.25 351 TYR B N 1
ATOM 6128 C CA . TYR B 1 351 ? 24.656 -13.148 -13.297 1 95.25 351 TYR B CA 1
ATOM 6129 C C . TYR B 1 351 ? 25.984 -13.898 -13.352 1 95.25 351 TYR B C 1
ATOM 6131 O O . TYR B 1 351 ? 26.812 -13.766 -12.453 1 95.25 351 TYR B O 1
ATOM 6139 N N . MET B 1 352 ? 26.203 -14.625 -14.367 1 92.19 352 MET B N 1
ATOM 6140 C CA . MET B 1 352 ? 27.391 -15.453 -14.539 1 92.19 352 MET B CA 1
ATOM 6141 C C . MET B 1 352 ? 28.625 -14.586 -14.734 1 92.19 352 MET B C 1
ATOM 6143 O O . MET B 1 352 ? 29.734 -14.961 -14.32 1 92.19 352 MET B O 1
ATOM 6147 N N . ASN B 1 353 ? 28.453 -13.414 -15.273 1 91.69 353 ASN B N 1
ATOM 6148 C CA . ASN B 1 353 ? 29.578 -12.555 -15.617 1 91.69 353 ASN B CA 1
ATOM 6149 C C . ASN B 1 353 ? 29.781 -11.453 -14.578 1 91.69 353 ASN B C 1
ATOM 6151 O O . ASN B 1 353 ? 30.578 -10.539 -14.789 1 91.69 353 ASN B O 1
ATOM 6155 N N . ASN B 1 354 ? 29 -11.516 -13.617 1 92.62 354 ASN B N 1
ATOM 6156 C CA . ASN B 1 354 ? 29.172 -10.531 -12.555 1 92.62 354 ASN B CA 1
ATOM 6157 C C . ASN B 1 354 ? 30.547 -10.664 -11.898 1 92.62 354 ASN B C 1
ATOM 6159 O O . ASN B 1 354 ? 30.969 -11.766 -11.547 1 92.62 354 ASN B O 1
ATOM 6163 N N . THR B 1 355 ? 31.219 -9.609 -11.711 1 90.88 355 THR B N 1
ATOM 6164 C CA . THR B 1 355 ? 32.594 -9.586 -11.25 1 90.88 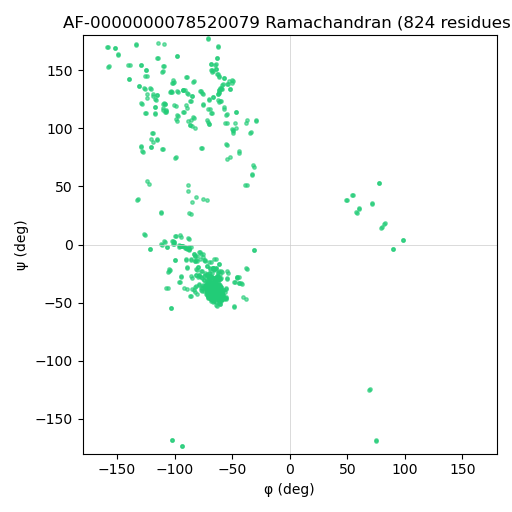355 THR B CA 1
ATOM 6165 C C . THR B 1 355 ? 32.719 -10.156 -9.844 1 90.88 355 THR B C 1
ATOM 6167 O O . THR B 1 355 ? 33.656 -10.898 -9.539 1 90.88 355 THR B O 1
ATOM 6170 N N . LEU B 1 356 ? 31.844 -9.836 -8.977 1 88.75 356 LEU B N 1
ATOM 6171 C CA . LEU B 1 356 ? 31.891 -10.305 -7.594 1 88.75 356 LEU B CA 1
ATOM 6172 C C . LEU B 1 356 ? 31.688 -11.812 -7.527 1 88.75 356 LEU B C 1
ATOM 6174 O O . LEU B 1 356 ? 32.375 -12.5 -6.754 1 88.75 356 LEU B O 1
ATOM 6178 N N . ILE B 1 357 ? 30.781 -12.281 -8.32 1 89.81 357 ILE B N 1
ATOM 6179 C CA . ILE B 1 357 ? 30.484 -13.711 -8.336 1 89.81 357 ILE B CA 1
ATOM 6180 C C . ILE B 1 357 ? 31.688 -14.469 -8.922 1 89.81 357 ILE B C 1
ATOM 6182 O O . ILE B 1 357 ? 32.125 -15.469 -8.344 1 89.81 357 ILE B O 1
ATOM 6186 N N . CYS B 1 358 ? 32.219 -13.93 -9.961 1 89 358 CYS B N 1
ATOM 6187 C CA . CYS B 1 358 ? 33.375 -14.555 -10.602 1 89 358 CYS B CA 1
ATOM 6188 C C . CYS B 1 358 ? 34.562 -14.609 -9.648 1 89 358 CYS B C 1
ATOM 6190 O O . CYS B 1 358 ? 35.25 -15.625 -9.586 1 89 358 CYS B O 1
ATOM 6192 N N . THR B 1 359 ? 34.75 -13.539 -8.938 1 87.31 359 THR B N 1
ATOM 6193 C CA . THR B 1 359 ? 35.844 -13.484 -7.977 1 87.31 359 THR B CA 1
ATOM 6194 C C . THR B 1 359 ? 35.625 -14.492 -6.852 1 87.31 359 THR B C 1
ATOM 6196 O O . THR B 1 359 ? 36.594 -15.133 -6.402 1 87.31 359 THR B O 1
ATOM 6199 N N . SER B 1 360 ? 34.469 -14.664 -6.41 1 85.5 360 SER B N 1
ATOM 6200 C CA . SER B 1 360 ? 34.156 -15.609 -5.344 1 85.5 360 SER B CA 1
ATOM 6201 C C . SER B 1 360 ? 34.344 -17.047 -5.805 1 85.5 360 SER B C 1
ATOM 6203 O O . SER B 1 360 ? 34.844 -17.891 -5.043 1 85.5 360 SER B O 1
ATOM 6205 N N . VAL B 1 361 ? 34 -17.344 -7.023 1 83.56 361 VAL B N 1
ATOM 6206 C CA . VAL B 1 361 ? 34.094 -18.688 -7.578 1 83.56 361 VAL B CA 1
ATOM 6207 C C . VAL B 1 361 ? 35.562 -19.016 -7.844 1 83.56 361 VAL B C 1
ATOM 6209 O O . VAL B 1 361 ? 36 -20.156 -7.637 1 83.56 361 VAL B O 1
ATOM 6212 N N . SER B 1 362 ? 36.344 -18 -8.258 1 81.75 362 SER B N 1
ATOM 6213 C CA . SER B 1 362 ? 37.75 -18.203 -8.57 1 81.75 362 SER B CA 1
ATOM 6214 C C . SER B 1 362 ? 38.562 -18.484 -7.316 1 81.75 362 SER B C 1
ATOM 6216 O O . SER B 1 362 ? 39.625 -19.125 -7.383 1 81.75 362 SER B O 1
ATOM 6218 N N . ARG B 1 363 ? 38.125 -17.953 -6.242 1 78.56 363 ARG B N 1
ATOM 6219 C CA . ARG B 1 363 ? 38.844 -18.125 -4.984 1 78.56 363 ARG B CA 1
ATOM 6220 C C . ARG B 1 363 ? 38.625 -19.547 -4.438 1 78.56 363 ARG B C 1
ATOM 6222 O O . ARG B 1 363 ? 39.312 -19.953 -3.502 1 78.56 363 ARG B O 1
ATOM 6229 N N . LEU B 1 364 ? 37.656 -20.219 -5.012 1 75.06 364 LEU B N 1
ATOM 6230 C CA . LEU B 1 364 ? 37.438 -21.578 -4.559 1 75.06 364 LEU B CA 1
ATOM 6231 C C . LEU B 1 364 ? 38.562 -22.5 -4.969 1 75.06 364 LEU B C 1
ATOM 6233 O O . LEU B 1 364 ? 39 -22.5 -6.129 1 75.06 364 LEU B O 1
ATOM 6237 N N . PRO B 1 365 ? 39.281 -23.062 -3.949 1 65.75 365 PRO B N 1
ATOM 6238 C CA . PRO B 1 365 ? 40.344 -24 -4.301 1 65.75 365 PRO B CA 1
ATOM 6239 C C . PRO B 1 365 ? 39.844 -25.188 -5.125 1 65.75 365 PRO B C 1
ATOM 6241 O O . PRO B 1 365 ? 38.656 -25.531 -5.055 1 65.75 365 PRO B O 1
ATOM 6244 N N . LEU B 1 366 ? 40.625 -25.609 -6.199 1 58.28 366 LEU B N 1
ATOM 6245 C CA . LEU B 1 366 ? 40.312 -26.75 -7.051 1 58.28 366 LEU B CA 1
ATOM 6246 C C . LEU B 1 366 ? 39.781 -27.906 -6.223 1 58.28 366 LEU B C 1
ATOM 6248 O O . LEU B 1 366 ? 38.875 -28.641 -6.664 1 58.28 366 LEU B O 1
ATOM 6252 N N . GLU B 1 367 ? 40.406 -28.219 -5.109 1 57.91 367 GLU B N 1
ATOM 6253 C CA . GLU B 1 367 ? 39.938 -29.25 -4.203 1 57.91 367 GLU B CA 1
ATOM 6254 C C . GLU B 1 367 ? 38.938 -28.703 -3.191 1 57.91 367 GLU B C 1
ATOM 6256 O O . GLU B 1 367 ? 38.875 -29.156 -2.047 1 57.91 367 GLU B O 1
ATOM 6261 N N . SER B 1 368 ? 38.312 -27.734 -3.58 1 59.59 368 SER B N 1
ATOM 6262 C CA . SER B 1 368 ? 37.469 -27.031 -2.623 1 59.59 368 SER B CA 1
ATOM 6263 C C . SER B 1 368 ? 36.438 -27.953 -1.998 1 59.59 368 SER B C 1
ATOM 6265 O O . SER B 1 368 ? 35.844 -28.812 -2.68 1 59.59 368 SER B O 1
ATOM 6267 N N . ASN B 1 369 ? 36.5 -28.125 -0.728 1 65 369 ASN B N 1
ATOM 6268 C CA . ASN B 1 369 ? 35.625 -28.891 0.15 1 65 369 ASN B CA 1
ATOM 6269 C C . ASN B 1 369 ? 34.188 -28.5 -0.026 1 65 369 ASN B C 1
ATOM 6271 O O . ASN B 1 369 ? 33.875 -27.406 -0.516 1 65 369 ASN B O 1
ATOM 6275 N N . SER B 1 370 ? 33.344 -29.484 0.013 1 71.12 370 SER B N 1
ATOM 6276 C CA . SER B 1 370 ? 31.875 -29.422 -0.038 1 71.12 370 SER B CA 1
ATOM 6277 C C . SER B 1 370 ? 31.344 -28.219 0.755 1 71.12 370 SER B C 1
ATOM 6279 O O . SER B 1 370 ? 30.359 -27.609 0.364 1 71.12 370 SER B O 1
ATOM 6281 N N . LYS B 1 371 ? 32.25 -27.734 1.673 1 76.94 371 LYS B N 1
ATOM 6282 C CA . LYS B 1 371 ? 31.766 -26.672 2.541 1 76.94 371 LYS B CA 1
ATOM 6283 C C . LYS B 1 371 ? 31.859 -25.312 1.841 1 76.94 371 LYS B C 1
ATOM 6285 O O . LYS B 1 371 ? 30.938 -24.5 1.933 1 76.94 371 LYS B O 1
ATOM 6290 N N . CYS B 1 372 ? 32.906 -25.078 1.137 1 75.94 372 CYS B N 1
ATOM 6291 C CA . CYS B 1 372 ? 33.125 -23.812 0.455 1 75.94 372 CYS B CA 1
ATOM 6292 C C . CYS B 1 372 ? 32.094 -23.625 -0.669 1 75.94 372 CYS B C 1
ATOM 6294 O O . CYS B 1 372 ? 31.578 -22.531 -0.867 1 75.94 372 CYS B O 1
ATOM 6296 N N . ARG B 1 373 ? 31.859 -24.688 -1.312 1 78.56 373 ARG B N 1
ATOM 6297 C CA . ARG B 1 373 ? 30.875 -24.641 -2.387 1 78.56 373 ARG B CA 1
ATOM 6298 C C . ARG B 1 373 ? 29.484 -24.312 -1.842 1 78.56 373 ARG B C 1
ATOM 6300 O O . ARG B 1 373 ? 28.734 -23.578 -2.467 1 78.56 373 ARG B O 1
ATOM 6307 N N . LYS B 1 374 ? 29.297 -24.844 -0.721 1 82.25 374 LYS B N 1
ATOM 6308 C CA . LYS B 1 374 ? 28.016 -24.594 -0.087 1 82.25 374 LYS B CA 1
ATOM 6309 C C . LYS B 1 374 ? 27.875 -23.141 0.324 1 82.25 374 LYS B C 1
ATOM 6311 O O . LYS B 1 374 ? 26.797 -22.547 0.21 1 82.25 374 LYS B O 1
ATOM 6316 N N . GLU B 1 375 ? 28.906 -22.609 0.749 1 84.38 375 GLU B N 1
ATOM 6317 C CA . GLU B 1 375 ? 28.891 -21.203 1.17 1 84.38 375 GLU B CA 1
ATOM 6318 C C . GLU B 1 375 ? 28.625 -20.281 -0.011 1 84.38 375 GLU B C 1
ATOM 6320 O O . GLU B 1 375 ? 27.859 -19.328 0.104 1 84.38 375 GLU B O 1
ATOM 6325 N N . ILE B 1 376 ? 29.234 -20.578 -1.097 1 85.94 376 ILE B N 1
ATOM 6326 C CA . ILE B 1 376 ? 29.047 -19.75 -2.291 1 85.94 376 ILE B CA 1
ATOM 6327 C C . ILE B 1 376 ? 27.609 -19.922 -2.801 1 85.94 376 ILE B C 1
ATOM 6329 O O . ILE B 1 376 ? 26.984 -18.953 -3.234 1 85.94 376 ILE B O 1
ATOM 6333 N N . SER B 1 377 ? 27.125 -21.156 -2.723 1 87.5 377 SER B N 1
ATOM 6334 C CA . SER B 1 377 ? 25.766 -21.422 -3.17 1 87.5 377 SER B CA 1
ATOM 6335 C C . SER B 1 377 ? 24.75 -20.703 -2.291 1 87.5 377 SER B C 1
ATOM 6337 O O . SER B 1 377 ? 23.672 -20.312 -2.768 1 87.5 377 SER B O 1
ATOM 6339 N N . ASN B 1 378 ? 25.109 -20.5 -1.08 1 87.44 378 ASN B N 1
ATOM 6340 C CA . ASN B 1 378 ? 24.234 -19.781 -0.173 1 87.44 378 ASN B CA 1
ATOM 6341 C C . ASN B 1 378 ? 24.266 -18.281 -0.437 1 87.44 378 ASN B C 1
ATOM 6343 O O . ASN B 1 378 ? 23.25 -17.594 -0.319 1 87.44 378 ASN B O 1
ATOM 6347 N N . GLU B 1 379 ? 25.422 -17.828 -0.762 1 89.94 379 GLU B N 1
ATOM 6348 C CA . GLU B 1 379 ? 25.594 -16.406 -1.035 1 89.94 379 GLU B CA 1
ATOM 6349 C C . GLU B 1 379 ? 25.016 -16.031 -2.398 1 89.94 379 GLU B C 1
ATOM 6351 O O . GLU B 1 379 ? 24.484 -14.93 -2.576 1 89.94 379 GLU B O 1
ATOM 6356 N N . TYR B 1 380 ? 25.156 -16.953 -3.326 1 93.81 380 TYR B N 1
ATOM 6357 C CA . TYR B 1 380 ? 24.672 -16.734 -4.688 1 93.81 380 TYR B CA 1
ATOM 6358 C C . TYR B 1 380 ? 23.781 -17.891 -5.133 1 93.81 380 TYR B C 1
ATOM 6360 O O . TYR B 1 380 ? 24.172 -18.688 -6 1 93.81 380 TYR B O 1
ATOM 6368 N N . PRO B 1 381 ? 22.547 -17.812 -4.68 1 93.69 381 PRO B N 1
ATOM 6369 C CA . PRO B 1 381 ? 21.672 -18.953 -4.871 1 93.69 381 PRO B CA 1
ATOM 6370 C C . PRO B 1 381 ? 21.281 -19.172 -6.332 1 93.69 381 PRO B C 1
ATOM 6372 O O . PRO B 1 381 ? 20.922 -20.281 -6.727 1 93.69 381 PRO B O 1
ATOM 6375 N N . PHE B 1 382 ? 21.391 -18.188 -7.16 1 96.06 382 PHE B N 1
ATOM 6376 C CA . PHE B 1 382 ? 20.984 -18.266 -8.562 1 96.06 382 PHE B CA 1
ATOM 6377 C C . PHE B 1 382 ? 22.078 -18.906 -9.398 1 96.06 382 PHE B C 1
ATOM 6379 O O . PHE B 1 382 ? 21.828 -19.312 -10.547 1 96.06 382 PHE B O 1
ATOM 6386 N N . LEU B 1 383 ? 23.297 -19.109 -8.836 1 93.81 383 LEU B N 1
ATOM 6387 C CA . LEU B 1 383 ? 24.469 -19.547 -9.586 1 93.81 383 LEU B CA 1
ATOM 6388 C C . LEU B 1 383 ? 24.297 -20.984 -10.062 1 93.81 383 LEU B C 1
ATOM 6390 O O . LEU B 1 383 ? 24.656 -21.312 -11.195 1 93.81 383 LEU B O 1
ATOM 6394 N N . GLN B 1 384 ? 23.797 -21.828 -9.227 1 91.06 384 GLN B N 1
ATOM 6395 C CA . GLN B 1 384 ? 23.578 -23.219 -9.602 1 91.06 384 GLN B CA 1
ATOM 6396 C C . GLN B 1 384 ? 22.609 -23.344 -10.773 1 91.06 384 GLN B C 1
ATOM 6398 O O . GLN B 1 384 ? 22.859 -24.094 -11.719 1 91.06 384 GLN B O 1
ATOM 6403 N N . TYR B 1 385 ? 21.531 -22.625 -10.688 1 94.06 385 TYR B N 1
ATOM 6404 C CA . TYR B 1 385 ? 20.547 -22.656 -11.766 1 94.06 385 TYR B CA 1
ATOM 6405 C C . TYR B 1 385 ? 21.172 -22.188 -13.078 1 94.06 385 TYR B C 1
ATOM 6407 O O . TYR B 1 385 ? 20.938 -22.797 -14.133 1 94.06 385 TYR B O 1
ATOM 6415 N N . VAL B 1 386 ? 21.922 -21.109 -13.016 1 95 386 VAL B N 1
ATOM 6416 C CA . VAL B 1 386 ? 22.531 -20.516 -14.203 1 95 386 VAL B CA 1
ATOM 6417 C C . VAL B 1 386 ? 23.484 -21.531 -14.836 1 95 386 VAL B C 1
ATOM 6419 O O . VAL B 1 386 ? 23.469 -21.734 -16.047 1 95 386 VAL B O 1
ATOM 6422 N N . SER B 1 387 ? 24.297 -22.125 -14.023 1 89.75 387 SER B N 1
ATOM 6423 C CA . SER B 1 387 ? 25.312 -23.062 -14.516 1 89.75 387 SER B CA 1
ATOM 6424 C C . SER B 1 387 ? 24.656 -24.266 -15.188 1 89.75 387 SER B C 1
ATOM 6426 O O . SER B 1 387 ? 25.172 -24.797 -16.172 1 89.75 387 SER B O 1
ATOM 6428 N N . GLN B 1 388 ? 23.5 -24.625 -14.773 1 91.62 388 GLN B N 1
ATOM 6429 C CA . GLN B 1 388 ? 22.859 -25.844 -15.242 1 91.62 388 GLN B CA 1
ATOM 6430 C C . GLN B 1 388 ? 21.922 -25.562 -16.422 1 91.62 388 GLN B C 1
ATOM 6432 O O . GLN B 1 388 ? 21.703 -26.422 -17.266 1 91.62 388 GLN B O 1
ATOM 6437 N N . ASN B 1 389 ? 21.406 -24.297 -16.422 1 93.38 389 ASN B N 1
ATOM 6438 C CA . ASN B 1 389 ? 20.266 -24.141 -17.312 1 93.38 389 ASN B CA 1
ATOM 6439 C C . ASN B 1 389 ? 20.453 -23 -18.297 1 93.38 389 ASN B C 1
ATOM 6441 O O . ASN B 1 389 ? 19.547 -22.641 -19.047 1 93.38 389 ASN B O 1
ATOM 6445 N N . ILE B 1 390 ? 21.641 -22.375 -18.391 1 92.44 390 ILE B N 1
ATOM 6446 C CA . ILE B 1 390 ? 21.828 -21.266 -19.312 1 92.44 390 ILE B CA 1
ATOM 6447 C C . ILE B 1 390 ? 21.688 -21.75 -20.75 1 92.44 390 ILE B C 1
ATOM 6449 O O . ILE B 1 390 ? 21.141 -21.031 -21.594 1 92.44 390 ILE B O 1
ATOM 6453 N N . LEU B 1 391 ? 22.125 -22.984 -21.031 1 91.62 391 LEU B N 1
ATOM 6454 C CA . LEU B 1 391 ? 22.031 -23.516 -22.375 1 91.62 391 LEU B CA 1
ATOM 6455 C C . LEU B 1 391 ? 20.594 -23.844 -22.734 1 91.62 391 LEU B C 1
ATOM 6457 O O . LEU B 1 391 ? 20.188 -23.719 -23.891 1 91.62 391 LEU B O 1
ATOM 6461 N N . TYR B 1 392 ? 19.891 -24.266 -21.75 1 93.44 392 TYR B N 1
ATOM 6462 C CA . TYR B 1 392 ? 18.453 -24.5 -21.938 1 93.44 392 TYR B CA 1
ATOM 6463 C C . TYR B 1 392 ? 17.766 -23.234 -22.469 1 93.44 392 TYR B C 1
ATOM 6465 O O . TYR B 1 392 ? 17.016 -23.297 -23.438 1 93.44 392 TYR B O 1
ATOM 6473 N N . HIS B 1 393 ? 18 -22.094 -21.922 1 95.69 393 HIS B N 1
ATOM 6474 C CA . HIS B 1 393 ? 17.406 -20.828 -22.328 1 95.69 393 HIS B CA 1
ATOM 6475 C C . HIS B 1 393 ? 17.953 -20.375 -23.672 1 95.69 393 HIS B C 1
ATOM 6477 O O . HIS B 1 393 ? 17.219 -19.828 -24.5 1 95.69 393 HIS B O 1
ATOM 6483 N N . THR B 1 394 ? 19.234 -20.625 -23.906 1 93.06 394 THR B N 1
ATOM 6484 C CA . THR B 1 394 ? 19.859 -20.25 -25.172 1 93.06 394 THR B CA 1
ATOM 6485 C C . THR B 1 394 ? 19.234 -21 -26.344 1 93.06 394 THR B C 1
ATOM 6487 O O . THR B 1 394 ? 18.906 -20.422 -27.375 1 93.06 394 THR B O 1
ATOM 6490 N N . ASN B 1 395 ? 19.047 -22.281 -26.109 1 92.75 395 ASN B N 1
ATOM 6491 C CA . ASN B 1 395 ? 18.469 -23.125 -27.156 1 92.75 395 ASN B CA 1
ATOM 6492 C C . ASN B 1 395 ? 17.016 -22.75 -27.422 1 92.75 395 ASN B C 1
ATOM 6494 O O . ASN B 1 395 ? 16.594 -22.719 -28.578 1 92.75 395 ASN B O 1
ATOM 6498 N N . ALA B 1 396 ? 16.328 -22.469 -26.422 1 92.81 396 ALA B N 1
ATOM 6499 C CA . ALA B 1 396 ? 14.914 -22.109 -26.562 1 92.81 396 ALA B CA 1
ATOM 6500 C C . ALA B 1 396 ? 14.75 -20.766 -27.234 1 92.81 396 ALA B C 1
ATOM 6502 O O . ALA B 1 396 ? 13.781 -20.531 -27.969 1 92.81 396 ALA B O 1
ATOM 6503 N N . ALA B 1 397 ? 15.672 -19.875 -27.031 1 90.94 397 ALA B N 1
ATOM 6504 C CA . ALA B 1 397 ? 15.625 -18.547 -27.641 1 90.94 397 ALA B CA 1
ATOM 6505 C C . ALA B 1 397 ? 15.961 -18.609 -29.125 1 90.94 397 ALA B C 1
ATOM 6507 O O . ALA B 1 397 ? 15.508 -17.781 -29.922 1 90.94 397 ALA B O 1
ATOM 6508 N N . ALA B 1 398 ? 16.953 -19.5 -29.5 1 82.56 398 ALA B N 1
ATOM 6509 C CA . ALA B 1 398 ? 17.453 -19.625 -30.875 1 82.56 398 ALA B CA 1
ATOM 6510 C C . ALA B 1 398 ? 16.375 -20.203 -31.797 1 82.56 398 ALA B C 1
ATOM 6512 O O . ALA B 1 398 ? 16.422 -20 -33 1 82.56 398 ALA B O 1
ATOM 6513 N N . LYS B 1 399 ? 15.633 -20.953 -31.203 1 66.56 399 LYS B N 1
ATOM 6514 C CA . LYS B 1 399 ? 14.586 -21.438 -32.094 1 66.56 399 LYS B CA 1
ATOM 6515 C C . LYS B 1 399 ? 13.984 -20.297 -32.906 1 66.56 399 LYS B C 1
ATOM 6517 O O . LYS B 1 399 ? 13.625 -20.484 -34.062 1 66.56 399 LYS B O 1
ATOM 6522 N N . ALA B 1 400 ? 14.055 -19.094 -32.281 1 53.84 400 ALA B N 1
ATOM 6523 C CA . ALA B 1 400 ? 13.508 -17.969 -33.031 1 53.84 400 ALA B CA 1
ATOM 6524 C C . ALA B 1 400 ? 14.617 -17.062 -33.562 1 53.84 400 ALA B C 1
ATOM 6526 O O . ALA B 1 400 ? 14.484 -16.469 -34.656 1 53.84 400 ALA B O 1
ATOM 6527 N N . ILE B 1 401 ? 15.828 -16.828 -32.719 1 52.56 401 ILE B N 1
ATOM 6528 C CA . ILE B 1 401 ? 16.906 -15.93 -33.094 1 52.56 401 ILE B CA 1
ATOM 6529 C C . ILE B 1 401 ? 18.234 -16.672 -33.062 1 52.56 401 ILE B C 1
ATOM 6531 O O . ILE B 1 401 ? 18.625 -17.219 -32 1 52.56 401 ILE B O 1
ATOM 6535 N N . PRO B 1 402 ? 18.906 -16.875 -34.25 1 48 402 PRO B N 1
ATOM 6536 C CA . PRO B 1 402 ? 20.203 -17.547 -34.25 1 48 402 PRO B CA 1
ATOM 6537 C C . PRO B 1 402 ? 21.156 -17 -33.188 1 48 402 PRO B C 1
ATOM 6539 O O . PRO B 1 402 ? 21.297 -15.773 -33.062 1 48 402 PRO B O 1
ATOM 6542 N N . GLN B 1 403 ? 21.406 -17.688 -32.062 1 48.97 403 GLN B N 1
ATOM 6543 C CA . GLN B 1 403 ? 22.203 -17.25 -30.938 1 48.97 403 GLN B CA 1
ATOM 6544 C C . GLN B 1 403 ? 23.688 -17.531 -31.172 1 48.97 403 GLN B C 1
ATOM 6546 O O . GLN B 1 403 ? 24.406 -17.922 -30.25 1 48.97 403 GLN B O 1
ATOM 6551 N N . GLU B 1 404 ? 24.25 -17.438 -32.25 1 45.19 404 GLU B N 1
ATOM 6552 C CA . GLU B 1 404 ? 25.641 -17.766 -32.562 1 45.19 404 GLU B CA 1
ATOM 6553 C C . GLU B 1 404 ? 26.609 -16.984 -31.688 1 45.19 404 GLU B C 1
ATOM 6555 O O . GLU B 1 404 ? 27.594 -17.516 -31.203 1 45.19 404 GLU B O 1
ATOM 6560 N N . ALA B 1 405 ? 26.297 -15.891 -31.5 1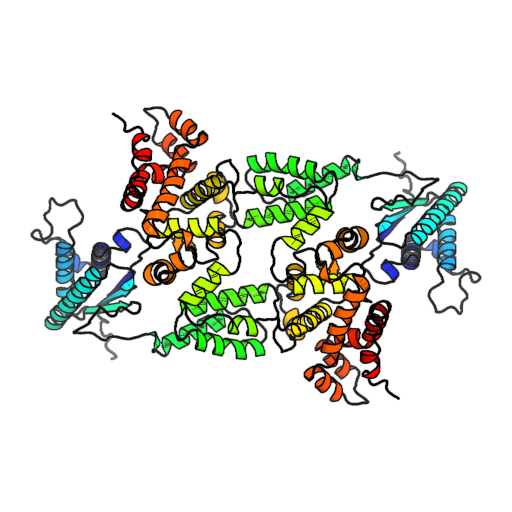 44.78 405 ALA B N 1
ATOM 6561 C CA . ALA B 1 405 ? 27.297 -15.039 -30.859 1 44.78 405 ALA B CA 1
ATOM 6562 C C . ALA B 1 405 ? 27.469 -15.406 -29.391 1 44.78 405 ALA B C 1
ATOM 6564 O O . ALA B 1 405 ? 28.578 -15.391 -28.859 1 44.78 405 ALA B O 1
ATOM 6565 N N . PHE B 1 406 ? 26.453 -15.711 -28.719 1 44.34 406 PHE B N 1
ATOM 6566 C CA . PHE B 1 406 ? 26.547 -16 -27.297 1 44.34 406 PHE B CA 1
ATOM 6567 C C . PHE B 1 406 ? 27.266 -17.328 -27.062 1 44.34 406 PHE B C 1
ATOM 6569 O O . PHE B 1 406 ? 28.094 -17.422 -26.156 1 44.34 406 PHE B O 1
ATOM 6576 N N . LEU B 1 407 ? 26.984 -18.281 -27.828 1 47.25 407 LEU B N 1
ATOM 6577 C CA . LEU B 1 407 ? 27.609 -19.594 -27.688 1 47.25 407 LEU B CA 1
ATOM 6578 C C . LEU B 1 407 ? 29.109 -19.516 -27.906 1 47.25 407 LEU B C 1
ATOM 6580 O O . LEU B 1 407 ? 29.875 -20.266 -27.312 1 47.25 407 LEU B O 1
ATOM 6584 N N . SER B 1 408 ? 29.469 -18.609 -28.719 1 44.66 408 SER B N 1
ATOM 6585 C CA . SER B 1 408 ? 30.891 -18.516 -29.016 1 44.66 408 SER B CA 1
ATOM 6586 C C . SER B 1 408 ? 31.672 -17.953 -27.828 1 44.66 408 SER B C 1
ATOM 6588 O O . SER B 1 408 ? 32.875 -18.172 -27.719 1 44.66 408 SER B O 1
ATOM 6590 N N . SER B 1 409 ? 31 -17.234 -27.062 1 41.41 409 SER B N 1
ATOM 6591 C CA . SER B 1 409 ? 31.75 -16.609 -25.969 1 41.41 409 SER B CA 1
ATOM 6592 C C . SER B 1 409 ? 31.766 -17.484 -24.734 1 41.41 409 SER B C 1
ATOM 6594 O O . SER B 1 409 ? 32.375 -17.141 -23.719 1 41.41 409 SER B O 1
ATOM 6596 N N . PHE B 1 410 ? 30.953 -18.5 -24.688 1 43.19 410 PHE B N 1
ATOM 6597 C CA . PHE B 1 410 ? 30.938 -19.391 -23.531 1 43.19 410 PHE B CA 1
ATOM 6598 C C . PHE B 1 410 ? 32.219 -20.25 -23.516 1 43.19 410 PHE B C 1
ATOM 6600 O O . PHE B 1 410 ? 32.5 -20.938 -24.484 1 43.19 410 PHE B O 1
ATOM 6607 N N . PRO B 1 411 ? 33.156 -20.047 -22.688 1 40.41 411 PRO B N 1
ATOM 6608 C CA . PRO B 1 411 ? 34.312 -20.938 -22.641 1 40.41 411 PRO B CA 1
ATOM 6609 C C . PRO B 1 411 ? 33.938 -22.406 -22.453 1 40.41 411 PRO B C 1
ATOM 6611 O O . PRO B 1 411 ? 33.25 -22.734 -21.484 1 40.41 411 PRO B O 1
ATOM 6614 N N . ILE B 1 412 ? 33.625 -23.156 -23.531 1 36.28 412 ILE B N 1
ATOM 6615 C CA . ILE B 1 412 ? 33.531 -24.609 -23.406 1 36.28 412 ILE B CA 1
ATOM 6616 C C . ILE B 1 412 ? 34.844 -25.156 -22.812 1 36.28 412 ILE B C 1
ATOM 6618 O O . ILE B 1 412 ? 35.938 -24.875 -23.328 1 36.28 412 ILE B O 1
ATOM 6622 N N . PRO B 1 413 ? 34.812 -25.516 -21.562 1 33.78 413 PRO B N 1
ATOM 6623 C CA . PRO B 1 413 ? 36.062 -26.203 -21.188 1 33.78 413 PRO B CA 1
ATOM 6624 C C . PRO B 1 413 ? 36.469 -27.266 -22.219 1 33.78 413 PRO B C 1
ATOM 6626 O O . PRO B 1 413 ? 35.625 -27.969 -22.75 1 33.78 413 PRO B O 1
ATOM 6629 N N . ASN B 1 414 ? 37.688 -27.016 -22.953 1 30.02 414 ASN B N 1
ATOM 6630 C CA . ASN B 1 414 ? 38.344 -28.156 -23.531 1 30.02 414 ASN B CA 1
ATOM 6631 C C . ASN B 1 414 ? 38.562 -29.266 -22.516 1 30.02 414 ASN B C 1
ATOM 6633 O O . ASN B 1 414 ? 39 -29 -21.391 1 30.02 414 ASN B O 1
#

InterPro domains:
  IPR056884 Nephrocystin 3-like, N-terminal [PF24883] (10-128)

Radius of gyration: 36.77 Å; Cα contacts (8 Å, |Δi|>4): 1003; chains: 2; bounding box: 81×110×91 Å

Foldseek 3Di:
DPPPPPPFQEFEAEAEQDLQDDPLSQDPQVVLVSLLVRLCVSPVVLCVLCVPCVLPPPPDPDDGDPVSSLVSNLSSQLPCQAHAYEYEYEALVSYDLVSSQVVLVSVLVSCVVSVVSVGHYYYHYYHDPNVPRDRDPDDDDDCLPPPVLLVVLLVCLVVLQPDDDPVVCVVVSVVLSVLLSSPNVSSVVLSVVLNVCVVVVHDCSVVVSVPQHSDPLVNLLCLLVVDPPLVQLQLQLVLCQQAQPHFDFLLLSQLLSVLLCVVVPNDDPDRDFQLPQQPDPDDNPSQVSSCVSNSRQWGWDPDPGTGIHGPDVVSVCSVPVVVSVCVNPVVCPPCVFLSSLVSSLSSLVSLVPPPVLVVLVVPQPPPRDPVSVVVSCNRNVNNVSSVVCSVVSVVRNVVPPPSVVVVVVPPPPD/DPPPPPPFQEFEAEAEQDLQDDPLSQDPLVVLVSVLVRLCVSPVVLCVLVVPCVLPPPPDPDDGDPVSSLVSNLSSQLPCQAHAYEYEYEALVSYDLVSSQVVLVSVLVSCVVSVVSVGRYYYHYYHDPDVPRDRPPDDDDDCLPPPVLLVVLLVCLVVLQPDDDPVVCVVVSVVLSVLLSSPNVSSVVLSVVLNVCVVVVHDCSVVVSVPQHSDPLVNLLCLLVVDPPLVQLQLQLVLCQQAQPHFDFLLLSQLLSVLLCVVVPNDDPDRDFQLPQQPDPDDNVSQVSSCVSNSRQWGWDPDPGTGIHGPDVVSVCSVPVVVSVCVNPVVCPPCVFLSSLVSSLSSLVSLQPPPVLVVLVVPQPPPRDPVSVVVSCNRNVNNVSSVVCSVVSVVRNVVPPPSVVVVVVPPPPD